Protein AF-A0A523MW03-F1 (afdb_monomer_lite)

Radius of gyration: 57.19 Å; chains: 1; bounding box: 131×69×152 Å

pLDDT: mean 86.49, std 13.71, range [26.73, 98.0]

Structure (mmCIF, N/CA/C/O backbone):
data_AF-A0A523MW03-F1
#
_entry.id   AF-A0A523MW03-F1
#
loop_
_atom_site.group_PDB
_atom_site.id
_atom_site.type_symbol
_atom_site.label_atom_id
_atom_site.label_alt_id
_atom_site.label_comp_id
_atom_site.label_asym_id
_atom_site.label_entity_id
_atom_site.label_seq_id
_atom_site.pdbx_PDB_ins_code
_atom_site.Cartn_x
_atom_site.Cartn_y
_atom_site.Cartn_z
_atom_site.occupancy
_atom_site.B_iso_or_equiv
_atom_site.auth_seq_id
_atom_site.auth_comp_id
_atom_site.auth_asym_id
_atom_site.auth_atom_id
_atom_site.pdbx_PDB_model_num
ATOM 1 N N . MET A 1 1 ? 38.144 -11.966 -87.937 1.00 36.94 1 MET A N 1
ATOM 2 C CA . MET A 1 1 ? 36.689 -12.190 -88.118 1.00 36.94 1 MET A CA 1
ATOM 3 C C . MET A 1 1 ? 36.090 -13.336 -87.290 1.00 36.94 1 MET A C 1
ATOM 5 O O . MET A 1 1 ? 34.881 -13.330 -87.150 1.00 36.94 1 MET A O 1
ATOM 9 N N . LYS A 1 2 ? 36.853 -14.276 -86.696 1.00 55.09 2 LYS A N 1
ATOM 10 C CA . LYS A 1 2 ? 36.266 -15.399 -85.920 1.00 55.09 2 LYS A CA 1
ATOM 11 C C . LYS A 1 2 ? 36.033 -15.138 -84.417 1.00 55.09 2 LYS A C 1
ATOM 13 O O . LYS A 1 2 ? 35.176 -15.779 -83.831 1.00 55.09 2 LYS A O 1
ATOM 18 N N . PHE A 1 3 ? 36.752 -14.197 -83.797 1.00 60.47 3 PHE A N 1
ATOM 19 C CA . PHE A 1 3 ? 36.693 -13.974 -82.341 1.00 60.47 3 PHE A CA 1
ATOM 20 C C . PHE A 1 3 ? 35.370 -13.339 -81.871 1.00 60.47 3 PHE A C 1
ATOM 22 O O . PHE A 1 3 ? 34.724 -13.839 -80.959 1.00 60.47 3 PHE A O 1
ATOM 29 N N . SER A 1 4 ? 34.914 -12.280 -82.546 1.00 68.69 4 SER A N 1
ATOM 30 C CA . SER A 1 4 ? 33.697 -11.548 -82.166 1.00 68.69 4 SER A CA 1
ATOM 31 C C . SER A 1 4 ? 32.406 -12.343 -82.405 1.00 68.69 4 SER A C 1
ATOM 33 O O . SER A 1 4 ? 31.446 -12.165 -81.665 1.00 68.69 4 SER A O 1
ATOM 35 N N . SER A 1 5 ? 32.362 -13.229 -83.413 1.00 78.75 5 SER A N 1
ATOM 36 C CA . SER A 1 5 ? 31.148 -14.006 -83.717 1.00 78.75 5 SER A CA 1
ATOM 37 C C . SER A 1 5 ? 30.895 -15.126 -82.706 1.00 78.75 5 SER A C 1
ATOM 39 O O . SER A 1 5 ? 29.748 -15.358 -82.350 1.00 78.75 5 SER A O 1
ATOM 41 N N . VAL A 1 6 ? 31.958 -15.783 -82.226 1.00 84.62 6 VAL A N 1
ATOM 42 C CA . VAL A 1 6 ? 31.899 -16.837 -81.195 1.00 84.62 6 VAL A CA 1
ATOM 43 C C . VAL A 1 6 ? 31.373 -16.274 -79.873 1.00 84.62 6 VAL A C 1
ATOM 45 O O . VAL A 1 6 ? 30.462 -16.836 -79.273 1.00 84.62 6 VAL A O 1
ATOM 48 N N . ILE A 1 7 ? 31.887 -15.114 -79.453 1.00 87.69 7 ILE A N 1
ATOM 49 C CA . ILE A 1 7 ? 31.453 -14.459 -78.211 1.00 87.69 7 ILE A CA 1
ATOM 50 C C . ILE A 1 7 ? 30.000 -13.978 -78.322 1.00 87.69 7 ILE A C 1
ATOM 52 O O . ILE A 1 7 ? 29.228 -14.199 -77.396 1.00 87.69 7 ILE A O 1
ATOM 56 N N . ASN A 1 8 ? 29.602 -13.374 -79.450 1.00 89.25 8 ASN A N 1
ATOM 57 C CA . ASN A 1 8 ? 28.211 -12.947 -79.661 1.00 89.25 8 ASN A CA 1
ATOM 58 C C . ASN A 1 8 ? 27.233 -14.126 -79.593 1.00 89.25 8 ASN A C 1
ATOM 60 O O . ASN A 1 8 ? 26.236 -14.043 -78.887 1.00 89.25 8 ASN A O 1
ATOM 64 N N . GLN A 1 9 ? 27.556 -15.245 -80.250 1.00 89.50 9 GLN A N 1
ATOM 65 C CA . GLN A 1 9 ? 26.730 -16.452 -80.190 1.00 89.50 9 GLN A CA 1
ATOM 66 C C . GLN A 1 9 ? 26.583 -16.972 -78.749 1.00 89.50 9 GLN A C 1
ATOM 68 O O . GLN A 1 9 ? 25.493 -17.359 -78.327 1.00 89.50 9 GLN A O 1
ATOM 73 N N . PHE A 1 10 ? 27.671 -16.965 -77.974 1.00 92.62 10 PHE A N 1
ATOM 74 C CA . PHE A 1 10 ? 27.630 -17.363 -76.569 1.00 92.62 10 PHE A CA 1
ATOM 75 C C . PHE A 1 10 ? 26.791 -16.402 -75.708 1.00 92.62 10 PHE A C 1
ATOM 77 O O . PHE A 1 10 ? 26.014 -16.851 -74.863 1.00 92.62 10 PHE A O 1
ATOM 84 N N . ILE A 1 11 ? 26.898 -15.089 -75.947 1.00 93.00 11 ILE A N 1
ATOM 85 C CA . ILE A 1 11 ? 26.061 -14.072 -75.293 1.00 93.00 11 ILE A CA 1
ATOM 86 C C . ILE A 1 11 ? 24.578 -14.319 -75.595 1.00 93.00 11 ILE A C 1
ATOM 88 O O . ILE A 1 11 ? 23.774 -14.305 -74.665 1.00 93.00 11 ILE A O 1
ATOM 92 N N . ASP A 1 12 ? 24.209 -14.611 -76.844 1.00 92.19 12 ASP A N 1
ATOM 93 C CA . ASP A 1 12 ? 22.821 -14.916 -77.217 1.00 92.19 12 ASP A CA 1
ATOM 94 C C . ASP A 1 12 ? 22.296 -16.139 -76.444 1.00 92.19 12 ASP A C 1
ATOM 96 O O . ASP A 1 12 ? 21.216 -16.099 -75.849 1.00 92.19 12 ASP A O 1
ATOM 100 N N . HIS A 1 13 ? 23.102 -17.203 -76.336 1.00 92.81 13 HIS A N 1
ATOM 101 C CA . HIS A 1 13 ? 22.750 -18.374 -75.528 1.00 92.81 13 HIS A CA 1
ATOM 102 C C . HIS A 1 13 ? 22.568 -18.033 -74.037 1.00 92.81 13 HIS A C 1
ATOM 104 O O . HIS A 1 13 ? 21.654 -18.572 -73.398 1.00 92.81 13 HIS A O 1
ATOM 110 N N . LEU A 1 14 ? 23.408 -17.154 -73.474 1.00 92.31 14 LEU A N 1
ATOM 111 C CA . LEU A 1 14 ? 23.283 -16.677 -72.090 1.00 92.31 14 LEU A CA 1
ATOM 112 C C . LEU A 1 14 ? 22.005 -15.857 -71.886 1.00 92.31 14 LEU A C 1
ATOM 114 O O . LEU A 1 14 ? 21.297 -16.075 -70.901 1.00 92.31 14 LEU A O 1
ATOM 118 N N . VAL A 1 15 ? 21.681 -14.953 -72.815 1.00 92.38 15 VAL A N 1
ATOM 119 C CA . VAL A 1 15 ? 20.452 -14.143 -72.790 1.00 92.38 15 VAL A CA 1
ATOM 120 C C . VAL A 1 15 ? 19.223 -15.049 -72.815 1.00 92.38 15 VAL A C 1
ATOM 122 O O . VAL A 1 15 ? 18.340 -14.922 -71.966 1.00 92.38 15 VAL A O 1
ATOM 125 N N . GLU A 1 16 ? 19.185 -16.027 -73.717 1.00 91.88 16 GLU A N 1
ATOM 126 C CA . GLU A 1 16 ? 18.086 -16.990 -73.783 1.00 91.88 16 GLU A CA 1
ATOM 127 C C . GLU A 1 16 ? 17.981 -17.842 -72.502 1.00 91.88 16 GLU A C 1
ATOM 129 O O . GLU A 1 16 ? 16.877 -18.145 -72.046 1.00 91.88 16 GLU A O 1
ATOM 134 N N . SER A 1 17 ? 19.111 -18.225 -71.892 1.00 90.06 17 SER A N 1
ATOM 135 C CA . SER A 1 17 ? 19.112 -18.983 -70.629 1.00 90.06 17 SER A CA 1
ATOM 136 C C . SER A 1 17 ? 18.637 -18.144 -69.435 1.00 90.06 17 SER A C 1
ATOM 138 O O . SER A 1 17 ? 17.922 -18.655 -68.563 1.00 90.06 17 SER A O 1
ATOM 140 N N . LYS A 1 18 ? 18.975 -16.846 -69.408 1.00 91.00 18 LYS A N 1
ATOM 141 C CA . LYS A 1 18 ? 18.442 -15.870 -68.442 1.00 91.00 18 LYS A CA 1
ATOM 142 C C . LYS A 1 18 ? 16.925 -15.737 -68.585 1.00 91.00 18 LYS A C 1
ATOM 144 O O . LYS A 1 18 ? 16.219 -15.849 -67.585 1.00 91.00 18 LYS A O 1
ATOM 149 N N . ILE A 1 19 ? 16.410 -15.568 -69.809 1.00 90.56 19 ILE A N 1
ATOM 150 C CA . ILE A 1 19 ? 14.960 -15.483 -70.084 1.00 90.56 19 ILE A CA 1
ATOM 151 C C . ILE A 1 19 ? 14.237 -16.750 -69.599 1.00 90.56 19 ILE A C 1
ATOM 153 O O . ILE A 1 19 ? 13.171 -16.666 -68.991 1.00 90.56 19 ILE A O 1
ATOM 157 N N . ALA A 1 20 ? 14.849 -17.922 -69.784 1.00 88.75 20 ALA A N 1
ATOM 158 C CA . ALA A 1 20 ? 14.328 -19.198 -69.294 1.00 88.75 20 ALA A CA 1
ATOM 159 C C . ALA A 1 20 ? 14.457 -19.401 -67.767 1.00 88.75 20 ALA A C 1
ATOM 161 O O . ALA A 1 20 ? 14.101 -20.472 -67.274 1.00 88.75 20 ALA A O 1
ATOM 162 N N . LYS A 1 21 ? 14.976 -18.414 -67.018 1.00 86.12 21 LYS A N 1
ATOM 163 C CA . LYS A 1 21 ? 15.257 -18.475 -65.569 1.00 86.12 21 LYS A CA 1
ATOM 164 C C . LYS A 1 21 ? 16.165 -19.641 -65.154 1.00 86.12 21 LYS A C 1
ATOM 166 O O . LYS A 1 21 ? 16.087 -20.116 -64.024 1.00 86.12 21 LYS A O 1
ATOM 171 N N . ARG A 1 22 ? 17.019 -20.111 -66.068 1.00 82.75 22 ARG A N 1
ATOM 172 C CA . ARG A 1 22 ? 18.013 -21.166 -65.806 1.00 82.75 22 ARG A CA 1
ATOM 173 C C . ARG A 1 22 ? 19.404 -20.589 -65.550 1.00 82.75 22 ARG A C 1
ATOM 175 O O . ARG A 1 22 ? 20.166 -21.187 -64.799 1.00 82.75 22 ARG A O 1
ATOM 182 N N . GLY A 1 23 ? 19.709 -19.441 -66.166 1.00 89.81 23 GLY A N 1
ATOM 183 C CA . GLY A 1 23 ? 21.045 -18.841 -66.166 1.00 89.81 23 GLY A CA 1
ATOM 184 C C . GLY A 1 23 ? 22.090 -19.745 -66.826 1.00 89.81 23 GLY A C 1
ATOM 185 O O . GLY A 1 23 ? 21.769 -20.829 -67.310 1.00 89.81 23 GLY A O 1
ATOM 186 N N . GLY A 1 24 ? 23.328 -19.279 -66.915 1.00 93.25 24 GLY A N 1
ATOM 187 C CA . GLY A 1 24 ? 24.490 -20.057 -67.341 1.00 93.25 24 GLY A CA 1
ATOM 188 C C . GLY A 1 24 ? 25.330 -20.546 -66.165 1.00 93.25 24 GLY A C 1
ATOM 189 O O . GLY A 1 24 ? 25.092 -20.181 -65.006 1.00 93.25 24 GLY A O 1
ATOM 190 N N . THR A 1 25 ? 26.333 -21.349 -66.502 1.00 94.38 25 THR A N 1
ATOM 191 C CA . THR A 1 25 ? 27.342 -21.848 -65.567 1.00 94.38 25 THR A CA 1
ATOM 192 C C . THR A 1 25 ? 28.686 -21.197 -65.871 1.00 94.38 25 THR A C 1
ATOM 194 O O . THR A 1 25 ? 29.092 -21.131 -67.027 1.00 94.38 25 THR A O 1
ATOM 197 N N . LEU A 1 26 ? 29.387 -20.725 -64.847 1.00 96.12 26 LEU A N 1
ATOM 198 C CA . LEU A 1 26 ? 30.747 -20.203 -64.951 1.00 96.12 26 LEU A CA 1
ATOM 199 C C . LEU A 1 26 ? 31.698 -21.131 -64.194 1.00 96.12 26 LEU A C 1
ATOM 201 O O . LEU A 1 26 ? 31.425 -21.471 -63.050 1.00 96.12 26 LEU A O 1
ATOM 205 N N . LEU A 1 27 ? 32.813 -21.516 -64.805 1.00 96.12 27 LEU A N 1
ATOM 206 C CA . LEU A 1 27 ? 33.943 -22.122 -64.118 1.00 96.12 27 LEU A CA 1
ATOM 207 C C . LEU A 1 27 ? 35.084 -21.111 -64.052 1.00 96.12 27 LEU A C 1
ATOM 209 O O . LEU A 1 27 ? 35.590 -20.687 -65.093 1.00 96.12 27 LEU A O 1
ATOM 213 N N . MET A 1 28 ? 35.473 -20.737 -62.836 1.00 96.31 28 MET A N 1
ATOM 214 C CA . MET A 1 28 ? 36.610 -19.859 -62.566 1.00 96.31 28 MET A CA 1
ATOM 215 C C . MET A 1 28 ? 37.796 -20.679 -62.064 1.00 96.31 28 MET A C 1
ATOM 217 O O . MET A 1 28 ? 37.668 -21.455 -61.119 1.00 96.31 28 MET A O 1
ATOM 221 N N . GLY A 1 29 ? 38.944 -20.513 -62.709 1.00 93.31 29 GLY A N 1
ATOM 222 C CA . GLY A 1 29 ? 40.214 -21.041 -62.229 1.00 93.31 29 GLY A CA 1
ATOM 223 C C . GLY A 1 29 ? 41.145 -19.957 -61.703 1.00 93.31 29 GLY A C 1
ATOM 224 O O . GLY A 1 29 ? 40.884 -18.762 -61.869 1.00 93.31 29 GLY A O 1
ATOM 225 N N . ASP A 1 30 ? 42.249 -20.400 -61.104 1.00 88.81 30 ASP A N 1
ATOM 226 C CA . ASP A 1 30 ? 43.183 -19.595 -60.310 1.00 88.81 30 ASP A CA 1
ATOM 227 C C . ASP A 1 30 ? 43.721 -18.350 -61.043 1.00 88.81 30 ASP A C 1
ATOM 229 O O . ASP A 1 30 ? 44.037 -17.343 -60.405 1.00 88.81 30 ASP A O 1
ATOM 233 N N . GLU A 1 31 ? 43.780 -18.357 -62.384 1.00 91.19 31 GLU A N 1
ATOM 234 C CA . GLU A 1 31 ? 44.214 -17.178 -63.149 1.00 91.19 31 GLU A CA 1
ATOM 235 C C . GLU A 1 31 ? 43.268 -15.976 -62.996 1.00 91.19 31 GLU A C 1
ATOM 237 O O . GLU A 1 31 ? 43.705 -14.834 -63.143 1.00 91.19 31 GLU A O 1
ATOM 242 N N . CYS A 1 32 ? 41.993 -16.207 -62.653 1.00 93.94 32 CYS A N 1
ATOM 243 C CA . CYS A 1 32 ? 41.021 -15.142 -62.381 1.00 93.94 32 CYS A CA 1
ATOM 244 C C . CYS A 1 32 ? 41.391 -14.304 -61.146 1.00 93.94 32 CYS A C 1
ATOM 246 O O . CYS A 1 32 ? 40.914 -13.175 -61.003 1.00 93.94 32 CYS A O 1
ATOM 248 N N . SER A 1 33 ? 42.247 -14.833 -60.267 1.00 94.44 33 SER A N 1
ATOM 249 C CA . SER A 1 33 ? 42.650 -14.177 -59.022 1.00 94.44 33 SER A CA 1
ATOM 250 C C . SER A 1 33 ? 44.006 -13.471 -59.096 1.00 94.44 33 SER A C 1
ATOM 252 O O . SER A 1 33 ? 44.358 -12.714 -58.190 1.00 94.44 33 SER A O 1
ATOM 254 N N . LEU A 1 34 ? 44.754 -13.614 -60.191 1.00 91.75 34 LEU A N 1
ATOM 255 C CA . LEU A 1 34 ? 46.110 -13.060 -60.289 1.00 91.75 34 LEU A CA 1
ATOM 256 C C . LEU A 1 34 ? 46.125 -11.528 -60.284 1.00 91.75 34 LEU A C 1
ATOM 258 O O . LEU A 1 34 ? 46.846 -10.909 -59.504 1.00 91.75 34 LEU A O 1
ATOM 262 N N . ARG A 1 35 ? 45.274 -10.883 -61.095 1.00 90.31 35 ARG A N 1
ATOM 263 C CA . ARG A 1 35 ? 45.153 -9.409 -61.112 1.00 90.31 35 ARG A CA 1
ATOM 264 C C . ARG A 1 35 ? 44.541 -8.841 -59.833 1.00 90.31 35 ARG A C 1
ATOM 266 O O . ARG A 1 35 ? 44.734 -7.666 -59.530 1.00 90.31 35 ARG A O 1
ATOM 273 N N . ALA A 1 36 ? 43.842 -9.677 -59.070 1.00 92.19 36 ALA A N 1
ATOM 274 C CA . ALA A 1 36 ? 43.372 -9.350 -57.733 1.00 92.19 36 ALA A CA 1
ATOM 275 C C . ALA A 1 36 ? 44.497 -9.340 -56.680 1.00 92.19 36 ALA A C 1
ATOM 277 O O . ALA A 1 36 ? 44.266 -8.900 -55.556 1.00 92.19 36 ALA A O 1
ATOM 278 N N . GLY A 1 37 ? 45.713 -9.766 -57.032 1.00 91.62 37 GLY A N 1
ATOM 279 C CA . GLY A 1 37 ? 46.857 -9.828 -56.124 1.00 91.62 37 GLY A CA 1
ATOM 280 C C . GLY A 1 37 ? 47.041 -11.189 -55.456 1.00 91.62 37 GLY A C 1
ATOM 281 O O . GLY A 1 37 ? 47.857 -11.293 -54.542 1.00 91.62 37 GLY A O 1
ATOM 282 N N . MET A 1 38 ? 46.316 -12.228 -55.891 1.00 93.44 38 MET A N 1
ATOM 283 C CA . MET A 1 38 ? 46.630 -13.591 -55.468 1.00 93.44 38 MET A CA 1
ATOM 284 C C . MET A 1 38 ? 47.904 -14.080 -56.178 1.00 93.44 38 MET A C 1
ATOM 286 O O . MET A 1 38 ? 48.042 -13.863 -57.383 1.00 93.44 38 MET A O 1
ATOM 290 N N . PRO A 1 39 ? 48.834 -14.741 -55.466 1.00 92.31 39 PRO A N 1
ATOM 291 C CA . PRO A 1 39 ? 50.092 -15.181 -56.055 1.00 92.31 39 PRO A CA 1
ATOM 292 C C . PRO A 1 39 ? 49.911 -16.220 -57.167 1.00 92.31 39 PRO A C 1
ATOM 294 O O . PRO A 1 39 ? 49.094 -17.139 -57.070 1.00 92.31 39 PRO A O 1
ATOM 297 N N . THR A 1 40 ? 50.758 -16.136 -58.189 1.00 90.62 40 THR A N 1
ATOM 298 C CA . THR A 1 40 ? 50.992 -17.225 -59.144 1.00 90.62 40 THR A CA 1
ATOM 299 C C . THR A 1 40 ? 51.611 -18.441 -58.449 1.00 90.62 40 THR A C 1
ATOM 301 O O . THR A 1 40 ? 52.159 -18.353 -57.349 1.00 90.62 40 THR A O 1
ATOM 304 N N . ALA A 1 41 ? 51.622 -19.600 -59.114 1.00 88.12 41 ALA A N 1
ATOM 305 C CA . ALA A 1 41 ? 52.246 -20.799 -58.554 1.00 88.12 41 ALA A CA 1
ATOM 306 C C . ALA A 1 41 ? 53.738 -20.612 -58.204 1.00 88.12 41 ALA A C 1
ATOM 308 O O . ALA A 1 41 ? 54.207 -21.150 -57.201 1.00 88.12 41 ALA A O 1
ATOM 309 N N . GLN A 1 42 ? 54.485 -19.836 -58.997 1.00 90.75 42 GLN A N 1
ATOM 310 C CA . GLN A 1 42 ? 55.893 -19.532 -58.715 1.00 90.75 42 GLN A CA 1
ATOM 311 C C . GLN A 1 42 ? 56.046 -18.597 -57.514 1.00 90.75 42 GLN A C 1
ATOM 313 O O . GLN A 1 42 ? 56.915 -18.818 -56.669 1.00 90.75 42 GLN A O 1
ATOM 318 N N . GLU A 1 43 ? 55.185 -17.589 -57.408 1.00 93.50 43 GLU A N 1
ATOM 319 C CA . GLU A 1 43 ? 55.182 -16.661 -56.278 1.00 93.50 43 GLU A CA 1
ATOM 320 C C . GLU A 1 43 ? 54.764 -17.359 -54.985 1.00 93.50 43 GLU A C 1
ATOM 322 O O . GLU A 1 43 ? 55.395 -17.130 -53.959 1.00 93.50 43 GLU A O 1
ATOM 327 N N . TRP A 1 44 ? 53.805 -18.290 -55.028 1.00 93.38 44 TRP A N 1
ATOM 328 C CA . TRP A 1 44 ? 53.478 -19.137 -53.881 1.00 93.38 44 TRP A CA 1
ATOM 329 C C . TRP A 1 44 ? 54.670 -19.975 -53.425 1.00 93.38 44 TRP A C 1
ATOM 331 O O . TRP A 1 44 ? 54.984 -20.006 -52.238 1.00 93.38 44 TRP A O 1
ATOM 341 N N . ILE A 1 45 ? 55.377 -20.629 -54.351 1.00 93.75 45 ILE A N 1
ATOM 342 C CA . ILE A 1 45 ? 56.588 -21.392 -54.021 1.00 93.75 45 ILE A CA 1
ATOM 343 C C . ILE A 1 45 ? 57.641 -20.475 -53.387 1.00 93.75 45 ILE A C 1
ATOM 345 O O . ILE A 1 45 ? 58.279 -20.855 -52.403 1.00 93.75 45 ILE A O 1
ATOM 349 N N . GLN A 1 46 ? 57.811 -19.263 -53.917 1.00 94.12 46 GLN A N 1
ATOM 350 C CA . GLN A 1 46 ? 58.755 -18.290 -53.382 1.00 94.12 46 GLN A CA 1
ATOM 351 C C . GLN A 1 46 ? 58.324 -17.763 -52.005 1.00 94.12 46 GLN A C 1
ATOM 353 O O . GLN A 1 46 ? 59.171 -17.630 -51.124 1.00 94.12 46 GLN A O 1
ATOM 358 N N . ALA A 1 47 ? 57.032 -17.527 -51.779 1.00 93.12 47 ALA A N 1
ATOM 359 C CA . ALA A 1 47 ? 56.484 -17.149 -50.481 1.00 93.12 47 ALA A CA 1
ATOM 360 C C . ALA A 1 47 ? 56.712 -18.261 -49.447 1.00 93.12 47 ALA A C 1
ATOM 362 O O . ALA A 1 47 ? 57.203 -17.995 -48.355 1.00 93.12 47 ALA A O 1
ATOM 363 N N . ILE A 1 48 ? 56.471 -19.524 -49.815 1.00 94.38 48 ILE A N 1
ATOM 364 C CA . ILE A 1 48 ? 56.743 -20.687 -48.956 1.00 94.38 48 ILE A CA 1
ATOM 365 C C . ILE A 1 48 ? 58.242 -20.809 -48.666 1.00 94.38 48 ILE A C 1
ATOM 367 O O . ILE A 1 48 ? 58.626 -21.033 -47.523 1.00 94.38 48 ILE A O 1
ATOM 371 N N . LYS A 1 49 ? 59.105 -20.609 -49.668 1.00 95.12 49 LYS A N 1
ATOM 372 C CA . LYS A 1 49 ? 60.564 -20.609 -49.493 1.00 95.12 49 LYS A CA 1
ATOM 373 C C . LYS A 1 49 ? 61.032 -19.537 -48.510 1.00 95.12 49 LYS A C 1
ATOM 375 O O . LYS A 1 49 ? 61.924 -19.805 -47.709 1.00 95.12 49 LYS A O 1
ATOM 380 N N . THR A 1 50 ? 60.451 -18.342 -48.582 1.00 94.56 50 THR A N 1
ATOM 381 C CA . THR A 1 50 ? 60.802 -17.212 -47.715 1.00 94.56 50 THR A CA 1
ATOM 382 C C . THR A 1 50 ? 60.258 -17.399 -46.296 1.00 94.56 50 THR A C 1
ATOM 384 O O . THR A 1 50 ? 61.005 -17.244 -45.334 1.00 94.56 50 THR A O 1
ATOM 387 N N . SER A 1 51 ? 58.978 -17.748 -46.152 1.00 94.56 51 SER A N 1
ATOM 388 C CA . SER A 1 51 ? 58.287 -17.814 -44.856 1.00 94.56 51 SER A CA 1
ATOM 389 C C . SER A 1 51 ? 58.488 -19.143 -44.119 1.00 94.56 51 SER A C 1
ATOM 391 O O . SER A 1 51 ? 58.498 -19.162 -42.890 1.00 94.56 51 SER A O 1
ATOM 393 N N . TYR A 1 52 ? 58.679 -20.250 -44.846 1.00 94.62 52 TYR A N 1
ATOM 394 C CA . TYR A 1 52 ? 58.819 -21.611 -44.305 1.00 94.62 52 TYR A CA 1
ATOM 395 C C . TYR A 1 52 ? 59.936 -22.399 -45.019 1.00 94.62 52 TYR A C 1
ATOM 397 O O . TYR A 1 52 ? 59.679 -23.413 -45.680 1.00 94.62 52 TYR A O 1
ATOM 405 N N . PRO A 1 53 ? 61.209 -21.985 -44.869 1.00 93.62 53 PRO A N 1
ATOM 406 C CA . PRO A 1 53 ? 62.330 -22.563 -45.614 1.00 93.62 53 PRO A CA 1
ATOM 407 C C . PRO A 1 53 ? 62.525 -24.068 -45.370 1.00 93.62 53 PRO A C 1
ATOM 409 O O . PRO A 1 53 ? 62.971 -24.775 -46.271 1.00 93.62 53 PRO A O 1
ATOM 412 N N . GLN A 1 54 ? 62.170 -24.584 -44.186 1.00 92.69 54 GLN A N 1
ATOM 413 C CA . GLN A 1 54 ? 62.240 -26.023 -43.892 1.00 92.69 54 GLN A CA 1
ATOM 414 C C . GLN A 1 54 ? 61.247 -26.836 -44.734 1.00 92.69 54 GLN A C 1
ATOM 416 O O . GLN A 1 54 ? 61.658 -27.789 -45.391 1.00 92.69 54 GLN A O 1
ATOM 421 N N . ALA A 1 55 ? 59.978 -26.415 -44.787 1.00 90.94 55 ALA A N 1
ATOM 422 C CA . ALA A 1 55 ? 58.954 -27.060 -45.613 1.00 90.94 55 ALA A CA 1
ATOM 423 C C . ALA A 1 55 ? 59.325 -27.001 -47.104 1.00 90.94 55 ALA A C 1
ATOM 425 O O . ALA A 1 55 ? 59.279 -28.011 -47.806 1.00 90.94 55 ALA A O 1
ATOM 426 N N . TYR A 1 56 ? 59.813 -25.844 -47.572 1.00 94.06 56 TYR A N 1
ATOM 427 C CA . TYR A 1 56 ? 60.331 -25.721 -48.935 1.00 94.06 56 TYR A CA 1
ATOM 428 C C . TYR A 1 56 ? 61.488 -26.688 -49.204 1.00 94.06 56 TYR A C 1
ATOM 430 O O . TYR A 1 56 ? 61.537 -27.286 -50.275 1.00 94.06 56 TYR A O 1
ATOM 438 N N . ASN A 1 57 ? 62.427 -26.861 -48.265 1.00 93.62 57 ASN A N 1
ATOM 439 C CA . ASN A 1 57 ? 63.587 -27.739 -48.435 1.00 93.62 57 ASN A CA 1
ATOM 440 C C . ASN A 1 57 ? 63.221 -29.230 -48.458 1.00 93.62 57 ASN A C 1
ATOM 442 O O . ASN A 1 57 ? 63.850 -29.962 -49.225 1.00 93.62 57 ASN A O 1
ATOM 446 N N . HIS A 1 58 ? 62.201 -29.662 -47.715 1.00 93.31 58 HIS A N 1
ATOM 447 C CA . HIS A 1 58 ? 61.728 -31.053 -47.718 1.00 93.31 58 HIS A CA 1
ATOM 448 C C . HIS A 1 58 ? 60.989 -31.441 -49.005 1.00 93.31 58 HIS A C 1
ATOM 450 O O . HIS A 1 58 ? 61.161 -32.555 -49.496 1.00 93.31 58 HIS A O 1
ATOM 456 N N . ALA A 1 59 ? 60.245 -30.513 -49.612 1.00 91.44 59 ALA A N 1
ATOM 457 C CA . ALA A 1 59 ? 59.466 -30.794 -50.816 1.00 91.44 59 ALA A CA 1
ATOM 458 C C . ALA A 1 59 ? 60.344 -31.286 -51.987 1.00 91.44 59 ALA A C 1
ATOM 460 O O . ALA A 1 59 ? 61.313 -30.624 -52.363 1.00 91.44 59 ALA A O 1
ATOM 461 N N . SER A 1 60 ? 60.012 -32.415 -52.620 1.00 88.88 60 SER A N 1
ATOM 462 C CA . SER A 1 60 ? 60.714 -32.905 -53.816 1.00 88.88 60 SER A CA 1
ATOM 463 C C . SER A 1 60 ? 59.754 -33.611 -54.781 1.00 88.88 60 SER A C 1
ATOM 465 O O . SER A 1 60 ? 59.093 -34.561 -54.364 1.00 88.88 60 SER A O 1
ATOM 467 N N . PRO A 1 61 ? 59.670 -33.200 -56.065 1.00 90.25 61 PRO A N 1
ATOM 468 C CA . PRO A 1 61 ? 60.287 -32.013 -56.686 1.00 90.25 61 PRO A CA 1
ATOM 469 C C . PRO A 1 61 ? 59.723 -30.671 -56.166 1.00 90.25 61 PRO A C 1
ATOM 471 O O . PRO A 1 61 ? 58.633 -30.641 -55.598 1.00 90.25 61 PRO A O 1
ATOM 474 N N . LYS A 1 62 ? 60.446 -29.556 -56.390 1.00 90.19 62 LYS A N 1
ATOM 475 C CA . LYS A 1 62 ? 60.104 -28.175 -55.958 1.00 90.19 62 LYS A CA 1
ATOM 476 C C . LYS A 1 62 ? 58.954 -27.547 -56.770 1.00 90.19 62 LYS A C 1
ATOM 478 O O . LYS A 1 62 ? 59.127 -26.512 -57.407 1.00 90.19 62 LYS A O 1
ATOM 483 N N . ASN A 1 63 ? 57.794 -28.193 -56.784 1.00 90.12 63 ASN A N 1
ATOM 484 C CA . ASN A 1 63 ? 56.563 -27.660 -57.370 1.00 90.12 63 ASN A CA 1
ATOM 485 C C . ASN A 1 63 ? 55.577 -27.231 -56.271 1.00 90.12 63 ASN A C 1
ATOM 487 O O . ASN A 1 63 ? 55.745 -27.588 -55.104 1.00 90.12 63 ASN A O 1
ATOM 491 N N . LEU A 1 64 ? 54.547 -26.464 -56.641 1.00 88.50 64 LEU A N 1
ATOM 492 C CA . LEU A 1 64 ? 53.603 -25.893 -55.679 1.00 88.50 64 LEU A CA 1
ATOM 493 C C . LEU A 1 64 ? 52.911 -26.974 -54.840 1.00 88.50 64 LEU A C 1
ATOM 495 O O . LEU A 1 64 ? 52.863 -26.855 -53.620 1.00 88.50 64 LEU A O 1
ATOM 499 N N . LYS A 1 65 ? 52.439 -28.049 -55.484 1.00 88.06 65 LYS A N 1
ATOM 500 C CA . LYS A 1 65 ? 51.741 -29.165 -54.831 1.00 88.06 65 LYS A CA 1
ATOM 501 C C . LYS A 1 65 ? 52.568 -29.769 -53.692 1.00 88.06 65 LYS A C 1
ATOM 503 O O . LYS A 1 65 ? 52.062 -29.913 -52.583 1.00 88.06 65 LYS A O 1
ATOM 508 N N . ASN A 1 66 ? 53.844 -30.063 -53.939 1.00 89.75 66 ASN A N 1
ATOM 509 C CA . ASN A 1 66 ? 54.732 -30.646 -52.933 1.00 89.75 66 ASN A CA 1
ATOM 510 C C . ASN A 1 66 ? 55.148 -29.625 -51.868 1.00 89.75 66 ASN A C 1
ATOM 512 O O . ASN A 1 66 ? 55.181 -29.958 -50.690 1.00 89.75 66 ASN A O 1
ATOM 516 N N . CYS A 1 67 ? 55.418 -28.374 -52.254 1.00 92.12 67 CYS A N 1
ATOM 517 C CA . CYS A 1 67 ? 55.744 -27.312 -51.299 1.00 92.12 67 CYS A CA 1
ATOM 518 C C . CYS A 1 67 ? 54.593 -27.045 -50.319 1.00 92.12 67 CYS A C 1
ATOM 520 O O . CYS A 1 67 ? 54.840 -26.825 -49.137 1.00 92.12 67 CYS A O 1
ATOM 522 N N . VAL A 1 68 ? 53.343 -27.082 -50.790 1.00 92.06 68 VAL A N 1
ATOM 523 C CA . VAL A 1 68 ? 52.163 -26.923 -49.931 1.00 92.06 68 VAL A CA 1
ATOM 524 C C . VAL A 1 68 ? 51.907 -28.181 -49.097 1.00 92.06 68 VAL A C 1
ATOM 526 O O . VAL A 1 68 ? 51.491 -28.058 -47.948 1.00 92.06 68 VAL A O 1
ATOM 529 N N . ALA A 1 69 ? 52.172 -29.385 -49.614 1.00 91.31 69 ALA A N 1
ATOM 530 C CA . ALA A 1 69 ? 51.996 -30.635 -48.865 1.00 91.31 69 ALA A CA 1
ATOM 531 C C . ALA A 1 69 ? 52.848 -30.701 -47.582 1.00 91.31 69 ALA A C 1
ATOM 533 O O . ALA A 1 69 ? 52.378 -31.234 -46.580 1.00 91.31 69 ALA A O 1
ATOM 534 N N . GLU A 1 70 ? 54.041 -30.100 -47.593 1.00 94.19 70 GLU A N 1
ATOM 535 C CA . GLU A 1 70 ? 54.951 -30.026 -46.436 1.00 94.19 70 GLU A CA 1
ATOM 536 C C . GLU A 1 70 ? 54.524 -29.006 -45.362 1.00 94.19 70 GLU A C 1
ATOM 538 O O . GLU A 1 70 ? 55.105 -28.961 -44.276 1.00 94.19 70 GLU A O 1
ATOM 543 N N . LEU A 1 71 ? 53.522 -28.164 -45.636 1.00 93.31 71 LEU A N 1
ATOM 544 C CA . LEU A 1 71 ? 53.005 -27.207 -44.659 1.00 93.31 71 LEU A CA 1
ATOM 545 C C . LEU A 1 71 ? 51.964 -27.852 -43.738 1.00 93.31 71 LEU A C 1
ATOM 547 O O . LEU A 1 71 ? 51.062 -28.571 -44.172 1.00 93.31 71 LEU A O 1
ATOM 551 N N . THR A 1 72 ? 52.013 -27.492 -42.457 1.00 92.56 72 THR A N 1
ATOM 552 C CA . THR A 1 72 ? 50.920 -27.770 -41.513 1.00 92.56 72 THR A CA 1
ATOM 553 C C . THR A 1 72 ? 49.664 -26.963 -41.863 1.00 92.56 72 THR A C 1
ATOM 555 O O . THR A 1 72 ? 49.743 -25.917 -42.508 1.00 92.56 72 THR A O 1
ATOM 558 N N . ALA A 1 73 ? 48.492 -27.394 -41.384 1.00 88.06 73 ALA A N 1
ATOM 559 C CA . ALA A 1 73 ? 47.230 -26.684 -41.626 1.00 88.06 73 ALA A CA 1
ATOM 560 C C . ALA A 1 73 ? 47.259 -25.212 -41.158 1.00 88.06 73 ALA A C 1
ATOM 562 O O . ALA A 1 73 ? 46.808 -24.329 -41.882 1.00 88.06 73 ALA A O 1
ATOM 563 N N . SER A 1 74 ? 47.861 -24.929 -39.994 1.00 91.56 74 SER A N 1
ATOM 564 C CA . SER A 1 74 ? 48.011 -23.556 -39.478 1.00 91.56 74 SER A CA 1
ATOM 565 C C . SER A 1 74 ? 48.921 -22.695 -40.366 1.00 91.56 74 SER A C 1
ATOM 567 O O . SER A 1 74 ? 48.601 -21.545 -40.656 1.00 91.56 74 SER A O 1
ATOM 569 N N . GLN A 1 75 ? 50.018 -23.263 -40.881 1.00 93.50 75 GLN A N 1
ATOM 570 C CA . GLN A 1 75 ? 50.914 -22.557 -41.807 1.00 93.50 75 GLN A CA 1
ATOM 571 C C . GLN A 1 75 ? 50.242 -22.280 -43.158 1.00 93.50 75 GLN A C 1
ATOM 573 O O . GLN A 1 75 ? 50.409 -21.188 -43.698 1.00 93.50 75 GLN A O 1
ATOM 578 N N . LYS A 1 76 ? 49.450 -23.231 -43.681 1.00 91.88 76 LYS A N 1
ATOM 579 C CA . LYS A 1 76 ? 48.633 -23.032 -44.891 1.00 91.88 76 LYS A CA 1
ATOM 580 C C . LYS A 1 76 ? 47.639 -21.889 -44.705 1.00 91.88 76 LYS A C 1
ATOM 582 O O . LYS A 1 76 ? 47.585 -21.004 -45.550 1.00 91.88 76 LYS A O 1
ATOM 587 N N . ALA A 1 77 ? 46.902 -21.879 -43.594 1.00 89.00 77 ALA A N 1
ATOM 588 C CA . ALA A 1 77 ? 45.945 -20.818 -43.292 1.00 89.00 77 ALA A CA 1
ATOM 589 C C . ALA A 1 77 ? 46.636 -19.452 -43.137 1.00 89.00 77 ALA A C 1
ATOM 591 O O . ALA A 1 77 ? 46.217 -18.481 -43.756 1.00 89.00 77 ALA A O 1
ATOM 592 N N . GLY A 1 78 ? 47.736 -19.375 -42.378 1.00 92.19 78 GLY A N 1
ATOM 593 C CA . GLY A 1 78 ? 48.439 -18.114 -42.122 1.00 92.19 78 GLY A CA 1
ATOM 594 C C . GLY A 1 78 ? 49.067 -17.481 -43.368 1.00 92.19 78 GLY A C 1
ATOM 595 O O . GLY A 1 78 ? 48.933 -16.273 -43.579 1.00 92.19 78 GLY A O 1
ATOM 596 N N . ILE A 1 79 ? 49.724 -18.277 -44.224 1.00 91.94 79 ILE A N 1
ATOM 597 C CA . ILE A 1 79 ? 50.324 -17.750 -45.463 1.00 91.94 79 ILE A CA 1
ATOM 598 C C . ILE A 1 79 ? 49.261 -17.337 -46.476 1.00 91.94 79 ILE A C 1
ATOM 600 O O . ILE A 1 79 ? 49.443 -16.347 -47.186 1.00 91.94 79 ILE A O 1
ATOM 604 N N . PHE A 1 80 ? 48.151 -18.075 -46.519 1.00 92.38 80 PHE A N 1
ATOM 605 C CA . PHE A 1 80 ? 47.024 -17.777 -47.383 1.00 92.38 80 PHE A CA 1
ATOM 606 C C . PHE A 1 80 ? 46.331 -16.477 -46.965 1.00 92.38 80 PHE A C 1
ATOM 608 O O . PHE A 1 80 ? 46.207 -15.567 -47.781 1.00 92.38 80 PHE A O 1
ATOM 615 N N . GLU A 1 81 ? 45.995 -16.342 -45.679 1.00 92.12 81 GLU A N 1
ATOM 616 C CA . GLU A 1 81 ? 45.350 -15.154 -45.106 1.00 92.12 81 GLU A CA 1
ATOM 617 C C . GLU A 1 81 ? 46.190 -13.884 -45.312 1.00 92.12 81 GLU A C 1
ATOM 619 O O . GLU A 1 81 ? 45.661 -12.841 -45.690 1.00 92.12 81 GLU A O 1
ATOM 624 N N . THR A 1 82 ? 47.515 -13.975 -45.148 1.00 92.00 82 THR A N 1
ATOM 625 C CA . THR A 1 82 ? 48.430 -12.837 -45.361 1.00 92.00 82 THR A CA 1
ATOM 626 C C . THR A 1 82 ? 48.308 -12.255 -46.774 1.00 92.00 82 THR A C 1
ATOM 628 O O . THR A 1 82 ? 48.258 -11.035 -46.939 1.00 92.00 82 THR A O 1
ATOM 631 N N . HIS A 1 83 ? 48.236 -13.108 -47.801 1.00 91.12 83 HIS A N 1
ATOM 632 C CA . HIS A 1 83 ? 48.079 -12.651 -49.185 1.00 91.12 83 HIS A CA 1
ATOM 633 C C . HIS A 1 83 ? 46.630 -12.243 -49.478 1.00 91.12 83 HIS A C 1
ATOM 635 O O . HIS A 1 83 ? 46.400 -11.234 -50.144 1.00 91.12 83 HIS A O 1
ATOM 641 N N . LEU A 1 84 ? 45.646 -12.951 -48.914 1.00 92.50 84 LEU A N 1
ATOM 642 C CA . LEU A 1 84 ? 44.230 -12.615 -49.057 1.00 92.50 84 LEU A CA 1
ATOM 643 C C . LEU A 1 84 ? 43.892 -11.221 -48.490 1.00 92.50 84 LEU A C 1
ATOM 645 O O . LEU A 1 84 ? 43.054 -10.518 -49.059 1.00 92.50 84 LEU A O 1
ATOM 649 N N . GLN A 1 85 ? 44.540 -10.785 -47.406 1.00 90.81 85 GLN A N 1
ATOM 650 C CA . GLN A 1 85 ? 44.359 -9.438 -46.840 1.00 90.81 85 GLN A CA 1
ATOM 651 C C . GLN A 1 85 ? 44.913 -8.323 -47.734 1.00 90.81 85 GLN A C 1
ATOM 653 O O . GLN A 1 85 ? 44.397 -7.207 -47.719 1.00 90.81 85 GLN A O 1
ATOM 658 N N . GLN A 1 86 ? 45.956 -8.612 -48.513 1.00 90.44 86 GLN A N 1
ATOM 659 C CA . GLN A 1 86 ? 46.555 -7.660 -49.453 1.00 90.44 86 GLN A CA 1
ATOM 660 C C . GLN A 1 86 ? 45.838 -7.658 -50.809 1.00 90.44 86 GLN A C 1
ATOM 662 O O . GLN A 1 86 ? 45.894 -6.667 -51.542 1.00 90.44 86 GLN A O 1
ATOM 667 N N . SER A 1 87 ? 45.160 -8.762 -51.133 1.00 93.69 87 SER A N 1
ATOM 668 C CA . SER A 1 87 ? 44.376 -8.904 -52.354 1.00 93.69 87 SER A CA 1
ATOM 669 C C . SER A 1 87 ? 43.144 -7.988 -52.368 1.00 93.69 87 SER A C 1
ATOM 671 O O . SER A 1 87 ? 42.566 -7.637 -51.336 1.00 93.69 87 SER A O 1
ATOM 673 N N . LYS A 1 88 ? 42.727 -7.598 -53.571 1.00 93.81 88 LYS A N 1
ATOM 674 C CA . LYS A 1 88 ? 41.534 -6.785 -53.839 1.00 93.81 88 LYS A CA 1
ATOM 675 C C . LYS A 1 88 ? 40.536 -7.590 -54.660 1.00 93.81 88 LYS A C 1
ATOM 677 O O . LYS A 1 88 ? 40.884 -8.581 -55.285 1.00 93.81 88 LYS A O 1
ATOM 682 N N . VAL A 1 89 ? 39.292 -7.131 -54.739 1.00 93.06 89 VAL A N 1
ATOM 683 C CA . VAL A 1 89 ? 38.331 -7.717 -55.680 1.00 93.06 89 VAL A CA 1
ATOM 684 C C . VAL A 1 89 ? 38.712 -7.320 -57.113 1.00 93.06 89 VAL A C 1
ATOM 686 O O . VAL A 1 89 ? 38.589 -6.154 -57.491 1.00 93.06 89 VAL A O 1
ATOM 689 N N . GLY A 1 90 ? 39.209 -8.289 -57.888 1.00 92.25 90 GLY A N 1
ATOM 690 C CA . GLY A 1 90 ? 39.588 -8.121 -59.300 1.00 92.25 90 GLY A CA 1
ATOM 691 C C . GLY A 1 90 ? 38.389 -7.943 -60.240 1.00 92.25 90 GLY A C 1
ATOM 692 O O . GLY A 1 90 ? 37.247 -8.227 -59.872 1.00 92.25 90 GLY A O 1
ATOM 693 N N . TRP A 1 91 ? 38.633 -7.496 -61.475 1.00 92.12 91 TRP A N 1
ATOM 694 C CA . TRP A 1 91 ? 37.566 -7.236 -62.448 1.00 92.12 91 TRP A CA 1
ATOM 695 C C . TRP A 1 91 ? 36.897 -8.518 -62.938 1.00 92.12 91 TRP A C 1
ATOM 697 O O . TRP A 1 91 ? 35.695 -8.492 -63.194 1.00 92.12 91 TRP A O 1
ATOM 707 N N . ALA A 1 92 ? 37.616 -9.642 -62.993 1.00 94.19 92 ALA A N 1
ATOM 708 C CA . ALA A 1 92 ? 37.010 -10.946 -63.256 1.00 94.19 92 ALA A CA 1
ATOM 709 C C . ALA A 1 92 ? 35.913 -11.281 -62.223 1.00 94.19 92 ALA A C 1
ATOM 711 O O . ALA A 1 92 ? 34.795 -11.638 -62.598 1.00 94.19 92 ALA A O 1
ATOM 712 N N . HIS A 1 93 ? 36.190 -11.063 -60.933 1.00 96.06 93 HIS A N 1
ATOM 713 C CA . HIS A 1 93 ? 35.231 -11.271 -59.843 1.00 96.06 93 HIS A CA 1
ATOM 714 C C . HIS A 1 93 ? 34.054 -10.296 -59.905 1.00 96.06 93 HIS A C 1
ATOM 716 O O . HIS A 1 93 ? 32.907 -10.723 -59.797 1.00 96.06 93 HIS A O 1
ATOM 722 N N . TRP A 1 94 ? 34.312 -9.002 -60.129 1.00 94.00 94 TRP A N 1
ATOM 723 C CA . TRP A 1 94 ? 33.253 -8.000 -60.310 1.00 94.00 94 TRP A CA 1
ATOM 724 C C . TRP A 1 94 ? 32.318 -8.359 -61.459 1.00 94.00 94 TRP A C 1
ATOM 726 O O . TRP A 1 94 ? 31.099 -8.305 -61.315 1.00 94.00 94 TRP A O 1
ATOM 736 N N . CYS A 1 95 ? 32.884 -8.752 -62.598 1.00 94.88 95 CYS A N 1
ATOM 737 C CA . CYS A 1 95 ? 32.108 -9.128 -63.767 1.00 94.88 95 CYS A CA 1
ATOM 738 C C . CYS A 1 95 ? 31.284 -10.395 -63.509 1.00 94.88 95 CYS A C 1
ATOM 740 O O . CYS A 1 95 ? 30.092 -10.422 -63.811 1.00 94.88 95 CYS A O 1
ATOM 742 N N . ALA A 1 96 ? 31.886 -11.423 -62.908 1.00 95.75 96 ALA A N 1
ATOM 743 C CA . ALA A 1 96 ? 31.178 -12.638 -62.515 1.00 95.75 96 ALA A CA 1
ATOM 744 C C . ALA A 1 96 ? 30.020 -12.330 -61.550 1.00 95.75 96 ALA A C 1
ATOM 746 O O . ALA A 1 96 ? 28.892 -12.769 -61.777 1.00 95.75 96 ALA A O 1
ATOM 747 N N . ALA A 1 97 ? 30.259 -11.492 -60.540 1.00 96.12 97 ALA A N 1
ATOM 748 C CA . ALA A 1 97 ? 29.244 -11.056 -59.591 1.00 96.12 97 ALA A CA 1
ATOM 749 C C . ALA A 1 97 ? 28.108 -10.259 -60.260 1.00 96.12 97 ALA A C 1
ATOM 751 O O . ALA A 1 97 ? 26.939 -10.503 -59.966 1.00 96.12 97 ALA A O 1
ATOM 752 N N . LEU A 1 98 ? 28.408 -9.362 -61.208 1.00 94.38 98 LEU A N 1
ATOM 753 C CA . LEU A 1 98 ? 27.393 -8.644 -61.994 1.00 94.38 98 LEU A CA 1
ATOM 754 C C . LEU A 1 98 ? 26.560 -9.590 -62.864 1.00 94.38 98 LEU A C 1
ATOM 756 O O . LEU A 1 98 ? 25.338 -9.466 -62.924 1.00 94.38 98 LEU A O 1
ATOM 760 N N . LEU A 1 99 ? 27.197 -10.568 -63.511 1.00 94.94 99 LEU A N 1
ATOM 761 C CA . LEU A 1 99 ? 26.493 -11.594 -64.282 1.00 94.94 99 LEU A CA 1
ATOM 762 C C . LEU A 1 99 ? 25.574 -12.432 -63.383 1.00 94.94 99 LEU A C 1
ATOM 764 O O . LEU A 1 99 ? 24.474 -12.792 -63.811 1.00 94.94 99 LEU A O 1
ATOM 768 N N . MET A 1 100 ? 25.983 -12.698 -62.138 1.00 95.25 100 MET A N 1
ATOM 769 C CA . MET A 1 100 ? 25.138 -13.336 -61.125 1.00 95.25 100 MET A CA 1
ATOM 770 C C . MET A 1 100 ? 24.012 -12.428 -60.619 1.00 95.25 100 MET A C 1
ATOM 772 O O . MET A 1 100 ? 22.886 -12.902 -60.433 1.00 95.25 100 MET A O 1
ATOM 776 N N . LYS A 1 101 ? 24.264 -11.126 -60.416 1.00 92.81 101 LYS A N 1
ATOM 777 C CA . LYS A 1 101 ? 23.246 -10.125 -60.040 1.00 92.81 101 LYS A CA 1
ATOM 778 C C . LYS A 1 101 ? 22.122 -10.119 -61.061 1.00 92.81 101 LYS A C 1
ATOM 780 O O . LYS A 1 101 ? 20.976 -10.399 -60.711 1.00 92.81 101 LYS A O 1
ATOM 785 N N . GLU A 1 102 ? 22.504 -9.956 -62.321 1.00 92.19 102 GLU A N 1
ATOM 786 C CA . GLU A 1 102 ? 21.617 -9.874 -63.475 1.00 92.19 102 GLU A CA 1
ATOM 787 C C . GLU A 1 102 ? 21.017 -11.223 -63.902 1.00 92.19 102 GLU A C 1
ATOM 789 O O . GLU A 1 102 ? 20.199 -11.260 -64.820 1.00 92.19 102 GLU A O 1
ATOM 794 N N . GLY A 1 103 ? 21.405 -12.339 -63.278 1.00 92.12 103 GLY A N 1
ATOM 795 C CA . GLY A 1 103 ? 20.864 -13.672 -63.566 1.00 92.12 103 GLY A CA 1
ATOM 796 C C . GLY A 1 103 ? 21.342 -14.299 -64.882 1.00 92.12 103 GLY A C 1
ATOM 797 O O . GLY A 1 103 ? 20.786 -15.312 -65.307 1.00 92.12 103 GLY A O 1
ATOM 798 N N . TYR A 1 104 ? 22.366 -13.730 -65.526 1.00 93.94 104 TYR A N 1
ATOM 799 C CA . TYR A 1 104 ? 23.030 -14.352 -66.678 1.00 93.94 104 TYR A CA 1
ATOM 800 C C . TYR A 1 104 ? 23.816 -15.590 -66.268 1.00 93.94 104 TYR A C 1
ATOM 802 O O . TYR A 1 104 ? 23.802 -16.578 -66.991 1.00 93.94 104 TYR A O 1
ATOM 810 N N . ILE A 1 105 ? 24.448 -15.560 -65.095 1.00 94.62 105 ILE A N 1
ATOM 811 C CA . ILE A 1 105 ? 25.089 -16.716 -64.471 1.00 94.62 105 ILE A CA 1
ATOM 812 C C . ILE A 1 105 ? 24.312 -17.057 -63.207 1.00 94.62 105 ILE A C 1
ATOM 814 O O . ILE A 1 105 ? 23.965 -16.188 -62.415 1.00 94.62 105 ILE A O 1
ATOM 818 N N . SER A 1 106 ? 23.980 -18.328 -63.038 1.00 92.44 106 SER A N 1
ATOM 819 C CA . SER A 1 106 ? 23.307 -18.826 -61.834 1.00 92.44 106 SER A CA 1
ATOM 820 C C . SER A 1 106 ? 24.262 -19.703 -61.028 1.00 92.44 106 SER A C 1
ATOM 822 O O . SER A 1 106 ? 24.347 -19.574 -59.810 1.00 92.44 106 SER A O 1
ATOM 824 N N . ARG A 1 107 ? 25.092 -20.508 -61.695 1.00 92.75 107 ARG A N 1
ATOM 825 C CA . ARG A 1 107 ? 26.045 -21.385 -61.018 1.00 92.75 107 ARG A CA 1
ATOM 826 C C . ARG A 1 107 ? 27.478 -20.967 -61.292 1.00 92.75 107 ARG A C 1
ATOM 828 O O . ARG A 1 107 ? 27.836 -20.764 -62.449 1.00 92.75 107 ARG A O 1
ATOM 835 N N . VAL A 1 108 ? 28.289 -20.895 -60.244 1.00 95.69 108 VAL A N 1
ATOM 836 C CA . VAL A 1 108 ? 29.736 -20.754 -60.372 1.00 95.69 108 VAL A CA 1
ATOM 837 C C . VAL A 1 108 ? 30.417 -21.954 -59.741 1.00 95.69 108 VAL A C 1
ATOM 839 O O . VAL A 1 108 ? 30.218 -22.245 -58.566 1.00 95.69 108 VAL A O 1
ATOM 842 N N . TYR A 1 109 ? 31.219 -22.646 -60.531 1.00 94.62 109 TYR A N 1
ATOM 843 C CA . TYR A 1 109 ? 32.207 -23.597 -60.058 1.00 94.62 109 TYR A CA 1
ATOM 844 C C . TYR A 1 109 ? 33.546 -22.877 -59.981 1.00 94.62 109 TYR A C 1
ATOM 846 O O . TYR A 1 109 ? 33.898 -22.133 -60.892 1.00 94.62 109 TYR A O 1
ATOM 854 N N . THR A 1 110 ? 34.299 -23.071 -58.908 1.00 95.06 110 THR A N 1
ATOM 855 C CA . THR A 1 110 ? 35.610 -22.438 -58.781 1.00 95.06 110 THR A CA 1
ATOM 856 C C . THR A 1 110 ? 36.646 -23.412 -58.249 1.00 95.06 110 THR A C 1
ATOM 858 O O . THR A 1 110 ? 36.376 -24.179 -57.322 1.00 95.06 110 THR A O 1
ATOM 861 N N . THR A 1 111 ? 37.830 -23.412 -58.859 1.00 92.44 111 THR A N 1
ATOM 862 C CA . THR A 1 111 ? 39.013 -24.063 -58.278 1.00 92.44 111 THR A CA 1
ATOM 863 C C . THR A 1 111 ? 39.789 -23.117 -57.374 1.00 92.44 111 THR A C 1
ATOM 865 O O . THR A 1 111 ? 40.618 -23.593 -56.598 1.00 92.44 111 THR A O 1
ATOM 868 N N . CYS A 1 112 ? 39.491 -21.814 -57.440 1.00 91.94 112 CYS A N 1
ATOM 869 C CA . CYS A 1 112 ? 40.132 -20.815 -56.606 1.00 91.94 112 CYS A CA 1
ATOM 870 C C . CYS A 1 112 ? 39.791 -21.083 -55.131 1.00 91.94 112 CYS A C 1
ATOM 872 O O . CYS A 1 112 ? 38.606 -21.180 -54.783 1.00 91.94 112 CYS A O 1
ATOM 874 N N . PRO A 1 113 ? 40.796 -21.170 -54.245 1.00 89.94 113 PRO A N 1
ATOM 875 C CA . PRO A 1 113 ? 40.561 -21.319 -52.814 1.00 89.94 113 PRO A CA 1
ATOM 876 C C . PRO A 1 113 ? 40.173 -19.998 -52.131 1.00 89.94 113 PRO A C 1
ATOM 878 O O . PRO A 1 113 ? 39.834 -20.005 -50.951 1.00 89.94 113 PRO A O 1
ATOM 881 N N . ASP A 1 114 ? 40.275 -18.860 -52.825 1.00 93.25 114 ASP A N 1
ATOM 882 C CA . ASP A 1 114 ? 40.004 -17.536 -52.264 1.00 93.25 114 ASP A CA 1
ATOM 883 C C . ASP A 1 114 ? 38.524 -17.134 -52.327 1.00 93.25 114 ASP A C 1
ATOM 885 O O . ASP A 1 114 ? 37.828 -17.499 -53.273 1.00 93.25 114 ASP A O 1
ATOM 889 N N . PRO A 1 115 ? 38.041 -16.355 -51.339 1.00 94.56 115 PRO A N 1
ATOM 890 C CA . PRO A 1 115 ? 36.659 -15.900 -51.289 1.00 94.56 115 PRO A CA 1
ATOM 891 C C . PRO A 1 115 ? 36.428 -14.576 -52.056 1.00 94.56 115 PRO A C 1
ATOM 893 O O . PRO A 1 115 ? 35.604 -13.745 -51.652 1.00 94.56 115 PRO A O 1
ATOM 896 N N . LEU A 1 116 ? 37.223 -14.257 -53.091 1.00 96.00 116 LEU A N 1
ATOM 897 C CA . LEU A 1 116 ? 37.132 -12.946 -53.753 1.00 96.00 116 LEU A CA 1
ATOM 898 C C . LEU A 1 116 ? 35.849 -12.780 -54.569 1.00 96.00 116 LEU A C 1
ATOM 900 O O . LEU A 1 116 ? 35.345 -11.657 -54.686 1.00 96.00 116 LEU A O 1
ATOM 904 N N . LEU A 1 117 ? 35.291 -13.871 -55.097 1.00 96.50 117 LEU A N 1
ATOM 905 C CA . LEU A 1 117 ? 34.004 -13.839 -55.788 1.00 96.50 117 LEU A CA 1
ATOM 906 C C . LEU A 1 117 ? 32.853 -13.554 -54.817 1.00 96.50 117 LEU A C 1
ATOM 908 O O . LEU A 1 117 ? 31.966 -12.764 -55.132 1.00 96.50 117 LEU A O 1
ATOM 912 N N . GLU A 1 118 ? 32.878 -14.144 -53.626 1.00 96.81 118 GLU A N 1
ATOM 913 C CA . GLU A 1 118 ? 31.924 -13.923 -52.539 1.00 96.81 118 GLU A CA 1
ATOM 914 C C . GLU A 1 118 ? 31.955 -12.457 -52.100 1.00 96.81 118 GLU A C 1
ATOM 916 O O . GLU A 1 118 ? 30.908 -11.811 -51.963 1.00 96.81 118 GLU A O 1
ATOM 921 N N . ARG A 1 119 ? 33.166 -11.902 -51.941 1.00 95.12 119 ARG A N 1
ATOM 922 C CA . ARG A 1 119 ? 33.366 -10.472 -51.661 1.00 95.12 119 ARG A CA 1
ATOM 923 C C . ARG A 1 119 ? 32.771 -9.613 -52.778 1.00 95.12 119 ARG A C 1
ATOM 925 O O . ARG A 1 119 ? 32.040 -8.672 -52.483 1.00 95.12 119 ARG A O 1
ATOM 932 N N . ALA A 1 120 ? 33.015 -9.953 -54.045 1.00 95.25 120 ALA A N 1
ATOM 933 C CA . ALA A 1 120 ? 32.437 -9.241 -55.186 1.00 95.25 120 ALA A CA 1
ATOM 934 C C . ALA A 1 120 ? 30.904 -9.300 -55.200 1.00 95.25 120 ALA A C 1
ATOM 936 O O . ALA A 1 120 ? 30.258 -8.273 -55.395 1.00 95.25 120 ALA A O 1
ATOM 937 N N . CYS A 1 121 ? 30.325 -10.479 -54.950 1.00 95.44 121 CYS A N 1
ATOM 938 C CA . CYS A 1 121 ? 28.880 -10.686 -54.865 1.00 95.44 121 CYS A CA 1
ATOM 939 C C . CYS A 1 121 ? 28.259 -9.790 -53.790 1.00 95.44 121 CYS A C 1
ATOM 941 O O . CYS A 1 121 ? 27.275 -9.104 -54.061 1.00 95.44 121 CYS A O 1
ATOM 943 N N . THR A 1 122 ? 28.894 -9.699 -52.620 1.00 91.62 122 THR A N 1
ATOM 944 C CA . THR A 1 122 ? 28.450 -8.809 -51.539 1.00 91.62 122 THR A CA 1
ATOM 945 C C . THR A 1 122 ? 28.434 -7.345 -51.990 1.00 91.62 122 THR A C 1
ATOM 947 O O . THR A 1 122 ? 27.454 -6.640 -51.772 1.00 91.62 122 THR A O 1
ATOM 950 N N . LEU A 1 123 ? 29.479 -6.887 -52.685 1.00 91.50 123 LEU A N 1
ATOM 951 C CA . LEU A 1 123 ? 29.596 -5.497 -53.142 1.00 91.50 123 LEU A CA 1
ATOM 952 C C . LEU A 1 123 ? 28.625 -5.114 -54.272 1.00 91.50 123 LEU A C 1
ATOM 954 O O . LEU A 1 123 ? 28.429 -3.927 -54.531 1.00 91.50 123 LEU A O 1
ATOM 958 N N . VAL A 1 124 ? 28.009 -6.090 -54.944 1.00 91.06 124 VAL A N 1
ATOM 959 C CA . VAL A 1 124 ? 26.941 -5.860 -55.932 1.00 91.06 124 VAL A CA 1
ATOM 960 C C . VAL A 1 124 ? 25.551 -6.216 -55.400 1.00 91.06 124 VAL A C 1
ATOM 962 O O . VAL A 1 124 ? 24.600 -6.221 -56.183 1.00 91.06 124 VAL A O 1
ATOM 965 N N . ASP A 1 125 ? 25.426 -6.472 -54.094 1.00 88.19 125 ASP A N 1
ATOM 966 C CA . ASP A 1 125 ? 24.177 -6.840 -53.421 1.00 88.19 125 ASP A CA 1
ATOM 967 C C . ASP A 1 125 ? 23.594 -8.198 -53.874 1.00 88.19 125 ASP A C 1
ATOM 969 O O . ASP A 1 125 ? 22.417 -8.346 -54.209 1.00 88.19 125 ASP A O 1
ATOM 973 N N . VAL A 1 126 ? 24.449 -9.224 -53.915 1.00 91.31 126 VAL A N 1
ATOM 974 C CA . VAL A 1 126 ? 24.089 -10.610 -54.240 1.00 91.31 126 VAL A CA 1
ATOM 975 C C . VAL A 1 126 ? 24.648 -11.551 -53.181 1.00 91.31 126 VAL A C 1
ATOM 977 O O . VAL A 1 126 ? 25.837 -11.534 -52.884 1.00 91.31 126 VAL A O 1
ATOM 980 N N . PHE A 1 127 ? 23.797 -12.433 -52.659 1.00 92.62 127 PHE A N 1
ATOM 981 C CA . PHE A 1 127 ? 24.155 -13.387 -51.605 1.00 92.62 127 PHE A CA 1
ATOM 982 C C . PHE A 1 127 ? 23.940 -14.827 -52.104 1.00 92.62 127 PHE A C 1
ATOM 984 O O . PHE A 1 127 ? 22.880 -15.408 -51.858 1.00 92.62 127 PHE A O 1
ATOM 991 N N . PRO A 1 128 ? 24.878 -15.391 -52.891 1.00 95.25 128 PRO A N 1
ATOM 992 C CA . PRO A 1 128 ? 24.769 -16.764 -53.373 1.00 95.25 128 PRO A CA 1
ATOM 993 C C . PRO A 1 128 ? 25.045 -17.769 -52.248 1.00 95.25 128 PRO A C 1
ATOM 995 O O . PRO A 1 128 ? 25.739 -17.467 -51.279 1.00 95.25 128 PRO A O 1
ATOM 998 N N . THR A 1 129 ? 24.534 -18.993 -52.383 1.00 94.81 129 THR A N 1
ATOM 999 C CA . THR A 1 129 ? 24.899 -20.086 -51.468 1.00 94.81 129 THR A CA 1
ATOM 1000 C C . THR A 1 129 ? 26.300 -20.601 -51.796 1.00 94.81 129 THR A C 1
ATOM 1002 O O . THR A 1 129 ? 26.570 -20.911 -52.955 1.00 94.81 129 THR A O 1
ATOM 1005 N N . VAL A 1 130 ? 27.175 -20.712 -50.795 1.00 93.88 130 VAL A N 1
ATOM 1006 C CA . VAL A 1 130 ? 28.570 -21.156 -50.965 1.00 93.88 130 VAL A CA 1
ATOM 1007 C C . VAL A 1 130 ? 28.723 -22.606 -50.505 1.00 93.88 130 VAL A C 1
ATOM 1009 O O . VAL A 1 130 ? 28.288 -22.959 -49.408 1.00 93.88 130 VAL A O 1
ATOM 1012 N N . TYR A 1 131 ? 29.341 -23.444 -51.337 1.00 91.50 131 TYR A N 1
ATOM 1013 C CA . TYR A 1 131 ? 29.613 -24.855 -51.059 1.00 91.50 131 TYR A CA 1
ATOM 1014 C C . TYR A 1 131 ? 31.114 -25.140 -51.115 1.00 91.50 131 TYR A C 1
ATOM 1016 O O . TYR A 1 131 ? 31.786 -24.714 -52.050 1.00 91.50 131 TYR A O 1
ATOM 1024 N N . ASP A 1 132 ? 31.618 -25.919 -50.157 1.00 91.38 132 ASP A N 1
ATOM 1025 C CA . ASP A 1 132 ? 33.002 -26.397 -50.119 1.00 91.38 132 ASP A CA 1
ATOM 1026 C C . ASP A 1 132 ? 33.033 -27.923 -50.282 1.00 91.38 132 ASP A C 1
ATOM 1028 O O . ASP A 1 132 ? 32.567 -28.665 -49.411 1.00 91.38 132 ASP A O 1
ATOM 1032 N N . CYS A 1 133 ? 33.578 -28.399 -51.404 1.00 88.94 133 CYS A N 1
ATOM 1033 C CA . CYS A 1 133 ? 33.569 -29.823 -51.752 1.00 88.94 133 CYS A CA 1
ATOM 1034 C C . CYS A 1 133 ? 34.625 -30.653 -51.002 1.00 88.94 133 CYS A C 1
ATOM 1036 O O . CYS A 1 133 ? 34.727 -31.859 -51.231 1.00 88.94 133 CYS A O 1
ATOM 1038 N N . THR A 1 134 ? 35.409 -30.045 -50.107 1.00 84.44 134 THR A N 1
ATOM 1039 C CA . THR A 1 134 ? 36.372 -30.766 -49.253 1.00 84.44 134 THR A CA 1
ATOM 1040 C C . THR A 1 134 ? 35.779 -31.176 -47.909 1.00 84.44 134 THR A C 1
ATOM 1042 O O . THR A 1 134 ? 36.261 -32.121 -47.289 1.00 84.44 134 THR A O 1
ATOM 1045 N N . VAL A 1 135 ? 34.706 -30.506 -47.473 1.00 80.00 135 VAL A N 1
ATOM 1046 C CA . VAL A 1 135 ? 34.065 -30.738 -46.168 1.00 80.00 135 VAL A CA 1
ATOM 1047 C C . VAL A 1 135 ? 32.935 -31.774 -46.254 1.00 80.00 135 VAL A C 1
ATOM 1049 O O . VAL A 1 135 ? 32.654 -32.463 -45.274 1.00 80.00 135 VAL A O 1
ATOM 1052 N N . GLY A 1 136 ? 32.300 -31.943 -47.419 1.00 71.31 136 GLY A N 1
ATOM 1053 C CA . GLY A 1 136 ? 31.260 -32.955 -47.620 1.00 71.31 136 GLY A CA 1
ATOM 1054 C C . GLY A 1 136 ? 30.819 -33.112 -49.076 1.00 71.31 136 GLY A C 1
ATOM 1055 O O . GLY A 1 136 ? 30.996 -32.216 -49.897 1.00 71.31 136 GLY A O 1
ATOM 1056 N N . THR A 1 137 ? 30.226 -34.264 -49.400 1.00 72.88 137 THR A N 1
ATOM 1057 C CA . THR A 1 137 ? 29.748 -34.582 -50.756 1.00 72.88 137 THR A CA 1
ATOM 1058 C C . THR A 1 137 ? 28.338 -34.045 -50.988 1.00 72.88 137 THR A C 1
ATOM 1060 O O . THR A 1 137 ? 27.419 -34.313 -50.208 1.00 72.88 137 THR A O 1
ATOM 1063 N N . ILE A 1 138 ? 28.127 -33.342 -52.103 1.00 80.50 138 ILE A N 1
ATOM 1064 C CA . ILE A 1 138 ? 26.783 -32.949 -52.538 1.00 80.50 138 ILE A CA 1
ATOM 1065 C C . ILE A 1 138 ? 26.074 -34.180 -53.114 1.00 80.50 138 ILE A C 1
ATOM 1067 O O . ILE A 1 138 ? 26.363 -34.607 -54.222 1.00 80.50 138 ILE A O 1
ATOM 1071 N N . THR A 1 139 ? 25.129 -34.754 -52.368 1.00 78.31 139 THR A N 1
ATOM 1072 C CA . THR A 1 139 ? 24.393 -35.971 -52.777 1.00 78.31 139 THR A CA 1
ATOM 1073 C C . THR A 1 139 ? 23.063 -35.686 -53.481 1.00 78.31 139 THR A C 1
ATOM 1075 O O . THR A 1 139 ? 22.453 -36.593 -54.045 1.00 78.31 139 THR A O 1
ATOM 1078 N N . LYS A 1 140 ? 22.589 -34.433 -53.445 1.00 83.19 140 LYS A N 1
ATOM 1079 C CA . LYS A 1 140 ? 21.319 -33.987 -54.044 1.00 83.19 140 LYS A CA 1
ATOM 1080 C C . LYS A 1 140 ? 21.521 -32.689 -54.844 1.00 83.19 140 LYS A C 1
ATOM 1082 O O . LYS A 1 140 ? 21.155 -31.620 -54.352 1.00 83.19 140 LYS A O 1
ATOM 1087 N N . PRO A 1 141 ? 22.099 -32.753 -56.056 1.00 79.50 141 PRO A N 1
ATOM 1088 C CA . PRO A 1 141 ? 22.421 -31.568 -56.864 1.00 79.50 141 PRO A CA 1
ATOM 1089 C C . PRO A 1 141 ? 21.193 -30.732 -57.261 1.00 79.50 141 PRO A C 1
ATOM 1091 O O . PRO A 1 141 ? 21.302 -29.517 -57.423 1.00 79.50 141 PRO A O 1
ATOM 1094 N N . ASP A 1 142 ? 20.010 -31.350 -57.346 1.00 81.00 142 ASP A N 1
ATOM 1095 C CA . ASP A 1 142 ? 18.747 -30.659 -57.649 1.00 81.00 142 ASP A CA 1
ATOM 1096 C C . ASP A 1 142 ? 18.287 -29.699 -56.532 1.00 81.00 142 ASP A C 1
ATOM 1098 O O . ASP A 1 142 ? 17.426 -28.854 -56.766 1.00 81.00 142 ASP A O 1
ATOM 1102 N N . LEU A 1 143 ? 18.851 -29.806 -55.319 1.00 84.38 143 LEU A N 1
ATOM 1103 C CA . LEU A 1 143 ? 18.551 -28.909 -54.195 1.00 84.38 143 LEU A CA 1
ATOM 1104 C C . LEU A 1 143 ? 19.494 -27.703 -54.106 1.00 84.38 143 LEU A C 1
ATOM 1106 O O . LEU A 1 143 ? 19.282 -26.844 -53.251 1.00 84.38 143 LEU A O 1
ATOM 1110 N N . ILE A 1 144 ? 20.530 -27.623 -54.948 1.00 85.88 144 ILE A N 1
ATOM 1111 C CA . ILE A 1 144 ? 21.432 -26.467 -54.958 1.00 85.88 144 ILE A CA 1
ATOM 1112 C C . ILE A 1 144 ? 20.634 -25.243 -55.447 1.00 85.88 144 ILE A C 1
ATOM 1114 O O . ILE A 1 144 ? 20.145 -25.269 -56.586 1.00 85.88 144 ILE A O 1
ATOM 1118 N N . PRO A 1 145 ? 20.527 -24.159 -54.651 1.00 87.56 145 PRO A N 1
ATOM 1119 C CA . PRO A 1 145 ? 19.824 -22.940 -55.039 1.00 87.56 145 PRO A CA 1
ATOM 1120 C C . PRO A 1 145 ? 20.329 -22.372 -56.363 1.00 87.56 145 PRO A C 1
ATOM 1122 O O . PRO A 1 145 ? 21.490 -22.559 -56.729 1.00 87.56 145 PRO A O 1
ATOM 1125 N N . SER A 1 146 ? 19.461 -21.663 -57.091 1.00 84.75 146 SER A N 1
ATOM 1126 C CA . SER A 1 146 ? 19.786 -21.157 -58.430 1.00 84.75 146 SER A CA 1
ATOM 1127 C C . SER A 1 146 ? 21.097 -20.373 -58.441 1.00 84.75 146 SER A C 1
ATOM 1129 O O . SER A 1 146 ? 21.954 -20.716 -59.242 1.00 84.75 146 SER A O 1
ATOM 1131 N N . LYS A 1 147 ? 21.284 -19.423 -57.512 1.00 92.31 147 LYS A N 1
ATOM 1132 C CA . LYS A 1 147 ? 22.538 -18.684 -57.292 1.00 92.31 147 LYS A CA 1
ATOM 1133 C C . LYS A 1 147 ? 23.443 -19.412 -56.295 1.00 92.31 147 LYS A C 1
ATOM 1135 O O . LYS A 1 147 ? 23.195 -19.353 -55.091 1.00 92.31 147 LYS A O 1
ATOM 1140 N N . ALA A 1 148 ? 24.496 -20.058 -56.787 1.00 93.56 148 ALA A N 1
ATOM 1141 C CA . ALA A 1 148 ? 25.447 -20.779 -55.941 1.00 93.56 148 ALA A CA 1
ATOM 1142 C C . ALA A 1 148 ? 26.893 -20.651 -56.434 1.00 93.56 148 ALA A C 1
ATOM 1144 O O . ALA A 1 148 ? 27.130 -20.648 -57.644 1.00 93.56 148 ALA A O 1
ATOM 1145 N N . ILE A 1 149 ? 27.832 -20.596 -55.487 1.00 96.00 149 ILE A N 1
ATOM 1146 C CA . ILE A 1 149 ? 29.277 -20.708 -55.708 1.00 96.00 149 ILE A CA 1
ATOM 1147 C C . ILE A 1 149 ? 29.743 -22.027 -55.089 1.00 96.00 149 ILE A C 1
ATOM 1149 O O . ILE A 1 149 ? 29.396 -22.350 -53.955 1.00 96.00 149 ILE A O 1
ATOM 1153 N N . ILE A 1 150 ? 30.486 -22.822 -55.848 1.00 93.69 150 ILE A N 1
ATOM 1154 C CA . ILE A 1 150 ? 30.917 -24.161 -55.456 1.00 93.69 150 ILE A CA 1
ATOM 1155 C C . ILE A 1 150 ? 32.439 -24.218 -55.578 1.00 93.69 150 ILE A C 1
ATOM 1157 O O . ILE A 1 150 ? 32.970 -24.319 -56.686 1.00 93.69 150 ILE A O 1
ATOM 1161 N N . HIS A 1 151 ? 33.134 -24.172 -54.441 1.00 94.12 151 HIS A N 1
ATOM 1162 C CA . HIS A 1 151 ? 34.576 -24.391 -54.362 1.00 94.12 151 HIS A CA 1
ATOM 1163 C C . HIS A 1 151 ? 34.864 -25.879 -54.517 1.00 94.12 151 HIS A C 1
ATOM 1165 O O . HIS A 1 151 ? 34.664 -26.678 -53.598 1.00 94.12 151 HIS A O 1
ATOM 1171 N N . LEU A 1 152 ? 35.335 -26.249 -55.703 1.00 92.62 152 LEU A N 1
ATOM 1172 C CA . LEU A 1 152 ? 35.639 -27.626 -56.068 1.00 92.62 152 LEU A CA 1
ATOM 1173 C C . LEU A 1 152 ? 36.851 -28.140 -55.290 1.00 92.62 152 LEU A C 1
ATOM 1175 O O . LEU A 1 152 ? 36.778 -29.196 -54.672 1.00 92.62 152 LEU A O 1
ATOM 1179 N N . ASN A 1 153 ? 37.928 -27.355 -55.240 1.00 89.31 153 ASN A N 1
ATOM 1180 C CA . ASN A 1 153 ? 39.147 -27.708 -54.506 1.00 89.31 153 ASN A CA 1
ATOM 1181 C C . ASN A 1 153 ? 39.083 -27.338 -53.015 1.00 89.31 153 ASN A C 1
ATOM 1183 O O . ASN A 1 153 ? 40.024 -27.625 -52.284 1.00 89.31 153 ASN A O 1
ATOM 1187 N N . GLY A 1 154 ? 37.980 -26.728 -52.569 1.00 88.38 154 GLY A N 1
ATOM 1188 C CA . GLY A 1 154 ? 37.809 -26.166 -51.228 1.00 88.38 154 GLY A CA 1
ATOM 1189 C C . GLY A 1 154 ? 38.507 -24.825 -51.016 1.00 88.38 154 GLY A C 1
ATOM 1190 O O . GLY A 1 154 ? 39.268 -24.356 -51.858 1.00 88.38 154 GLY A O 1
ATOM 1191 N N . GLN A 1 155 ? 38.241 -24.202 -49.870 1.00 89.12 155 GLN A N 1
ATOM 1192 C CA . GLN A 1 155 ? 38.694 -22.844 -49.529 1.00 89.12 155 GLN A CA 1
ATOM 1193 C C . GLN A 1 155 ? 40.036 -22.813 -48.775 1.00 89.12 155 GLN A C 1
ATOM 1195 O O . GLN A 1 155 ? 40.263 -21.989 -47.889 1.00 89.12 155 GLN A O 1
ATOM 1200 N N . MET A 1 156 ? 40.942 -23.746 -49.081 1.00 85.00 156 MET A N 1
ATOM 1201 C CA . MET A 1 156 ? 42.264 -23.810 -48.455 1.00 85.00 156 MET A CA 1
ATOM 1202 C C . MET A 1 156 ? 43.355 -24.018 -49.502 1.00 85.00 156 MET A C 1
ATOM 1204 O O . MET A 1 156 ? 43.217 -24.816 -50.428 1.00 85.00 156 MET A O 1
ATOM 1208 N N . LEU A 1 157 ? 44.487 -23.333 -49.319 1.00 86.62 157 LEU A N 1
ATOM 1209 C CA . LEU A 1 157 ? 45.642 -23.460 -50.201 1.00 86.62 157 LEU A CA 1
ATOM 1210 C C . LEU A 1 157 ? 46.109 -24.923 -50.314 1.00 86.62 157 LEU A C 1
ATOM 1212 O O . LEU A 1 157 ? 46.483 -25.556 -49.322 1.00 86.62 157 LEU A O 1
ATOM 1216 N N . GLY A 1 158 ? 46.117 -25.432 -51.549 1.00 82.06 158 GLY A N 1
ATOM 1217 C CA . GLY A 1 158 ? 46.526 -26.796 -51.895 1.00 82.06 158 GLY A CA 1
ATOM 1218 C C . GLY A 1 158 ? 45.603 -27.892 -51.369 1.00 82.06 158 GLY A C 1
ATOM 1219 O O . GLY A 1 158 ? 46.045 -29.035 -51.233 1.00 82.06 158 GLY A O 1
ATOM 1220 N N . ALA A 1 159 ? 44.355 -27.559 -51.043 1.00 84.31 159 ALA A N 1
ATOM 1221 C CA . ALA A 1 159 ? 43.328 -28.558 -50.827 1.00 84.31 159 ALA A CA 1
ATOM 1222 C C . ALA A 1 159 ? 42.980 -29.277 -52.142 1.00 84.31 159 ALA A C 1
ATOM 1224 O O . ALA A 1 159 ? 43.154 -28.754 -53.244 1.00 84.31 159 ALA A O 1
ATOM 1225 N N . THR A 1 160 ? 42.564 -30.530 -52.007 1.00 80.88 160 THR A N 1
ATOM 1226 C CA . THR A 1 160 ? 42.179 -31.395 -53.121 1.00 80.88 160 THR A CA 1
ATOM 1227 C C . THR A 1 160 ? 40.691 -31.685 -53.025 1.00 80.88 160 THR A C 1
ATOM 1229 O O . THR A 1 160 ? 40.212 -31.901 -51.909 1.00 80.88 160 THR A O 1
ATOM 1232 N N . PRO A 1 161 ? 39.972 -31.752 -54.154 1.00 83.00 161 PRO A N 1
ATOM 1233 C CA . PRO A 1 161 ? 38.538 -32.002 -54.146 1.00 83.00 161 PRO A CA 1
ATOM 1234 C C . PRO A 1 161 ? 38.203 -33.348 -53.487 1.00 83.00 161 PRO A C 1
ATOM 1236 O O . PRO A 1 161 ? 38.941 -34.325 -53.638 1.00 83.00 161 PRO A O 1
ATOM 1239 N N . GLY A 1 162 ? 37.075 -33.401 -52.771 1.00 81.38 162 GLY A N 1
ATOM 1240 C CA . GLY A 1 162 ? 36.429 -34.656 -52.377 1.00 81.38 162 GLY A CA 1
ATOM 1241 C C . GLY A 1 162 ? 35.723 -35.337 -53.565 1.00 81.38 162 GLY A C 1
ATOM 1242 O O . GLY A 1 162 ? 35.987 -34.997 -54.718 1.00 81.38 162 GLY A O 1
ATOM 1243 N N . PRO A 1 163 ? 34.804 -36.292 -53.329 1.00 84.06 163 PRO A N 1
ATOM 1244 C CA . PRO A 1 163 ? 34.001 -36.892 -54.399 1.00 84.06 163 PRO A CA 1
ATOM 1245 C C . PRO A 1 163 ? 33.167 -35.834 -55.147 1.00 84.06 163 PRO A C 1
ATOM 1247 O O . PRO A 1 163 ? 32.315 -35.174 -54.548 1.00 84.06 163 PRO A O 1
ATOM 1250 N N . LEU A 1 164 ? 33.437 -35.656 -56.446 1.00 87.31 164 LEU A N 1
ATOM 1251 C CA . LEU A 1 164 ? 32.824 -34.621 -57.295 1.00 87.31 164 LEU A CA 1
ATOM 1252 C C . LEU A 1 164 ? 31.638 -35.123 -58.138 1.00 87.31 164 LEU A C 1
ATOM 1254 O O . LEU A 1 164 ? 30.902 -34.316 -58.704 1.00 87.31 164 LEU A O 1
ATOM 1258 N N . ASP A 1 165 ? 31.416 -36.433 -58.205 1.00 83.31 165 ASP A N 1
ATOM 1259 C CA . ASP A 1 165 ? 30.376 -37.081 -59.013 1.00 83.31 165 ASP A CA 1
ATOM 1260 C C . ASP A 1 165 ? 28.973 -36.525 -58.719 1.00 83.31 165 ASP A C 1
ATOM 1262 O O . ASP A 1 165 ? 28.224 -36.161 -59.629 1.00 83.31 165 ASP A O 1
ATOM 1266 N N . GLY A 1 166 ? 28.636 -36.359 -57.439 1.00 81.88 166 GLY A N 1
ATOM 1267 C CA . GLY A 1 166 ? 27.351 -35.798 -57.027 1.00 81.88 166 GLY A CA 1
ATOM 1268 C C . GLY A 1 166 ? 27.179 -34.307 -57.354 1.00 81.88 166 GLY A C 1
ATOM 1269 O O . GLY A 1 166 ? 26.059 -33.858 -57.590 1.00 81.88 166 GLY A O 1
ATOM 1270 N N . VAL A 1 167 ? 28.280 -33.550 -57.435 1.00 86.31 167 VAL A N 1
ATOM 1271 C CA . VAL A 1 167 ? 28.305 -32.105 -57.739 1.00 86.31 167 VAL A CA 1
ATOM 1272 C C . VAL A 1 167 ? 28.098 -31.839 -59.236 1.00 86.31 167 VAL A C 1
ATOM 1274 O O . VAL A 1 167 ? 27.437 -30.866 -59.612 1.00 86.31 167 VAL A O 1
ATOM 1277 N N . PHE A 1 168 ? 28.661 -32.702 -60.087 1.00 87.25 168 PHE A N 1
ATOM 1278 C CA . PHE A 1 168 ? 28.566 -32.605 -61.547 1.00 87.25 168 PHE A CA 1
ATOM 1279 C C . PHE A 1 168 ? 27.370 -33.368 -62.133 1.00 87.25 168 PHE A C 1
ATOM 1281 O O . PHE A 1 168 ? 26.987 -33.130 -63.283 1.00 87.25 168 PHE A O 1
ATOM 1288 N N . SER A 1 169 ? 26.723 -34.234 -61.349 1.00 84.62 169 SER A N 1
ATOM 1289 C CA . SER A 1 169 ? 25.506 -34.935 -61.759 1.00 84.62 169 SER A CA 1
ATOM 1290 C C . SER A 1 169 ? 24.401 -33.945 -62.151 1.00 84.62 169 SER A C 1
ATOM 1292 O O . SER A 1 169 ? 23.927 -33.134 -61.356 1.00 84.62 169 SER A O 1
ATOM 1294 N N . GLY A 1 170 ? 24.016 -33.971 -63.431 1.00 76.19 170 GLY A N 1
ATOM 1295 C CA . GLY A 1 170 ? 23.030 -33.049 -64.002 1.00 76.19 170 GLY A CA 1
ATOM 1296 C C . GLY A 1 170 ? 23.540 -31.626 -64.276 1.00 76.19 170 GLY A C 1
ATOM 1297 O O . GLY A 1 170 ? 22.767 -30.816 -64.789 1.00 76.19 170 GLY A O 1
ATOM 1298 N N . ALA A 1 171 ? 24.816 -31.314 -64.019 1.00 83.38 171 ALA A N 1
ATOM 1299 C CA . ALA A 1 171 ? 25.378 -29.968 -64.172 1.00 83.38 171 ALA A CA 1
ATOM 1300 C C . ALA A 1 171 ? 25.326 -29.451 -65.628 1.00 83.38 171 ALA A C 1
ATOM 1302 O O . ALA A 1 171 ? 25.090 -28.267 -65.869 1.00 83.38 171 ALA A O 1
ATOM 1303 N N . GLY A 1 172 ? 25.412 -30.350 -66.617 1.00 79.06 172 GLY A N 1
ATOM 1304 C CA . GLY A 1 172 ? 25.252 -30.021 -68.042 1.00 79.06 172 GLY A CA 1
ATOM 1305 C C . GLY A 1 172 ? 23.852 -29.525 -68.446 1.00 79.06 172 GLY A C 1
ATOM 1306 O O . GLY A 1 172 ? 23.687 -28.978 -69.533 1.00 79.06 172 GLY A O 1
ATOM 1307 N N . ARG A 1 173 ? 22.831 -29.661 -67.582 1.00 76.12 173 ARG A N 1
ATOM 1308 C CA . ARG A 1 173 ? 21.462 -29.168 -67.841 1.00 76.12 173 ARG A CA 1
ATOM 1309 C C . ARG A 1 173 ? 21.308 -27.656 -67.602 1.00 76.12 173 ARG A C 1
ATOM 1311 O O . ARG A 1 173 ? 20.317 -27.072 -68.048 1.00 76.12 173 ARG A O 1
ATOM 1318 N N . TYR A 1 174 ? 22.261 -27.024 -66.912 1.00 75.12 174 TYR A N 1
ATOM 1319 C CA . TYR A 1 174 ? 22.211 -25.617 -66.503 1.00 75.12 174 TYR A CA 1
ATOM 1320 C C . TYR A 1 174 ? 22.919 -24.702 -67.508 1.00 75.12 174 TYR A C 1
ATOM 1322 O O . TYR A 1 174 ? 24.102 -24.409 -67.349 1.00 75.12 174 TYR A O 1
ATOM 1330 N N . GLY A 1 175 ? 22.164 -24.238 -68.512 1.00 81.75 175 GLY A N 1
ATOM 1331 C CA . GLY A 1 175 ? 22.577 -23.192 -69.458 1.00 81.75 175 GLY A CA 1
ATOM 1332 C C . GLY A 1 175 ? 23.915 -23.423 -70.175 1.00 81.75 175 GLY A C 1
ATOM 1333 O O . GLY A 1 175 ? 24.528 -24.479 -70.035 1.00 81.75 175 GLY A O 1
ATOM 1334 N N . PRO A 1 176 ? 24.378 -22.439 -70.962 1.00 92.44 176 PRO A N 1
ATOM 1335 C CA . PRO A 1 176 ? 25.702 -22.510 -71.565 1.00 92.44 176 PRO A CA 1
ATOM 1336 C C . PRO A 1 176 ? 26.796 -22.355 -70.491 1.00 92.44 176 PRO A C 1
ATOM 1338 O O . PRO A 1 176 ? 26.597 -21.662 -69.485 1.00 92.44 176 PRO A O 1
ATOM 1341 N N . TRP A 1 177 ? 27.947 -22.999 -70.704 1.00 94.50 177 TRP A N 1
ATOM 1342 C CA . TRP A 1 177 ? 29.085 -22.978 -69.774 1.00 94.50 177 TRP A CA 1
ATOM 1343 C C . TRP A 1 177 ? 30.182 -22.021 -70.239 1.00 94.50 177 TRP A C 1
ATOM 1345 O O . TRP A 1 177 ? 30.626 -22.108 -71.377 1.00 94.50 177 TRP A O 1
ATOM 1355 N N . LEU A 1 178 ? 30.665 -21.147 -69.359 1.00 95.56 178 LEU A N 1
ATOM 1356 C CA . LEU A 1 178 ? 31.847 -20.314 -69.580 1.00 95.56 178 LEU A CA 1
ATOM 1357 C C . LEU A 1 178 ? 32.986 -20.837 -68.708 1.00 95.56 178 LEU A C 1
ATOM 1359 O O . LEU A 1 178 ? 32.812 -20.928 -67.501 1.00 95.56 178 LEU A O 1
ATOM 1363 N N . ILE A 1 179 ? 34.139 -21.160 -69.287 1.00 95.38 179 ILE A N 1
ATOM 1364 C CA . ILE A 1 179 ? 35.326 -21.595 -68.536 1.00 95.38 179 ILE A CA 1
ATOM 1365 C C . ILE A 1 179 ? 36.428 -20.550 -68.707 1.00 95.38 179 ILE A C 1
ATOM 1367 O O . ILE A 1 179 ? 36.807 -20.230 -69.836 1.00 95.38 179 ILE A O 1
ATOM 1371 N N . LEU A 1 180 ? 36.925 -20.014 -67.590 1.00 94.19 180 LEU A N 1
ATOM 1372 C CA . LEU A 1 180 ? 37.892 -18.918 -67.537 1.00 94.19 180 LEU A CA 1
ATOM 1373 C C . LEU A 1 180 ? 38.989 -19.194 -66.514 1.00 94.19 180 LEU A C 1
ATOM 1375 O O . LEU A 1 180 ? 38.713 -19.604 -65.390 1.00 94.19 180 LEU A O 1
ATOM 1379 N N . GLY A 1 181 ? 40.239 -18.932 -66.897 1.00 89.94 181 GLY A N 1
ATOM 1380 C CA . GLY A 1 181 ? 41.391 -19.001 -65.995 1.00 89.94 181 GLY A CA 1
ATOM 1381 C C . GLY A 1 181 ? 41.695 -20.387 -65.417 1.00 89.94 181 GLY A C 1
ATOM 1382 O O . GLY A 1 181 ? 42.449 -20.495 -64.454 1.00 89.94 181 GLY A O 1
ATOM 1383 N N . TYR A 1 182 ? 41.099 -21.436 -65.990 1.00 92.44 182 TYR A N 1
ATOM 1384 C CA . TYR A 1 182 ? 41.278 -22.828 -65.598 1.00 92.44 182 TYR A CA 1
ATOM 1385 C C . TYR A 1 182 ? 42.107 -23.569 -66.648 1.00 92.44 182 TYR A C 1
ATOM 1387 O O . TYR A 1 182 ? 41.680 -23.711 -67.797 1.00 92.44 182 TYR A O 1
ATOM 1395 N N . ASN A 1 183 ? 43.286 -24.033 -66.234 1.00 88.19 183 ASN A N 1
ATOM 1396 C CA . ASN A 1 183 ? 44.263 -24.729 -67.067 1.00 88.19 183 ASN A CA 1
ATOM 1397 C C . ASN A 1 183 ? 44.648 -26.061 -66.397 1.00 88.19 183 ASN A C 1
ATOM 1399 O O . ASN A 1 183 ? 45.588 -26.084 -65.601 1.00 88.19 183 ASN A O 1
ATOM 1403 N N . PRO A 1 184 ? 43.908 -27.152 -66.668 1.00 88.56 184 PRO A N 1
ATOM 1404 C CA . PRO A 1 184 ? 44.129 -28.431 -66.007 1.00 88.56 184 PRO A CA 1
ATOM 1405 C C . PRO A 1 184 ? 45.318 -29.201 -66.573 1.00 88.56 184 PRO A C 1
ATOM 1407 O O . PRO A 1 184 ? 45.653 -29.094 -67.754 1.00 88.56 184 PRO A O 1
ATOM 1410 N N . ASP A 1 185 ? 45.868 -30.080 -65.739 1.00 85.00 185 ASP A N 1
ATOM 1411 C CA . ASP A 1 185 ? 46.701 -31.196 -66.181 1.00 85.00 185 ASP A CA 1
ATOM 1412 C C . ASP A 1 185 ? 45.819 -32.417 -66.535 1.00 85.00 185 ASP A C 1
ATOM 1414 O O . ASP A 1 185 ? 44.699 -32.529 -66.032 1.00 85.00 185 ASP A O 1
ATOM 1418 N N . PRO A 1 186 ? 46.300 -33.400 -67.327 1.00 82.12 186 PRO A N 1
ATOM 1419 C CA . PRO A 1 186 ? 45.503 -34.573 -67.727 1.00 82.12 186 PRO A CA 1
ATOM 1420 C C . PRO A 1 186 ? 44.963 -35.445 -66.578 1.00 82.12 186 PRO A C 1
ATOM 1422 O O . PRO A 1 186 ? 44.114 -36.297 -66.814 1.00 82.12 186 PRO A O 1
ATOM 1425 N N . GLN A 1 187 ? 45.493 -35.282 -65.362 1.00 84.19 187 GLN A N 1
ATOM 1426 C CA . GLN A 1 187 ? 45.095 -36.018 -64.154 1.00 84.19 187 GLN A CA 1
ATOM 1427 C C . GLN A 1 187 ? 44.254 -35.165 -63.190 1.00 84.19 187 GLN A C 1
ATOM 1429 O O . GLN A 1 187 ? 44.053 -35.565 -62.044 1.00 84.19 187 GLN A O 1
ATOM 1434 N N . ASP A 1 188 ? 43.823 -33.970 -63.602 1.00 87.81 188 ASP A N 1
ATOM 1435 C CA . ASP A 1 188 ? 42.998 -33.107 -62.764 1.00 87.81 188 ASP A CA 1
ATOM 1436 C C . ASP A 1 188 ? 41.587 -33.721 -62.592 1.00 87.81 188 ASP A C 1
ATOM 1438 O O . ASP A 1 188 ? 40.868 -33.892 -63.584 1.00 87.81 188 ASP A O 1
ATOM 1442 N N . PRO A 1 189 ? 41.164 -34.046 -61.354 1.00 88.44 189 PRO A N 1
ATOM 1443 C CA . PRO A 1 189 ? 39.856 -34.648 -61.091 1.00 88.44 189 PRO A CA 1
ATOM 1444 C C . PRO A 1 189 ? 38.680 -33.738 -61.472 1.00 88.44 189 PRO A C 1
ATOM 1446 O O . PRO A 1 189 ? 37.602 -34.241 -61.781 1.00 88.44 189 PRO A O 1
ATOM 1449 N N . VAL A 1 190 ? 38.856 -32.412 -61.480 1.00 90.94 190 VAL A N 1
ATOM 1450 C CA . VAL A 1 190 ? 37.827 -31.473 -61.951 1.00 90.94 190 VAL A CA 1
ATOM 1451 C C . VAL A 1 190 ? 37.677 -31.575 -63.469 1.00 90.94 190 VAL A C 1
ATOM 1453 O O . VAL A 1 190 ? 36.554 -31.645 -63.972 1.00 90.94 190 VAL A O 1
ATOM 1456 N N . TYR A 1 191 ? 38.792 -31.649 -64.203 1.00 91.69 191 TYR A N 1
ATOM 1457 C CA . TYR A 1 191 ? 38.778 -31.812 -65.657 1.00 91.69 191 TYR A CA 1
ATOM 1458 C C . TYR A 1 191 ? 38.139 -33.134 -66.067 1.00 91.69 191 TYR A C 1
ATOM 1460 O O . TYR A 1 191 ? 37.340 -33.149 -67.003 1.00 91.69 191 TYR A O 1
ATOM 1468 N N . GLU A 1 192 ? 38.444 -34.218 -65.344 1.00 89.88 192 GLU A N 1
ATOM 1469 C CA . GLU A 1 192 ? 37.816 -35.517 -65.565 1.00 89.88 192 GLU A CA 1
ATOM 1470 C C . GLU A 1 192 ? 36.288 -35.366 -65.563 1.00 89.88 192 GLU A C 1
ATOM 1472 O O . GLU A 1 192 ? 35.649 -35.651 -66.575 1.00 89.88 192 GLU A O 1
ATOM 1477 N N . GLN A 1 193 ? 35.696 -34.803 -64.503 1.00 89.94 193 GLN A N 1
ATOM 1478 C CA . GLN A 1 193 ? 34.239 -34.621 -64.425 1.00 89.94 193 GLN A CA 1
ATOM 1479 C C . GLN A 1 193 ? 33.667 -33.802 -65.589 1.00 89.94 193 GLN A C 1
ATOM 1481 O O . GLN A 1 193 ? 32.630 -34.164 -66.144 1.00 89.94 193 GLN A O 1
ATOM 1486 N N . ILE A 1 194 ? 34.345 -32.724 -65.993 1.00 88.50 194 ILE A N 1
ATOM 1487 C CA . ILE A 1 194 ? 33.910 -31.881 -67.115 1.00 88.50 194 ILE A CA 1
ATOM 1488 C C . ILE A 1 194 ? 33.960 -32.664 -68.438 1.00 88.50 194 ILE A C 1
ATOM 1490 O O . ILE A 1 194 ? 33.039 -32.562 -69.252 1.00 88.50 194 ILE A O 1
ATOM 1494 N N . ALA A 1 195 ? 35.004 -33.469 -68.655 1.00 87.06 195 ALA A N 1
ATOM 1495 C CA . ALA A 1 195 ? 35.164 -34.282 -69.858 1.00 87.06 195 ALA A CA 1
ATOM 1496 C C . ALA A 1 195 ? 34.068 -35.358 -69.986 1.00 87.06 195 ALA A C 1
ATOM 1498 O O . ALA A 1 195 ? 33.598 -35.618 -71.102 1.00 87.06 195 ALA A O 1
ATOM 1499 N N . TRP A 1 196 ? 33.600 -35.906 -68.858 1.00 84.69 196 TRP A N 1
ATOM 1500 C CA . TRP A 1 196 ? 32.501 -36.880 -68.774 1.00 84.69 196 TRP A CA 1
ATOM 1501 C C . TRP A 1 196 ? 31.093 -36.277 -68.943 1.00 84.69 196 TRP A C 1
ATOM 1503 O O . TRP A 1 196 ? 30.114 -37.019 -69.012 1.00 84.69 196 TRP A O 1
ATOM 1513 N N . LEU A 1 197 ? 30.942 -34.950 -69.061 1.00 84.25 197 LEU A N 1
ATOM 1514 C CA . LEU A 1 197 ? 29.642 -34.346 -69.377 1.00 84.25 197 LEU A CA 1
ATOM 1515 C C . LEU A 1 197 ? 29.268 -34.623 -70.847 1.00 84.25 197 LEU A C 1
ATOM 1517 O O . LEU A 1 197 ? 29.815 -34.014 -71.774 1.00 84.25 197 LEU A O 1
ATOM 1521 N N . ASP A 1 198 ? 28.324 -35.542 -71.067 1.00 68.69 198 ASP A N 1
ATOM 1522 C CA . ASP A 1 198 ? 27.896 -35.979 -72.408 1.00 68.69 198 ASP A CA 1
ATOM 1523 C C . ASP A 1 198 ? 27.165 -34.884 -73.207 1.00 68.69 198 ASP A C 1
ATOM 1525 O O . ASP A 1 198 ? 27.331 -34.789 -74.424 1.00 68.69 198 ASP A O 1
ATOM 1529 N N . GLN A 1 199 ? 26.373 -34.030 -72.541 1.00 78.00 199 GLN A N 1
ATOM 1530 C CA . GLN A 1 199 ? 25.670 -32.899 -73.163 1.00 78.00 199 GLN A CA 1
ATOM 1531 C C . GLN A 1 199 ? 25.657 -31.668 -72.251 1.00 78.00 199 GLN A C 1
ATOM 1533 O O . GLN A 1 199 ? 25.093 -31.699 -71.156 1.00 78.00 199 GLN A O 1
ATOM 1538 N N . ILE A 1 200 ? 26.231 -30.566 -72.740 1.00 84.81 200 ILE A N 1
ATOM 1539 C CA . ILE A 1 200 ? 26.113 -29.238 -72.129 1.00 84.81 200 ILE A CA 1
ATOM 1540 C C . ILE A 1 200 ? 25.051 -28.459 -72.902 1.00 84.81 200 ILE A C 1
ATOM 1542 O O . ILE A 1 200 ? 25.162 -28.245 -74.111 1.00 84.81 200 ILE A O 1
ATOM 1546 N N . HIS A 1 201 ? 23.990 -28.055 -72.214 1.00 82.25 201 HIS A N 1
ATOM 1547 C CA . HIS A 1 201 ? 22.862 -27.353 -72.808 1.00 82.25 201 HIS A CA 1
ATOM 1548 C C . HIS A 1 201 ? 23.308 -26.010 -73.410 1.00 82.25 201 HIS A C 1
ATOM 1550 O O . HIS A 1 201 ? 23.632 -25.078 -72.686 1.00 82.25 201 HIS A O 1
ATOM 1556 N N . LYS A 1 202 ? 23.260 -25.890 -74.745 1.00 84.69 202 LYS A N 1
ATOM 1557 C CA . LYS A 1 202 ? 23.767 -24.738 -75.526 1.00 84.69 202 LYS A CA 1
ATOM 1558 C C . LYS A 1 202 ? 25.297 -24.575 -75.539 1.00 84.69 202 LYS A C 1
ATOM 1560 O O . LYS A 1 202 ? 25.788 -23.503 -75.898 1.00 84.69 202 LYS A O 1
ATOM 1565 N N . GLY A 1 203 ? 26.019 -25.655 -75.241 1.00 89.56 203 GLY A N 1
ATOM 1566 C CA . GLY A 1 203 ? 27.468 -25.760 -75.401 1.00 89.56 203 GLY A CA 1
ATOM 1567 C C . GLY A 1 203 ? 28.283 -25.017 -74.345 1.00 89.56 203 GLY A C 1
ATOM 1568 O O . GLY A 1 203 ? 27.748 -24.373 -73.438 1.00 89.56 203 GLY A O 1
ATOM 1569 N N . LEU A 1 204 ? 29.605 -25.122 -74.472 1.00 91.75 204 LEU A N 1
ATOM 1570 C CA . LEU A 1 204 ? 30.572 -24.409 -73.638 1.00 91.75 204 LEU A CA 1
ATOM 1571 C C . LEU A 1 204 ? 31.441 -23.455 -74.463 1.00 91.75 204 LEU A C 1
ATOM 1573 O O . LEU A 1 204 ? 31.773 -23.748 -75.614 1.00 91.75 204 LEU A O 1
ATOM 1577 N N . LEU A 1 205 ? 31.873 -22.365 -73.837 1.00 93.75 205 LEU A N 1
ATOM 1578 C CA . LEU A 1 205 ? 32.945 -21.495 -74.297 1.00 93.75 205 LEU A CA 1
ATOM 1579 C C . LEU A 1 205 ? 34.109 -21.563 -73.303 1.00 93.75 205 LEU A C 1
ATOM 1581 O O . LEU A 1 205 ? 33.980 -21.116 -72.165 1.00 93.75 205 LEU A O 1
ATOM 1585 N N . TRP A 1 206 ? 35.251 -22.097 -73.734 1.00 93.56 206 TRP A N 1
ATOM 1586 C CA . TRP A 1 206 ? 36.479 -22.104 -72.932 1.00 93.56 206 TRP A CA 1
ATOM 1587 C C . TRP A 1 206 ? 37.428 -21.017 -73.421 1.00 93.56 206 TRP A C 1
ATOM 1589 O O . TRP A 1 206 ? 37.826 -20.998 -74.587 1.00 93.56 206 TRP A O 1
ATOM 1599 N N . VAL A 1 207 ? 37.798 -20.100 -72.537 1.00 92.88 207 VAL A N 1
ATOM 1600 C CA . VAL A 1 207 ? 38.695 -18.994 -72.860 1.00 92.88 207 VAL A CA 1
ATOM 1601 C C . VAL A 1 207 ? 40.081 -19.280 -72.296 1.00 92.88 207 VAL A C 1
ATOM 1603 O O . VAL A 1 207 ? 40.248 -19.419 -71.086 1.00 92.88 207 VAL A O 1
ATOM 1606 N N . PHE A 1 208 ? 41.071 -19.354 -73.182 1.00 90.12 208 PHE A N 1
ATOM 1607 C CA . PHE A 1 208 ? 42.471 -19.569 -72.825 1.00 90.12 208 PHE A CA 1
ATOM 1608 C C . PHE A 1 208 ? 43.233 -18.244 -72.808 1.00 90.12 208 PHE A C 1
ATOM 1610 O O . PHE A 1 208 ? 43.098 -17.431 -73.729 1.00 90.12 208 PHE A O 1
ATOM 1617 N N . SER A 1 209 ? 44.060 -18.052 -71.782 1.00 85.56 209 SER A N 1
ATOM 1618 C CA . SER A 1 209 ? 44.948 -16.896 -71.656 1.00 85.56 209 SER A CA 1
ATOM 1619 C C . SER A 1 209 ? 46.100 -16.976 -72.669 1.00 85.56 209 SER A C 1
ATOM 1621 O O . SER A 1 209 ? 46.726 -18.021 -72.866 1.00 85.56 209 SER A O 1
ATOM 1623 N N . GLY A 1 210 ? 46.395 -15.861 -73.333 1.00 83.38 210 GLY A N 1
ATOM 1624 C CA . GLY A 1 210 ? 47.368 -15.778 -74.418 1.00 83.38 210 GLY A CA 1
ATOM 1625 C C . GLY A 1 210 ? 46.891 -16.408 -75.735 1.00 83.38 210 GLY A C 1
ATOM 1626 O O . GLY A 1 210 ? 45.710 -16.652 -75.956 1.00 83.38 210 GLY A O 1
ATOM 1627 N N . SER A 1 211 ? 47.830 -16.650 -76.654 1.00 79.00 211 SER A N 1
ATOM 1628 C CA . SER A 1 211 ? 47.556 -17.080 -78.039 1.00 79.00 211 SER A CA 1
ATOM 1629 C C . SER A 1 211 ? 47.858 -18.556 -78.329 1.00 79.00 211 SER A C 1
ATOM 1631 O O . SER A 1 211 ? 47.808 -18.978 -79.487 1.00 79.00 211 SER A O 1
ATOM 1633 N N . ARG A 1 212 ? 48.218 -19.346 -77.308 1.00 79.44 212 ARG A N 1
ATOM 1634 C CA . ARG A 1 212 ? 48.556 -20.768 -77.477 1.00 79.44 212 ARG A CA 1
ATOM 1635 C C . ARG A 1 212 ? 47.285 -21.604 -77.630 1.00 79.44 212 ARG A C 1
ATOM 1637 O O . ARG A 1 212 ? 46.369 -21.395 -76.842 1.00 79.44 212 ARG A O 1
ATOM 1644 N N . PRO A 1 213 ? 47.230 -22.562 -78.574 1.00 78.44 213 PRO A N 1
ATOM 1645 C CA . PRO A 1 213 ? 46.071 -23.439 -78.716 1.00 78.44 213 PRO A CA 1
ATOM 1646 C C . PRO A 1 213 ? 45.863 -24.307 -77.459 1.00 78.44 213 PRO A C 1
ATOM 1648 O O . PRO A 1 213 ? 46.825 -24.528 -76.714 1.00 78.44 213 PRO A O 1
ATOM 1651 N N . PRO A 1 214 ? 44.638 -24.826 -77.239 1.00 84.62 214 PRO A N 1
ATOM 1652 C CA . PRO A 1 214 ? 44.362 -25.770 -76.158 1.00 84.62 214 PRO A CA 1
ATOM 1653 C C . PRO A 1 214 ? 45.304 -26.979 -76.213 1.00 84.62 214 PRO A C 1
ATOM 1655 O O . PRO A 1 214 ? 45.720 -27.404 -77.293 1.00 84.62 214 PRO A O 1
ATOM 1658 N N . ALA A 1 215 ? 45.627 -27.562 -75.057 1.00 87.56 215 ALA A N 1
ATOM 1659 C CA . ALA A 1 215 ? 46.416 -28.791 -75.011 1.00 87.56 215 ALA A CA 1
ATOM 1660 C C . ALA A 1 215 ? 45.709 -29.923 -75.780 1.00 87.56 215 ALA A C 1
ATOM 1662 O O . ALA A 1 215 ? 44.481 -30.011 -75.759 1.00 87.56 215 ALA A O 1
ATOM 1663 N N . GLY A 1 216 ? 46.478 -30.812 -76.424 1.00 85.94 216 GLY A N 1
ATOM 1664 C CA . GLY A 1 216 ? 45.931 -31.844 -77.319 1.00 85.94 216 GLY A CA 1
ATOM 1665 C C . GLY A 1 216 ? 44.831 -32.700 -76.682 1.00 85.94 216 GLY A C 1
ATOM 1666 O O . GLY A 1 216 ? 43.788 -32.899 -77.289 1.00 85.94 216 GLY A O 1
ATOM 1667 N N . PHE A 1 217 ? 44.994 -33.094 -75.413 1.00 87.94 217 PHE A N 1
ATOM 1668 C CA . PHE A 1 217 ? 43.982 -33.878 -74.693 1.00 87.94 217 PHE A CA 1
ATOM 1669 C C . PHE A 1 217 ? 42.654 -33.123 -74.490 1.00 87.94 217 PHE A C 1
ATOM 1671 O O . PHE A 1 217 ? 41.590 -33.734 -74.570 1.00 87.94 217 PHE A O 1
ATOM 1678 N N . ILE A 1 218 ? 42.703 -31.799 -74.290 1.00 89.25 218 ILE A N 1
ATOM 1679 C CA . ILE A 1 218 ? 41.511 -30.941 -74.211 1.00 89.25 218 ILE A CA 1
ATOM 1680 C C . ILE A 1 218 ? 40.894 -30.811 -75.600 1.00 89.25 218 ILE A C 1
ATOM 1682 O O . ILE A 1 218 ? 39.679 -30.925 -75.757 1.00 89.25 218 ILE A O 1
ATOM 1686 N N . GLN A 1 219 ? 41.724 -30.604 -76.624 1.00 86.19 219 GLN A N 1
ATOM 1687 C CA . GLN A 1 219 ? 41.255 -30.463 -77.997 1.00 86.19 219 GLN A CA 1
ATOM 1688 C C . GLN A 1 219 ? 40.499 -31.707 -78.476 1.00 86.19 219 GLN A C 1
ATOM 1690 O O . GLN A 1 219 ? 39.380 -31.582 -78.980 1.00 86.19 219 GLN A O 1
ATOM 1695 N N . ASP A 1 220 ? 41.063 -32.888 -78.230 1.00 83.69 220 ASP A N 1
ATOM 1696 C CA . ASP A 1 220 ? 40.518 -34.166 -78.678 1.00 83.69 220 ASP A CA 1
ATOM 1697 C C . ASP A 1 220 ? 39.231 -34.567 -77.936 1.00 83.69 220 ASP A C 1
ATOM 1699 O O . ASP A 1 220 ? 38.324 -35.142 -78.542 1.00 83.69 220 ASP A O 1
ATOM 1703 N N . GLN A 1 221 ? 39.113 -34.259 -76.640 1.00 84.38 221 GLN A N 1
ATOM 1704 C CA . GLN A 1 221 ? 37.963 -34.677 -75.824 1.00 84.38 221 GLN A CA 1
ATOM 1705 C C . GLN A 1 221 ? 36.836 -33.635 -75.754 1.00 84.38 221 GLN A C 1
ATOM 1707 O O . GLN A 1 221 ? 35.661 -34.006 -75.696 1.00 84.38 221 GLN A O 1
ATOM 1712 N N . MET A 1 222 ? 37.160 -32.337 -75.769 1.00 86.62 222 MET A N 1
ATOM 1713 C CA . MET A 1 222 ? 36.183 -31.273 -75.502 1.00 86.62 222 MET A CA 1
ATOM 1714 C C . MET A 1 222 ? 35.630 -30.620 -76.765 1.00 86.62 222 MET A C 1
ATOM 1716 O O . MET A 1 222 ? 34.425 -30.366 -76.832 1.00 86.62 222 MET A O 1
ATOM 1720 N N . PHE A 1 223 ? 36.473 -30.358 -77.768 1.00 85.06 223 PHE A N 1
ATOM 1721 C CA . PHE A 1 223 ? 36.081 -29.582 -78.957 1.00 85.06 223 PHE A CA 1
ATOM 1722 C C . PHE A 1 223 ? 35.703 -30.439 -80.170 1.00 85.06 223 PHE A C 1
ATOM 1724 O O . PHE A 1 223 ? 35.237 -29.905 -81.173 1.00 85.06 223 PHE A O 1
ATOM 1731 N N . ASN A 1 224 ? 35.798 -31.766 -80.051 1.00 74.88 224 ASN A N 1
ATOM 1732 C CA . ASN A 1 224 ? 35.182 -32.705 -80.993 1.00 74.88 224 ASN A CA 1
ATOM 1733 C C . ASN A 1 224 ? 33.666 -32.892 -80.746 1.00 74.88 224 ASN A C 1
ATOM 1735 O O . ASN A 1 224 ? 32.970 -33.460 -81.589 1.00 74.88 224 ASN A O 1
ATOM 1739 N N . LYS A 1 225 ? 33.131 -32.397 -79.617 1.00 73.69 225 LYS A N 1
ATOM 1740 C CA . LYS A 1 225 ? 31.692 -32.399 -79.298 1.00 73.69 225 LYS A CA 1
ATOM 1741 C C . LYS A 1 225 ? 30.987 -31.226 -79.998 1.00 73.69 225 LYS A C 1
ATOM 1743 O O . LYS A 1 225 ? 31.422 -30.078 -79.896 1.00 73.69 225 LYS A O 1
ATOM 1748 N N . ALA A 1 226 ? 29.873 -31.493 -80.686 1.00 64.38 226 ALA A N 1
ATOM 1749 C CA . ALA A 1 226 ? 29.082 -30.452 -81.347 1.00 64.38 226 ALA A CA 1
ATOM 1750 C C . ALA A 1 226 ? 28.601 -29.406 -80.321 1.00 64.38 226 ALA A C 1
ATOM 1752 O O . ALA A 1 226 ? 28.103 -29.790 -79.268 1.00 64.38 226 ALA A O 1
ATOM 1753 N N . SER A 1 227 ? 28.716 -28.110 -80.649 1.00 77.19 227 SER A N 1
ATOM 1754 C CA . SER A 1 227 ? 28.384 -26.911 -79.836 1.00 77.19 227 SER A CA 1
ATOM 1755 C C . SER A 1 227 ? 29.445 -26.359 -78.869 1.00 77.19 227 SER A C 1
ATOM 1757 O O . SER A 1 227 ? 29.275 -25.232 -78.406 1.00 77.19 227 SER A O 1
ATOM 1759 N N . ASN A 1 228 ? 30.563 -27.052 -78.630 1.00 88.81 228 ASN A N 1
ATOM 1760 C CA . ASN A 1 228 ? 31.654 -26.526 -77.798 1.00 88.81 228 ASN A CA 1
ATOM 1761 C C . ASN A 1 228 ? 32.623 -25.659 -78.614 1.00 88.81 228 ASN A C 1
ATOM 1763 O O . ASN A 1 228 ? 33.011 -26.023 -79.724 1.00 88.81 228 ASN A O 1
ATOM 1767 N N . GLN A 1 229 ? 33.034 -24.519 -78.063 1.00 90.25 229 GLN A N 1
ATOM 1768 C CA . GLN A 1 229 ? 33.924 -23.557 -78.717 1.00 90.25 229 GLN A CA 1
ATOM 1769 C C . GLN A 1 229 ? 35.007 -23.066 -77.747 1.00 90.25 229 GLN A C 1
ATOM 1771 O O . GLN A 1 229 ? 34.838 -23.109 -76.528 1.00 90.25 229 GLN A O 1
ATOM 1776 N N . TYR A 1 230 ? 36.124 -22.577 -78.286 1.00 90.75 230 TYR A N 1
ATOM 1777 C CA . TYR A 1 230 ? 37.157 -21.910 -77.497 1.00 90.75 230 TYR A CA 1
ATOM 1778 C C . TYR A 1 230 ? 37.537 -20.554 -78.083 1.00 90.75 230 TYR A C 1
ATOM 1780 O O . TYR A 1 230 ? 37.358 -20.292 -79.276 1.00 90.75 230 TYR A O 1
ATOM 1788 N N . ALA A 1 231 ? 38.072 -19.694 -77.225 1.00 90.56 231 ALA A N 1
ATOM 1789 C CA . ALA A 1 231 ? 38.540 -18.363 -77.574 1.00 90.56 231 ALA A CA 1
ATOM 1790 C C . ALA A 1 231 ? 39.847 -18.031 -76.834 1.00 90.56 231 ALA A C 1
ATOM 1792 O O . ALA A 1 231 ? 40.221 -18.707 -75.879 1.00 90.56 231 ALA A O 1
ATOM 1793 N N . HIS A 1 232 ? 40.538 -16.985 -77.288 1.00 89.06 232 HIS A N 1
ATOM 1794 C CA . HIS A 1 232 ? 41.797 -16.512 -76.707 1.00 89.06 232 HIS A CA 1
ATOM 1795 C C . HIS A 1 232 ? 41.663 -15.083 -76.194 1.00 89.06 232 HIS A C 1
ATOM 1797 O O . HIS A 1 232 ? 41.211 -14.212 -76.933 1.00 89.06 232 HIS A O 1
ATOM 1803 N N . ALA A 1 233 ? 42.093 -14.824 -74.967 1.00 89.44 233 ALA A N 1
ATOM 1804 C CA . ALA A 1 233 ? 42.129 -13.481 -74.393 1.00 89.44 233 ALA A CA 1
ATOM 1805 C C . ALA A 1 233 ? 43.495 -13.204 -73.761 1.00 89.44 233 ALA A C 1
ATOM 1807 O O . ALA A 1 233 ? 44.258 -14.130 -73.516 1.00 89.44 233 ALA A O 1
ATOM 1808 N N . GLU A 1 234 ? 43.821 -11.935 -73.509 1.00 88.88 234 GLU A N 1
ATOM 1809 C CA . GLU A 1 234 ? 45.049 -11.584 -72.779 1.00 88.88 234 GLU A CA 1
ATOM 1810 C C . GLU A 1 234 ? 45.047 -12.210 -71.376 1.00 88.88 234 GLU A C 1
ATOM 1812 O O . GLU A 1 234 ? 46.016 -12.854 -70.982 1.00 88.88 234 GLU A O 1
ATOM 1817 N N . ASP A 1 235 ? 43.918 -12.082 -70.680 1.00 89.81 235 ASP A N 1
ATOM 1818 C CA . ASP A 1 235 ? 43.665 -12.584 -69.334 1.00 89.81 235 ASP A CA 1
ATOM 1819 C C . ASP A 1 235 ? 42.140 -12.639 -69.066 1.00 89.81 235 ASP A C 1
ATOM 1821 O O . ASP A 1 235 ? 41.360 -12.029 -69.820 1.00 89.81 235 ASP A O 1
ATOM 1825 N N . PRO A 1 236 ? 41.692 -13.345 -68.008 1.00 92.19 236 PRO A N 1
ATOM 1826 C CA . PRO A 1 236 ? 40.272 -13.466 -67.671 1.00 92.19 236 PRO A CA 1
ATOM 1827 C C . PRO A 1 236 ? 39.551 -12.131 -67.420 1.00 92.19 236 PRO A C 1
ATOM 1829 O O . PRO A 1 236 ? 38.404 -11.978 -67.854 1.00 92.19 236 PRO A O 1
ATOM 1832 N N . ASP A 1 237 ? 40.194 -11.150 -66.771 1.00 92.62 237 ASP A N 1
ATOM 1833 C CA . ASP A 1 237 ? 39.593 -9.839 -66.494 1.00 92.62 237 ASP A CA 1
ATOM 1834 C C . ASP A 1 237 ? 39.276 -9.099 -67.798 1.00 92.62 237 ASP A C 1
ATOM 1836 O O . ASP A 1 237 ? 38.149 -8.640 -68.004 1.00 92.62 237 ASP A O 1
ATOM 1840 N N . THR A 1 238 ? 40.249 -9.021 -68.712 1.00 91.69 238 THR A N 1
ATOM 1841 C CA . THR A 1 238 ? 40.094 -8.329 -70.001 1.00 91.69 238 THR A CA 1
ATOM 1842 C C . THR A 1 238 ? 38.971 -8.947 -70.843 1.00 91.69 238 THR A C 1
ATOM 1844 O O . THR A 1 238 ? 38.196 -8.221 -71.482 1.00 91.69 238 THR A O 1
ATOM 1847 N N . PHE A 1 239 ? 38.836 -10.280 -70.822 1.00 93.44 239 PHE A N 1
ATOM 1848 C CA . PHE A 1 239 ? 37.743 -10.977 -71.503 1.00 93.44 239 PHE A CA 1
ATOM 1849 C C . PHE A 1 239 ? 36.379 -10.613 -70.911 1.00 93.44 239 PHE A C 1
ATOM 1851 O O . PHE A 1 239 ? 35.487 -10.177 -71.643 1.00 93.44 239 PHE A O 1
ATOM 1858 N N . LEU A 1 240 ? 36.216 -10.766 -69.595 1.00 93.50 240 LEU A N 1
ATOM 1859 C CA . LEU A 1 240 ? 34.933 -10.549 -68.930 1.00 93.50 240 LEU A CA 1
ATOM 1860 C C . LEU A 1 240 ? 34.469 -9.091 -69.025 1.00 93.50 240 LEU A C 1
ATOM 1862 O O . LEU A 1 240 ? 33.296 -8.848 -69.313 1.00 93.50 240 LEU A O 1
ATOM 1866 N N . VAL A 1 241 ? 35.383 -8.125 -68.889 1.00 91.75 241 VAL A N 1
ATOM 1867 C CA . VAL A 1 241 ? 35.075 -6.700 -69.094 1.00 91.75 241 VAL A CA 1
ATOM 1868 C C . VAL A 1 241 ? 34.596 -6.449 -70.526 1.00 91.75 241 VAL A C 1
ATOM 1870 O O . VAL A 1 241 ? 33.607 -5.745 -70.741 1.00 91.75 241 VAL A O 1
ATOM 1873 N N . SER A 1 242 ? 35.262 -7.041 -71.521 1.00 91.06 242 SER A N 1
ATOM 1874 C CA . SER A 1 242 ? 34.854 -6.915 -72.925 1.00 91.06 242 SER A CA 1
ATOM 1875 C C . SER A 1 242 ? 33.470 -7.525 -73.168 1.00 91.06 242 SER A C 1
ATOM 1877 O O . SER A 1 242 ? 32.637 -6.905 -73.829 1.00 91.06 242 SER A O 1
ATOM 1879 N N . MET A 1 243 ? 33.194 -8.693 -72.581 1.00 92.12 243 MET A N 1
ATOM 1880 C CA . MET A 1 243 ? 31.906 -9.381 -72.687 1.00 92.12 243 MET A CA 1
ATOM 1881 C C . MET A 1 243 ? 30.765 -8.558 -72.072 1.00 92.12 243 MET A C 1
ATOM 1883 O O . MET A 1 243 ? 29.761 -8.316 -72.737 1.00 92.12 243 MET A O 1
ATOM 1887 N N . ILE A 1 244 ? 30.933 -8.044 -70.850 1.00 91.44 244 ILE A N 1
ATOM 1888 C CA . ILE A 1 244 ? 29.931 -7.197 -70.175 1.00 91.44 244 ILE A CA 1
ATOM 1889 C C . ILE A 1 244 ? 29.645 -5.916 -70.971 1.00 91.44 244 ILE A C 1
ATOM 1891 O O . ILE A 1 244 ? 28.485 -5.519 -71.110 1.00 91.44 244 ILE A O 1
ATOM 1895 N N . ARG A 1 245 ? 30.673 -5.303 -71.578 1.00 89.19 245 ARG A N 1
ATOM 1896 C CA . ARG A 1 245 ? 30.501 -4.148 -72.479 1.00 89.19 245 ARG A CA 1
ATOM 1897 C C . ARG A 1 245 ? 29.694 -4.500 -73.727 1.00 89.19 245 ARG A C 1
ATOM 1899 O O . ARG A 1 245 ? 28.832 -3.719 -74.125 1.00 89.19 245 ARG A O 1
ATOM 1906 N N . MET A 1 246 ? 29.942 -5.661 -74.335 1.00 90.69 246 MET A N 1
ATOM 1907 C CA . MET A 1 246 ? 29.159 -6.151 -75.480 1.00 90.69 246 MET A CA 1
ATOM 1908 C C . MET A 1 246 ? 27.694 -6.400 -75.096 1.00 90.69 246 MET A C 1
ATOM 1910 O O . MET A 1 246 ? 26.796 -6.086 -75.873 1.00 90.69 246 MET A O 1
ATOM 1914 N N . MET A 1 247 ? 27.454 -6.870 -73.869 1.00 91.88 247 MET A N 1
ATOM 1915 C CA . MET A 1 247 ? 26.119 -7.054 -73.286 1.00 91.88 247 MET A CA 1
ATOM 1916 C C . MET A 1 247 ? 25.445 -5.740 -72.854 1.00 91.88 247 MET A C 1
ATOM 1918 O O . MET A 1 247 ? 24.300 -5.771 -72.408 1.00 91.88 247 MET A O 1
ATOM 1922 N N . LYS A 1 248 ? 26.128 -4.589 -72.983 1.00 90.44 248 LYS A N 1
ATOM 1923 C CA . LYS A 1 248 ? 25.658 -3.258 -72.552 1.00 90.44 248 LYS A CA 1
ATOM 1924 C C . LYS A 1 248 ? 25.227 -3.210 -71.081 1.00 90.44 248 LYS A C 1
ATOM 1926 O O . LYS A 1 248 ? 24.319 -2.468 -70.716 1.00 90.44 248 LYS A O 1
ATOM 1931 N N . MET A 1 249 ? 25.869 -4.013 -70.241 1.00 89.06 249 MET A N 1
ATOM 1932 C CA . MET A 1 249 ? 25.642 -4.000 -68.800 1.00 89.06 249 MET A CA 1
ATOM 1933 C C . MET A 1 249 ? 26.314 -2.768 -68.174 1.00 89.06 249 MET A C 1
ATOM 1935 O O . MET A 1 249 ? 27.403 -2.369 -68.592 1.00 89.06 249 MET A O 1
ATOM 1939 N N . GLY A 1 250 ? 25.651 -2.162 -67.186 1.00 80.38 250 GLY A N 1
ATOM 1940 C CA . GLY A 1 250 ? 26.186 -1.026 -66.434 1.00 80.38 250 GLY A CA 1
ATOM 1941 C C . GLY A 1 250 ? 27.305 -1.425 -65.466 1.00 80.38 250 GLY A C 1
ATOM 1942 O O . GLY A 1 250 ? 27.484 -2.601 -65.143 1.00 80.38 250 GLY A O 1
ATOM 1943 N N . SER A 1 251 ? 28.060 -0.435 -64.994 1.00 82.06 251 SER A N 1
ATOM 1944 C CA . SER A 1 251 ? 28.982 -0.594 -63.867 1.00 82.06 251 SER A CA 1
ATOM 1945 C C . SER A 1 251 ? 28.223 -0.793 -62.545 1.00 82.06 251 SER A C 1
ATOM 1947 O O . SER A 1 251 ? 27.062 -0.398 -62.446 1.00 82.06 251 SER A O 1
ATOM 1949 N N . PRO A 1 252 ? 28.861 -1.391 -61.519 1.00 85.06 252 PRO A N 1
ATOM 1950 C CA . PRO A 1 252 ? 28.253 -1.542 -60.199 1.00 85.06 252 PRO A CA 1
ATOM 1951 C C . PRO A 1 252 ? 27.787 -0.209 -59.601 1.00 85.06 252 PRO A C 1
ATOM 1953 O O . PRO A 1 252 ? 28.541 0.768 -59.624 1.00 85.06 252 PRO A O 1
ATOM 1956 N N . ASP A 1 253 ? 26.599 -0.198 -58.985 1.00 85.50 253 ASP A N 1
ATOM 1957 C CA . ASP A 1 253 ? 26.039 1.004 -58.345 1.00 85.50 253 ASP A CA 1
ATOM 1958 C C . ASP A 1 253 ? 26.964 1.574 -57.268 1.00 85.50 253 ASP A C 1
ATOM 1960 O O . ASP A 1 253 ? 27.113 2.782 -57.195 1.00 85.50 253 ASP A O 1
ATOM 1964 N N . LEU A 1 254 ? 27.680 0.737 -56.510 1.00 89.00 254 LEU A N 1
ATOM 1965 C CA . LEU A 1 254 ? 28.667 1.202 -55.527 1.00 89.00 254 LEU A CA 1
ATOM 1966 C C . LEU A 1 254 ? 29.716 2.163 -56.124 1.00 89.00 254 LEU A C 1
ATOM 1968 O O . LEU A 1 254 ? 30.214 3.038 -55.424 1.00 89.00 254 LEU A O 1
ATOM 1972 N N . ILE A 1 255 ? 30.078 1.990 -57.399 1.00 86.56 255 ILE A N 1
ATOM 1973 C CA . ILE A 1 255 ? 31.093 2.812 -58.071 1.00 86.56 255 ILE A CA 1
ATOM 1974 C C . ILE A 1 255 ? 30.450 4.030 -58.732 1.00 86.56 255 ILE A C 1
ATOM 1976 O O . ILE A 1 255 ? 30.991 5.129 -58.660 1.00 86.56 255 ILE A O 1
ATOM 1980 N N . SER A 1 256 ? 29.327 3.830 -59.419 1.00 86.88 256 SER A N 1
ATOM 1981 C CA . SER A 1 256 ? 28.705 4.889 -60.218 1.00 86.88 256 SER A CA 1
ATOM 1982 C C . SER A 1 256 ? 27.769 5.792 -59.419 1.00 86.88 256 SER A C 1
ATOM 1984 O O . SER A 1 256 ? 27.617 6.954 -59.781 1.00 86.88 256 SER A O 1
ATOM 1986 N N . TYR A 1 257 ? 27.158 5.257 -58.362 1.00 89.25 257 TYR A N 1
ATOM 1987 C CA . TYR A 1 257 ? 26.100 5.870 -57.554 1.00 89.25 257 TYR A CA 1
ATOM 1988 C C . TYR A 1 257 ? 26.204 5.410 -56.079 1.00 89.25 257 TYR A C 1
ATOM 1990 O O . TYR A 1 257 ? 25.317 4.710 -55.567 1.00 89.25 257 TYR A O 1
ATOM 1998 N N . PRO A 1 258 ? 27.328 5.724 -55.403 1.00 91.12 258 PRO A N 1
ATOM 1999 C CA . PRO A 1 258 ? 27.644 5.227 -54.063 1.00 91.12 258 PRO A CA 1
ATOM 2000 C C . PRO A 1 258 ? 26.598 5.559 -52.984 1.00 91.12 258 PRO A C 1
ATOM 2002 O O . PRO A 1 258 ? 26.358 4.732 -52.104 1.00 91.12 258 PRO A O 1
ATOM 2005 N N . PHE A 1 259 ? 25.965 6.732 -53.024 1.00 91.00 259 PHE A N 1
ATOM 2006 C CA . PHE A 1 259 ? 24.944 7.149 -52.060 1.00 91.00 259 PHE A CA 1
ATOM 2007 C C . PHE A 1 259 ? 23.605 6.460 -52.320 1.00 91.00 259 PHE A C 1
ATOM 2009 O O . PHE A 1 259 ? 22.958 6.029 -51.364 1.00 91.00 259 PHE A O 1
ATOM 2016 N N . THR A 1 260 ? 23.228 6.261 -53.591 1.00 88.00 260 THR A N 1
ATOM 2017 C CA . THR A 1 260 ? 22.076 5.416 -53.947 1.00 88.00 260 THR A CA 1
ATOM 2018 C C . THR A 1 260 ? 22.267 3.994 -53.418 1.00 88.00 260 THR A C 1
ATOM 2020 O O . THR A 1 260 ? 21.381 3.458 -52.747 1.00 88.00 260 THR A O 1
ATOM 2023 N N . PHE A 1 261 ? 23.443 3.401 -53.654 1.00 89.00 261 PHE A N 1
ATOM 2024 C CA . PHE A 1 261 ? 23.785 2.073 -53.139 1.00 89.00 261 PHE A CA 1
ATOM 2025 C C . PHE A 1 261 ? 23.708 2.023 -51.605 1.00 89.00 261 PHE A C 1
ATOM 2027 O O . PHE A 1 261 ? 23.081 1.121 -51.044 1.00 89.00 261 PHE A O 1
ATOM 2034 N N . LEU A 1 262 ? 24.296 3.011 -50.921 1.00 89.06 262 LEU A N 1
ATOM 2035 C CA . LEU A 1 262 ? 24.285 3.089 -49.461 1.00 89.06 262 LEU A CA 1
ATOM 2036 C C . LEU A 1 262 ? 22.860 3.196 -48.903 1.00 89.06 262 LEU A C 1
ATOM 2038 O O . LEU A 1 262 ? 22.517 2.469 -47.974 1.00 89.06 262 LEU A O 1
ATOM 2042 N N . GLY A 1 263 ? 22.013 4.061 -49.466 1.00 87.31 263 GLY A N 1
ATOM 2043 C CA . GLY A 1 263 ? 20.636 4.224 -48.998 1.00 87.31 263 GLY A CA 1
ATOM 2044 C C . GLY A 1 263 ? 19.779 2.968 -49.210 1.00 87.31 263 GLY A C 1
ATOM 2045 O O . GLY A 1 263 ? 19.018 2.590 -48.318 1.00 87.31 263 GLY A O 1
ATOM 2046 N N . GLN A 1 264 ? 19.955 2.253 -50.329 1.00 86.00 264 GLN A N 1
ATOM 2047 C CA . GLN A 1 264 ? 19.310 0.949 -50.551 1.00 86.00 264 GLN A CA 1
ATOM 2048 C C . GLN A 1 264 ? 19.757 -0.102 -49.525 1.00 86.00 264 GLN A C 1
ATOM 2050 O O . GLN A 1 264 ? 18.942 -0.903 -49.069 1.00 86.00 264 GLN A O 1
ATOM 2055 N N . TRP A 1 265 ? 21.033 -0.096 -49.136 1.00 87.25 265 TRP A N 1
ATOM 2056 C CA . TRP A 1 265 ? 21.547 -0.973 -48.083 1.00 87.25 265 TRP A CA 1
ATOM 2057 C C . TRP A 1 265 ? 20.989 -0.619 -46.706 1.00 87.25 265 TRP A C 1
ATOM 2059 O O . TRP A 1 265 ? 20.547 -1.508 -45.980 1.00 87.25 265 TRP A O 1
ATOM 2069 N N . LEU A 1 266 ? 20.948 0.669 -46.362 1.00 86.12 266 LEU A N 1
ATOM 2070 C CA . LEU A 1 266 ? 20.392 1.141 -45.093 1.00 86.12 266 LEU A CA 1
ATOM 2071 C C . LEU A 1 266 ? 18.909 0.776 -44.942 1.00 86.12 266 LEU A C 1
ATOM 2073 O O . LEU A 1 266 ? 18.494 0.400 -43.852 1.00 86.12 266 LEU A O 1
ATOM 2077 N N . LYS A 1 267 ? 18.131 0.768 -46.032 1.00 83.94 267 LYS A N 1
ATOM 2078 C CA . LYS A 1 267 ? 16.737 0.288 -46.033 1.00 83.94 267 LYS A CA 1
ATOM 2079 C C . LYS A 1 267 ? 16.556 -1.179 -45.649 1.00 83.94 267 LYS A C 1
ATOM 2081 O O . LYS A 1 267 ? 15.468 -1.573 -45.241 1.00 83.94 267 LYS A O 1
ATOM 2086 N N . LYS A 1 268 ? 17.587 -2.008 -45.822 1.00 85.38 268 LYS A N 1
ATOM 2087 C CA . LYS A 1 268 ? 17.539 -3.428 -45.442 1.00 85.38 268 LYS A CA 1
ATOM 2088 C C . LYS A 1 268 ? 17.790 -3.636 -43.951 1.00 85.38 268 LYS A C 1
ATOM 2090 O O . LYS A 1 268 ? 17.617 -4.752 -43.463 1.00 85.38 268 LYS A O 1
ATOM 2095 N N . VAL A 1 269 ? 18.210 -2.593 -43.232 1.00 83.75 269 VAL A N 1
ATOM 2096 C CA . VAL A 1 269 ? 18.378 -2.629 -41.780 1.00 83.75 269 VAL A CA 1
ATOM 2097 C C . VAL A 1 269 ? 16.996 -2.591 -41.137 1.00 83.75 269 VAL A C 1
ATOM 2099 O O . VAL A 1 269 ? 16.210 -1.680 -41.382 1.00 83.75 269 VAL A O 1
ATOM 2102 N N . ALA A 1 270 ? 16.690 -3.601 -40.321 1.00 80.44 270 ALA A N 1
ATOM 2103 C CA . ALA A 1 270 ? 15.435 -3.647 -39.584 1.00 80.44 270 ALA A CA 1
ATOM 2104 C C . ALA A 1 270 ? 15.327 -2.457 -38.622 1.00 80.44 270 ALA A C 1
ATOM 2106 O O . ALA A 1 270 ? 16.308 -2.075 -37.979 1.00 80.44 270 ALA A O 1
ATOM 2107 N N . SER A 1 271 ? 14.121 -1.906 -38.495 1.00 72.19 271 SER A N 1
ATOM 2108 C CA . SER A 1 271 ? 13.868 -0.794 -37.589 1.00 72.19 271 SER A CA 1
ATOM 2109 C C . SER A 1 271 ? 14.147 -1.185 -36.139 1.00 72.19 271 SER A C 1
ATOM 2111 O O . SER A 1 271 ? 13.672 -2.215 -35.658 1.00 72.19 271 SER A O 1
ATOM 2113 N N . TYR A 1 272 ? 14.881 -0.329 -35.430 1.00 71.88 272 TYR A N 1
ATOM 2114 C CA . TYR A 1 272 ? 15.048 -0.416 -33.982 1.00 71.88 272 TYR A CA 1
ATOM 2115 C C . TYR A 1 272 ? 14.589 0.905 -33.358 1.00 71.88 272 TYR A C 1
ATOM 2117 O O . TYR A 1 272 ? 15.198 1.943 -33.646 1.00 71.88 272 TYR A O 1
ATOM 2125 N N . PRO A 1 273 ? 13.514 0.901 -32.548 1.00 66.31 273 PRO A N 1
ATOM 2126 C CA . PRO A 1 273 ? 13.022 2.117 -31.929 1.00 66.31 273 PRO A CA 1
ATOM 2127 C C . PRO A 1 273 ? 13.990 2.573 -30.835 1.00 66.31 273 PRO A C 1
ATOM 2129 O O . PRO A 1 273 ? 14.425 1.783 -29.994 1.00 66.31 273 PRO A O 1
ATOM 2132 N N . ALA A 1 274 ? 14.329 3.861 -30.837 1.00 61.22 274 ALA A N 1
ATOM 2133 C CA . ALA A 1 274 ? 15.124 4.454 -29.769 1.00 61.22 274 ALA A CA 1
ATOM 2134 C C . ALA A 1 274 ? 14.458 4.227 -28.387 1.00 61.22 274 ALA A C 1
ATOM 2136 O O . ALA A 1 274 ? 13.229 4.323 -28.284 1.00 61.22 274 ALA A O 1
ATOM 2137 N N . PRO A 1 275 ? 15.234 3.960 -27.313 1.00 53.44 275 PRO A N 1
ATOM 2138 C CA . PRO A 1 275 ? 14.703 3.845 -25.955 1.00 53.44 275 PRO A CA 1
ATOM 2139 C C . PRO A 1 275 ? 13.778 5.018 -25.599 1.00 53.44 275 PRO A C 1
ATOM 2141 O O . PRO A 1 275 ? 14.139 6.174 -25.792 1.00 53.44 275 PRO A O 1
ATOM 2144 N N . GLY A 1 276 ? 12.576 4.721 -25.097 1.00 53.88 276 GLY A N 1
ATOM 2145 C CA . GLY A 1 276 ? 11.567 5.736 -24.760 1.00 53.88 276 GLY A CA 1
ATOM 2146 C C . GLY A 1 276 ? 10.594 6.099 -25.889 1.00 53.88 276 GLY A C 1
ATOM 2147 O O . GLY A 1 276 ? 9.621 6.806 -25.638 1.00 53.88 276 GLY A O 1
ATOM 2148 N N . HIS A 1 277 ? 10.776 5.567 -27.102 1.00 53.66 277 HIS A N 1
ATOM 2149 C CA . HIS A 1 277 ? 9.857 5.766 -28.223 1.00 53.66 277 HIS A CA 1
ATOM 2150 C C . HIS A 1 277 ? 9.210 4.440 -28.627 1.00 53.66 277 HIS A C 1
ATOM 2152 O O . HIS A 1 277 ? 9.904 3.470 -28.906 1.00 53.66 277 HIS A O 1
ATOM 2158 N N . LYS A 1 278 ? 7.871 4.380 -28.657 1.00 50.88 278 LYS A N 1
ATOM 2159 C CA . LYS A 1 278 ? 7.164 3.150 -29.053 1.00 50.88 278 LYS A CA 1
ATOM 2160 C C . LYS A 1 278 ? 7.213 2.901 -30.564 1.00 50.88 278 LYS A C 1
ATOM 2162 O O . LYS A 1 278 ? 7.374 1.753 -30.948 1.00 50.88 278 LYS A O 1
ATOM 2167 N N . GLU A 1 279 ? 7.113 3.939 -31.403 1.00 53.72 279 GLU A N 1
ATOM 2168 C CA . GLU A 1 279 ? 6.991 3.746 -32.866 1.00 53.72 279 GLU A CA 1
ATOM 2169 C C . GLU A 1 279 ? 7.661 4.836 -33.741 1.00 53.72 279 GLU A C 1
ATOM 2171 O O . GLU A 1 279 ? 7.814 4.628 -34.936 1.00 53.72 279 GLU A O 1
ATOM 2176 N N . GLY A 1 280 ? 8.103 5.980 -33.192 1.00 55.53 280 GLY A N 1
ATOM 2177 C CA . GLY A 1 280 ? 8.385 7.182 -34.008 1.00 55.53 280 GLY A CA 1
ATOM 2178 C C . GLY A 1 280 ? 9.847 7.546 -34.313 1.00 55.53 280 GLY A C 1
ATOM 2179 O O . GLY A 1 280 ? 10.076 8.571 -34.945 1.00 55.53 280 GLY A O 1
ATOM 2180 N N . LEU A 1 281 ? 10.845 6.796 -33.831 1.00 61.84 281 LEU A N 1
ATOM 2181 C CA . LEU A 1 281 ? 12.266 7.163 -33.980 1.00 61.84 281 LEU A CA 1
ATOM 2182 C C . LEU A 1 281 ? 13.113 5.923 -34.285 1.00 61.84 281 LEU A C 1
ATOM 2184 O O . LEU A 1 281 ? 13.551 5.232 -33.363 1.00 61.84 281 LEU A O 1
ATOM 2188 N N . ASN A 1 282 ? 13.343 5.641 -35.571 1.00 72.00 282 ASN A N 1
ATOM 2189 C CA . ASN A 1 282 ? 14.192 4.537 -36.003 1.00 72.00 282 ASN A CA 1
ATOM 2190 C C . ASN A 1 282 ? 15.631 5.027 -36.252 1.00 72.00 282 ASN A C 1
ATOM 2192 O O . ASN A 1 282 ? 15.891 6.091 -36.826 1.00 72.00 282 ASN A O 1
ATOM 2196 N N . ILE A 1 283 ? 16.599 4.254 -35.754 1.00 71.75 283 ILE A N 1
ATOM 2197 C CA . ILE A 1 283 ? 18.026 4.596 -35.755 1.00 71.75 283 ILE A CA 1
ATOM 2198 C C . ILE A 1 283 ? 18.595 4.858 -37.158 1.00 71.75 283 ILE A C 1
ATOM 2200 O O . ILE A 1 283 ? 19.488 5.698 -37.281 1.00 71.75 283 ILE A O 1
ATOM 2204 N N . SER A 1 284 ? 18.061 4.216 -38.203 1.00 76.94 284 SER A N 1
ATOM 2205 C CA . SER A 1 284 ? 18.550 4.335 -39.584 1.00 76.94 284 SER A CA 1
ATOM 2206 C C . SER A 1 284 ? 18.008 5.545 -40.347 1.00 76.94 284 SER A C 1
ATOM 2208 O O . SER A 1 284 ? 18.632 5.958 -41.320 1.00 76.94 284 SER A O 1
ATOM 2210 N N . ASP A 1 285 ? 16.886 6.132 -39.921 1.00 78.88 285 ASP A N 1
ATOM 2211 C CA . ASP A 1 285 ? 16.138 7.113 -40.728 1.00 78.88 285 ASP A CA 1
ATOM 2212 C C . ASP A 1 285 ? 16.973 8.348 -41.084 1.00 78.88 285 ASP A C 1
ATOM 2214 O O . ASP A 1 285 ? 16.946 8.821 -42.215 1.00 78.88 285 ASP A O 1
ATOM 2218 N N . ILE A 1 286 ? 17.788 8.837 -40.145 1.00 80.12 286 ILE A N 1
ATOM 2219 C CA . ILE A 1 286 ? 18.657 10.000 -40.378 1.00 80.12 286 ILE A CA 1
ATOM 2220 C C . ILE A 1 286 ? 19.798 9.657 -41.329 1.00 80.12 286 ILE A C 1
ATOM 2222 O O . ILE A 1 286 ? 20.139 10.470 -42.180 1.00 80.12 286 ILE A O 1
ATOM 2226 N N . SER A 1 287 ? 20.359 8.449 -41.248 1.00 83.44 287 SER A N 1
ATOM 2227 C CA . SER A 1 287 ? 21.369 7.998 -42.211 1.00 83.44 287 SER A CA 1
ATOM 2228 C C . SER A 1 287 ? 20.772 7.816 -43.612 1.00 83.44 287 SER A C 1
ATOM 2230 O O . SER A 1 287 ? 21.427 8.138 -44.601 1.00 83.44 287 SER A O 1
ATOM 2232 N N . ILE A 1 288 ? 19.516 7.364 -43.707 1.00 83.50 288 ILE A N 1
ATOM 2233 C CA . ILE A 1 288 ? 18.769 7.303 -44.971 1.00 83.50 288 ILE A CA 1
ATOM 2234 C C . ILE A 1 288 ? 18.527 8.719 -45.511 1.00 83.50 288 ILE A C 1
ATOM 2236 O O . ILE A 1 288 ? 18.807 8.964 -46.683 1.00 83.50 288 ILE A O 1
ATOM 2240 N N . ARG A 1 289 ? 18.102 9.675 -44.672 1.00 81.12 289 ARG A N 1
ATOM 2241 C CA . ARG A 1 289 ? 17.904 11.071 -45.094 1.00 81.12 289 ARG A CA 1
ATOM 2242 C C . ARG A 1 289 ? 19.207 11.733 -45.538 1.00 81.12 289 ARG A C 1
ATOM 2244 O O . ARG A 1 289 ? 19.234 12.391 -46.570 1.00 81.12 289 ARG A O 1
ATOM 2251 N N . GLN A 1 290 ? 20.311 11.500 -44.829 1.00 84.81 290 GLN A N 1
ATOM 2252 C CA . GLN A 1 290 ? 21.641 11.955 -45.249 1.00 84.81 290 GLN A CA 1
ATOM 2253 C C . GLN A 1 290 ? 22.023 11.399 -46.627 1.00 84.81 290 GLN A C 1
ATOM 2255 O O . GLN A 1 290 ? 22.545 12.140 -47.459 1.00 84.81 290 GLN A O 1
ATOM 2260 N N . ALA A 1 291 ? 21.732 10.119 -46.895 1.00 87.00 291 ALA A N 1
ATOM 2261 C CA . ALA A 1 291 ? 21.939 9.538 -48.217 1.00 87.00 291 ALA A CA 1
ATOM 2262 C C . ALA A 1 291 ? 21.044 10.205 -49.276 1.00 87.00 291 ALA A C 1
ATOM 2264 O O . ALA A 1 291 ? 21.538 10.521 -50.352 1.00 87.00 291 ALA A O 1
ATOM 2265 N N . GLN A 1 292 ? 19.773 10.494 -48.972 1.00 84.12 292 GLN A N 1
ATOM 2266 C CA . GLN A 1 292 ? 18.862 11.213 -49.877 1.00 84.12 292 GLN A CA 1
ATOM 2267 C C . GLN A 1 292 ? 19.381 12.614 -50.237 1.00 84.12 292 GLN A C 1
ATOM 2269 O O . GLN A 1 292 ? 19.449 12.950 -51.420 1.00 84.12 292 GLN A O 1
ATOM 2274 N N . VAL A 1 293 ? 19.814 13.401 -49.245 1.00 83.44 293 VAL A N 1
ATOM 2275 C CA . VAL A 1 293 ? 20.407 14.732 -49.469 1.00 83.44 293 VAL A CA 1
ATOM 2276 C C . VAL A 1 293 ? 21.673 14.622 -50.330 1.00 83.44 293 VAL A C 1
ATOM 2278 O O . VAL A 1 293 ? 21.844 15.375 -51.290 1.00 83.44 293 VAL A O 1
ATOM 2281 N N . ALA A 1 294 ? 22.537 13.637 -50.058 1.00 87.06 294 ALA A N 1
ATOM 2282 C CA . ALA A 1 294 ? 23.745 13.406 -50.850 1.00 87.06 294 ALA A CA 1
ATOM 2283 C C . ALA A 1 294 ? 23.445 12.960 -52.295 1.00 87.06 294 ALA A C 1
ATOM 2285 O O . ALA A 1 294 ? 24.141 13.385 -53.215 1.00 87.06 294 ALA A O 1
ATOM 2286 N N . ILE A 1 295 ? 22.402 12.154 -52.522 1.00 87.94 295 ILE A N 1
ATOM 2287 C CA . ILE A 1 295 ? 21.955 11.750 -53.867 1.00 87.94 295 ILE A CA 1
ATOM 2288 C C . ILE A 1 295 ? 21.524 12.975 -54.668 1.00 87.94 295 ILE A C 1
ATOM 2290 O O . ILE A 1 295 ? 22.007 13.180 -55.782 1.00 87.94 295 ILE A O 1
ATOM 2294 N N . GLN A 1 296 ? 20.676 13.827 -54.085 1.00 83.81 296 GLN A N 1
ATOM 2295 C CA . GLN A 1 296 ? 20.236 15.062 -54.736 1.00 83.81 296 GLN A CA 1
ATOM 2296 C C . GLN A 1 296 ? 21.422 15.973 -55.075 1.00 83.81 296 GLN A C 1
ATOM 2298 O O . GLN A 1 296 ? 21.457 16.565 -56.153 1.00 83.81 296 GLN A O 1
ATOM 2303 N N . GLN A 1 297 ? 22.411 16.050 -54.181 1.00 86.88 297 GLN A N 1
ATOM 2304 C CA . GLN A 1 297 ? 23.580 16.907 -54.350 1.00 86.88 297 GLN A CA 1
ATOM 2305 C C . GLN A 1 297 ? 24.604 16.374 -55.369 1.00 86.88 297 GLN A C 1
ATOM 2307 O O . GLN A 1 297 ? 25.178 17.169 -56.113 1.00 86.88 297 GLN A O 1
ATOM 2312 N N . TYR A 1 298 ? 24.867 15.062 -55.397 1.00 88.88 298 TYR A N 1
ATOM 2313 C CA . TYR A 1 298 ? 26.012 14.482 -56.120 1.00 88.88 298 TYR A CA 1
ATOM 2314 C C . TYR A 1 298 ? 25.649 13.481 -57.227 1.00 88.88 298 TYR A C 1
ATOM 2316 O O . TYR A 1 298 ? 26.467 13.263 -58.119 1.00 88.88 298 TYR A O 1
ATOM 2324 N N . GLU A 1 299 ? 24.460 12.873 -57.202 1.00 89.69 299 GLU A N 1
ATOM 2325 C CA . GLU A 1 299 ? 24.059 11.799 -58.135 1.00 89.69 299 GLU A CA 1
ATOM 2326 C C . GLU A 1 299 ? 22.914 12.190 -59.081 1.00 89.69 299 GLU A C 1
ATOM 2328 O O . GLU A 1 299 ? 22.668 11.492 -60.068 1.00 89.69 299 GLU A O 1
ATOM 2333 N N . GLY A 1 300 ? 22.270 13.333 -58.826 1.00 80.19 300 GLY A N 1
ATOM 2334 C CA . GLY A 1 300 ? 21.228 13.922 -59.665 1.00 80.19 300 GLY A CA 1
ATOM 2335 C C . GLY A 1 300 ? 19.810 13.622 -59.176 1.00 80.19 300 GLY A C 1
ATOM 2336 O O . GLY A 1 300 ? 19.520 12.549 -58.655 1.00 80.19 300 GLY A O 1
ATOM 2337 N N . SER A 1 301 ? 18.903 14.578 -59.389 1.00 66.06 301 SER A N 1
ATOM 2338 C CA . SER A 1 301 ? 17.533 14.570 -58.851 1.00 66.06 301 SER A CA 1
ATOM 2339 C C . SER A 1 301 ? 16.606 13.503 -59.440 1.00 66.06 301 SER A C 1
ATOM 2341 O O . SER A 1 301 ? 15.554 13.235 -58.873 1.00 66.06 301 SER A O 1
ATOM 2343 N N . GLU A 1 302 ? 16.968 12.898 -60.575 1.00 67.06 302 GLU A N 1
ATOM 2344 C CA . GLU A 1 302 ? 16.216 11.783 -61.170 1.00 67.06 302 GLU A CA 1
ATOM 2345 C C . GLU A 1 302 ? 16.485 10.441 -60.459 1.00 67.06 302 GLU A C 1
ATOM 2347 O O . GLU A 1 302 ? 15.739 9.481 -60.653 1.00 67.06 302 GLU A O 1
ATOM 2352 N N . ARG A 1 303 ? 17.529 10.359 -59.617 1.00 66.69 303 ARG A N 1
ATOM 2353 C CA . ARG A 1 303 ? 17.804 9.210 -58.740 1.00 66.69 303 ARG A CA 1
ATOM 2354 C C . ARG A 1 303 ? 17.343 9.498 -57.310 1.00 66.69 303 ARG A C 1
ATOM 2356 O O . ARG A 1 303 ? 17.370 10.633 -56.856 1.00 66.69 303 ARG A O 1
ATOM 2363 N N . GLY A 1 304 ? 16.923 8.451 -56.593 1.00 59.41 304 GLY A N 1
ATOM 2364 C CA . GLY A 1 304 ? 16.533 8.533 -55.176 1.00 59.41 304 GLY A CA 1
ATOM 2365 C C . GLY A 1 304 ? 15.099 8.096 -54.857 1.00 59.41 304 GLY A C 1
ATOM 2366 O O . GLY A 1 304 ? 14.853 7.675 -53.730 1.00 59.41 304 GLY A O 1
ATOM 2367 N N . GLY A 1 305 ? 14.183 8.071 -55.837 1.00 62.97 305 GLY A N 1
ATOM 2368 C CA . GLY A 1 305 ? 12.787 7.640 -55.624 1.00 62.97 305 GLY A CA 1
ATOM 2369 C C . GLY A 1 305 ? 12.640 6.192 -55.124 1.00 62.97 305 GLY A C 1
ATOM 2370 O O . GLY A 1 305 ? 11.727 5.861 -54.374 1.00 62.97 305 GLY A O 1
ATOM 2371 N N . GLU A 1 306 ? 13.602 5.322 -55.443 1.00 62.84 306 GLU A N 1
ATOM 2372 C CA . GLU A 1 306 ? 13.658 3.930 -54.961 1.00 62.84 306 GLU A CA 1
ATOM 2373 C C . GLU A 1 306 ? 13.944 3.828 -53.446 1.00 62.84 306 GLU A C 1
ATOM 2375 O O . GLU A 1 306 ? 13.600 2.846 -52.777 1.00 62.84 306 GLU A O 1
ATOM 2380 N N . ILE A 1 307 ? 14.527 4.879 -52.862 1.00 68.25 307 ILE A N 1
ATOM 2381 C CA . ILE A 1 307 ? 14.814 4.995 -51.427 1.00 68.25 307 ILE A CA 1
ATOM 2382 C C . ILE A 1 307 ? 13.611 5.616 -50.684 1.00 68.25 307 ILE A C 1
ATOM 2384 O O . ILE A 1 307 ? 13.662 5.805 -49.477 1.00 68.25 307 ILE A O 1
ATOM 2388 N N . GLY A 1 308 ? 12.448 5.694 -51.347 1.00 58.78 308 GLY A N 1
ATOM 2389 C CA . GLY A 1 308 ? 11.164 6.074 -50.755 1.00 58.78 308 GLY A CA 1
ATOM 2390 C C . GLY A 1 308 ? 11.041 7.584 -50.602 1.00 58.78 308 GLY A C 1
ATOM 2391 O O . GLY A 1 308 ? 11.983 8.244 -50.167 1.00 58.78 308 GLY A O 1
ATOM 2392 N N . GLU A 1 309 ? 9.884 8.114 -50.983 1.00 52.22 309 GLU A N 1
ATOM 2393 C CA . GLU A 1 309 ? 9.508 9.498 -50.715 1.00 52.22 309 GLU A CA 1
ATOM 2394 C C . GLU A 1 309 ? 8.999 9.589 -49.273 1.00 52.22 309 GLU A C 1
ATOM 2396 O O . GLU A 1 309 ? 8.108 8.838 -48.884 1.00 52.22 309 GLU A O 1
ATOM 2401 N N . ASP A 1 310 ? 9.624 10.475 -48.499 1.00 52.59 310 ASP A N 1
ATOM 2402 C CA . ASP A 1 310 ? 9.111 11.062 -47.262 1.00 52.59 310 ASP A CA 1
ATOM 2403 C C . ASP A 1 310 ? 8.533 10.095 -46.216 1.00 52.59 310 ASP A C 1
ATOM 2405 O O . ASP A 1 310 ? 7.323 10.003 -46.012 1.00 52.59 310 ASP A O 1
ATOM 2409 N N . ASP A 1 311 ? 9.414 9.475 -45.423 1.00 50.12 311 ASP A N 1
ATOM 2410 C CA . ASP A 1 311 ? 9.016 9.158 -44.053 1.00 50.12 311 ASP A CA 1
ATOM 2411 C C . ASP A 1 311 ? 8.823 10.493 -43.317 1.00 50.12 311 ASP A C 1
ATOM 2413 O O . ASP A 1 311 ? 9.792 11.166 -42.951 1.00 50.12 311 ASP A O 1
ATOM 2417 N N . GLU A 1 312 ? 7.565 10.871 -43.071 1.00 47.62 312 GLU A N 1
ATOM 2418 C CA . GLU A 1 312 ? 7.172 11.988 -42.193 1.00 47.62 312 GLU A CA 1
ATOM 2419 C C . GLU A 1 312 ? 7.930 11.956 -40.843 1.00 47.62 312 GLU A C 1
ATOM 2421 O O . GLU A 1 312 ? 8.162 12.994 -40.222 1.00 47.62 312 GLU A O 1
ATOM 2426 N N . ALA A 1 313 ? 8.406 10.775 -40.422 1.00 46.56 313 ALA A N 1
ATOM 2427 C CA . ALA A 1 313 ? 9.235 10.556 -39.238 1.00 46.56 313 ALA A CA 1
ATOM 2428 C C . ALA A 1 313 ? 10.608 11.263 -39.275 1.00 46.56 313 ALA A C 1
ATOM 2430 O O . ALA A 1 313 ? 11.133 11.613 -38.214 1.00 46.56 313 ALA A O 1
ATOM 2431 N N . ALA A 1 314 ? 11.183 11.521 -40.459 1.00 51.22 314 ALA A N 1
ATOM 2432 C CA . ALA A 1 314 ? 12.436 12.266 -40.626 1.00 51.22 314 ALA A CA 1
ATOM 2433 C C . ALA A 1 314 ? 12.248 13.800 -40.556 1.00 51.22 314 ALA A C 1
ATOM 2435 O O . ALA A 1 314 ? 13.238 14.528 -40.487 1.00 51.22 314 ALA A O 1
ATOM 2436 N N . GLY A 1 315 ? 11.004 14.293 -40.498 1.00 53.62 315 GLY A N 1
ATOM 2437 C CA . GLY A 1 315 ? 10.684 15.694 -40.204 1.00 53.62 315 GLY A CA 1
ATOM 2438 C C . GLY A 1 315 ? 11.002 16.699 -41.316 1.00 53.62 315 GLY A C 1
ATOM 2439 O O . GLY A 1 315 ? 11.055 17.893 -41.034 1.00 53.62 315 GLY A O 1
ATOM 2440 N N . GLY A 1 316 ? 11.242 16.249 -42.553 1.00 58.25 316 GLY A N 1
ATOM 2441 C CA . GLY A 1 316 ? 11.547 17.141 -43.682 1.00 58.25 316 GLY A CA 1
ATOM 2442 C C . GLY A 1 316 ? 12.830 17.966 -43.502 1.00 58.25 316 GLY A C 1
ATOM 2443 O O . GLY A 1 316 ? 12.955 19.042 -44.082 1.00 58.25 316 GLY A O 1
ATOM 2444 N N . VAL A 1 317 ? 13.762 17.502 -42.663 1.00 64.75 317 VAL A N 1
ATOM 2445 C CA . VAL A 1 317 ? 14.992 18.232 -42.339 1.00 64.75 317 VAL A CA 1
ATOM 2446 C C . VAL A 1 317 ? 16.074 17.937 -43.378 1.00 64.75 317 VAL A C 1
ATOM 2448 O O . VAL A 1 317 ? 16.622 16.835 -43.407 1.00 64.75 317 VAL A O 1
ATOM 2451 N N . ASP A 1 318 ? 16.414 18.947 -44.180 1.00 73.12 318 ASP A N 1
ATOM 2452 C CA . ASP A 1 318 ? 17.510 18.896 -45.165 1.00 73.12 318 ASP A CA 1
ATOM 2453 C C . ASP A 1 318 ? 18.745 19.702 -44.756 1.00 73.12 318 ASP A C 1
ATOM 2455 O O . ASP A 1 318 ? 19.753 19.676 -45.460 1.00 73.12 318 ASP A O 1
ATOM 2459 N N . ASP A 1 319 ? 18.689 20.396 -43.615 1.00 82.50 319 ASP A N 1
ATOM 2460 C CA . ASP A 1 319 ? 19.831 21.130 -43.072 1.00 82.50 319 ASP A CA 1
ATOM 2461 C C . ASP A 1 319 ? 20.962 20.154 -42.678 1.00 82.50 319 ASP A C 1
ATOM 2463 O O . ASP A 1 319 ? 20.793 19.361 -41.739 1.00 82.50 319 ASP A O 1
ATOM 2467 N N . PRO A 1 320 ? 22.126 20.196 -43.361 1.00 82.75 320 PRO A N 1
ATOM 2468 C CA . PRO A 1 320 ? 23.237 19.296 -43.082 1.00 82.75 320 PRO A CA 1
ATOM 2469 C C . PRO A 1 320 ? 23.779 19.410 -41.652 1.00 82.75 320 PRO A C 1
ATOM 2471 O O . PRO A 1 320 ? 24.198 18.395 -41.085 1.00 82.75 320 PRO A O 1
ATOM 2474 N N . ASP A 1 321 ? 23.766 20.607 -41.057 1.00 86.31 321 ASP A N 1
ATOM 2475 C CA . ASP A 1 321 ? 24.303 20.828 -39.711 1.00 86.31 321 ASP A CA 1
ATOM 2476 C C . ASP A 1 321 ? 23.367 20.244 -38.644 1.00 86.31 321 ASP A C 1
ATOM 2478 O O . ASP A 1 321 ? 23.817 19.524 -37.743 1.00 86.31 321 ASP A O 1
ATOM 2482 N N . LEU A 1 322 ? 22.051 20.418 -38.805 1.00 86.50 322 LEU A N 1
ATOM 2483 C CA . LEU A 1 322 ? 21.058 19.768 -37.951 1.00 86.50 322 LEU A CA 1
ATOM 2484 C C . LEU A 1 322 ? 21.071 18.236 -38.104 1.00 86.50 322 LEU A C 1
ATOM 2486 O O . LEU A 1 322 ? 21.059 17.522 -37.097 1.00 86.50 322 LEU A O 1
ATOM 2490 N N . LEU A 1 323 ? 21.174 17.703 -39.329 1.00 86.06 323 LEU A N 1
ATOM 2491 C CA . LEU A 1 323 ? 21.307 16.255 -39.559 1.00 86.06 323 LEU A CA 1
ATOM 2492 C C . LEU A 1 323 ? 22.558 15.685 -38.878 1.00 86.06 323 LEU A C 1
ATOM 2494 O O . LEU A 1 323 ? 22.522 14.588 -38.310 1.00 86.06 323 LEU A O 1
ATOM 2498 N N . LYS A 1 324 ? 23.671 16.424 -38.905 1.00 87.69 324 LYS A N 1
ATOM 2499 C CA . LYS A 1 324 ? 24.912 16.042 -38.225 1.00 87.69 324 LYS A CA 1
ATOM 2500 C C . LYS A 1 324 ? 24.748 16.042 -36.706 1.00 87.69 324 LYS A C 1
ATOM 2502 O O . LYS A 1 324 ? 25.207 15.099 -36.060 1.00 87.69 324 LYS A O 1
ATOM 2507 N N . ALA A 1 325 ? 24.074 17.041 -36.142 1.00 90.38 325 ALA A N 1
ATOM 2508 C CA . ALA A 1 325 ? 23.800 17.109 -34.709 1.00 90.38 325 ALA A CA 1
ATOM 2509 C C . ALA A 1 325 ? 22.867 15.985 -34.240 1.00 90.38 325 ALA A C 1
ATOM 2511 O O . ALA A 1 325 ? 23.162 15.312 -33.253 1.00 90.38 325 ALA A O 1
ATOM 2512 N N . ILE A 1 326 ? 21.791 15.696 -34.981 1.00 87.44 326 ILE A N 1
ATOM 2513 C CA . ILE A 1 326 ? 20.895 14.570 -34.675 1.00 87.44 326 ILE A CA 1
ATOM 2514 C C . ILE A 1 326 ? 21.661 13.245 -34.747 1.00 87.44 326 ILE A C 1
ATOM 2516 O O . ILE A 1 326 ? 21.515 12.396 -33.865 1.00 87.44 326 ILE A O 1
ATOM 2520 N N . GLN A 1 327 ? 22.523 13.063 -35.751 1.00 86.50 327 GLN A N 1
ATOM 2521 C CA . GLN A 1 327 ? 23.365 11.872 -35.843 1.00 86.50 327 GLN A CA 1
ATOM 2522 C C . GLN A 1 327 ? 24.337 11.775 -34.656 1.00 86.50 327 GLN A C 1
ATOM 2524 O O . GLN A 1 327 ? 24.473 10.707 -34.056 1.00 86.50 327 GLN A O 1
ATOM 2529 N N . ALA A 1 328 ? 24.984 12.877 -34.267 1.00 89.75 328 ALA A N 1
ATOM 2530 C CA . ALA A 1 328 ? 25.858 12.918 -33.098 1.00 89.75 328 ALA A CA 1
ATOM 2531 C C . ALA A 1 328 ? 25.097 12.533 -31.818 1.00 89.75 328 ALA A C 1
ATOM 2533 O O . ALA A 1 328 ? 25.552 11.646 -31.090 1.00 89.75 328 ALA A O 1
ATOM 2534 N N . ALA A 1 329 ? 23.903 13.092 -31.612 1.00 89.38 329 ALA A N 1
ATOM 2535 C CA . ALA A 1 329 ? 23.013 12.754 -30.508 1.00 89.38 329 ALA A CA 1
ATOM 2536 C C . ALA A 1 329 ? 22.608 11.266 -30.514 1.00 89.38 329 ALA A C 1
ATOM 2538 O O . ALA A 1 329 ? 22.733 10.584 -29.500 1.00 89.38 329 ALA A O 1
ATOM 2539 N N . ARG A 1 330 ? 22.221 10.701 -31.665 1.00 85.12 330 ARG A N 1
ATOM 2540 C CA . ARG A 1 330 ? 21.896 9.265 -31.788 1.00 85.12 330 ARG A CA 1
ATOM 2541 C C . ARG A 1 330 ? 23.083 8.365 -31.459 1.00 85.12 330 ARG A C 1
ATOM 2543 O O . ARG A 1 330 ? 22.922 7.358 -30.775 1.00 85.12 330 ARG A O 1
ATOM 2550 N N . THR A 1 331 ? 24.289 8.725 -31.901 1.00 85.81 331 THR A N 1
ATOM 2551 C CA . THR A 1 331 ? 25.488 7.963 -31.517 1.00 85.81 331 THR A CA 1
ATOM 2552 C C . THR A 1 331 ? 25.784 8.073 -30.022 1.00 85.81 331 THR A C 1
ATOM 2554 O O . THR A 1 331 ? 26.259 7.105 -29.438 1.00 85.81 331 THR A O 1
ATOM 2557 N N . GLY A 1 332 ? 25.488 9.220 -29.397 1.00 88.44 332 GLY A N 1
ATOM 2558 C CA . GLY A 1 332 ? 25.545 9.393 -27.944 1.00 88.44 332 GLY A CA 1
ATOM 2559 C C . GLY A 1 332 ? 24.577 8.458 -27.229 1.00 88.44 332 GLY A C 1
ATOM 2560 O O . GLY A 1 332 ? 24.997 7.711 -26.351 1.00 88.44 332 GLY A O 1
ATOM 2561 N N . LEU A 1 333 ? 23.325 8.407 -27.686 1.00 85.56 333 LEU A N 1
ATOM 2562 C CA . LEU A 1 333 ? 22.301 7.505 -27.158 1.00 85.56 333 LEU A CA 1
ATOM 2563 C C . LEU A 1 333 ? 22.737 6.034 -27.237 1.00 85.56 333 LEU A C 1
ATOM 2565 O O . LEU A 1 333 ? 22.699 5.329 -26.234 1.00 85.56 333 LEU A O 1
ATOM 2569 N N . MET A 1 334 ? 23.215 5.583 -28.402 1.00 83.25 334 MET A N 1
ATOM 2570 C CA . MET A 1 334 ? 23.689 4.203 -28.598 1.00 83.25 334 MET A CA 1
ATOM 2571 C C . MET A 1 334 ? 24.914 3.859 -27.742 1.00 83.25 334 MET A C 1
ATOM 2573 O O . MET A 1 334 ? 25.088 2.708 -27.352 1.00 83.25 334 MET A O 1
ATOM 2577 N N . ALA A 1 335 ? 25.761 4.847 -27.453 1.00 86.44 335 ALA A N 1
ATOM 2578 C CA . ALA A 1 335 ? 26.917 4.685 -26.579 1.00 86.44 335 ALA A CA 1
ATOM 2579 C C . ALA A 1 335 ? 26.570 4.799 -25.082 1.00 86.44 335 ALA A C 1
ATOM 2581 O O . ALA A 1 335 ? 27.464 4.630 -24.256 1.00 86.44 335 ALA A O 1
ATOM 2582 N N . GLY A 1 336 ? 25.319 5.121 -24.725 1.00 85.62 336 GLY A N 1
ATOM 2583 C CA . GLY A 1 336 ? 24.931 5.424 -23.345 1.00 85.62 336 GLY A CA 1
ATOM 2584 C C . GLY A 1 336 ? 25.604 6.687 -22.796 1.00 85.62 336 GLY A C 1
ATOM 2585 O O . GLY A 1 336 ? 25.876 6.766 -21.605 1.00 85.62 336 GLY A O 1
ATOM 2586 N N . ASN A 1 337 ? 25.919 7.654 -23.664 1.00 92.12 337 ASN A N 1
ATOM 2587 C CA . ASN A 1 337 ? 26.603 8.898 -23.319 1.00 92.12 337 ASN A CA 1
ATOM 2588 C C . ASN A 1 337 ? 25.652 10.103 -23.495 1.00 92.12 337 ASN A C 1
ATOM 2590 O O . ASN A 1 337 ? 25.615 10.693 -24.582 1.00 92.12 337 ASN A O 1
ATOM 2594 N N . PRO A 1 338 ? 24.876 10.467 -22.456 1.00 92.50 338 PRO A N 1
ATOM 2595 C CA . PRO A 1 338 ? 23.978 11.627 -22.477 1.00 92.50 338 PRO A CA 1
ATOM 2596 C C . PRO A 1 338 ? 24.711 12.961 -22.688 1.00 92.50 338 PRO A C 1
ATOM 2598 O O . PRO A 1 338 ? 24.196 13.826 -23.397 1.00 92.50 338 PRO A O 1
ATOM 2601 N N . GLN A 1 339 ? 25.942 13.117 -22.192 1.00 94.00 339 GLN A N 1
ATOM 2602 C CA . GLN A 1 339 ? 26.715 14.350 -22.375 1.00 94.00 339 GLN A CA 1
ATOM 2603 C C . GLN A 1 339 ? 26.967 14.667 -23.857 1.00 94.00 339 GLN A C 1
ATOM 2605 O O . GLN A 1 339 ? 26.811 15.809 -24.287 1.00 94.00 339 GLN A O 1
ATOM 2610 N N . LYS A 1 340 ? 27.260 13.644 -24.671 1.00 93.56 340 LYS A N 1
ATOM 2611 C CA . LYS A 1 340 ? 27.429 13.794 -26.127 1.00 93.56 340 LYS A CA 1
ATOM 2612 C C . LYS A 1 340 ? 26.161 14.309 -26.825 1.00 93.56 340 LYS A C 1
ATOM 2614 O O . LYS A 1 340 ? 26.240 14.944 -27.876 1.00 93.56 340 LYS A O 1
ATOM 2619 N N . ILE A 1 341 ? 24.991 14.024 -26.254 1.00 94.38 341 ILE A N 1
ATOM 2620 C CA . ILE A 1 341 ? 23.700 14.529 -26.731 1.00 94.38 341 ILE A CA 1
ATOM 2621 C C . ILE A 1 341 ? 23.531 15.990 -26.316 1.00 94.38 341 ILE A C 1
ATOM 2623 O O . ILE A 1 341 ? 23.195 16.821 -27.154 1.00 94.38 341 ILE A O 1
ATOM 2627 N N . ILE A 1 342 ? 23.819 16.311 -25.053 1.00 95.62 342 ILE A N 1
ATOM 2628 C CA . ILE A 1 342 ? 23.723 17.668 -24.494 1.00 95.62 342 ILE A CA 1
ATOM 2629 C C . ILE A 1 342 ? 24.647 18.655 -25.220 1.00 95.62 342 ILE A C 1
ATOM 2631 O O . ILE A 1 342 ? 24.269 19.805 -25.423 1.00 95.62 342 ILE A O 1
ATOM 2635 N N . GLU A 1 343 ? 25.811 18.216 -25.703 1.00 95.94 343 GLU A N 1
ATOM 2636 C CA . GLU A 1 343 ? 26.691 19.029 -26.562 1.00 95.94 343 GLU A CA 1
ATOM 2637 C C . GLU A 1 343 ? 25.985 19.568 -27.821 1.00 95.94 343 GLU A C 1
ATOM 2639 O O . GLU A 1 343 ? 26.388 20.597 -28.363 1.00 95.94 343 GLU A O 1
ATOM 2644 N N . GLN A 1 344 ? 24.909 18.913 -28.268 1.00 95.19 344 GLN A N 1
ATOM 2645 C CA . GLN A 1 344 ? 24.111 19.327 -29.423 1.00 95.19 344 GLN A CA 1
ATOM 2646 C C . GLN A 1 344 ? 23.005 20.335 -29.067 1.00 95.19 344 GLN A C 1
ATOM 2648 O O . GLN A 1 344 ? 22.285 20.779 -29.959 1.00 95.19 344 GLN A O 1
ATOM 2653 N N . HIS A 1 345 ? 22.863 20.732 -27.795 1.00 94.81 345 HIS A N 1
ATOM 2654 C CA . HIS A 1 345 ? 21.840 21.689 -27.357 1.00 94.81 345 HIS A CA 1
ATOM 2655 C C . HIS A 1 345 ? 21.933 23.008 -28.123 1.00 94.81 345 HIS A C 1
ATOM 2657 O O . HIS A 1 345 ? 20.922 23.544 -28.561 1.00 94.81 345 HIS A O 1
ATOM 2663 N N . LYS A 1 346 ? 23.152 23.502 -28.358 1.00 94.06 346 LYS A N 1
ATOM 2664 C CA . LYS A 1 346 ? 23.354 24.739 -29.115 1.00 94.06 346 LYS A CA 1
ATOM 2665 C C . LYS A 1 346 ? 22.748 24.653 -30.522 1.00 94.06 346 LYS A C 1
ATOM 2667 O O . LYS A 1 346 ? 22.105 25.595 -30.969 1.00 94.06 346 LYS A O 1
ATOM 2672 N N . GLN A 1 347 ? 22.890 23.506 -31.194 1.00 93.44 347 GLN A N 1
ATOM 2673 C CA . GLN A 1 347 ? 22.255 23.303 -32.497 1.00 93.44 347 GLN A CA 1
ATOM 2674 C C . GLN A 1 347 ? 20.726 23.318 -32.383 1.00 93.44 347 GLN A C 1
ATOM 2676 O O . GLN A 1 347 ? 20.053 23.831 -33.270 1.00 93.44 347 GLN A O 1
ATOM 2681 N N . TYR A 1 348 ? 20.170 22.770 -31.300 1.00 91.44 348 TYR A N 1
ATOM 2682 C CA . TYR A 1 348 ? 18.730 22.812 -31.051 1.00 91.44 348 TYR A CA 1
ATOM 2683 C C . TYR A 1 348 ? 18.211 24.240 -30.829 1.00 91.44 348 TYR A C 1
ATOM 2685 O O . TYR A 1 348 ? 17.126 24.557 -31.303 1.00 91.44 348 TYR A O 1
ATOM 2693 N N . GLU A 1 349 ? 18.972 25.111 -30.163 1.00 92.00 349 GLU A N 1
ATOM 2694 C CA . GLU A 1 349 ? 18.616 26.533 -30.026 1.00 92.00 349 GLU A CA 1
ATOM 2695 C C . GLU A 1 349 ? 18.640 27.268 -31.372 1.00 92.00 349 GLU A C 1
ATOM 2697 O O . GLU A 1 349 ? 17.785 28.115 -31.626 1.00 92.00 349 GLU A O 1
ATOM 2702 N N . GLU A 1 350 ? 19.604 26.940 -32.237 1.00 91.62 350 GLU A N 1
ATOM 2703 C CA . GLU A 1 350 ? 19.722 27.528 -33.573 1.00 91.62 350 GLU A CA 1
ATOM 2704 C C . GLU A 1 350 ? 18.604 27.040 -34.509 1.00 91.62 350 GLU A C 1
ATOM 2706 O O . GLU A 1 350 ? 17.978 27.847 -35.197 1.00 91.62 350 GLU A O 1
ATOM 2711 N N . THR A 1 351 ? 18.332 25.730 -34.525 1.00 88.94 351 THR A N 1
ATOM 2712 C CA . THR A 1 351 ? 17.282 25.107 -35.348 1.00 88.94 351 THR A CA 1
ATOM 2713 C C . THR A 1 351 ? 16.524 24.037 -34.546 1.00 88.94 351 THR A C 1
ATOM 2715 O O . THR A 1 351 ? 16.903 22.858 -34.554 1.00 88.94 351 THR A O 1
ATOM 2718 N N . PRO A 1 352 ? 15.431 24.416 -33.854 1.00 86.75 352 PRO A N 1
ATOM 2719 C CA . PRO A 1 352 ? 14.637 23.480 -33.066 1.00 86.75 352 PRO A CA 1
ATOM 2720 C C . PRO A 1 352 ? 14.035 22.367 -33.925 1.00 86.75 352 PRO A C 1
ATOM 2722 O O . PRO A 1 352 ? 13.435 22.616 -34.970 1.00 86.75 352 PRO A O 1
ATOM 2725 N N . SER A 1 353 ? 14.141 21.123 -33.458 1.00 85.06 353 SER A N 1
ATOM 2726 C CA . SER A 1 353 ? 13.500 19.970 -34.098 1.00 85.06 353 SER A CA 1
ATOM 2727 C C . SER A 1 353 ? 12.965 18.992 -33.061 1.00 85.06 353 SER A C 1
ATOM 2729 O O . SER A 1 353 ? 13.585 18.765 -32.023 1.00 85.06 353 SER A O 1
ATOM 2731 N N . ILE A 1 354 ? 11.824 18.366 -33.358 1.00 80.88 354 ILE A N 1
ATOM 2732 C CA . ILE A 1 354 ? 11.176 17.394 -32.461 1.00 80.88 354 ILE A CA 1
ATOM 2733 C C . ILE A 1 354 ? 12.137 16.245 -32.121 1.00 80.88 354 ILE A C 1
ATOM 2735 O O . ILE A 1 354 ? 12.239 15.826 -30.971 1.00 80.88 354 ILE A O 1
ATOM 2739 N N . GLN A 1 355 ? 12.887 15.763 -33.114 1.00 79.31 355 GLN A N 1
ATOM 2740 C CA . GLN A 1 355 ? 13.819 14.645 -32.959 1.00 79.31 355 GLN A CA 1
ATOM 2741 C C . GLN A 1 355 ? 14.968 14.977 -32.004 1.00 79.31 355 GLN A C 1
ATOM 2743 O O . GLN A 1 355 ? 15.233 14.207 -31.080 1.00 79.31 355 GLN A O 1
ATOM 2748 N N . LEU A 1 356 ? 15.647 16.113 -32.208 1.00 86.50 356 LEU A N 1
ATOM 2749 C CA . LEU A 1 356 ? 16.749 16.518 -31.337 1.00 86.50 356 LEU A CA 1
ATOM 2750 C C . LEU A 1 356 ? 16.232 16.907 -29.947 1.00 86.50 356 LEU A C 1
ATOM 2752 O O . LEU A 1 356 ? 16.848 16.540 -28.950 1.00 86.50 356 LEU A O 1
ATOM 2756 N N . GLY A 1 357 ? 15.067 17.557 -29.872 1.00 88.25 357 GLY A N 1
ATOM 2757 C CA . GLY A 1 357 ? 14.403 17.898 -28.615 1.00 88.25 357 GLY A CA 1
ATOM 2758 C C . GLY A 1 357 ? 14.061 16.667 -27.771 1.00 88.25 357 GLY A C 1
ATOM 2759 O O . GLY A 1 357 ? 14.323 16.659 -26.572 1.00 88.25 357 GLY A O 1
ATOM 2760 N N . HIS A 1 358 ? 13.560 15.586 -28.379 1.00 84.69 358 HIS A N 1
ATOM 2761 C CA . HIS A 1 358 ? 13.328 14.319 -27.675 1.00 84.69 358 HIS A CA 1
ATOM 2762 C C . HIS A 1 358 ? 14.621 13.721 -27.103 1.00 84.69 358 HIS A C 1
ATOM 2764 O O . HIS A 1 358 ? 14.650 13.328 -25.937 1.00 84.69 358 HIS A O 1
ATOM 2770 N N . LEU A 1 359 ? 15.696 13.688 -27.898 1.00 87.50 359 LEU A N 1
ATOM 2771 C CA . LEU A 1 359 ? 16.994 13.164 -27.461 1.00 87.50 359 LEU A CA 1
ATOM 2772 C C . LEU A 1 359 ? 17.589 14.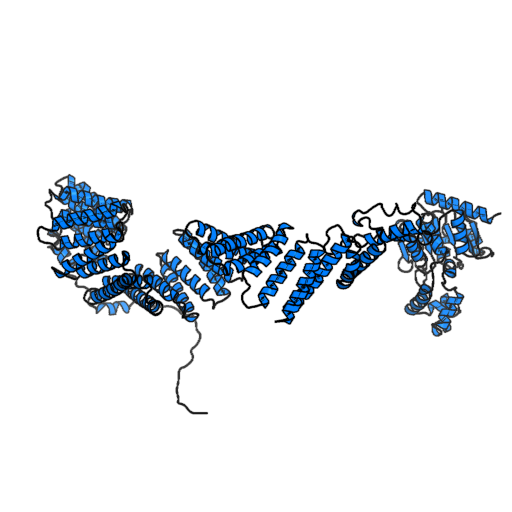004 -26.325 1.00 87.50 359 LEU A C 1
ATOM 2774 O O . LEU A 1 359 ? 18.078 13.447 -25.344 1.00 87.50 359 LEU A O 1
ATOM 2778 N N . LEU A 1 360 ? 17.517 15.332 -26.431 1.00 92.19 360 LEU A N 1
ATOM 2779 C CA . LEU A 1 360 ? 17.989 16.242 -25.391 1.00 92.19 360 LEU A CA 1
ATOM 2780 C C . LEU A 1 360 ? 17.155 16.124 -24.114 1.00 92.19 360 LEU A C 1
ATOM 2782 O O . LEU A 1 360 ? 17.728 16.028 -23.034 1.00 92.19 360 LEU A O 1
ATOM 2786 N N . ASN A 1 361 ? 15.823 16.085 -24.216 1.00 91.00 361 ASN A N 1
ATOM 2787 C CA . ASN A 1 361 ? 14.947 15.898 -23.060 1.00 91.00 361 ASN A CA 1
ATOM 2788 C C . ASN A 1 361 ? 15.270 14.589 -22.321 1.00 91.00 361 ASN A C 1
ATOM 2790 O O . ASN A 1 361 ? 15.382 14.604 -21.096 1.00 91.00 361 ASN A O 1
ATOM 2794 N N . TRP A 1 362 ? 15.488 13.487 -23.048 1.00 89.88 362 TRP A N 1
ATOM 2795 C CA . TRP A 1 362 ? 15.959 12.232 -22.459 1.00 89.88 362 TRP A CA 1
ATOM 2796 C C . TRP A 1 362 ? 17.325 12.395 -21.778 1.00 89.88 362 TRP A C 1
ATOM 2798 O O . TRP A 1 362 ? 17.479 12.007 -20.623 1.00 89.88 362 TRP A O 1
ATOM 2808 N N . ALA A 1 363 ? 18.302 13.008 -22.453 1.00 93.19 363 ALA A N 1
ATOM 2809 C CA . ALA A 1 363 ? 19.657 13.164 -21.924 1.00 93.19 363 ALA A CA 1
ATOM 2810 C C . ALA A 1 363 ? 19.686 13.988 -20.629 1.00 93.19 363 ALA A C 1
ATOM 2812 O O . ALA A 1 363 ? 20.325 13.588 -19.659 1.00 93.19 363 ALA A O 1
ATOM 2813 N N . TYR A 1 364 ? 18.943 15.096 -20.583 1.00 95.50 364 TYR A N 1
ATOM 2814 C CA . TYR A 1 364 ? 18.804 15.901 -19.373 1.00 95.50 364 TYR A CA 1
ATOM 2815 C C . TYR A 1 364 ? 18.081 15.157 -18.248 1.00 95.50 364 TYR A C 1
ATOM 2817 O O . TYR A 1 364 ? 18.469 15.300 -17.095 1.00 95.50 364 TYR A O 1
ATOM 2825 N N . GLN A 1 365 ? 17.070 14.335 -18.546 1.00 93.50 365 GLN A N 1
ATOM 2826 C CA . GLN A 1 365 ? 16.456 13.491 -17.515 1.00 93.50 365 GLN A CA 1
ATOM 2827 C C . GLN A 1 365 ? 17.452 12.482 -16.935 1.00 93.50 365 GLN A C 1
ATOM 2829 O O . GLN A 1 365 ? 17.486 12.316 -15.723 1.00 93.50 365 GLN A O 1
ATOM 2834 N N . VAL A 1 366 ? 18.286 11.856 -17.771 1.00 93.12 366 VAL A N 1
ATOM 2835 C CA . VAL A 1 366 ? 19.303 10.889 -17.322 1.00 93.12 366 VAL A CA 1
ATOM 2836 C C . VAL A 1 366 ? 20.382 11.550 -16.463 1.00 93.12 366 VAL A C 1
ATOM 2838 O O . VAL A 1 366 ? 20.749 11.007 -15.424 1.00 93.12 366 VAL A O 1
ATOM 2841 N N . GLU A 1 367 ? 20.877 12.726 -16.853 1.00 95.44 367 GLU A N 1
ATOM 2842 C CA . GLU A 1 367 ? 21.819 13.493 -16.023 1.00 95.44 367 GLU A CA 1
ATOM 2843 C C . GLU A 1 367 ? 21.167 13.954 -14.711 1.00 95.44 367 GLU A C 1
ATOM 2845 O O . GLU A 1 367 ? 21.781 13.888 -13.646 1.00 95.44 367 GLU A O 1
ATOM 2850 N N . GLY A 1 368 ? 19.890 14.349 -14.761 1.00 95.25 368 GLY A N 1
ATOM 2851 C CA . GLY A 1 368 ? 19.100 14.671 -13.574 1.00 95.25 368 GLY A CA 1
ATOM 2852 C C . GLY A 1 368 ? 18.956 13.485 -12.617 1.00 95.25 368 GLY A C 1
ATOM 2853 O O . GLY A 1 368 ? 19.197 13.638 -11.420 1.00 95.25 368 GLY A O 1
ATOM 2854 N N . ASP A 1 369 ? 18.633 12.302 -13.144 1.00 93.81 369 ASP A N 1
ATOM 2855 C CA . ASP A 1 369 ? 18.537 11.046 -12.391 1.00 93.81 369 ASP A CA 1
ATOM 2856 C C . ASP A 1 369 ? 19.895 10.661 -11.787 1.00 93.81 369 ASP A C 1
ATOM 2858 O O . ASP A 1 369 ? 19.978 10.318 -10.610 1.00 93.81 369 ASP A O 1
ATOM 2862 N N . THR A 1 370 ? 20.977 10.795 -12.557 1.00 94.75 370 THR A N 1
ATOM 2863 C CA . THR A 1 370 ? 22.344 10.510 -12.094 1.00 94.75 370 THR A CA 1
ATOM 2864 C C . THR A 1 370 ? 22.729 11.432 -10.936 1.00 94.75 370 THR A C 1
ATOM 2866 O O . THR A 1 370 ? 23.206 10.971 -9.898 1.00 94.75 370 THR A O 1
ATOM 2869 N N . ALA A 1 371 ? 22.466 12.736 -11.066 1.00 94.69 371 ALA A N 1
ATOM 2870 C CA . ALA A 1 371 ? 22.701 13.700 -9.997 1.00 94.69 371 ALA A CA 1
ATOM 2871 C C . ALA A 1 371 ? 21.831 13.415 -8.759 1.00 94.69 371 ALA A C 1
ATOM 2873 O O . ALA A 1 371 ? 22.292 13.606 -7.631 1.00 94.69 371 ALA A O 1
ATOM 2874 N N . LEU A 1 372 ? 20.599 12.934 -8.951 1.00 92.81 372 LEU A N 1
ATOM 2875 C CA . LEU A 1 372 ? 19.702 12.545 -7.866 1.00 92.81 372 LEU A CA 1
ATOM 2876 C C . LEU A 1 372 ? 20.233 11.321 -7.100 1.00 92.81 372 LEU A C 1
ATOM 2878 O O . LEU A 1 372 ? 20.356 11.372 -5.878 1.00 92.81 372 LEU A O 1
ATOM 2882 N N . GLU A 1 373 ? 20.635 10.263 -7.806 1.00 93.19 373 GLU A N 1
ATOM 2883 C CA . GLU A 1 373 ? 21.245 9.065 -7.210 1.00 93.19 373 GLU A CA 1
ATOM 2884 C C . GLU A 1 373 ? 22.561 9.371 -6.478 1.00 93.19 373 GLU A C 1
ATOM 2886 O O . GLU A 1 373 ? 22.905 8.732 -5.479 1.00 93.19 373 GLU A O 1
ATOM 2891 N N . GLU A 1 374 ? 23.341 10.334 -6.970 1.00 93.00 374 GLU A N 1
ATOM 2892 C CA . GLU A 1 374 ? 24.520 10.830 -6.261 1.00 93.00 374 GLU A CA 1
ATOM 2893 C C . GLU A 1 374 ? 24.140 11.590 -4.987 1.00 93.00 374 GLU A C 1
ATOM 2895 O O . GLU A 1 374 ? 24.800 11.414 -3.960 1.00 93.00 374 GLU A O 1
ATOM 2900 N N . ALA A 1 375 ? 23.077 12.401 -5.023 1.00 90.50 375 ALA A N 1
ATOM 2901 C CA . ALA A 1 375 ? 22.592 13.135 -3.856 1.00 90.50 375 ALA A CA 1
ATOM 2902 C C . ALA A 1 375 ? 22.185 12.190 -2.715 1.00 90.50 375 ALA A C 1
ATOM 2904 O O . ALA A 1 375 ? 22.524 12.458 -1.563 1.00 90.50 375 ALA A O 1
ATOM 2905 N N . GLU A 1 376 ? 21.539 11.061 -3.030 1.00 87.25 376 GLU A N 1
ATOM 2906 C CA . GLU A 1 376 ? 21.135 10.033 -2.056 1.00 87.25 376 GLU A CA 1
ATOM 2907 C C . GLU A 1 376 ? 22.318 9.407 -1.297 1.00 87.25 376 GLU A C 1
ATOM 2909 O O . GLU A 1 376 ? 22.168 8.948 -0.163 1.00 87.25 376 GLU A O 1
ATOM 2914 N N . LYS A 1 377 ? 23.510 9.390 -1.905 1.00 90.25 377 LYS A N 1
ATOM 2915 C CA . LYS A 1 377 ? 24.737 8.834 -1.307 1.00 90.25 377 LYS A CA 1
ATOM 2916 C C . LYS A 1 377 ? 25.490 9.854 -0.448 1.00 90.25 377 LYS A C 1
ATOM 2918 O O . LYS A 1 377 ? 26.453 9.492 0.230 1.00 90.25 377 LYS A O 1
ATOM 2923 N N . LEU A 1 378 ? 25.093 11.123 -0.498 1.00 89.81 378 LEU A N 1
ATOM 2924 C CA . LEU A 1 378 ? 25.750 12.243 0.171 1.00 89.81 378 LEU A CA 1
ATOM 2925 C C . LEU A 1 378 ? 24.903 12.752 1.346 1.00 89.81 378 LEU A C 1
ATOM 2927 O O . LEU A 1 378 ? 23.771 12.334 1.565 1.00 89.81 378 LEU A O 1
ATOM 2931 N N . SER A 1 379 ? 25.455 13.673 2.139 1.00 84.62 379 SER A N 1
ATOM 2932 C CA . SER A 1 379 ? 24.725 14.303 3.247 1.00 84.62 379 SER A CA 1
ATOM 2933 C C . SER A 1 379 ? 25.023 15.799 3.354 1.00 84.62 379 SER A C 1
ATOM 2935 O O . SER A 1 379 ? 26.042 16.294 2.862 1.00 84.62 379 SER A O 1
ATOM 2937 N N . GLY A 1 380 ? 24.108 16.541 3.982 1.00 84.12 380 GLY A N 1
ATOM 2938 C CA . GLY A 1 380 ? 24.263 17.973 4.235 1.00 84.12 380 GLY A CA 1
ATOM 2939 C C . GLY A 1 380 ? 24.391 18.809 2.956 1.00 84.12 380 GLY A C 1
ATOM 2940 O O . GLY A 1 380 ? 23.615 18.658 2.014 1.00 84.12 380 GLY A O 1
ATOM 2941 N N . GLN A 1 381 ? 25.372 19.716 2.920 1.00 85.25 381 GLN A N 1
ATOM 2942 C CA . GLN A 1 381 ? 25.551 20.657 1.805 1.00 85.25 381 GLN A CA 1
ATOM 2943 C C . GLN A 1 381 ? 25.880 19.979 0.469 1.00 85.25 381 GLN A C 1
ATOM 2945 O O . GLN A 1 381 ? 25.427 20.453 -0.567 1.00 85.25 381 GLN A O 1
ATOM 2950 N N . GLN A 1 382 ? 26.617 18.866 0.487 1.00 88.06 382 GLN A N 1
ATOM 2951 C CA . GLN A 1 382 ? 26.997 18.151 -0.735 1.00 88.06 382 GLN A CA 1
ATOM 2952 C C . GLN A 1 382 ? 25.777 17.519 -1.422 1.00 88.06 382 GLN A C 1
ATOM 2954 O O . GLN A 1 382 ? 25.645 17.597 -2.640 1.00 88.06 382 GLN A O 1
ATOM 2959 N N . ALA A 1 383 ? 24.842 16.966 -0.640 1.00 88.25 383 ALA A N 1
ATOM 2960 C CA . ALA A 1 383 ? 23.568 16.476 -1.166 1.00 88.25 383 ALA A CA 1
ATOM 2961 C C . ALA A 1 383 ? 22.719 17.624 -1.741 1.00 88.25 383 ALA A C 1
ATOM 2963 O O . ALA A 1 383 ? 22.163 17.501 -2.828 1.00 88.25 383 ALA A O 1
ATOM 2964 N N . LEU A 1 384 ? 22.674 18.780 -1.063 1.00 87.50 384 LEU A N 1
ATOM 2965 C CA . LEU A 1 384 ? 21.942 19.961 -1.544 1.00 87.50 384 LEU A CA 1
ATOM 2966 C C . LEU A 1 384 ? 22.482 20.514 -2.867 1.00 87.50 384 LEU A C 1
ATOM 2968 O O . LEU A 1 384 ? 21.702 20.975 -3.698 1.00 87.50 384 LEU A O 1
ATOM 2972 N N . GLU A 1 385 ? 23.795 20.467 -3.082 1.00 91.81 385 GLU A N 1
ATOM 2973 C CA . GLU A 1 385 ? 24.408 20.849 -4.356 1.00 91.81 385 GLU A CA 1
ATOM 2974 C C . GLU A 1 385 ? 24.004 19.894 -5.489 1.00 91.81 385 GLU A C 1
ATOM 2976 O O . GLU A 1 385 ? 23.637 20.338 -6.582 1.00 91.81 385 GLU A O 1
ATOM 2981 N N . LYS A 1 386 ? 23.981 18.585 -5.215 1.00 94.12 386 LYS A N 1
ATOM 2982 C CA . LYS A 1 386 ? 23.522 17.586 -6.185 1.00 94.12 386 LYS A CA 1
ATOM 2983 C C . LYS A 1 386 ? 22.029 17.692 -6.485 1.00 94.12 386 LYS A C 1
ATOM 2985 O O . LYS A 1 386 ? 21.664 17.651 -7.655 1.00 94.12 386 LYS A O 1
ATOM 2990 N N . PHE A 1 387 ? 21.182 17.981 -5.494 1.00 90.75 387 PHE A N 1
ATOM 2991 C CA . PHE A 1 387 ? 19.767 18.282 -5.741 1.00 90.75 387 PHE A CA 1
ATOM 2992 C C . PHE A 1 387 ? 19.571 19.510 -6.637 1.00 90.75 387 PHE A C 1
ATOM 2994 O O . PHE A 1 387 ? 18.735 19.469 -7.534 1.00 90.75 387 PHE A O 1
ATOM 3001 N N . ARG A 1 388 ? 20.361 20.580 -6.461 1.00 92.25 388 ARG A N 1
ATOM 3002 C CA . ARG A 1 388 ? 20.321 21.745 -7.371 1.00 92.25 388 ARG A CA 1
ATOM 3003 C C . ARG A 1 388 ? 20.754 21.386 -8.789 1.00 92.25 388 ARG A C 1
ATOM 3005 O O . ARG A 1 388 ? 20.183 21.898 -9.744 1.00 92.25 388 ARG A O 1
ATOM 3012 N N . THR A 1 389 ? 21.747 20.511 -8.918 1.00 94.88 389 THR A N 1
ATOM 3013 C CA . THR A 1 389 ? 22.212 20.015 -10.221 1.00 94.88 389 THR A CA 1
ATOM 3014 C C . THR A 1 389 ? 21.107 19.216 -10.915 1.00 94.88 389 THR A C 1
ATOM 3016 O O . THR A 1 389 ? 20.765 19.506 -12.059 1.00 94.88 389 THR A O 1
ATOM 3019 N N . ALA A 1 390 ? 20.475 18.282 -10.196 1.00 95.81 390 ALA A N 1
ATOM 3020 C CA . ALA A 1 390 ? 19.333 17.520 -10.694 1.00 95.81 390 ALA A CA 1
ATOM 3021 C C . ALA A 1 390 ? 18.161 18.435 -11.087 1.00 95.81 390 ALA A C 1
ATOM 3023 O O . ALA A 1 390 ? 17.592 18.284 -12.166 1.00 95.81 390 ALA A O 1
ATOM 3024 N N . GLN A 1 391 ? 17.849 19.431 -10.250 1.00 93.88 391 GLN A N 1
ATOM 3025 C CA . GLN A 1 391 ? 16.816 20.426 -10.530 1.00 93.88 391 GLN A CA 1
ATOM 3026 C C . GLN A 1 391 ? 17.089 21.171 -11.840 1.00 93.88 391 GLN A C 1
ATOM 3028 O O . GLN A 1 391 ? 16.209 21.228 -12.693 1.00 93.88 391 GLN A O 1
ATOM 3033 N N . ALA A 1 392 ? 18.309 21.686 -12.028 1.00 95.44 392 ALA A N 1
ATOM 3034 C CA . ALA A 1 392 ? 18.685 22.403 -13.243 1.00 95.44 392 ALA A CA 1
ATOM 3035 C C . ALA A 1 392 ? 18.536 21.521 -14.493 1.00 95.44 392 ALA A C 1
ATOM 3037 O O . ALA A 1 392 ? 18.024 21.973 -15.514 1.00 95.44 392 ALA A O 1
ATOM 3038 N N . HIS A 1 393 ? 18.924 20.245 -14.416 1.00 96.88 393 HIS A N 1
ATOM 3039 C CA . HIS A 1 393 ? 18.742 19.315 -15.528 1.00 96.88 393 HIS A CA 1
ATOM 3040 C C . HIS A 1 393 ? 17.262 19.046 -15.836 1.00 96.88 393 HIS A C 1
ATOM 3042 O O . HIS A 1 393 ? 16.873 19.092 -17.002 1.00 96.88 393 HIS A O 1
ATOM 3048 N N . TYR A 1 394 ? 16.406 18.842 -14.831 1.00 95.62 394 TYR A N 1
ATOM 3049 C CA . TYR A 1 394 ? 14.969 18.675 -15.079 1.00 95.62 394 TYR A CA 1
ATOM 3050 C C . TYR A 1 394 ? 14.292 19.950 -15.595 1.00 95.62 394 TYR A C 1
ATOM 3052 O O . TYR A 1 394 ? 13.408 19.862 -16.445 1.00 95.62 394 TYR A O 1
ATOM 3060 N N . GLU A 1 395 ? 14.721 21.131 -15.149 1.00 94.81 395 GLU A N 1
ATOM 3061 C CA . GLU A 1 395 ? 14.254 22.415 -15.687 1.00 94.81 395 GLU A CA 1
ATOM 3062 C C . GLU A 1 395 ? 14.630 22.570 -17.167 1.00 94.81 395 GLU A C 1
ATOM 3064 O O . GLU A 1 395 ? 13.787 22.971 -17.970 1.00 94.81 395 GLU A O 1
ATOM 3069 N N . MET A 1 396 ? 15.845 22.168 -17.557 1.00 95.31 396 MET A N 1
ATOM 3070 C CA . MET A 1 396 ? 16.250 22.114 -18.968 1.00 95.31 396 MET A CA 1
ATOM 3071 C C . MET A 1 396 ? 15.444 21.080 -19.761 1.00 95.31 396 MET A C 1
ATOM 3073 O O . MET A 1 396 ? 15.050 21.328 -20.897 1.00 95.31 396 MET A O 1
ATOM 3077 N N . ALA A 1 397 ? 15.142 19.924 -19.170 1.00 94.06 397 ALA A N 1
ATOM 3078 C CA . ALA A 1 397 ? 14.280 18.938 -19.811 1.00 94.06 397 ALA A CA 1
ATOM 3079 C C . ALA A 1 397 ? 12.864 19.502 -20.058 1.00 94.06 397 ALA A C 1
ATOM 3081 O O . ALA A 1 397 ? 12.321 19.304 -21.148 1.00 94.06 397 ALA A O 1
ATOM 3082 N N . LEU A 1 398 ? 12.290 20.236 -19.095 1.00 93.19 398 LEU A N 1
ATOM 3083 C CA . LEU A 1 398 ? 10.979 20.888 -19.218 1.00 93.19 398 LEU A CA 1
ATOM 3084 C C . LEU A 1 398 ? 10.983 22.090 -20.170 1.00 93.19 398 LEU A C 1
ATOM 3086 O O . LEU A 1 398 ? 9.977 22.322 -20.835 1.00 93.19 398 LEU A O 1
ATOM 3090 N N . SER A 1 399 ? 12.082 22.846 -20.265 1.00 93.62 399 SER A N 1
ATOM 3091 C CA . SER A 1 399 ? 12.180 23.971 -21.208 1.00 93.62 399 SER A CA 1
ATOM 3092 C C . SER A 1 399 ? 12.170 23.496 -22.661 1.00 93.62 399 SER A C 1
ATOM 3094 O O . SER A 1 399 ? 11.577 24.143 -23.523 1.00 93.62 399 SER A O 1
ATOM 3096 N N . ILE A 1 400 ? 12.766 22.329 -22.919 1.00 91.00 400 ILE A N 1
ATOM 3097 C CA . ILE A 1 400 ? 12.737 21.662 -24.222 1.00 91.00 400 ILE A CA 1
ATOM 3098 C C . ILE A 1 400 ? 11.370 21.025 -24.466 1.00 91.00 400 ILE A C 1
ATOM 3100 O O . ILE A 1 400 ? 10.823 21.137 -25.563 1.00 91.00 400 ILE A O 1
ATOM 3104 N N . ARG A 1 401 ? 10.829 20.339 -23.453 1.00 88.94 401 ARG A N 1
ATOM 3105 C CA . ARG A 1 401 ? 9.579 19.590 -23.559 1.00 88.94 401 ARG A CA 1
ATOM 3106 C C . ARG A 1 401 ? 8.645 19.866 -22.367 1.00 88.94 401 ARG A C 1
ATOM 3108 O O . ARG A 1 401 ? 8.654 19.106 -21.393 1.00 88.94 401 ARG A O 1
ATOM 3115 N N . PRO A 1 402 ? 7.797 20.909 -22.452 1.00 89.94 402 PRO A N 1
ATOM 3116 C CA . PRO A 1 402 ? 6.888 21.284 -21.368 1.00 89.94 402 PRO A CA 1
ATOM 3117 C C . PRO A 1 402 ? 5.675 20.350 -21.230 1.00 89.94 402 PRO A C 1
ATOM 3119 O O . PRO A 1 402 ? 4.959 20.429 -20.239 1.00 89.94 402 PRO A O 1
ATOM 3122 N N . ASP A 1 403 ? 5.435 19.462 -22.196 1.00 88.12 403 ASP A N 1
ATOM 3123 C CA . ASP A 1 403 ? 4.352 18.469 -22.213 1.00 88.12 403 ASP A CA 1
ATOM 3124 C C . ASP A 1 403 ? 4.824 17.065 -21.776 1.00 88.12 403 ASP A C 1
ATOM 3126 O O . ASP A 1 403 ? 4.191 16.067 -22.113 1.00 88.12 403 ASP A O 1
ATOM 3130 N N . SER A 1 404 ? 5.950 16.956 -21.059 1.00 87.75 404 SER A N 1
ATOM 3131 C CA . SER A 1 404 ? 6.517 15.676 -20.609 1.00 87.75 404 SER A CA 1
ATOM 3132 C C . SER A 1 404 ? 5.992 15.262 -19.220 1.00 87.75 404 SER A C 1
ATOM 3134 O O . SER A 1 404 ? 6.504 15.755 -18.206 1.00 87.75 404 SER A O 1
ATOM 3136 N N . PRO A 1 405 ? 5.021 14.325 -19.113 1.00 91.12 405 PRO A N 1
ATOM 3137 C CA . PRO A 1 405 ? 4.505 13.886 -17.815 1.00 91.12 405 PRO A CA 1
ATOM 3138 C C . PRO A 1 405 ? 5.587 13.213 -16.962 1.00 91.12 405 PRO A C 1
ATOM 3140 O O . PRO A 1 405 ? 5.619 13.400 -15.746 1.00 91.12 405 PRO A O 1
ATOM 3143 N N . GLN A 1 406 ? 6.509 12.471 -17.588 1.00 89.94 406 GLN A N 1
ATOM 3144 C CA . GLN A 1 406 ? 7.619 11.828 -16.885 1.00 89.94 406 GLN A CA 1
ATOM 3145 C C . GLN A 1 406 ? 8.530 12.856 -16.213 1.00 89.94 406 GLN A C 1
ATOM 3147 O O . GLN A 1 406 ? 8.928 12.649 -15.071 1.00 89.94 406 GLN A O 1
ATOM 3152 N N . THR A 1 407 ? 8.823 13.983 -16.868 1.00 91.94 407 THR A N 1
ATOM 3153 C CA . THR A 1 407 ? 9.703 15.001 -16.279 1.00 91.94 407 THR A CA 1
ATOM 3154 C C . THR A 1 407 ? 9.056 15.659 -15.058 1.00 91.94 407 THR A C 1
ATOM 3156 O O . THR A 1 407 ? 9.720 15.804 -14.037 1.00 91.94 407 THR A O 1
ATOM 3159 N N . PHE A 1 408 ? 7.753 15.969 -15.094 1.00 94.56 408 PHE A N 1
ATOM 3160 C CA . PHE A 1 408 ? 7.038 16.472 -13.910 1.00 94.56 408 PHE A CA 1
ATOM 3161 C C . PHE A 1 408 ? 7.040 15.473 -12.746 1.00 94.56 408 PHE A C 1
ATOM 3163 O O . PHE A 1 408 ? 7.268 15.860 -11.600 1.00 94.56 408 PHE A O 1
ATOM 3170 N N . PHE A 1 409 ? 6.854 14.180 -13.033 1.00 94.06 409 PHE A N 1
ATOM 3171 C CA . PHE A 1 409 ? 6.988 13.126 -12.027 1.00 94.06 409 PHE A CA 1
ATOM 3172 C C . PHE A 1 409 ? 8.396 13.103 -11.402 1.00 94.06 409 PHE A C 1
ATOM 3174 O O . PHE A 1 409 ? 8.516 13.060 -10.177 1.00 94.06 409 PHE A O 1
ATOM 3181 N N . LYS A 1 410 ? 9.454 13.198 -12.220 1.00 93.75 410 LYS A N 1
ATOM 3182 C CA . LYS A 1 410 ? 10.852 13.237 -11.758 1.00 93.75 410 LYS A CA 1
ATOM 3183 C C . LYS A 1 410 ? 11.157 14.458 -10.889 1.00 93.75 410 LYS A C 1
ATOM 3185 O O . LYS A 1 410 ? 11.813 14.320 -9.859 1.00 93.75 410 LYS A O 1
ATOM 3190 N N . VAL A 1 411 ? 10.620 15.630 -11.239 1.00 93.69 411 VAL A N 1
ATOM 3191 C CA . VAL A 1 411 ? 10.713 16.834 -10.393 1.00 93.69 411 VAL A CA 1
ATOM 3192 C C . VAL A 1 411 ? 10.016 16.603 -9.049 1.00 93.69 411 VAL A C 1
ATOM 3194 O O . VAL A 1 411 ? 10.601 16.887 -8.006 1.00 93.69 411 VAL A O 1
ATOM 3197 N N . GLY A 1 412 ? 8.807 16.031 -9.044 1.00 92.06 412 GLY A N 1
ATOM 3198 C CA . GLY A 1 412 ? 8.107 15.678 -7.806 1.00 92.06 412 GLY A CA 1
ATOM 3199 C C . GLY A 1 412 ? 8.913 14.713 -6.926 1.00 92.06 412 GLY A C 1
ATOM 3200 O O . GLY A 1 412 ? 9.045 14.935 -5.722 1.00 92.06 412 GLY A O 1
ATOM 3201 N N . GLN A 1 413 ? 9.523 13.683 -7.521 1.00 91.06 413 GLN A N 1
ATOM 3202 C CA . GLN A 1 413 ? 10.400 12.739 -6.820 1.00 91.06 413 GLN A CA 1
ATOM 3203 C C . GLN A 1 413 ? 11.619 13.436 -6.195 1.00 91.06 413 GLN A C 1
ATOM 3205 O O . GLN A 1 413 ? 11.894 13.237 -5.010 1.00 91.06 413 GLN A O 1
ATOM 3210 N N . LEU A 1 414 ? 12.308 14.286 -6.964 1.00 91.81 414 LEU A N 1
ATOM 3211 C CA . LEU A 1 414 ? 13.419 15.109 -6.482 1.00 91.81 414 LEU A CA 1
ATOM 3212 C C . LEU A 1 414 ? 13.004 15.943 -5.262 1.00 91.81 414 LEU A C 1
ATOM 3214 O O . LEU A 1 414 ? 13.709 15.951 -4.253 1.00 91.81 414 LEU A O 1
ATOM 3218 N N . MET A 1 415 ? 11.851 16.614 -5.332 1.00 89.88 415 MET A N 1
ATOM 3219 C CA . MET A 1 415 ? 11.368 17.470 -4.247 1.00 89.88 415 MET A CA 1
ATOM 3220 C C . MET A 1 415 ? 11.091 16.682 -2.962 1.00 89.88 415 MET A C 1
ATOM 3222 O O . MET A 1 415 ? 11.450 17.155 -1.885 1.00 89.88 415 MET A O 1
ATOM 3226 N N . VAL A 1 416 ? 10.510 15.476 -3.051 1.00 86.44 416 VAL A N 1
ATOM 3227 C CA . VAL A 1 416 ? 10.302 14.585 -1.887 1.00 86.44 416 VAL A CA 1
ATOM 3228 C C . VAL A 1 416 ? 11.632 14.196 -1.237 1.00 86.44 416 VAL A C 1
ATOM 3230 O O . VAL A 1 416 ? 11.760 14.217 -0.012 1.00 86.44 416 VAL A O 1
ATOM 3233 N N . GLN A 1 417 ? 12.644 13.861 -2.035 1.00 84.44 417 GLN A N 1
ATOM 3234 C CA . GLN A 1 417 ? 13.947 13.450 -1.509 1.00 84.44 417 GLN A CA 1
ATOM 3235 C C . GLN A 1 417 ? 14.714 14.616 -0.881 1.00 84.44 417 GLN A C 1
ATOM 3237 O O . GLN A 1 417 ? 15.251 14.488 0.222 1.00 84.44 417 GLN A O 1
ATOM 3242 N N . GLN A 1 418 ? 14.703 15.780 -1.534 1.00 84.38 418 GLN A N 1
ATOM 3243 C CA . GLN A 1 418 ? 15.293 17.003 -0.997 1.00 84.38 418 GLN A CA 1
ATOM 3244 C C . GLN A 1 418 ? 14.654 17.389 0.346 1.00 84.38 418 GLN A C 1
ATOM 3246 O O . GLN A 1 418 ? 15.354 17.748 1.296 1.00 84.38 418 GLN A O 1
ATOM 3251 N N . ALA A 1 419 ? 13.330 17.265 0.436 1.00 78.31 419 ALA A N 1
ATOM 3252 C CA . ALA A 1 419 ? 12.556 17.444 1.657 1.00 78.31 419 ALA A CA 1
ATOM 3253 C C . ALA A 1 419 ? 13.021 16.530 2.805 1.00 78.31 419 ALA A C 1
ATOM 3255 O O . ALA A 1 419 ? 13.170 16.997 3.935 1.00 78.31 419 ALA A O 1
ATOM 3256 N N . GLY A 1 420 ? 13.280 15.251 2.517 1.00 75.12 420 GLY A N 1
ATOM 3257 C CA . GLY A 1 420 ? 13.755 14.283 3.507 1.00 75.12 420 GLY A CA 1
ATOM 3258 C C . GLY A 1 420 ? 15.125 14.633 4.099 1.00 75.12 420 GLY A C 1
ATOM 3259 O O . GLY A 1 420 ? 15.337 14.459 5.297 1.00 75.12 420 GLY A O 1
ATOM 3260 N N . VAL A 1 421 ? 16.043 15.180 3.292 1.00 74.88 421 VAL A N 1
ATOM 3261 C CA . VAL A 1 421 ? 17.395 15.562 3.748 1.00 74.88 421 VAL A CA 1
ATOM 3262 C C . VAL A 1 421 ? 17.376 16.809 4.633 1.00 74.88 421 VAL A C 1
ATOM 3264 O O . VAL A 1 421 ? 18.153 16.911 5.584 1.00 74.88 421 VAL A O 1
ATOM 3267 N N . LEU A 1 422 ? 16.477 17.757 4.364 1.00 67.88 422 LEU A N 1
ATOM 3268 C CA . LEU A 1 422 ? 16.460 19.045 5.057 1.00 67.88 422 LEU A CA 1
ATOM 3269 C C . LEU A 1 422 ? 16.022 18.976 6.529 1.00 67.88 422 LEU A C 1
ATOM 3271 O O . LEU A 1 422 ? 16.263 19.956 7.222 1.00 67.88 422 LEU A O 1
ATOM 3275 N N . SER A 1 423 ? 15.497 17.834 7.006 1.00 55.81 423 SER A N 1
ATOM 3276 C CA . SER A 1 423 ? 15.267 17.400 8.410 1.00 55.81 423 SER A CA 1
ATOM 3277 C C . SER A 1 423 ? 14.498 18.326 9.377 1.00 55.81 423 SER A C 1
ATOM 3279 O O . SER A 1 423 ? 13.881 17.829 10.315 1.00 55.81 423 SER A O 1
ATOM 3281 N N . ASP A 1 424 ? 14.452 19.634 9.155 1.00 48.91 424 ASP A N 1
ATOM 3282 C CA . ASP A 1 424 ? 13.703 20.612 9.930 1.00 48.91 424 ASP A CA 1
ATOM 3283 C C . ASP A 1 424 ? 12.433 20.958 9.160 1.00 48.91 424 ASP A C 1
ATOM 3285 O O . ASP A 1 424 ? 12.421 21.816 8.286 1.00 48.91 424 ASP A O 1
ATOM 3289 N N . HIS A 1 425 ? 11.359 20.236 9.481 1.00 47.66 425 HIS A N 1
ATOM 3290 C CA . HIS A 1 425 ? 9.988 20.513 9.055 1.00 47.66 425 HIS A CA 1
ATOM 3291 C C . HIS A 1 425 ? 9.840 20.818 7.556 1.00 47.66 425 HIS A C 1
ATOM 3293 O O . HIS A 1 425 ? 9.843 21.979 7.155 1.00 47.66 425 HIS A O 1
ATOM 3299 N N . THR A 1 426 ? 9.564 19.803 6.727 1.00 57.34 426 THR A N 1
ATOM 3300 C CA . THR A 1 426 ? 8.975 20.046 5.400 1.00 57.34 426 THR A CA 1
ATOM 3301 C C . THR A 1 426 ? 7.804 21.011 5.555 1.00 57.34 426 THR A C 1
ATOM 3303 O O . THR A 1 426 ? 6.771 20.642 6.129 1.00 57.34 426 THR A O 1
ATOM 3306 N N . SER A 1 427 ? 7.991 22.265 5.133 1.00 69.69 427 SER A N 1
ATOM 3307 C CA . SER A 1 427 ? 6.937 23.267 5.201 1.00 69.69 427 SER A CA 1
ATOM 3308 C C . SER A 1 427 ? 5.749 22.717 4.414 1.00 69.69 427 SER A C 1
ATOM 3310 O O . SER A 1 427 ? 5.966 22.160 3.332 1.00 69.69 427 SER A O 1
ATOM 3312 N N . PRO A 1 428 ? 4.507 22.867 4.904 1.00 79.81 428 PRO A N 1
ATOM 3313 C CA . PRO A 1 428 ? 3.319 22.558 4.117 1.00 79.81 428 PRO A CA 1
ATOM 3314 C C . PRO A 1 428 ? 3.386 23.118 2.688 1.00 79.81 428 PRO A C 1
ATOM 3316 O O . PRO A 1 428 ? 2.930 22.460 1.766 1.00 79.81 428 PRO A O 1
ATOM 3319 N N . GLN A 1 429 ? 4.060 24.256 2.494 1.00 82.75 429 GLN A N 1
ATO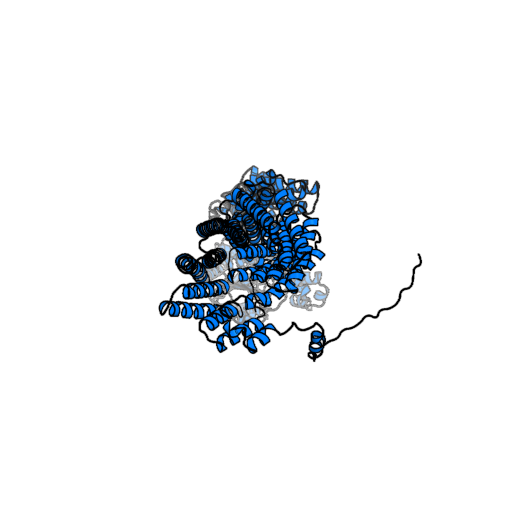M 3320 C CA . GLN A 1 429 ? 4.286 24.880 1.186 1.00 82.75 429 GLN A CA 1
ATOM 3321 C C . GLN A 1 429 ? 5.098 24.003 0.220 1.00 82.75 429 GLN A C 1
ATOM 3323 O O . GLN A 1 429 ? 4.769 23.940 -0.957 1.00 82.75 429 GLN A O 1
ATOM 3328 N N . ILE A 1 430 ? 6.148 23.318 0.691 1.00 83.75 430 ILE A N 1
ATOM 3329 C CA . ILE A 1 430 ? 6.960 22.438 -0.168 1.00 83.75 430 ILE A CA 1
ATOM 3330 C C . ILE A 1 430 ? 6.130 21.220 -0.572 1.00 83.75 430 ILE A C 1
ATOM 3332 O O . ILE A 1 430 ? 6.129 20.843 -1.734 1.00 83.75 430 ILE A O 1
ATOM 3336 N N . LEU A 1 431 ? 5.382 20.635 0.369 1.00 86.56 431 LEU A N 1
ATOM 3337 C CA . LEU A 1 431 ? 4.495 19.503 0.085 1.00 86.56 431 LEU A CA 1
ATOM 3338 C C . LEU A 1 431 ? 3.371 19.890 -0.890 1.00 86.56 431 LEU A C 1
ATOM 3340 O O . LEU A 1 431 ? 3.057 19.113 -1.786 1.00 86.56 431 LEU A O 1
ATOM 3344 N N . GLU A 1 432 ? 2.804 21.091 -0.754 1.00 89.50 432 GLU A N 1
ATOM 3345 C CA . GLU A 1 432 ? 1.828 21.651 -1.698 1.00 89.50 432 GLU A CA 1
ATOM 3346 C C . GLU A 1 432 ? 2.445 21.799 -3.102 1.00 89.50 432 GLU A C 1
ATOM 3348 O O . GLU A 1 432 ? 1.879 21.295 -4.070 1.00 89.50 432 GLU A O 1
ATOM 3353 N N . GLN A 1 433 ? 3.649 22.370 -3.218 1.00 90.50 433 GLN A N 1
ATOM 3354 C CA . GLN A 1 433 ? 4.349 22.484 -4.506 1.00 90.50 433 GLN A CA 1
ATOM 3355 C C . GLN A 1 433 ? 4.708 21.119 -5.114 1.00 90.50 433 GLN A C 1
ATOM 3357 O O . GLN A 1 433 ? 4.601 20.942 -6.325 1.00 90.50 433 GLN A O 1
ATOM 3362 N N . THR A 1 434 ? 5.110 20.140 -4.300 1.00 92.50 434 THR A N 1
ATOM 3363 C CA . THR A 1 434 ? 5.371 18.768 -4.761 1.00 92.50 434 THR A CA 1
ATOM 3364 C C . THR A 1 434 ? 4.093 18.112 -5.284 1.00 92.50 434 THR A C 1
ATOM 3366 O O . THR A 1 434 ? 4.111 17.477 -6.341 1.00 92.50 434 THR A O 1
ATOM 3369 N N . ALA A 1 435 ? 2.972 18.283 -4.576 1.00 93.50 435 ALA A N 1
ATOM 3370 C CA . ALA A 1 435 ? 1.673 17.786 -5.015 1.00 93.50 435 ALA A CA 1
ATOM 3371 C C . ALA A 1 435 ? 1.262 18.407 -6.361 1.00 93.50 435 ALA A C 1
ATOM 3373 O O . ALA A 1 435 ? 0.782 17.684 -7.232 1.00 93.50 435 ALA A O 1
ATOM 3374 N N . GLU A 1 436 ? 1.526 19.701 -6.581 1.00 94.62 436 GLU A N 1
ATOM 3375 C CA . GLU A 1 436 ? 1.299 20.357 -7.877 1.00 94.62 436 GLU A CA 1
ATOM 3376 C C . GLU A 1 436 ? 2.109 19.721 -9.018 1.00 94.62 436 GLU A C 1
ATOM 3378 O O . GLU A 1 436 ? 1.587 19.587 -10.124 1.00 94.62 436 GLU A O 1
ATOM 3383 N N . GLN A 1 437 ? 3.360 19.298 -8.786 1.00 95.38 437 GLN A N 1
ATOM 3384 C CA . GLN A 1 437 ? 4.152 18.636 -9.835 1.00 95.38 437 GLN A CA 1
ATOM 3385 C C . GLN A 1 437 ? 3.560 17.277 -10.218 1.00 95.38 437 GLN A C 1
ATOM 3387 O O . GLN A 1 437 ? 3.411 16.983 -11.405 1.00 95.38 437 GLN A O 1
ATOM 3392 N N . PHE A 1 438 ? 3.160 16.463 -9.235 1.00 96.12 438 PHE A N 1
ATOM 3393 C CA . PHE A 1 438 ? 2.477 15.202 -9.529 1.00 96.12 438 PHE A CA 1
ATOM 3394 C C . PHE A 1 438 ? 1.116 15.431 -10.194 1.00 96.12 438 PHE A C 1
ATOM 3396 O O . PHE A 1 438 ? 0.770 14.706 -11.123 1.00 96.12 438 PHE A O 1
ATOM 3403 N N . GLN A 1 439 ? 0.377 16.468 -9.794 1.00 96.25 439 GLN A N 1
ATOM 3404 C CA . GLN A 1 439 ? -0.885 16.835 -10.430 1.00 96.25 439 GLN A CA 1
ATOM 3405 C C . GLN A 1 439 ? -0.686 17.209 -11.906 1.00 96.25 439 GLN A C 1
ATOM 3407 O O . GLN A 1 439 ? -1.399 16.683 -12.755 1.00 96.25 439 GLN A O 1
ATOM 3412 N N . LYS A 1 440 ? 0.325 18.025 -12.238 1.00 95.75 440 LYS A N 1
ATOM 3413 C CA . LYS A 1 440 ? 0.679 18.356 -13.633 1.00 95.75 440 LYS A CA 1
ATOM 3414 C C . LYS A 1 440 ? 1.058 17.120 -14.447 1.00 95.75 440 LYS A C 1
ATOM 3416 O O . LYS A 1 440 ? 0.640 16.984 -15.595 1.00 95.75 440 LYS A O 1
ATOM 3421 N N . ALA A 1 441 ? 1.805 16.186 -13.853 1.00 95.56 441 ALA A N 1
ATOM 3422 C CA . ALA A 1 441 ? 2.110 14.911 -14.501 1.00 95.56 441 ALA A CA 1
ATOM 3423 C C . ALA A 1 441 ? 0.828 14.123 -14.837 1.00 95.56 441 ALA A C 1
ATOM 3425 O O . ALA A 1 441 ? 0.725 13.549 -15.920 1.00 95.56 441 ALA A O 1
ATOM 3426 N N . LEU A 1 442 ? -0.162 14.136 -13.937 1.00 95.69 442 LEU A N 1
ATOM 3427 C CA . LEU A 1 442 ? -1.450 13.454 -14.107 1.00 95.69 442 LEU A CA 1
ATOM 3428 C C . LEU A 1 442 ? -2.428 14.184 -15.035 1.00 95.69 442 LEU A C 1
ATOM 3430 O O . LEU A 1 442 ? -3.257 13.531 -15.662 1.00 95.69 442 LEU A O 1
ATOM 3434 N N . GLU A 1 443 ? -2.336 15.508 -15.156 1.00 95.88 443 GLU A N 1
ATOM 3435 C CA . GLU A 1 443 ? -3.080 16.286 -16.157 1.00 95.88 443 GLU A CA 1
ATOM 3436 C C . GLU A 1 443 ? -2.646 15.918 -17.581 1.00 95.88 443 GLU A C 1
ATOM 3438 O O . GLU A 1 443 ? -3.484 15.802 -18.474 1.00 95.88 443 GLU A O 1
ATOM 3443 N N . LEU A 1 444 ? -1.344 15.684 -17.778 1.00 93.44 444 LEU A N 1
ATOM 3444 C CA . LEU A 1 444 ? -0.771 15.249 -19.052 1.00 93.44 444 LEU A CA 1
ATOM 3445 C C . LEU A 1 444 ? -0.968 13.746 -19.304 1.00 93.44 444 LEU A C 1
ATOM 3447 O O . LEU A 1 444 ? -1.202 13.335 -20.440 1.00 93.44 444 LEU A O 1
ATOM 3451 N N . ASN A 1 445 ? -0.874 12.915 -18.261 1.00 93.38 445 ASN A N 1
ATOM 3452 C CA . ASN A 1 445 ? -1.122 11.478 -18.339 1.00 93.38 445 ASN A CA 1
ATOM 3453 C C . ASN A 1 445 ? -1.867 10.954 -17.092 1.00 93.38 445 ASN A C 1
ATOM 3455 O O . ASN A 1 445 ? -1.227 10.574 -16.105 1.00 93.38 445 ASN A O 1
ATOM 3459 N N . PRO A 1 446 ? -3.207 10.836 -17.151 1.00 93.75 446 PRO A N 1
ATOM 3460 C CA . PRO A 1 446 ? -4.016 10.362 -16.027 1.00 93.75 446 PRO A CA 1
ATOM 3461 C C . PRO A 1 446 ? -3.748 8.913 -15.600 1.00 93.75 446 PRO A C 1
ATOM 3463 O O . PRO A 1 446 ? -4.121 8.536 -14.487 1.00 93.75 446 PRO A O 1
ATOM 3466 N N . ASP A 1 447 ? -3.130 8.094 -16.452 1.00 93.50 447 ASP A N 1
ATOM 3467 C CA . ASP A 1 447 ? -2.832 6.685 -16.172 1.00 93.50 447 ASP A CA 1
ATOM 3468 C C . ASP A 1 447 ? -1.382 6.472 -15.680 1.00 93.50 447 ASP A C 1
ATOM 3470 O O . ASP A 1 447 ? -0.919 5.335 -15.578 1.00 93.50 447 ASP A O 1
ATOM 3474 N N . LEU A 1 448 ? -0.652 7.546 -15.339 1.00 94.12 448 LEU A N 1
ATOM 3475 C CA . LEU A 1 448 ? 0.693 7.457 -14.761 1.00 94.12 448 LEU A CA 1
ATOM 3476 C C . LEU A 1 448 ? 0.632 7.031 -13.283 1.00 94.12 448 LEU A C 1
ATOM 3478 O O . LEU A 1 448 ? 0.474 7.854 -12.377 1.00 94.12 448 LEU A O 1
ATOM 3482 N N . PHE A 1 449 ? 0.757 5.727 -13.039 1.00 95.38 449 PHE A N 1
ATOM 3483 C CA . PHE A 1 449 ? 0.637 5.127 -11.709 1.00 95.38 449 PHE A CA 1
ATOM 3484 C C . PHE A 1 449 ? 1.604 5.724 -10.681 1.00 95.38 449 PHE A C 1
ATOM 3486 O O . PHE A 1 449 ? 1.195 6.035 -9.561 1.00 95.38 449 PHE A O 1
ATOM 3493 N N . GLU A 1 450 ? 2.869 5.912 -11.053 1.00 93.94 450 GLU A N 1
ATOM 3494 C CA . GLU A 1 450 ? 3.920 6.395 -10.160 1.00 93.94 450 GLU A CA 1
ATOM 3495 C C . GLU A 1 450 ? 3.610 7.804 -9.642 1.00 93.94 450 GLU A C 1
ATOM 3497 O O . GLU A 1 450 ? 3.810 8.088 -8.460 1.00 93.94 450 GLU A O 1
ATOM 3502 N N . ALA A 1 451 ? 3.036 8.663 -10.492 1.00 95.44 451 ALA A N 1
ATOM 3503 C CA . ALA A 1 451 ? 2.594 9.997 -10.099 1.00 95.44 451 ALA A CA 1
ATOM 3504 C C . ALA A 1 451 ? 1.361 9.956 -9.184 1.00 95.44 451 ALA A C 1
ATOM 3506 O O . ALA A 1 451 ? 1.322 10.705 -8.211 1.00 95.44 451 ALA A O 1
ATOM 3507 N N . ARG A 1 452 ? 0.391 9.053 -9.416 1.00 95.88 452 ARG A N 1
ATOM 3508 C CA . ARG A 1 452 ? -0.760 8.872 -8.501 1.00 95.88 452 ARG A CA 1
ATOM 3509 C C . ARG A 1 452 ? -0.326 8.397 -7.125 1.00 95.88 452 ARG A C 1
ATOM 3511 O O . ARG A 1 452 ? -0.760 8.936 -6.109 1.00 95.88 452 ARG A O 1
ATOM 3518 N N . TYR A 1 453 ? 0.545 7.394 -7.093 1.00 95.94 453 TYR A N 1
ATOM 3519 C CA . TYR A 1 453 ? 1.092 6.871 -5.850 1.00 95.94 453 TYR A CA 1
ATOM 3520 C C . TYR A 1 453 ? 1.902 7.944 -5.105 1.00 95.94 453 TYR A C 1
ATOM 3522 O O . TYR A 1 453 ? 1.689 8.149 -3.909 1.00 95.94 453 TYR A O 1
ATOM 3530 N N . GLY A 1 454 ? 2.766 8.679 -5.818 1.00 94.25 454 GLY A N 1
ATOM 3531 C CA . GLY A 1 454 ? 3.526 9.806 -5.273 1.00 94.25 454 GLY A CA 1
ATOM 3532 C C . GLY A 1 454 ? 2.629 10.913 -4.711 1.00 94.25 454 GLY A C 1
ATOM 3533 O O . GLY A 1 454 ? 2.845 11.365 -3.586 1.00 94.25 454 GLY A O 1
ATOM 3534 N N . LEU A 1 455 ? 1.571 11.290 -5.434 1.00 96.50 455 LEU A N 1
ATOM 3535 C CA . LEU A 1 455 ? 0.592 12.275 -4.973 1.00 96.50 455 LEU A CA 1
ATOM 3536 C C . LEU A 1 455 ? -0.133 11.805 -3.703 1.00 96.50 455 LEU A C 1
ATOM 3538 O O . LEU A 1 455 ? -0.213 12.558 -2.734 1.00 96.50 455 LEU A O 1
ATOM 3542 N N . GLY A 1 456 ? -0.597 10.552 -3.658 1.00 95.75 456 GLY A N 1
ATOM 3543 C CA . GLY A 1 456 ? -1.233 9.974 -2.468 1.00 95.75 456 GLY A CA 1
ATOM 3544 C C . GLY A 1 456 ? -0.323 9.989 -1.232 1.00 95.75 456 GLY A C 1
ATOM 3545 O O . GLY A 1 456 ? -0.769 10.320 -0.128 1.00 95.75 456 GLY A O 1
ATOM 3546 N N . MET A 1 457 ? 0.969 9.700 -1.416 1.00 93.38 457 MET A N 1
ATOM 3547 C CA . MET A 1 457 ? 1.983 9.775 -0.358 1.00 93.38 457 MET A CA 1
ATOM 3548 C C . MET A 1 457 ? 2.163 11.205 0.171 1.00 93.38 457 MET A C 1
ATOM 3550 O O . MET A 1 457 ? 2.104 11.426 1.381 1.00 93.38 457 MET A O 1
ATOM 3554 N N . VAL A 1 458 ? 2.329 12.184 -0.721 1.00 92.75 458 VAL A N 1
ATOM 3555 C CA . VAL A 1 458 ? 2.529 13.593 -0.339 1.00 92.75 458 VAL A CA 1
ATOM 3556 C C . VAL A 1 458 ? 1.290 14.173 0.343 1.00 92.75 458 VAL A C 1
ATOM 3558 O O . VAL A 1 458 ? 1.409 14.853 1.363 1.00 92.75 458 VAL A O 1
ATOM 3561 N N . LEU A 1 459 ? 0.090 13.863 -0.159 1.00 93.69 459 LEU A N 1
ATOM 3562 C CA . LEU A 1 459 ? -1.169 14.286 0.461 1.00 93.69 459 LEU A CA 1
ATOM 3563 C C . LEU A 1 459 ? -1.345 13.694 1.865 1.00 93.69 459 LEU A C 1
ATOM 3565 O O . LEU A 1 459 ? -1.839 14.382 2.757 1.00 93.69 459 LEU A O 1
ATOM 3569 N N . THR A 1 460 ? -0.902 12.452 2.081 1.00 92.19 460 THR A N 1
ATOM 3570 C CA . THR A 1 460 ? -0.901 11.812 3.405 1.00 92.19 460 THR A CA 1
ATOM 3571 C C . THR A 1 460 ? -0.017 12.576 4.391 1.00 92.19 460 THR A C 1
ATOM 3573 O O . THR A 1 460 ? -0.446 12.876 5.508 1.00 92.19 460 THR A O 1
ATOM 3576 N N . GLU A 1 461 ? 1.205 12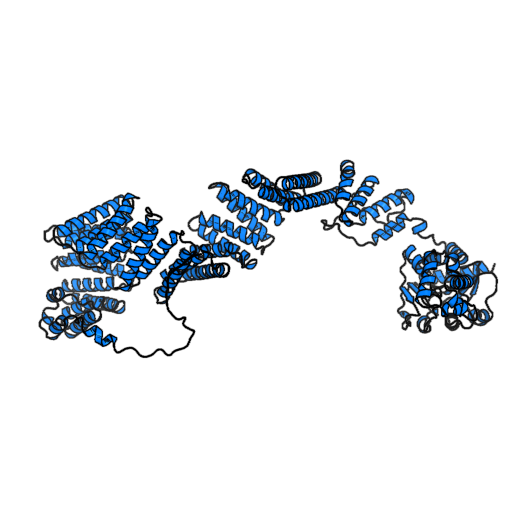.933 3.983 1.00 88.88 461 GLU A N 1
ATOM 3577 C CA . GLU A 1 461 ? 2.117 13.710 4.828 1.00 88.88 461 GLU A CA 1
ATOM 3578 C C . GLU A 1 461 ? 1.559 15.112 5.111 1.00 88.88 461 GLU A C 1
ATOM 3580 O O . GLU A 1 461 ? 1.564 15.566 6.258 1.00 88.88 461 GLU A O 1
ATOM 3585 N N . LEU A 1 462 ? 1.008 15.779 4.091 1.00 88.50 462 LEU A N 1
ATOM 3586 C CA . LEU A 1 462 ? 0.394 17.099 4.225 1.00 88.50 462 LEU A CA 1
ATOM 3587 C C . LEU A 1 462 ? -0.805 17.072 5.188 1.00 88.50 462 LEU A C 1
ATOM 3589 O O . LEU A 1 462 ? -0.915 17.939 6.060 1.00 88.50 462 LEU A O 1
ATOM 3593 N N . ALA A 1 463 ? -1.659 16.048 5.100 1.00 89.62 463 ALA A N 1
ATOM 3594 C CA . ALA A 1 463 ? -2.804 15.855 5.991 1.00 89.62 463 ALA A CA 1
ATOM 3595 C C . ALA A 1 463 ? -2.395 15.698 7.463 1.00 89.62 463 ALA A C 1
ATOM 3597 O O . ALA A 1 463 ? -3.123 16.140 8.357 1.00 89.62 463 ALA A O 1
ATOM 3598 N N . GLY A 1 464 ? -1.225 15.102 7.722 1.00 85.38 464 GLY A N 1
ATOM 3599 C CA . GLY A 1 464 ? -0.645 14.968 9.060 1.00 85.38 464 GLY A CA 1
ATOM 3600 C C . GLY A 1 464 ? -0.164 16.290 9.671 1.00 85.38 464 GLY A C 1
ATOM 3601 O O . GLY A 1 464 ? -0.053 16.384 10.893 1.00 85.38 464 GLY A O 1
ATOM 3602 N N . LYS A 1 465 ? 0.097 17.314 8.845 1.00 83.19 465 LYS A N 1
ATOM 3603 C CA . LYS A 1 465 ? 0.603 18.633 9.275 1.00 83.19 465 LYS A CA 1
ATOM 3604 C C . LYS A 1 465 ? -0.465 19.722 9.370 1.00 83.19 465 LYS A C 1
ATOM 3606 O O . LYS A 1 465 ? -0.204 20.772 9.956 1.00 83.19 465 LYS A O 1
ATOM 3611 N N . LYS A 1 466 ? -1.647 19.501 8.793 1.00 80.69 466 LYS A N 1
ATOM 3612 C CA . LYS A 1 466 ? -2.791 20.426 8.844 1.00 80.69 466 LYS A CA 1
ATOM 3613 C C . LYS A 1 466 ? -3.745 20.054 9.989 1.00 80.69 466 LYS A C 1
ATOM 3615 O O . LYS A 1 466 ? -3.746 18.921 10.467 1.00 80.69 466 LYS A O 1
ATOM 3620 N N . LEU A 1 467 ? -4.561 21.011 10.436 1.00 74.88 467 LEU A N 1
ATOM 3621 C CA . LEU A 1 467 ? -5.533 20.821 11.522 1.00 74.88 467 LEU A CA 1
ATOM 3622 C C . LEU A 1 467 ? -6.959 20.604 10.987 1.00 74.88 467 LEU A C 1
ATOM 3624 O O . LEU A 1 467 ? -7.350 21.148 9.957 1.00 74.88 467 LEU A O 1
ATOM 3628 N N . ASP A 1 468 ? -7.727 19.812 11.737 1.00 71.31 468 ASP A N 1
ATOM 3629 C CA . ASP A 1 468 ? -9.177 19.616 11.640 1.00 71.31 468 ASP A CA 1
ATOM 3630 C C . ASP A 1 468 ? -9.728 19.365 10.222 1.00 71.31 468 ASP A C 1
ATOM 3632 O O . ASP A 1 468 ? -9.536 18.282 9.670 1.00 71.31 468 ASP A O 1
ATOM 3636 N N . GLN A 1 469 ? -10.453 20.323 9.638 1.00 72.12 469 GLN A N 1
ATOM 3637 C CA . GLN A 1 469 ? -11.231 20.098 8.412 1.00 72.12 469 GLN A CA 1
ATOM 3638 C C . GLN A 1 469 ? -10.367 19.960 7.155 1.00 72.12 469 GLN A C 1
ATOM 3640 O O . GLN A 1 469 ? -10.686 19.142 6.296 1.00 72.12 469 GLN A O 1
ATOM 3645 N N . GLU A 1 470 ? -9.265 20.707 7.059 1.00 77.38 470 GLU A N 1
ATOM 3646 C CA . GLU A 1 470 ? -8.318 20.573 5.942 1.00 77.38 470 GLU A CA 1
ATOM 3647 C C . GLU A 1 470 ? -7.593 19.221 5.984 1.00 77.38 470 GLU A C 1
ATOM 3649 O O . GLU A 1 470 ? -7.292 18.633 4.953 1.00 77.38 470 GLU A O 1
ATOM 3654 N N . SER A 1 471 ? -7.350 18.689 7.185 1.00 85.00 471 SER A N 1
ATOM 3655 C CA . SER A 1 471 ? -6.749 17.364 7.368 1.00 85.00 471 SER A CA 1
ATOM 3656 C C . SER A 1 471 ? -7.662 16.260 6.817 1.00 85.00 471 SER A C 1
ATOM 3658 O O . SER A 1 471 ? -7.199 15.371 6.105 1.00 85.00 471 SER A O 1
ATOM 3660 N N . ASP A 1 472 ? -8.968 16.336 7.085 1.00 85.75 472 ASP A N 1
ATOM 3661 C CA . ASP A 1 472 ? -9.932 15.328 6.632 1.00 85.75 472 ASP A CA 1
ATOM 3662 C C . ASP A 1 472 ? -10.087 15.312 5.099 1.00 85.75 472 ASP A C 1
ATOM 3664 O O . ASP A 1 472 ? -10.073 14.236 4.498 1.00 85.75 472 ASP A O 1
ATOM 3668 N N . THR A 1 473 ? -10.161 16.479 4.449 1.00 90.38 473 THR A N 1
ATOM 3669 C CA . THR A 1 473 ? -10.262 16.565 2.979 1.00 90.38 473 THR A CA 1
ATOM 3670 C C . THR A 1 473 ? -8.997 16.074 2.276 1.00 90.38 473 THR A C 1
ATOM 3672 O O . THR A 1 473 ? -9.075 15.448 1.213 1.00 90.38 473 THR A O 1
ATOM 3675 N N . LEU A 1 474 ? -7.825 16.302 2.875 1.00 92.12 474 LEU A N 1
ATOM 3676 C CA . LEU A 1 474 ? -6.557 15.781 2.372 1.00 92.12 474 LEU A CA 1
ATOM 3677 C C . LEU A 1 474 ? -6.468 14.258 2.520 1.00 92.12 474 LEU A C 1
ATOM 3679 O O . LEU A 1 474 ? -6.067 13.594 1.567 1.00 92.12 474 LEU A O 1
ATOM 3683 N N . TYR A 1 475 ? -6.908 13.682 3.646 1.00 92.50 475 TYR A N 1
ATOM 3684 C CA . TYR A 1 475 ? -6.989 12.222 3.789 1.00 92.50 475 TYR A CA 1
ATOM 3685 C C . TYR A 1 475 ? -7.963 11.593 2.786 1.00 92.50 475 TYR A C 1
ATOM 3687 O O . TYR A 1 475 ? -7.678 10.522 2.247 1.00 92.50 475 TYR A O 1
ATOM 3695 N N . GLU A 1 476 ? -9.104 12.237 2.521 1.00 92.38 476 GLU A N 1
ATOM 3696 C CA . GLU A 1 476 ? -10.061 11.799 1.496 1.00 92.38 476 GLU A CA 1
ATOM 3697 C C . GLU A 1 476 ? -9.443 11.834 0.093 1.00 92.38 476 GLU A C 1
ATOM 3699 O O . GLU A 1 476 ? -9.612 10.892 -0.685 1.00 92.38 476 GLU A O 1
ATOM 3704 N N . SER A 1 477 ? -8.686 12.888 -0.216 1.00 95.00 477 SER A N 1
ATOM 3705 C CA . SER A 1 477 ? -7.993 13.032 -1.499 1.00 95.00 477 SER A CA 1
ATOM 3706 C C . SER A 1 477 ? -6.870 12.000 -1.649 1.00 95.00 477 SER A C 1
ATOM 3708 O O . SER A 1 477 ? -6.806 11.324 -2.670 1.00 95.00 477 SER A O 1
ATOM 3710 N N . ALA A 1 478 ? -6.060 11.783 -0.608 1.00 96.56 478 ALA A N 1
ATOM 3711 C CA . ALA A 1 478 ? -5.020 10.754 -0.594 1.00 96.56 478 ALA A CA 1
ATOM 3712 C C . ALA A 1 478 ? -5.600 9.346 -0.812 1.00 96.56 478 ALA A C 1
ATOM 3714 O O . ALA A 1 478 ? -5.100 8.587 -1.642 1.00 96.56 478 ALA A O 1
ATOM 3715 N N . ALA A 1 479 ? -6.691 9.004 -0.113 1.00 95.69 479 ALA A N 1
ATOM 3716 C CA . ALA A 1 479 ? -7.377 7.725 -0.296 1.00 95.69 479 ALA A CA 1
ATOM 3717 C C . ALA A 1 479 ? -7.852 7.533 -1.745 1.00 95.69 479 ALA A C 1
ATOM 3719 O O . ALA A 1 479 ? -7.696 6.441 -2.295 1.00 95.69 479 ALA A O 1
ATOM 3720 N N . ARG A 1 480 ? -8.395 8.590 -2.367 1.00 96.00 480 ARG A N 1
ATOM 3721 C CA . ARG A 1 480 ? -8.849 8.567 -3.763 1.00 96.00 480 ARG A CA 1
ATOM 3722 C C . ARG A 1 480 ? -7.697 8.318 -4.732 1.00 96.00 480 ARG A C 1
ATOM 3724 O O . ARG A 1 480 ? -7.831 7.458 -5.594 1.00 96.00 480 ARG A O 1
ATOM 3731 N N . GLU A 1 481 ? -6.568 9.005 -4.573 1.00 97.25 481 GLU A N 1
ATOM 3732 C CA . GLU A 1 481 ? -5.420 8.818 -5.470 1.00 97.25 481 GLU A CA 1
ATOM 3733 C C . GLU A 1 481 ? -4.842 7.403 -5.388 1.00 97.25 481 GLU A C 1
ATOM 3735 O O . GLU A 1 481 ? -4.549 6.792 -6.417 1.00 97.25 481 GLU A O 1
ATOM 3740 N N . PHE A 1 482 ? -4.767 6.820 -4.187 1.00 97.62 482 PHE A N 1
ATOM 3741 C CA . PHE A 1 482 ? -4.382 5.416 -4.046 1.00 97.62 482 PHE A CA 1
ATOM 3742 C C . PHE A 1 482 ? -5.395 4.462 -4.694 1.00 97.62 482 PHE A C 1
ATOM 3744 O O . PHE A 1 482 ? -4.992 3.493 -5.336 1.00 97.62 482 PHE A O 1
ATOM 3751 N N . GLN A 1 483 ? -6.699 4.725 -4.563 1.00 95.94 483 GLN A N 1
ATOM 3752 C CA . GLN A 1 483 ? -7.750 3.917 -5.196 1.00 95.94 483 GLN A CA 1
ATOM 3753 C C . GLN A 1 483 ? -7.713 3.999 -6.728 1.00 95.94 483 GLN A C 1
ATOM 3755 O O . GLN A 1 483 ? -7.817 2.967 -7.391 1.00 95.94 483 GLN A O 1
ATOM 3760 N N . GLU A 1 484 ? -7.497 5.185 -7.300 1.00 96.06 484 GLU A N 1
ATOM 3761 C CA . GLU A 1 484 ? -7.294 5.348 -8.744 1.00 96.06 484 GLU A CA 1
ATOM 3762 C C . GLU A 1 484 ? -5.993 4.685 -9.212 1.00 96.06 484 GLU A C 1
ATOM 3764 O O . GLU A 1 484 ? -5.971 4.027 -10.251 1.00 96.06 484 GLU A O 1
ATOM 3769 N N . GLY A 1 485 ? -4.921 4.753 -8.416 1.00 95.56 485 GLY A N 1
ATOM 3770 C CA . GLY A 1 485 ? -3.703 3.980 -8.663 1.00 95.56 485 GLY A CA 1
ATOM 3771 C C . GLY A 1 485 ? -3.973 2.470 -8.721 1.00 95.56 485 GLY A C 1
ATOM 3772 O O . GLY A 1 485 ? -3.484 1.781 -9.616 1.00 95.56 485 GLY A O 1
ATOM 3773 N N . LEU A 1 486 ? -4.818 1.950 -7.825 1.00 95.50 486 LEU A N 1
ATOM 3774 C CA . LEU A 1 486 ? -5.248 0.547 -7.836 1.00 95.50 486 LEU A CA 1
ATOM 3775 C C . LEU A 1 486 ? -6.167 0.208 -9.017 1.00 95.50 486 LEU A C 1
ATOM 3777 O O . LEU A 1 486 ? -6.203 -0.946 -9.430 1.00 95.50 486 LEU A O 1
ATOM 3781 N N . ARG A 1 487 ? -6.874 1.168 -9.622 1.00 95.44 487 ARG A N 1
ATOM 3782 C CA . ARG A 1 487 ? -7.595 0.917 -10.883 1.00 95.44 487 ARG A CA 1
ATOM 3783 C C . ARG A 1 487 ? -6.624 0.539 -12.009 1.00 95.44 487 ARG A C 1
ATOM 3785 O O . ARG A 1 487 ? -6.955 -0.314 -12.830 1.00 95.44 487 ARG A O 1
ATOM 3792 N N . ILE A 1 488 ? -5.439 1.154 -12.025 1.00 94.06 488 ILE A N 1
ATOM 3793 C CA . ILE A 1 488 ? -4.380 0.914 -13.018 1.00 94.06 488 ILE A CA 1
ATOM 3794 C C . ILE A 1 488 ? -3.585 -0.352 -12.654 1.00 94.06 488 ILE A C 1
ATOM 3796 O O . ILE A 1 488 ? -3.400 -1.229 -13.496 1.00 94.06 488 ILE A O 1
ATOM 3800 N N . HIS A 1 489 ? -3.182 -0.497 -11.383 1.00 93.50 489 HIS A N 1
ATOM 3801 C CA . HIS A 1 489 ? -2.463 -1.666 -10.854 1.00 93.50 489 HIS A CA 1
ATOM 3802 C C . HIS A 1 489 ? -3.202 -2.317 -9.659 1.00 93.50 489 HIS A C 1
ATOM 3804 O O . HIS A 1 489 ? -2.835 -2.086 -8.503 1.00 93.50 489 HIS A O 1
ATOM 3810 N N . PRO A 1 490 ? -4.187 -3.212 -9.901 1.00 93.44 490 PRO A N 1
ATOM 3811 C CA . PRO A 1 490 ? -5.111 -3.725 -8.870 1.00 93.44 490 PRO A CA 1
ATOM 3812 C C . PRO A 1 490 ? -4.504 -4.469 -7.682 1.00 93.44 490 PRO A C 1
ATOM 3814 O O . PRO A 1 490 ? -5.142 -4.585 -6.640 1.00 93.44 490 PRO A O 1
ATOM 3817 N N . ASN A 1 491 ? -3.289 -4.996 -7.825 1.00 91.62 491 ASN A N 1
ATOM 3818 C CA . ASN A 1 491 ? -2.629 -5.792 -6.789 1.00 91.62 491 ASN A CA 1
ATOM 3819 C C . ASN A 1 491 ? -1.385 -5.098 -6.208 1.00 91.62 491 ASN A C 1
ATOM 3821 O O . ASN A 1 491 ? -0.540 -5.782 -5.633 1.00 91.62 491 ASN A O 1
ATOM 3825 N N . HIS A 1 492 ? -1.238 -3.775 -6.364 1.00 95.31 492 HIS A N 1
ATOM 3826 C CA . HIS A 1 492 ? -0.080 -3.054 -5.830 1.00 95.31 492 HIS A CA 1
ATOM 3827 C C . HIS A 1 492 ? -0.152 -2.942 -4.290 1.00 95.31 492 HIS A C 1
ATOM 3829 O O . HIS A 1 492 ? -1.022 -2.234 -3.770 1.00 95.31 492 HIS A O 1
ATOM 3835 N N . PRO A 1 493 ? 0.742 -3.606 -3.528 1.00 94.56 493 PRO A N 1
ATOM 3836 C CA . PRO A 1 493 ? 0.593 -3.749 -2.077 1.00 94.56 493 PRO A CA 1
ATOM 3837 C C . PRO A 1 493 ? 0.696 -2.422 -1.318 1.00 94.56 493 PRO A C 1
ATOM 3839 O O . PRO A 1 493 ? -0.030 -2.214 -0.345 1.00 94.56 493 PRO A O 1
ATOM 3842 N N . ASP A 1 494 ? 1.557 -1.506 -1.763 1.00 94.88 494 ASP A N 1
ATOM 3843 C CA . ASP A 1 494 ? 1.776 -0.232 -1.067 1.00 94.88 494 ASP A CA 1
ATOM 3844 C C . ASP A 1 494 ? 0.661 0.775 -1.312 1.00 94.88 494 ASP A C 1
ATOM 3846 O O . ASP A 1 494 ? 0.272 1.492 -0.396 1.00 94.88 494 ASP A O 1
ATOM 3850 N N . ALA A 1 495 ? 0.068 0.755 -2.507 1.00 96.25 495 ALA A N 1
ATOM 3851 C CA . ALA A 1 495 ? -1.076 1.606 -2.821 1.00 96.25 495 ALA A CA 1
ATOM 3852 C C . ALA A 1 495 ? -2.322 1.105 -2.075 1.00 96.25 495 ALA A C 1
ATOM 3854 O O . ALA A 1 495 ? -3.056 1.894 -1.488 1.00 96.25 495 ALA A O 1
ATOM 3855 N N . ALA A 1 496 ? -2.514 -0.218 -2.010 1.00 97.19 496 ALA A N 1
ATOM 3856 C CA . ALA A 1 496 ? -3.570 -0.837 -1.212 1.00 97.19 496 ALA A CA 1
ATOM 3857 C C . ALA A 1 496 ? -3.430 -0.522 0.282 1.00 97.19 496 ALA A C 1
ATOM 3859 O O . ALA A 1 496 ? -4.422 -0.220 0.946 1.00 97.19 496 ALA A O 1
ATOM 3860 N N . TYR A 1 497 ? -2.204 -0.540 0.813 1.00 97.56 497 TYR A N 1
ATOM 3861 C CA . TYR A 1 497 ? -1.960 -0.117 2.187 1.00 97.56 497 TYR A CA 1
ATOM 3862 C C . TYR A 1 497 ? -2.245 1.372 2.380 1.00 97.56 497 TYR A C 1
ATOM 3864 O O . TYR A 1 497 ? -2.978 1.704 3.303 1.00 97.56 497 TYR A O 1
ATOM 3872 N N . GLY A 1 498 ? -1.745 2.243 1.497 1.00 96.19 498 GLY A N 1
ATOM 3873 C CA . GLY A 1 498 ? -2.018 3.680 1.538 1.00 96.19 498 GLY A CA 1
ATOM 3874 C C . GLY A 1 498 ? -3.518 3.978 1.570 1.00 96.19 498 GLY A C 1
ATOM 3875 O O . GLY A 1 498 ? -3.996 4.648 2.483 1.00 96.19 498 GLY A O 1
ATOM 3876 N N . ALA A 1 499 ? -4.295 3.386 0.655 1.00 97.31 499 ALA A N 1
ATOM 3877 C CA . ALA A 1 499 ? -5.753 3.512 0.644 1.00 97.31 499 ALA A CA 1
ATOM 3878 C C . ALA A 1 499 ? -6.390 3.012 1.953 1.00 97.31 499 ALA A C 1
ATOM 3880 O O . ALA A 1 499 ? -7.208 3.709 2.555 1.00 97.31 499 ALA A O 1
ATOM 3881 N N . GLY A 1 500 ? -6.011 1.814 2.412 1.00 97.25 500 GLY A N 1
ATOM 3882 C CA . GLY A 1 500 ? -6.536 1.215 3.641 1.00 97.25 500 GLY A CA 1
ATOM 3883 C C . GLY A 1 500 ? -6.240 2.043 4.892 1.00 97.25 500 GLY A C 1
ATOM 3884 O O . GLY A 1 500 ? -7.142 2.277 5.697 1.00 97.25 500 GLY A O 1
ATOM 3885 N N . HIS A 1 501 ? -5.012 2.543 5.008 1.00 96.81 501 HIS A N 1
ATOM 3886 C CA . HIS A 1 501 ? -4.547 3.384 6.104 1.00 96.81 501 HIS A CA 1
ATOM 3887 C C . HIS A 1 501 ? -5.321 4.709 6.160 1.00 96.81 501 HIS A C 1
ATOM 3889 O O . HIS A 1 501 ? -5.836 5.094 7.214 1.00 96.81 501 HIS A O 1
ATOM 3895 N N . MET A 1 502 ? -5.499 5.377 5.012 1.00 96.50 502 MET A N 1
ATOM 3896 C CA . MET A 1 502 ? -6.256 6.634 4.936 1.00 96.50 502 MET A CA 1
ATOM 3897 C C . MET A 1 502 ? -7.725 6.439 5.315 1.00 96.50 502 MET A C 1
ATOM 3899 O O . MET A 1 502 ? -8.270 7.206 6.113 1.00 96.50 502 MET A O 1
ATOM 3903 N N . LEU A 1 503 ? -8.359 5.378 4.810 1.00 96.81 503 LEU A N 1
ATOM 3904 C CA . LEU A 1 503 ? -9.738 5.031 5.160 1.00 96.81 503 LEU A CA 1
ATOM 3905 C C . LEU A 1 503 ? -9.885 4.708 6.652 1.00 96.81 503 LEU A C 1
ATOM 3907 O O . LEU A 1 503 ? -10.860 5.126 7.276 1.00 96.81 503 LEU A O 1
ATOM 3911 N N . TYR A 1 504 ? -8.914 4.008 7.245 1.00 96.62 504 TYR A N 1
ATOM 3912 C CA . TYR A 1 504 ? -8.886 3.714 8.677 1.00 96.62 504 TYR A CA 1
ATOM 3913 C C . TYR A 1 504 ? -8.768 4.993 9.527 1.00 96.62 504 TYR A C 1
ATOM 3915 O O . TYR A 1 504 ? -9.530 5.164 10.485 1.00 96.62 504 TYR A O 1
ATOM 3923 N N . ILE A 1 505 ? -7.882 5.931 9.166 1.00 93.12 505 ILE A N 1
ATOM 3924 C CA . ILE A 1 505 ? -7.755 7.223 9.862 1.00 93.12 505 ILE A CA 1
ATOM 3925 C C . ILE A 1 505 ? -9.065 8.013 9.784 1.00 93.12 505 ILE A C 1
ATOM 3927 O O . ILE A 1 505 ? -9.550 8.493 10.814 1.00 93.12 505 ILE A O 1
ATOM 3931 N N . GLN A 1 506 ? -9.673 8.105 8.598 1.00 92.44 506 GLN A N 1
ATOM 3932 C CA . GLN A 1 506 ? -10.967 8.768 8.422 1.00 92.44 506 GLN A CA 1
ATOM 3933 C C . GLN A 1 506 ? -12.054 8.094 9.273 1.00 92.44 506 GLN A C 1
ATOM 3935 O O . GLN A 1 506 ? -12.788 8.767 10.000 1.00 92.44 506 GLN A O 1
ATOM 3940 N N . ALA A 1 507 ? -12.120 6.759 9.272 1.00 94.62 507 ALA A N 1
ATOM 3941 C CA . ALA A 1 507 ? -13.106 5.997 10.037 1.00 94.62 507 ALA A CA 1
ATOM 3942 C C . ALA A 1 507 ? -13.040 6.281 11.548 1.00 94.62 507 ALA A C 1
ATOM 3944 O O . ALA A 1 507 ? -14.075 6.315 12.217 1.00 94.62 507 ALA A O 1
ATOM 3945 N N . ARG A 1 508 ? -11.842 6.533 12.094 1.00 92.25 508 ARG A N 1
ATOM 3946 C CA . ARG A 1 508 ? -11.646 6.898 13.510 1.00 92.25 508 ARG A CA 1
ATOM 3947 C C . ARG A 1 508 ? -12.181 8.276 13.878 1.00 92.25 508 ARG A C 1
ATOM 3949 O O . ARG A 1 508 ? -12.464 8.509 15.054 1.00 92.25 508 ARG A O 1
ATOM 3956 N N . ARG A 1 509 ? -12.293 9.180 12.905 1.00 89.38 509 ARG A N 1
ATOM 3957 C CA . ARG A 1 509 ? -12.771 10.558 13.096 1.00 89.38 509 ARG A CA 1
ATOM 3958 C C . ARG A 1 509 ? -14.280 10.693 12.878 1.00 89.38 509 ARG A C 1
ATOM 3960 O O . ARG A 1 509 ? -14.894 11.614 13.413 1.00 89.38 509 ARG A O 1
ATOM 3967 N N . LYS A 1 510 ? -14.899 9.758 12.151 1.00 90.25 510 LYS A N 1
ATOM 3968 C CA . LYS A 1 510 ? -16.351 9.719 11.906 1.00 90.25 510 LYS A CA 1
ATOM 3969 C C . LYS A 1 510 ? -17.098 8.889 12.964 1.00 90.25 510 LYS A C 1
ATOM 3971 O O . LYS A 1 510 ? -16.508 8.189 13.786 1.00 90.25 510 LYS A O 1
ATOM 3976 N N . LYS A 1 511 ? -18.435 8.960 12.958 1.00 89.69 511 LYS A N 1
ATOM 3977 C CA . LYS A 1 511 ? -19.327 8.186 13.848 1.00 89.69 511 LYS A CA 1
ATOM 3978 C C . LYS A 1 511 ? -20.492 7.578 13.062 1.00 89.69 511 LYS A C 1
ATOM 3980 O O . LYS A 1 511 ? -20.795 8.003 11.953 1.00 89.69 511 LYS A O 1
ATOM 3985 N N . GLY A 1 512 ? -21.177 6.601 13.656 1.00 91.62 512 GLY A N 1
ATOM 3986 C CA . GLY A 1 512 ? -22.386 6.009 13.073 1.00 91.62 512 GLY A CA 1
ATOM 3987 C C . GLY A 1 512 ? -22.120 5.236 11.777 1.00 91.62 512 GLY A C 1
ATOM 3988 O O . GLY A 1 512 ? -21.076 4.604 11.632 1.00 91.62 512 GLY A O 1
ATOM 3989 N N . ALA A 1 513 ? -23.075 5.271 10.844 1.00 92.25 513 ALA A N 1
ATOM 3990 C CA . ALA A 1 513 ? -23.040 4.477 9.611 1.00 92.25 513 ALA A CA 1
ATOM 3991 C C . ALA A 1 513 ? -21.848 4.811 8.694 1.00 92.25 513 ALA A C 1
ATOM 3993 O O . ALA A 1 513 ? -21.311 3.923 8.035 1.00 92.25 513 ALA A O 1
ATOM 3994 N N . GLU A 1 514 ? -21.401 6.068 8.685 1.00 92.88 514 GLU A N 1
ATOM 3995 C CA . GLU A 1 514 ? -20.259 6.506 7.879 1.00 92.88 514 GLU A CA 1
ATOM 3996 C C . GLU A 1 514 ? -18.955 5.839 8.337 1.00 92.88 514 GLU A C 1
ATOM 3998 O O . GLU A 1 514 ? -18.228 5.283 7.515 1.00 92.88 514 GLU A O 1
ATOM 4003 N N . ALA A 1 515 ? -18.704 5.796 9.651 1.00 94.62 515 ALA A N 1
ATOM 4004 C CA . ALA A 1 515 ? -17.540 5.109 10.211 1.00 94.62 515 ALA A CA 1
ATOM 4005 C C . ALA A 1 515 ? -17.543 3.614 9.860 1.00 94.62 515 ALA A C 1
ATOM 4007 O O . ALA A 1 515 ? -16.513 3.060 9.488 1.00 94.62 515 ALA A O 1
ATOM 4008 N N . VAL A 1 516 ? -18.710 2.962 9.921 1.00 95.50 516 VAL A N 1
ATOM 4009 C CA . VAL A 1 516 ? -18.861 1.542 9.558 1.00 95.50 516 VAL A CA 1
ATOM 4010 C C . VAL A 1 516 ? -18.506 1.300 8.094 1.00 95.50 516 VAL A C 1
ATOM 4012 O O . VAL A 1 516 ? -17.778 0.353 7.790 1.00 95.50 516 VAL A O 1
ATOM 4015 N N . ARG A 1 517 ? -18.977 2.164 7.187 1.00 96.38 517 ARG A N 1
ATOM 4016 C CA . ARG A 1 517 ? -18.642 2.083 5.761 1.00 96.38 517 ARG A CA 1
ATOM 4017 C C . ARG A 1 517 ? -17.133 2.204 5.543 1.00 96.38 517 ARG A C 1
ATOM 4019 O O . ARG A 1 517 ? -16.561 1.370 4.850 1.00 96.38 517 ARG A O 1
ATOM 4026 N N . LEU A 1 518 ? -16.498 3.195 6.169 1.00 96.69 518 LEU A N 1
ATOM 4027 C CA . LEU A 1 518 ? -15.061 3.442 6.025 1.00 96.69 518 LEU A CA 1
ATOM 4028 C C . LEU A 1 518 ? -14.211 2.299 6.599 1.00 96.69 518 LEU A C 1
ATOM 4030 O O . LEU A 1 518 ? -13.307 1.834 5.915 1.00 96.69 518 LEU A O 1
ATOM 4034 N N . TYR A 1 519 ? -14.537 1.764 7.784 1.00 97.69 519 TYR A N 1
ATOM 4035 C CA . TYR A 1 519 ? -13.845 0.579 8.319 1.00 97.69 519 TYR A CA 1
ATOM 4036 C C . TYR A 1 519 ? -14.005 -0.648 7.416 1.00 97.69 519 TYR A C 1
ATOM 4038 O O . TYR A 1 519 ? -13.078 -1.444 7.297 1.00 97.69 519 TYR A O 1
ATOM 4046 N N . THR A 1 520 ? -15.163 -0.808 6.769 1.00 97.38 520 THR A N 1
ATOM 4047 C CA . THR A 1 520 ? -15.392 -1.920 5.834 1.00 97.38 520 THR A CA 1
ATOM 4048 C C . THR A 1 520 ? -14.494 -1.787 4.602 1.00 97.38 520 THR A C 1
ATOM 4050 O O . THR A 1 520 ? -13.792 -2.735 4.261 1.00 97.38 520 THR A O 1
ATOM 4053 N N . GLN A 1 521 ? -14.436 -0.598 3.996 1.00 97.19 521 GLN A N 1
ATOM 4054 C CA . GLN A 1 521 ? -13.549 -0.328 2.857 1.00 97.19 521 GLN A CA 1
ATOM 4055 C C . GLN A 1 521 ? -12.066 -0.437 3.243 1.00 97.19 521 GLN A C 1
ATOM 4057 O O . GLN A 1 521 ? -11.272 -0.995 2.488 1.00 97.19 521 GLN A O 1
ATOM 4062 N N . ALA A 1 522 ? -11.687 0.029 4.439 1.00 97.94 522 ALA A N 1
ATOM 4063 C CA . ALA A 1 522 ? -10.328 -0.119 4.954 1.00 97.94 522 ALA A CA 1
ATOM 4064 C C . ALA A 1 522 ? -9.925 -1.600 5.027 1.00 97.94 522 ALA A C 1
ATOM 4066 O O . ALA A 1 522 ? -8.863 -1.973 4.542 1.00 97.94 522 ALA A O 1
ATOM 4067 N N . VAL A 1 523 ? -10.797 -2.468 5.553 1.00 97.88 523 VAL A N 1
ATOM 4068 C CA . VAL A 1 523 ? -10.557 -3.921 5.617 1.00 97.88 523 VAL A CA 1
ATOM 4069 C C . VAL A 1 523 ? -10.364 -4.537 4.226 1.00 97.88 523 VAL A C 1
ATOM 4071 O O . VAL A 1 523 ? -9.499 -5.398 4.064 1.00 97.88 523 VAL A O 1
ATOM 4074 N N . GLU A 1 524 ? -11.127 -4.107 3.218 1.00 96.75 524 GLU A N 1
ATOM 4075 C CA . GLU A 1 524 ? -10.978 -4.586 1.836 1.00 96.75 524 GLU A CA 1
ATOM 4076 C C . GLU A 1 524 ? -9.615 -4.209 1.245 1.00 96.75 524 GLU A C 1
ATOM 4078 O O . GLU A 1 524 ? -8.917 -5.073 0.710 1.00 96.75 524 GLU A O 1
ATOM 4083 N N . MET A 1 525 ? -9.201 -2.949 1.399 1.00 97.19 525 MET A N 1
ATOM 4084 C CA . MET A 1 525 ? -7.911 -2.468 0.895 1.00 97.19 525 MET A CA 1
ATOM 4085 C C . MET A 1 525 ? -6.733 -3.112 1.640 1.00 97.19 525 MET A C 1
ATOM 4087 O O . MET A 1 525 ? -5.800 -3.620 1.017 1.00 97.19 525 MET A O 1
ATOM 4091 N N . LEU A 1 526 ? -6.806 -3.204 2.972 1.00 97.62 526 LEU A N 1
ATOM 4092 C CA . LEU A 1 526 ? -5.782 -3.859 3.793 1.00 97.62 526 LEU A CA 1
ATOM 4093 C C . LEU A 1 526 ? -5.655 -5.354 3.466 1.00 97.62 526 LEU A C 1
ATOM 4095 O O . LEU A 1 526 ? -4.553 -5.899 3.488 1.00 97.62 526 LEU A O 1
ATOM 4099 N N . LYS A 1 527 ? -6.748 -6.025 3.085 1.00 96.12 527 LYS A N 1
ATOM 4100 C CA . LYS A 1 527 ? -6.698 -7.415 2.611 1.00 96.12 527 LYS A CA 1
ATOM 4101 C C . LYS A 1 527 ? -5.895 -7.553 1.313 1.00 96.12 527 LYS A C 1
ATOM 4103 O O . LYS A 1 527 ? -5.146 -8.520 1.179 1.00 96.12 527 LYS A O 1
ATOM 4108 N N . ILE A 1 528 ? -6.035 -6.614 0.374 1.00 95.44 528 ILE A N 1
ATOM 4109 C CA . ILE A 1 528 ? -5.230 -6.587 -0.860 1.00 95.44 528 ILE A CA 1
ATOM 4110 C C . ILE A 1 528 ? -3.758 -6.339 -0.508 1.00 95.44 528 ILE A C 1
ATOM 4112 O O . ILE A 1 528 ? -2.891 -7.087 -0.961 1.00 95.44 528 ILE A O 1
ATOM 4116 N N . ALA A 1 529 ? -3.482 -5.371 0.372 1.00 96.12 529 ALA A N 1
ATOM 4117 C CA . ALA A 1 529 ? -2.127 -5.060 0.828 1.00 96.12 529 ALA A CA 1
ATOM 4118 C C . ALA A 1 529 ? -1.420 -6.284 1.438 1.00 96.12 529 ALA A C 1
ATOM 4120 O O . ALA A 1 529 ? -0.298 -6.617 1.057 1.00 96.12 529 ALA A O 1
ATOM 4121 N N . LEU A 1 530 ? -2.107 -7.008 2.327 1.00 95.31 530 LEU A N 1
ATOM 4122 C CA . LEU A 1 530 ? -1.571 -8.191 3.007 1.00 95.31 530 LEU A CA 1
ATOM 4123 C C . LEU A 1 530 ? -1.416 -9.415 2.099 1.00 95.31 530 LEU A C 1
ATOM 4125 O O . LEU A 1 530 ? -0.670 -10.331 2.440 1.00 95.31 530 LEU A O 1
ATOM 4129 N N . LYS A 1 531 ? -2.090 -9.450 0.944 1.00 94.19 531 LYS A N 1
ATOM 4130 C CA . LYS A 1 531 ? -1.865 -10.495 -0.062 1.00 94.19 531 LYS A CA 1
ATOM 4131 C C . LYS A 1 531 ? -0.503 -10.331 -0.743 1.00 94.19 531 LYS A C 1
ATOM 4133 O O . LYS A 1 531 ? 0.124 -11.336 -1.060 1.00 94.19 531 LYS A O 1
ATOM 4138 N N . GLY A 1 532 ? -0.064 -9.090 -0.972 1.00 87.94 532 GLY A N 1
ATOM 4139 C CA . GLY A 1 532 ? 1.245 -8.795 -1.564 1.00 87.94 532 GLY A CA 1
ATOM 4140 C C . GLY A 1 532 ? 2.380 -8.720 -0.539 1.00 87.94 532 GLY A C 1
ATOM 4141 O O . GLY A 1 532 ? 3.492 -9.144 -0.833 1.00 87.94 532 GLY A O 1
ATOM 4142 N N . ASN A 1 533 ? 2.102 -8.238 0.676 1.00 90.56 533 ASN A N 1
ATOM 4143 C CA . ASN A 1 533 ? 3.057 -8.205 1.783 1.00 90.56 533 ASN A CA 1
ATOM 4144 C C . ASN A 1 533 ? 2.394 -8.674 3.087 1.00 90.56 533 ASN A C 1
ATOM 4146 O O . ASN A 1 533 ? 1.885 -7.877 3.877 1.00 90.56 533 ASN A O 1
ATOM 4150 N N . SER A 1 534 ? 2.422 -9.985 3.329 1.00 90.19 534 SER A N 1
ATOM 4151 C CA . SER A 1 534 ? 1.790 -10.607 4.500 1.00 90.19 534 SER A CA 1
ATOM 4152 C C . SER A 1 534 ? 2.464 -10.277 5.835 1.00 90.19 534 SER A C 1
ATOM 4154 O O . SER A 1 534 ? 1.912 -10.620 6.880 1.00 90.19 534 SER A O 1
ATOM 4156 N N . GLY A 1 535 ? 3.651 -9.660 5.811 1.00 90.19 535 GLY A N 1
ATOM 4157 C CA . GLY A 1 535 ? 4.447 -9.313 6.990 1.00 90.19 535 GLY A CA 1
ATOM 4158 C C . GLY A 1 535 ? 4.276 -7.871 7.480 1.00 90.19 535 GLY A C 1
ATOM 4159 O O . GLY A 1 535 ? 4.894 -7.508 8.476 1.00 90.19 535 GLY A O 1
ATOM 4160 N N . ARG A 1 536 ? 3.466 -7.037 6.809 1.00 94.19 536 ARG A N 1
ATOM 4161 C CA . ARG A 1 536 ? 3.257 -5.630 7.198 1.00 94.19 536 ARG A CA 1
ATOM 4162 C C . ARG A 1 536 ? 2.427 -5.527 8.483 1.00 94.19 536 ARG A C 1
ATOM 4164 O O . ARG A 1 536 ? 1.199 -5.609 8.440 1.00 94.19 536 ARG A O 1
ATOM 4171 N N . VAL A 1 537 ? 3.097 -5.337 9.620 1.00 93.88 537 VAL A N 1
ATOM 4172 C CA . VAL A 1 537 ? 2.486 -5.343 10.961 1.00 93.88 537 VAL A CA 1
ATOM 4173 C C . VAL A 1 537 ? 1.430 -4.246 11.114 1.00 93.88 537 VAL A C 1
ATOM 4175 O O . VAL A 1 537 ? 0.348 -4.517 11.631 1.00 93.88 537 VAL A O 1
ATOM 4178 N N . GLU A 1 538 ? 1.684 -3.042 10.606 1.00 94.12 538 GLU A N 1
ATOM 4179 C CA . GLU A 1 538 ? 0.766 -1.900 10.678 1.00 94.12 538 GLU A CA 1
ATOM 4180 C C . GLU A 1 538 ? -0.574 -2.223 10.006 1.00 94.12 538 GLU A C 1
ATOM 4182 O O . GLU A 1 538 ? -1.635 -2.058 10.605 1.00 94.12 538 GLU A O 1
ATOM 4187 N N . ALA A 1 539 ? -0.527 -2.799 8.801 1.00 96.06 539 ALA A N 1
ATOM 4188 C CA . ALA A 1 539 ? -1.716 -3.203 8.055 1.00 96.06 539 ALA A CA 1
ATOM 4189 C C . ALA A 1 539 ? -2.513 -4.302 8.778 1.00 96.06 539 ALA A C 1
ATOM 4191 O O . ALA A 1 539 ? -3.746 -4.272 8.799 1.00 96.06 539 ALA A O 1
ATOM 4192 N N . ILE A 1 540 ? -1.822 -5.266 9.400 1.00 97.00 540 ILE A N 1
ATOM 4193 C CA . ILE A 1 540 ? -2.456 -6.325 10.197 1.00 97.00 540 ILE A CA 1
ATOM 4194 C C . ILE A 1 540 ? -3.170 -5.724 11.413 1.00 97.00 540 ILE A C 1
ATOM 4196 O O . ILE A 1 540 ? -4.317 -6.081 11.693 1.00 97.00 540 ILE A O 1
ATOM 4200 N N . LEU A 1 541 ? -2.513 -4.805 12.126 1.00 96.75 541 LEU A N 1
ATOM 4201 C CA . LEU A 1 541 ? -3.068 -4.146 13.306 1.00 96.75 541 LEU A CA 1
ATOM 4202 C C . LEU A 1 541 ? -4.290 -3.299 12.963 1.00 96.75 541 LEU A C 1
ATOM 4204 O O . LEU A 1 541 ? -5.315 -3.411 13.636 1.00 96.75 541 LEU A O 1
ATOM 4208 N N . GLU A 1 542 ? -4.213 -2.488 11.911 1.00 97.81 542 GLU A N 1
ATOM 4209 C CA . GLU A 1 542 ? -5.325 -1.647 11.462 1.00 97.81 542 GLU A CA 1
ATOM 4210 C C . GLU A 1 542 ? -6.513 -2.484 10.987 1.00 97.81 542 GLU A C 1
ATOM 4212 O O . GLU A 1 542 ? -7.662 -2.171 11.314 1.00 97.81 542 GLU A O 1
ATOM 4217 N N . MET A 1 543 ? -6.257 -3.604 10.304 1.00 98.00 543 MET A N 1
ATOM 4218 C CA . MET A 1 543 ? -7.301 -4.548 9.909 1.00 98.00 543 MET A CA 1
ATOM 4219 C C . MET A 1 543 ? -7.938 -5.207 11.140 1.00 98.00 543 MET A C 1
ATOM 4221 O O . MET A 1 543 ? -9.165 -5.254 11.241 1.00 98.00 543 MET A O 1
ATOM 4225 N N . GLY A 1 544 ? -7.131 -5.663 12.105 1.00 97.44 544 GLY A N 1
ATOM 4226 C CA . GLY A 1 544 ? -7.611 -6.245 13.361 1.00 97.44 544 GLY A CA 1
ATOM 4227 C C . GLY A 1 544 ? -8.465 -5.268 14.173 1.00 97.44 544 GLY A C 1
ATOM 4228 O O . GLY A 1 544 ? -9.549 -5.620 14.640 1.00 97.44 544 GLY A O 1
ATOM 4229 N N . GLN A 1 545 ? -8.036 -4.010 14.278 1.00 97.50 545 GLN A N 1
ATOM 4230 C CA . GLN A 1 545 ? -8.791 -2.959 14.963 1.00 97.50 545 GLN A CA 1
ATOM 4231 C C . GLN A 1 545 ? -10.084 -2.592 14.226 1.00 97.50 545 GLN A C 1
ATOM 4233 O O . GLN A 1 545 ? -11.122 -2.428 14.868 1.00 97.50 545 GLN A O 1
ATOM 4238 N N . SER A 1 546 ? -10.055 -2.517 12.894 1.00 97.62 546 SER A N 1
ATOM 4239 C CA . SER A 1 546 ? -11.250 -2.264 12.080 1.00 97.62 546 SER A CA 1
ATOM 4240 C C . SER A 1 546 ? -12.293 -3.368 12.274 1.00 97.62 546 SER A C 1
ATOM 4242 O O . SER A 1 546 ? -13.456 -3.080 12.553 1.00 97.62 546 SER A O 1
ATOM 4244 N N . LEU A 1 547 ? -11.873 -4.638 12.228 1.00 97.94 547 LEU A N 1
ATOM 4245 C CA . LEU A 1 547 ? -12.738 -5.796 12.483 1.00 97.94 547 LEU A CA 1
ATOM 4246 C C . LEU A 1 547 ? -13.299 -5.795 13.912 1.00 97.94 547 LEU A C 1
ATOM 4248 O O . LEU A 1 547 ? -14.491 -6.041 14.109 1.00 97.94 547 LEU A O 1
ATOM 4252 N N . PHE A 1 548 ? -12.471 -5.454 14.905 1.00 96.81 548 PHE A N 1
ATOM 4253 C CA . PHE A 1 548 ? -12.908 -5.312 16.292 1.00 96.81 548 PHE A CA 1
ATOM 4254 C C . PHE A 1 548 ? -13.990 -4.238 16.445 1.00 96.81 548 PHE A C 1
ATOM 4256 O O . PHE A 1 548 ? -14.997 -4.467 17.113 1.00 96.81 548 PHE A O 1
ATOM 4263 N N . ILE A 1 549 ? -13.834 -3.080 15.803 1.00 95.06 549 ILE A N 1
ATOM 4264 C CA . ILE A 1 549 ? -14.835 -2.007 15.857 1.00 95.06 549 ILE A CA 1
ATOM 4265 C C . ILE A 1 549 ? -16.117 -2.418 15.126 1.00 95.06 549 ILE A C 1
ATOM 4267 O O . ILE A 1 549 ? -17.210 -2.220 15.661 1.00 95.06 549 ILE A O 1
ATOM 4271 N N . LEU A 1 550 ? -16.003 -3.049 13.954 1.00 95.69 550 LEU A N 1
ATOM 4272 C CA . LEU A 1 550 ? -17.149 -3.566 13.203 1.00 95.69 550 LEU A CA 1
ATOM 4273 C C . LEU A 1 550 ? -17.946 -4.602 14.008 1.00 95.69 550 LEU A C 1
ATOM 4275 O O . LEU A 1 550 ? -19.177 -4.582 13.950 1.00 95.69 550 LEU A O 1
ATOM 4279 N N . SER A 1 551 ? -17.287 -5.435 14.824 1.00 95.75 551 SER A N 1
ATOM 4280 C CA . SER A 1 551 ? -17.971 -6.416 15.684 1.00 95.75 551 SER A CA 1
ATOM 4281 C C . SER A 1 551 ? -18.991 -5.777 16.635 1.00 95.75 551 SER A C 1
ATOM 4283 O O . SER A 1 551 ? -20.073 -6.325 16.838 1.00 95.75 551 SER A O 1
ATOM 4285 N N . LYS A 1 552 ? -18.712 -4.562 17.133 1.00 92.25 552 LYS A N 1
ATOM 4286 C CA . LYS A 1 552 ? -19.586 -3.822 18.062 1.00 92.25 552 LYS A CA 1
ATOM 4287 C C . LYS A 1 552 ? -20.883 -3.337 17.415 1.00 92.25 552 LYS A C 1
ATOM 4289 O O . LYS A 1 552 ? -21.801 -2.918 18.113 1.00 92.25 552 LYS A O 1
ATOM 4294 N N . THR A 1 553 ? -20.963 -3.380 16.086 1.00 92.19 553 THR A N 1
ATOM 4295 C CA . THR A 1 553 ? -22.166 -3.026 15.314 1.00 92.19 553 THR A CA 1
ATOM 4296 C C . THR A 1 553 ? -23.060 -4.231 15.022 1.00 92.19 553 THR A C 1
ATOM 4298 O O . THR A 1 553 ? -24.155 -4.074 14.481 1.00 92.19 553 THR A O 1
ATOM 4301 N N . LYS A 1 554 ? -22.600 -5.438 15.367 1.00 91.44 554 LYS A N 1
ATOM 4302 C CA . LYS A 1 554 ? -23.295 -6.711 15.161 1.00 91.44 554 LYS A CA 1
ATOM 4303 C C . LYS A 1 554 ? -23.833 -7.246 16.493 1.00 91.44 554 LYS A C 1
ATOM 4305 O O . LYS A 1 554 ? -23.550 -6.700 17.557 1.00 91.44 554 LYS A O 1
ATOM 4310 N N . LYS A 1 555 ? -24.646 -8.305 16.442 1.00 86.94 555 LYS A N 1
ATOM 4311 C CA . LYS A 1 555 ? -25.206 -8.983 17.623 1.00 86.94 555 LYS A CA 1
ATOM 4312 C C . LYS A 1 555 ? -24.999 -10.493 17.513 1.00 86.94 555 LYS A C 1
ATOM 4314 O O . LYS A 1 555 ? -24.961 -11.016 16.403 1.00 86.94 555 LYS A O 1
ATOM 4319 N N . GLY A 1 556 ? -24.907 -11.170 18.658 1.00 86.88 556 GLY A N 1
ATOM 4320 C CA . GLY A 1 556 ? -24.811 -12.631 18.729 1.00 86.88 556 GLY A CA 1
ATOM 4321 C C . GLY A 1 556 ? -23.627 -13.190 17.936 1.00 86.88 556 GLY A C 1
ATOM 4322 O O . GLY A 1 556 ? -22.525 -12.642 17.991 1.00 86.88 556 GLY A O 1
ATOM 4323 N N . ASP A 1 557 ? -23.877 -14.254 17.175 1.00 87.56 557 ASP A N 1
ATOM 4324 C CA . ASP A 1 557 ? -22.851 -15.009 16.444 1.00 87.56 557 ASP A CA 1
ATOM 4325 C C . ASP A 1 557 ? -22.112 -14.183 15.388 1.00 87.56 557 ASP A C 1
ATOM 4327 O O . ASP A 1 557 ? -20.923 -14.397 15.151 1.00 87.56 557 ASP A O 1
ATOM 4331 N N . ASP A 1 558 ? -22.775 -13.199 14.775 1.00 89.62 558 ASP A N 1
ATOM 4332 C CA . ASP A 1 558 ? -22.118 -12.311 13.816 1.00 89.62 558 ASP A CA 1
ATOM 4333 C C . ASP A 1 558 ? -21.051 -11.453 14.498 1.00 89.62 558 ASP A C 1
ATOM 4335 O O . ASP A 1 558 ? -19.970 -11.268 13.944 1.00 89.62 558 ASP A O 1
ATOM 4339 N N . ALA A 1 559 ? -21.309 -10.972 15.718 1.00 93.25 559 ALA A N 1
ATOM 4340 C CA . ALA A 1 559 ? -20.303 -10.239 16.481 1.00 93.25 559 ALA A CA 1
ATOM 4341 C C . ALA A 1 559 ? -19.101 -11.135 16.825 1.00 93.25 559 ALA A C 1
ATOM 4343 O O . ALA A 1 559 ? -17.961 -10.717 16.617 1.00 93.25 559 ALA A O 1
ATOM 4344 N N . ASP A 1 560 ? -19.335 -12.380 17.263 1.00 92.88 560 ASP A N 1
ATOM 4345 C CA . ASP A 1 560 ? -18.252 -13.337 17.558 1.00 92.88 560 ASP A CA 1
ATOM 4346 C C . ASP A 1 560 ? -17.429 -13.671 16.304 1.00 92.88 560 ASP A C 1
ATOM 4348 O O . ASP A 1 560 ? -16.207 -13.776 16.383 1.00 92.88 560 ASP A O 1
ATOM 4352 N N . ARG A 1 561 ? -18.053 -13.739 15.121 1.00 95.19 561 ARG A N 1
ATOM 4353 C CA . ARG A 1 561 ? -17.349 -13.992 13.852 1.00 95.19 561 ARG A CA 1
ATOM 4354 C C . ARG A 1 561 ? -16.353 -12.881 13.504 1.00 95.19 561 ARG A C 1
ATOM 4356 O O . ARG A 1 561 ? -15.202 -13.169 13.179 1.00 95.19 561 ARG A O 1
ATOM 4363 N N . PHE A 1 562 ? -16.766 -11.616 13.615 1.00 96.50 562 PHE A N 1
ATOM 4364 C CA . PHE A 1 562 ? -15.862 -10.474 13.413 1.00 96.50 562 PHE A CA 1
ATOM 4365 C C . PHE A 1 562 ? -14.747 -10.442 14.464 1.00 96.50 562 PHE A C 1
ATOM 4367 O O . PHE A 1 562 ? -13.597 -10.156 14.129 1.00 96.50 562 PHE A O 1
ATOM 4374 N N . LEU A 1 563 ? -15.061 -10.778 15.719 1.00 97.38 563 LEU A N 1
ATOM 4375 C CA . LEU A 1 563 ? -14.061 -10.883 16.779 1.00 97.38 563 LEU A CA 1
ATOM 4376 C C . LEU A 1 563 ? -13.053 -12.011 16.514 1.00 97.38 563 LEU A C 1
ATOM 4378 O O . LEU A 1 563 ? -11.868 -11.812 16.743 1.00 97.38 563 LEU A O 1
ATOM 4382 N N . MET A 1 564 ? -13.474 -13.162 15.985 1.00 96.25 564 MET A N 1
ATOM 4383 C CA . MET A 1 564 ? -12.556 -14.238 15.588 1.00 96.25 564 MET A CA 1
ATOM 4384 C C . MET A 1 564 ? -11.589 -13.791 14.489 1.00 96.25 564 MET A C 1
ATOM 4386 O O . MET A 1 564 ? -10.392 -14.048 14.586 1.00 96.25 564 MET A O 1
ATOM 4390 N N . MET A 1 565 ? -12.087 -13.078 13.476 1.00 97.25 565 MET A N 1
ATOM 4391 C CA . MET A 1 565 ? -11.235 -12.530 12.417 1.00 97.25 565 MET A CA 1
ATOM 4392 C C . MET A 1 565 ? -10.261 -11.475 12.965 1.00 97.25 565 MET A C 1
ATOM 4394 O O . MET A 1 565 ? -9.102 -11.436 12.561 1.00 97.25 565 MET A O 1
ATOM 4398 N N . ALA A 1 566 ? -10.709 -10.627 13.898 1.00 97.94 566 ALA A N 1
ATOM 4399 C CA . ALA A 1 566 ? -9.841 -9.661 14.572 1.00 97.94 566 ALA A CA 1
ATOM 4400 C C . ALA A 1 566 ? -8.761 -10.361 15.414 1.00 97.94 566 ALA A C 1
ATOM 4402 O O . ALA A 1 566 ? -7.596 -9.969 15.368 1.00 97.94 566 ALA A O 1
ATOM 4403 N N . GLU A 1 567 ? -9.132 -11.415 16.147 1.00 97.56 567 GLU A N 1
ATOM 4404 C CA . GLU A 1 567 ? -8.201 -12.232 16.926 1.00 97.56 567 GLU A CA 1
ATOM 4405 C C . GLU A 1 567 ? -7.110 -12.832 16.039 1.00 97.56 567 GLU A C 1
ATOM 4407 O O . GLU A 1 567 ? -5.936 -12.710 16.376 1.00 97.56 567 GLU A O 1
ATOM 4412 N N . GLU A 1 568 ? -7.480 -13.432 14.906 1.00 97.19 568 GLU A N 1
ATOM 4413 C CA . GLU A 1 568 ? -6.527 -14.006 13.950 1.00 97.19 568 GLU A CA 1
ATOM 4414 C C . GLU A 1 568 ? -5.494 -12.965 13.499 1.00 97.19 568 GLU A C 1
ATOM 4416 O O . GLU A 1 568 ? -4.298 -13.249 13.459 1.00 97.19 568 GLU A O 1
ATOM 4421 N N . LYS A 1 569 ? -5.928 -11.727 13.224 1.00 97.56 569 LYS A N 1
ATOM 4422 C CA . LYS A 1 569 ? -5.014 -10.646 12.834 1.00 97.56 569 LYS A CA 1
ATOM 4423 C C . LYS A 1 569 ? -4.080 -10.242 13.967 1.00 97.56 569 LYS A C 1
ATOM 4425 O O . LYS A 1 569 ? -2.875 -10.166 13.751 1.00 97.56 569 LYS A O 1
ATOM 4430 N N . PHE A 1 570 ? -4.573 -10.059 15.189 1.00 97.69 570 PHE A N 1
ATOM 4431 C CA . PHE A 1 570 ? -3.672 -9.753 16.304 1.00 97.69 570 PHE A CA 1
ATOM 4432 C C . PHE A 1 570 ? -2.707 -10.905 16.617 1.00 97.69 570 PHE A C 1
ATOM 4434 O O . PHE A 1 570 ? -1.544 -10.649 16.919 1.00 97.69 570 PHE A O 1
ATOM 4441 N N . GLN A 1 571 ? -3.141 -12.161 16.481 1.00 96.38 571 GLN A N 1
ATOM 4442 C CA . GLN A 1 571 ? -2.257 -13.326 16.583 1.00 96.38 571 GLN A CA 1
ATOM 4443 C C . GLN A 1 571 ? -1.169 -13.302 15.508 1.00 96.38 571 GLN A C 1
ATOM 4445 O O . GLN A 1 571 ? -0.003 -13.509 15.831 1.00 96.38 571 GLN A O 1
ATOM 4450 N N . GLN A 1 572 ? -1.529 -13.003 14.259 1.00 95.81 572 GLN A N 1
ATOM 4451 C CA . GLN A 1 572 ? -0.582 -12.865 13.154 1.00 95.81 572 GLN A CA 1
ATOM 4452 C C . GLN A 1 572 ? 0.452 -11.760 13.436 1.00 95.81 572 GLN A C 1
ATOM 4454 O O . GLN A 1 572 ? 1.645 -11.980 13.253 1.00 95.81 572 GLN A O 1
ATOM 4459 N N . ALA A 1 573 ? 0.026 -10.599 13.946 1.00 95.75 573 ALA A N 1
ATOM 4460 C CA . ALA A 1 573 ? 0.940 -9.520 14.329 1.00 95.75 573 ALA A CA 1
ATOM 4461 C C . ALA A 1 573 ? 1.901 -9.941 15.458 1.00 95.75 573 ALA A C 1
ATOM 4463 O O . ALA A 1 573 ? 3.094 -9.669 15.373 1.00 95.75 573 ALA A O 1
ATOM 4464 N N . VAL A 1 574 ? 1.410 -10.660 16.477 1.00 94.88 574 VAL A N 1
ATOM 4465 C CA . VAL A 1 574 ? 2.239 -11.183 17.583 1.00 94.88 574 VAL A CA 1
ATOM 4466 C C . VAL A 1 574 ? 3.193 -12.293 17.124 1.00 94.88 574 VAL A C 1
ATOM 4468 O O . VAL A 1 574 ? 4.267 -12.446 17.695 1.00 94.88 574 VAL A O 1
ATOM 4471 N N . GLN A 1 575 ? 2.835 -13.075 16.103 1.00 94.62 575 GLN A N 1
ATOM 4472 C CA . GLN A 1 575 ? 3.746 -14.061 15.509 1.00 94.62 575 GLN A CA 1
ATOM 4473 C C . GLN A 1 575 ? 4.929 -13.396 14.795 1.00 94.62 575 GLN A C 1
ATOM 4475 O O . GLN A 1 575 ? 6.020 -13.960 14.797 1.00 94.62 575 GLN A O 1
ATOM 4480 N N . ILE A 1 576 ? 4.714 -12.221 14.195 1.00 93.75 576 ILE A N 1
ATOM 4481 C CA . ILE A 1 576 ? 5.764 -11.445 13.521 1.00 93.75 576 ILE A CA 1
ATOM 4482 C C . ILE A 1 576 ? 6.636 -10.720 14.552 1.00 93.75 576 ILE A C 1
ATOM 4484 O O . ILE A 1 576 ? 7.858 -10.833 14.509 1.00 93.75 576 ILE A O 1
ATOM 4488 N N . ASP A 1 577 ? 6.010 -10.011 15.493 1.00 91.44 577 ASP A N 1
ATOM 4489 C CA . ASP A 1 577 ? 6.691 -9.335 16.595 1.00 91.44 577 ASP A CA 1
ATOM 4490 C C . ASP A 1 577 ? 6.041 -9.703 17.935 1.00 91.44 577 ASP A C 1
ATOM 4492 O O . ASP A 1 577 ? 5.024 -9.146 18.364 1.00 91.44 577 ASP A O 1
ATOM 4496 N N . VAL A 1 578 ? 6.685 -10.644 18.630 1.00 89.88 578 VAL A N 1
ATOM 4497 C CA . VAL A 1 578 ? 6.237 -11.143 19.936 1.00 89.88 578 VAL A CA 1
ATOM 4498 C C . VAL A 1 578 ? 6.240 -10.034 20.990 1.00 89.88 578 VAL A C 1
ATOM 4500 O O . VAL A 1 578 ? 5.429 -10.083 21.914 1.00 89.88 578 VAL A O 1
ATOM 4503 N N . ALA A 1 579 ? 7.105 -9.024 20.866 1.00 90.44 579 ALA A N 1
ATOM 4504 C CA . ALA A 1 579 ? 7.217 -7.921 21.816 1.00 90.44 579 ALA A CA 1
ATOM 4505 C C . ALA A 1 579 ? 6.281 -6.738 21.488 1.00 90.44 579 ALA A C 1
ATOM 4507 O O . ALA A 1 579 ? 6.287 -5.734 22.210 1.00 90.44 579 ALA A O 1
ATOM 4508 N N . HIS A 1 580 ? 5.426 -6.848 20.462 1.00 92.56 580 HIS A N 1
ATOM 4509 C CA . HIS A 1 580 ? 4.534 -5.765 20.054 1.00 92.56 580 HIS A CA 1
ATOM 4510 C C . HIS A 1 580 ? 3.375 -5.553 21.045 1.00 92.56 580 HIS A C 1
ATOM 4512 O O . HIS A 1 580 ? 2.295 -6.147 20.939 1.00 92.56 580 HIS A O 1
ATOM 4518 N N . ALA A 1 581 ? 3.556 -4.636 21.999 1.00 92.31 581 ALA A N 1
ATOM 4519 C CA . ALA A 1 581 ? 2.601 -4.392 23.087 1.00 92.31 581 ALA A CA 1
ATOM 4520 C C . ALA A 1 581 ? 1.170 -4.052 22.611 1.00 92.31 581 ALA A C 1
ATOM 4522 O O . ALA A 1 581 ? 0.200 -4.532 23.195 1.00 92.31 581 ALA A O 1
ATOM 4523 N N . GLU A 1 582 ? 1.010 -3.262 21.541 1.00 92.69 582 GLU A N 1
ATOM 4524 C CA . GLU A 1 582 ? -0.318 -2.931 20.981 1.00 92.69 582 GLU A CA 1
ATOM 4525 C C . GLU A 1 582 ? -1.026 -4.148 20.363 1.00 92.69 582 GLU A C 1
ATOM 4527 O O . GLU A 1 582 ? -2.248 -4.258 20.465 1.00 92.69 582 GLU A O 1
ATOM 4532 N N . ALA A 1 583 ? -0.277 -5.084 19.767 1.00 94.62 583 ALA A N 1
ATOM 4533 C CA . ALA A 1 583 ? -0.830 -6.289 19.155 1.00 94.62 583 ALA A CA 1
ATOM 4534 C C . ALA A 1 583 ? -1.352 -7.233 20.240 1.00 94.62 583 ALA A C 1
ATOM 4536 O O . ALA A 1 583 ? -2.493 -7.692 20.187 1.00 94.62 583 ALA A O 1
ATOM 4537 N N . GLN A 1 584 ? -0.538 -7.449 21.278 1.00 95.00 584 GLN A N 1
ATOM 4538 C CA . GLN A 1 584 ? -0.932 -8.233 22.444 1.00 95.00 584 GLN A CA 1
ATOM 4539 C C . GLN A 1 584 ? -2.121 -7.605 23.185 1.00 95.00 584 GLN A C 1
ATOM 4541 O O . GLN A 1 584 ? -3.024 -8.323 23.616 1.00 95.00 584 GLN A O 1
ATOM 4546 N N . PHE A 1 585 ? -2.156 -6.273 23.306 1.00 95.38 585 PHE A N 1
ATOM 4547 C CA . PHE A 1 585 ? -3.288 -5.562 23.898 1.00 95.38 585 PHE A CA 1
ATOM 4548 C C . PHE A 1 585 ? -4.567 -5.754 23.077 1.00 95.38 585 PHE A C 1
ATOM 4550 O O . PHE A 1 585 ? -5.599 -6.101 23.647 1.00 95.38 585 PHE A O 1
ATOM 4557 N N . GLY A 1 586 ? -4.498 -5.581 21.752 1.00 94.81 586 GLY A N 1
ATOM 4558 C CA . GLY A 1 586 ? -5.627 -5.823 20.852 1.00 94.81 586 GLY A CA 1
ATOM 4559 C C . GLY A 1 586 ? -6.146 -7.259 20.945 1.00 94.81 586 GLY A C 1
ATOM 4560 O O . GLY A 1 586 ? -7.352 -7.470 21.060 1.00 94.81 586 GLY A O 1
ATOM 4561 N N . TRP A 1 587 ? -5.243 -8.244 21.005 1.00 97.00 587 TRP A N 1
ATOM 4562 C CA . TRP A 1 587 ? -5.614 -9.648 21.195 1.00 97.00 587 TRP A CA 1
ATOM 4563 C C . TRP A 1 587 ? -6.335 -9.882 22.530 1.00 97.00 587 TRP A C 1
ATOM 4565 O O . TRP A 1 587 ? -7.395 -10.510 22.559 1.00 97.00 587 TRP A O 1
ATOM 4575 N N . ALA A 1 588 ? -5.798 -9.347 23.630 1.00 96.19 588 ALA A N 1
ATOM 4576 C CA . ALA A 1 588 ? -6.423 -9.449 24.947 1.00 96.19 588 ALA A CA 1
ATOM 4577 C C . ALA A 1 588 ? -7.829 -8.825 24.964 1.00 96.19 588 ALA A C 1
ATOM 4579 O O . ALA A 1 588 ? -8.757 -9.395 25.542 1.00 96.19 588 ALA A O 1
ATOM 4580 N N . ASP A 1 589 ? -8.000 -7.680 24.299 1.00 95.00 589 ASP A N 1
ATOM 4581 C CA . ASP A 1 589 ? -9.270 -6.959 24.267 1.00 95.00 589 ASP A CA 1
ATOM 4582 C C . ASP A 1 589 ? -10.334 -7.697 23.443 1.00 95.00 589 ASP A C 1
ATOM 4584 O O . ASP A 1 589 ? -11.485 -7.815 23.868 1.00 95.00 589 ASP A O 1
ATOM 4588 N N . VAL A 1 590 ? -9.935 -8.286 22.312 1.00 96.88 590 VAL A N 1
ATOM 4589 C CA . VAL A 1 590 ? -10.801 -9.161 21.513 1.00 96.88 590 VAL A CA 1
ATOM 4590 C C . VAL A 1 590 ? -11.234 -10.385 22.320 1.00 96.88 590 VAL A C 1
ATOM 4592 O O . VAL A 1 590 ? -12.426 -10.680 22.371 1.00 96.88 590 VAL A O 1
ATOM 4595 N N . LEU A 1 591 ? -10.304 -11.072 22.994 1.00 96.31 591 LEU A N 1
ATOM 4596 C CA . LEU A 1 591 ? -10.623 -12.232 23.838 1.00 96.31 591 LEU A CA 1
ATOM 4597 C C . LEU A 1 591 ? -11.636 -11.878 24.934 1.00 96.31 591 LEU A C 1
ATOM 4599 O O . LEU A 1 591 ? -12.560 -12.648 25.192 1.00 96.31 591 LEU A O 1
ATOM 4603 N N . MET A 1 592 ? -11.490 -10.705 25.550 1.00 94.81 592 MET A N 1
ATOM 4604 C CA . MET A 1 592 ? -12.394 -10.229 26.595 1.00 94.81 592 MET A CA 1
ATOM 4605 C C . MET A 1 592 ? -13.810 -9.942 26.067 1.00 94.81 592 MET A C 1
ATOM 4607 O O . MET A 1 592 ? -14.793 -10.314 26.715 1.00 94.81 592 MET A O 1
ATOM 4611 N N . GLU A 1 593 ? -13.941 -9.298 24.903 1.00 94.12 593 GLU A N 1
ATOM 4612 C CA . GLU A 1 593 ? -15.257 -9.072 24.288 1.00 94.12 593 GLU A CA 1
ATOM 4613 C C . GLU A 1 593 ? -15.898 -10.404 23.860 1.00 94.12 593 GLU A C 1
ATOM 4615 O O . GLU A 1 593 ? -17.073 -10.637 24.147 1.00 94.12 593 GLU A O 1
ATOM 4620 N N . ARG A 1 594 ? -15.120 -11.340 23.293 1.00 93.81 594 ARG A N 1
ATOM 4621 C CA . ARG A 1 594 ? -15.604 -12.696 22.960 1.00 93.81 594 ARG A CA 1
ATOM 4622 C C . ARG A 1 594 ? -16.097 -13.452 24.191 1.00 93.81 594 ARG A C 1
ATOM 4624 O O . ARG A 1 594 ? -17.161 -14.064 24.148 1.00 93.81 594 ARG A O 1
ATOM 4631 N N . ALA A 1 595 ? -15.354 -13.385 25.296 1.00 92.81 595 ALA A N 1
ATOM 4632 C CA . ALA A 1 595 ? -15.751 -13.983 26.570 1.00 92.81 595 ALA A CA 1
ATOM 4633 C C . ALA A 1 595 ? -17.063 -13.382 27.097 1.00 92.81 595 ALA A C 1
ATOM 4635 O O . ALA A 1 595 ? -17.913 -14.078 27.651 1.00 92.81 595 ALA A O 1
ATOM 4636 N N . SER A 1 596 ? -17.262 -12.079 26.892 1.00 90.00 596 SER A N 1
ATOM 4637 C CA . SER A 1 596 ? -18.462 -11.377 27.350 1.00 90.00 596 SER A CA 1
ATOM 4638 C C . SER A 1 596 ? -19.726 -11.832 26.608 1.00 90.00 596 SER A C 1
ATOM 4640 O O . SER A 1 596 ? -20.783 -11.873 27.233 1.00 90.00 596 SER A O 1
ATOM 4642 N N . LEU A 1 597 ? -19.616 -12.255 25.342 1.00 88.06 597 LEU A N 1
ATOM 4643 C CA . LEU A 1 597 ? -20.736 -12.758 24.531 1.00 88.06 597 LEU A CA 1
ATOM 4644 C C . LEU A 1 597 ? -21.178 -14.196 24.863 1.00 88.06 597 LEU A C 1
ATOM 4646 O O . LEU A 1 597 ? -22.273 -14.593 24.469 1.00 88.06 597 LEU A O 1
ATOM 4650 N N . LYS A 1 598 ? -20.352 -14.987 25.559 1.00 85.75 598 LYS A N 1
ATOM 4651 C CA . LYS A 1 598 ? -20.611 -16.413 25.837 1.00 85.75 598 LYS A CA 1
ATOM 4652 C C . LYS A 1 598 ? -21.051 -16.641 27.282 1.00 85.75 598 LYS A C 1
ATOM 4654 O O . LYS A 1 598 ? -20.631 -15.906 28.165 1.00 85.75 598 LYS A O 1
ATOM 4659 N N . ASN A 1 599 ? -21.860 -17.665 27.550 1.00 78.31 599 ASN A N 1
ATOM 4660 C CA . ASN A 1 599 ? -22.334 -18.011 28.906 1.00 78.31 599 ASN A CA 1
ATOM 4661 C C . ASN A 1 599 ? -21.973 -19.450 29.325 1.00 78.31 599 ASN A C 1
ATOM 4663 O O . ASN A 1 599 ? -22.545 -19.982 30.269 1.00 78.31 599 ASN A O 1
ATOM 4667 N N . ASP A 1 600 ? -21.049 -20.082 28.608 1.00 81.94 600 ASP A N 1
ATOM 4668 C CA . ASP A 1 600 ? -20.580 -21.452 28.819 1.00 81.94 600 ASP A CA 1
ATOM 4669 C C . ASP A 1 600 ? -19.180 -21.478 29.463 1.00 81.94 600 ASP A C 1
ATOM 4671 O O . ASP A 1 600 ? -18.569 -20.439 29.716 1.00 81.94 600 ASP A O 1
ATOM 4675 N N . GLU A 1 601 ? -18.622 -22.670 29.691 1.00 82.25 601 GLU A N 1
ATOM 4676 C CA . GLU A 1 601 ? -17.252 -22.825 30.209 1.00 82.25 601 GLU A CA 1
ATOM 4677 C C . GLU A 1 601 ? -16.182 -22.163 29.320 1.00 82.25 601 GLU A C 1
ATOM 4679 O O . GLU A 1 601 ? -15.086 -21.836 29.788 1.00 82.25 601 GLU A O 1
ATOM 4684 N N . MET A 1 602 ? -16.474 -21.942 28.033 1.00 86.44 602 MET A N 1
ATOM 4685 C CA . MET A 1 602 ? -15.556 -21.250 27.130 1.00 86.44 602 MET A CA 1
ATOM 4686 C C . MET A 1 602 ? -15.413 -19.769 27.491 1.00 86.44 602 MET A C 1
ATOM 4688 O O . MET A 1 602 ? -14.324 -19.222 27.311 1.00 86.44 602 MET A O 1
ATOM 4692 N N . SER A 1 603 ? -16.451 -19.137 28.055 1.00 89.38 603 SER A N 1
ATOM 4693 C CA . SER A 1 603 ? -16.374 -17.774 28.604 1.00 89.38 603 SER A CA 1
ATOM 4694 C C . SER A 1 603 ? -15.217 -17.643 29.600 1.00 89.38 603 SER A C 1
ATOM 4696 O O . SER A 1 603 ? -14.369 -16.761 29.458 1.00 89.38 603 SER A O 1
ATOM 4698 N N . ASP A 1 604 ? -15.125 -18.552 30.570 1.00 90.12 604 ASP A N 1
ATOM 4699 C CA . ASP A 1 604 ? -14.111 -18.496 31.629 1.00 90.12 604 ASP A CA 1
ATOM 4700 C C . ASP A 1 604 ? -12.693 -18.675 31.081 1.00 90.12 604 ASP A C 1
ATOM 4702 O O . ASP A 1 604 ? -11.771 -17.943 31.453 1.00 90.12 604 ASP A O 1
ATOM 4706 N N . ARG A 1 605 ? -12.516 -19.619 30.148 1.00 92.50 605 ARG A N 1
ATOM 4707 C CA . ARG A 1 605 ? -11.224 -19.858 29.487 1.00 92.50 605 ARG A CA 1
ATOM 4708 C C . ARG A 1 605 ? -10.754 -18.623 28.722 1.00 92.50 605 ARG A C 1
ATOM 4710 O O . ARG A 1 605 ? -9.581 -18.263 28.806 1.00 92.50 605 ARG A O 1
ATOM 4717 N N . LEU A 1 606 ? -11.662 -17.962 28.001 1.00 94.81 606 LEU A N 1
ATOM 4718 C CA . LEU A 1 606 ? -11.352 -16.749 27.245 1.00 94.81 606 LEU A CA 1
ATOM 4719 C C . LEU A 1 606 ? -11.007 -15.573 28.168 1.00 94.81 606 LEU A C 1
ATOM 4721 O O . LEU A 1 606 ? -10.029 -14.875 27.898 1.00 94.81 606 LEU A O 1
ATOM 4725 N N . PHE A 1 607 ? -11.736 -15.384 29.275 1.00 94.88 607 PHE A N 1
ATOM 4726 C CA . PHE A 1 607 ? -11.397 -14.361 30.271 1.00 94.88 607 PHE A CA 1
ATOM 4727 C C . PHE A 1 607 ? -10.005 -14.581 30.866 1.00 94.88 607 PHE A C 1
ATOM 4729 O O . PHE A 1 607 ? -9.196 -13.655 30.882 1.00 94.88 607 PHE A O 1
ATOM 4736 N N . ASN A 1 608 ? -9.696 -15.804 31.302 1.00 93.19 608 ASN A N 1
ATOM 4737 C CA . ASN A 1 608 ? -8.392 -16.114 31.888 1.00 93.19 608 ASN A CA 1
ATOM 4738 C C . ASN A 1 608 ? -7.250 -15.894 30.886 1.00 93.19 608 ASN A C 1
ATOM 4740 O O . ASN A 1 608 ? -6.265 -15.236 31.221 1.00 93.19 608 ASN A O 1
ATOM 4744 N N . LYS A 1 609 ? -7.427 -16.318 29.629 1.00 95.75 609 LYS A N 1
ATOM 4745 C CA . LYS A 1 609 ? -6.453 -16.059 28.560 1.00 95.75 609 LYS A CA 1
ATOM 4746 C C . LYS A 1 609 ? -6.275 -14.559 28.288 1.00 95.75 609 LYS A C 1
ATOM 4748 O O . LYS A 1 609 ? -5.153 -14.097 28.094 1.00 95.75 609 LYS A O 1
ATOM 4753 N N . ALA A 1 610 ? -7.354 -13.772 28.311 1.00 96.62 610 ALA A N 1
ATOM 4754 C CA . ALA A 1 610 ? -7.263 -12.315 28.191 1.00 96.62 610 ALA A CA 1
ATOM 4755 C C . ALA A 1 610 ? -6.449 -11.701 29.346 1.00 96.62 610 ALA A C 1
ATOM 4757 O O . ALA A 1 610 ? -5.629 -10.811 29.126 1.00 96.62 610 ALA A O 1
ATOM 4758 N N . PHE A 1 611 ? -6.629 -12.194 30.576 1.00 95.56 611 PHE A N 1
ATOM 4759 C CA . PHE A 1 611 ? -5.889 -11.724 31.751 1.00 95.56 611 PHE A CA 1
ATOM 4760 C C . PHE A 1 611 ? -4.396 -12.059 31.689 1.00 9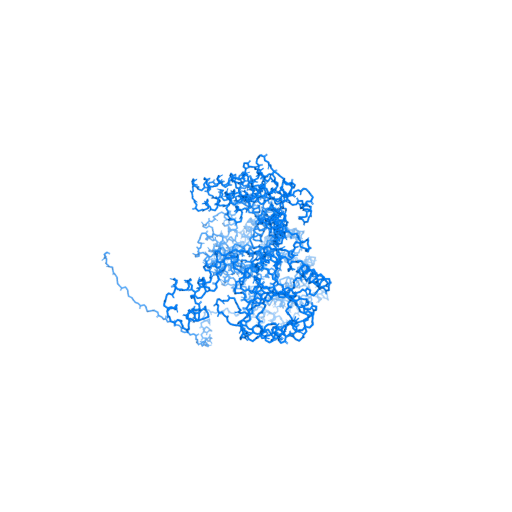5.56 611 PHE A C 1
ATOM 4762 O O . PHE A 1 611 ? -3.574 -11.200 32.016 1.00 95.56 611 PHE A O 1
ATOM 4769 N N . GLU A 1 612 ? -4.036 -13.257 31.223 1.00 95.19 612 GLU A N 1
ATOM 4770 C CA . GLU A 1 612 ? -2.644 -13.637 30.947 1.00 95.19 612 GLU A CA 1
ATOM 4771 C C . GLU A 1 612 ? -2.007 -12.677 29.936 1.00 95.19 612 GLU A C 1
ATOM 4773 O O . GLU A 1 612 ? -0.922 -12.144 30.179 1.00 95.19 612 GLU A O 1
ATOM 4778 N N . LYS A 1 613 ? -2.721 -12.359 28.849 1.00 94.50 613 LYS A N 1
ATOM 4779 C CA . LYS A 1 613 ? -2.241 -11.407 27.841 1.00 94.50 613 LYS A CA 1
ATOM 4780 C C . LYS A 1 613 ? -2.107 -9.987 28.379 1.00 94.50 613 LYS A C 1
ATOM 4782 O O . LYS A 1 613 ? -1.082 -9.355 28.152 1.00 94.50 613 LYS A O 1
ATOM 4787 N N . TYR A 1 614 ? -3.050 -9.493 29.180 1.00 95.44 614 TYR A N 1
ATOM 4788 C CA . TYR A 1 614 ? -2.871 -8.204 29.861 1.00 95.44 614 TYR A CA 1
ATOM 4789 C C . TYR A 1 614 ? -1.650 -8.185 30.788 1.00 95.44 614 TYR A C 1
ATOM 4791 O O . TYR A 1 614 ? -0.986 -7.153 30.913 1.00 95.44 614 TYR A O 1
ATOM 4799 N N . GLN A 1 615 ? -1.333 -9.309 31.433 1.00 94.19 615 GLN A N 1
ATOM 4800 C CA . GLN A 1 615 ? -0.130 -9.433 32.246 1.00 94.19 615 GLN A CA 1
ATOM 4801 C C . GLN A 1 615 ? 1.146 -9.384 31.399 1.00 94.19 615 GLN A C 1
ATOM 4803 O O . GLN A 1 615 ? 2.096 -8.715 31.803 1.00 94.19 615 GLN A O 1
ATOM 4808 N N . GLU A 1 616 ? 1.179 -10.062 30.250 1.00 92.81 616 GLU A N 1
ATOM 4809 C CA . GLU A 1 616 ? 2.289 -9.991 29.289 1.00 92.81 616 GLU A CA 1
ATOM 4810 C C . GLU A 1 616 ? 2.508 -8.554 28.797 1.00 92.81 616 GLU A C 1
ATOM 4812 O O . GLU A 1 616 ? 3.623 -8.040 28.891 1.00 92.81 616 GLU A O 1
ATOM 4817 N N . VAL A 1 617 ? 1.438 -7.854 28.403 1.00 94.19 617 VAL A N 1
ATOM 4818 C CA . VAL A 1 617 ? 1.534 -6.466 27.928 1.00 94.19 617 VAL A CA 1
ATOM 4819 C C . VAL A 1 617 ? 2.101 -5.550 29.016 1.00 94.19 617 VAL A C 1
ATOM 4821 O O . VAL A 1 617 ? 2.949 -4.715 28.724 1.00 94.19 617 VAL A O 1
ATOM 4824 N N . LEU A 1 618 ? 1.698 -5.713 30.283 1.00 91.12 618 LEU A N 1
ATOM 4825 C CA . LEU A 1 618 ? 2.245 -4.919 31.393 1.00 91.12 618 LEU A CA 1
ATOM 4826 C C . LEU A 1 618 ? 3.712 -5.239 31.717 1.00 91.12 618 LEU A C 1
ATOM 4828 O O . LEU A 1 618 ? 4.381 -4.389 32.300 1.00 91.12 618 LEU A O 1
ATOM 4832 N N . LYS A 1 619 ? 4.218 -6.430 31.361 1.00 92.00 619 LYS A N 1
ATOM 4833 C CA . LYS A 1 619 ? 5.658 -6.736 31.444 1.00 92.00 619 LYS A CA 1
ATOM 4834 C C . LYS A 1 619 ? 6.438 -6.000 30.356 1.00 92.00 619 LYS A C 1
ATOM 4836 O O . LYS A 1 619 ? 7.524 -5.509 30.636 1.00 92.00 619 LYS A O 1
ATOM 4841 N N . LEU A 1 620 ? 5.882 -5.922 29.145 1.00 90.94 620 LEU A N 1
ATOM 4842 C CA . LEU A 1 620 ? 6.500 -5.235 28.007 1.00 90.94 620 LEU A CA 1
ATOM 4843 C C . LEU A 1 620 ? 6.439 -3.712 28.151 1.00 90.94 620 LEU A C 1
ATOM 4845 O O . LEU A 1 620 ? 7.428 -3.019 27.931 1.00 90.94 620 LEU A O 1
ATOM 4849 N N . LYS A 1 621 ? 5.267 -3.191 28.524 1.00 91.56 621 LYS A N 1
ATOM 4850 C CA . LYS A 1 621 ? 4.969 -1.760 28.578 1.00 91.56 621 LYS A CA 1
ATOM 4851 C C . LYS A 1 621 ? 4.201 -1.393 29.863 1.00 91.56 621 LYS A C 1
ATOM 4853 O O . LYS A 1 621 ? 2.969 -1.283 29.845 1.00 91.56 621 LYS A O 1
ATOM 4858 N N . PRO A 1 622 ? 4.908 -1.196 30.996 1.00 86.94 622 PRO A N 1
ATOM 4859 C CA . PRO A 1 622 ? 4.287 -0.933 32.301 1.00 86.94 622 PRO A CA 1
ATOM 4860 C C . PRO A 1 622 ? 3.474 0.372 32.387 1.00 86.94 622 PRO A C 1
ATOM 4862 O O . PRO A 1 622 ? 2.625 0.519 33.267 1.00 86.94 622 PRO A O 1
ATOM 4865 N N . ASP A 1 623 ? 3.732 1.333 31.499 1.00 83.56 623 ASP A N 1
ATOM 4866 C CA . ASP A 1 623 ? 3.096 2.654 31.430 1.00 83.56 623 ASP A CA 1
ATOM 4867 C C . ASP A 1 623 ? 1.770 2.666 30.643 1.00 83.56 623 ASP A C 1
ATOM 4869 O O . ASP A 1 623 ? 1.061 3.679 30.647 1.00 83.56 623 ASP A O 1
ATOM 4873 N N . MET A 1 624 ? 1.371 1.549 30.015 1.00 86.19 624 MET A N 1
ATOM 4874 C CA . MET A 1 624 ? 0.103 1.449 29.281 1.00 86.19 624 MET A CA 1
ATOM 4875 C C . MET A 1 624 ? -1.107 1.373 30.240 1.00 86.19 624 MET A C 1
ATOM 4877 O O . MET A 1 624 ? -1.740 0.339 30.458 1.00 86.19 624 MET A O 1
ATOM 4881 N N . HIS A 1 625 ? -1.457 2.527 30.806 1.00 78.38 625 HIS A N 1
ATOM 4882 C CA . HIS A 1 625 ? -2.430 2.704 31.889 1.00 78.38 625 HIS A CA 1
ATOM 4883 C C . HIS A 1 625 ? -3.840 2.161 31.594 1.00 78.38 625 HIS A C 1
ATOM 4885 O O . HIS A 1 625 ? -4.526 1.711 32.515 1.00 78.38 625 HIS A O 1
ATOM 4891 N N . ARG A 1 626 ? -4.269 2.139 30.323 1.00 87.25 626 ARG A N 1
ATOM 4892 C CA . ARG A 1 626 ? -5.587 1.615 29.912 1.00 87.25 626 ARG A CA 1
ATOM 4893 C C . ARG A 1 626 ? -5.780 0.119 30.201 1.00 87.25 626 ARG A C 1
ATOM 4895 O O . ARG A 1 626 ? -6.919 -0.324 30.329 1.00 87.25 626 ARG A O 1
ATOM 4902 N N . ILE A 1 627 ? -4.699 -0.652 30.364 1.00 91.81 627 ILE A N 1
ATOM 4903 C CA . ILE A 1 627 ? -4.768 -2.102 30.609 1.00 91.81 627 ILE A CA 1
ATOM 4904 C C . ILE A 1 627 ? -5.430 -2.413 31.946 1.00 91.81 627 ILE A C 1
ATOM 4906 O O . ILE A 1 627 ? -6.328 -3.246 32.003 1.00 91.81 627 ILE A O 1
ATOM 4910 N N . ASN A 1 628 ? -5.022 -1.739 33.026 1.00 92.00 628 ASN A N 1
ATOM 4911 C CA . ASN A 1 628 ? -5.587 -1.995 34.355 1.00 92.00 628 ASN A CA 1
ATOM 4912 C C . ASN A 1 628 ? -7.097 -1.730 34.380 1.00 92.00 628 ASN A C 1
ATOM 4914 O O . ASN A 1 628 ? -7.840 -2.459 35.032 1.00 92.00 628 ASN A O 1
ATOM 4918 N N . PHE A 1 629 ? -7.556 -0.730 33.625 1.00 92.38 629 PHE A N 1
ATOM 4919 C CA . PHE A 1 629 ? -8.979 -0.473 33.465 1.00 92.38 629 PHE A CA 1
ATOM 4920 C C . PHE A 1 629 ? -9.693 -1.619 32.731 1.00 92.38 629 PHE A C 1
ATOM 4922 O O . PHE A 1 629 ? -10.640 -2.181 33.280 1.00 92.38 629 PHE A O 1
ATOM 4929 N N . ARG A 1 630 ? -9.227 -2.015 31.536 1.00 94.44 630 ARG A N 1
ATOM 4930 C CA . ARG A 1 630 ? -9.854 -3.105 30.759 1.00 94.44 630 ARG A CA 1
ATOM 4931 C C . ARG A 1 630 ? -9.814 -4.440 31.505 1.00 94.44 630 ARG A C 1
ATOM 4933 O O . ARG A 1 630 ? -10.828 -5.124 31.584 1.00 94.44 630 ARG A O 1
ATOM 4940 N N . TRP A 1 631 ? -8.697 -4.765 32.154 1.00 95.25 631 TRP A N 1
ATOM 4941 C CA . TRP A 1 631 ? -8.571 -5.959 32.991 1.00 95.25 631 TRP A CA 1
ATOM 4942 C C . TRP A 1 631 ? -9.571 -5.933 34.159 1.00 95.25 631 TRP A C 1
ATOM 4944 O O . TRP A 1 631 ? -10.293 -6.906 34.371 1.00 95.25 631 TRP A O 1
ATOM 4954 N N . GLY A 1 632 ? -9.686 -4.807 34.871 1.00 94.75 632 GLY A N 1
ATOM 4955 C CA . GLY A 1 632 ? -10.683 -4.650 35.933 1.00 94.75 632 GLY A CA 1
ATOM 4956 C C . GLY A 1 632 ? -12.120 -4.835 35.432 1.00 94.75 632 GLY A C 1
ATOM 4957 O O . GLY A 1 632 ? -12.915 -5.498 36.096 1.00 94.75 632 GLY A O 1
ATOM 4958 N N . VAL A 1 633 ? -12.447 -4.321 34.239 1.00 94.56 633 VAL A N 1
ATOM 4959 C CA . VAL A 1 633 ? -13.757 -4.541 33.595 1.00 94.56 633 VAL A CA 1
ATOM 4960 C C . VAL A 1 633 ? -13.981 -6.022 33.297 1.00 94.56 633 VAL A C 1
ATOM 4962 O O . VAL A 1 633 ? -15.044 -6.540 33.623 1.00 94.56 633 VAL A O 1
ATOM 4965 N N . GLY A 1 634 ? -12.988 -6.722 32.747 1.00 93.62 634 GLY A N 1
ATOM 4966 C CA . GLY A 1 634 ? -13.092 -8.157 32.484 1.00 93.62 634 GLY A CA 1
ATOM 4967 C C . GLY A 1 634 ? -13.313 -8.980 33.758 1.00 93.62 634 GLY A C 1
ATOM 4968 O O . GLY A 1 634 ? -14.186 -9.842 33.784 1.00 93.62 634 GLY A O 1
ATOM 4969 N N . GLN A 1 635 ? -12.594 -8.676 34.844 1.00 94.62 635 GLN A N 1
ATOM 4970 C CA . GLN A 1 635 ? -12.788 -9.344 36.140 1.00 94.62 635 GLN A CA 1
ATOM 4971 C C . GLN A 1 635 ? -14.158 -9.043 36.750 1.00 94.62 635 GLN A C 1
ATOM 4973 O O . GLN A 1 635 ? -14.788 -9.939 37.302 1.00 94.62 635 GLN A O 1
ATOM 4978 N N . TYR A 1 636 ? -14.639 -7.804 36.622 1.00 94.12 636 TYR A N 1
ATOM 4979 C CA . TYR A 1 636 ? -15.989 -7.437 37.040 1.00 94.12 636 TYR A CA 1
ATOM 4980 C C . TYR A 1 636 ? -17.049 -8.205 36.241 1.00 94.12 636 TYR A C 1
ATOM 4982 O O . TYR A 1 636 ? -17.941 -8.794 36.843 1.00 94.12 636 TYR A O 1
ATOM 4990 N N . ASN A 1 637 ? -16.929 -8.259 34.910 1.00 92.12 637 ASN A N 1
ATOM 4991 C CA . ASN A 1 637 ? -17.857 -8.991 34.045 1.00 92.12 637 ASN A CA 1
ATOM 4992 C C . ASN A 1 637 ? -17.864 -10.493 34.356 1.00 92.12 637 ASN A C 1
ATOM 4994 O O . ASN A 1 637 ? -18.935 -11.091 34.419 1.00 92.12 637 ASN A O 1
ATOM 4998 N N . LEU A 1 638 ? -16.693 -11.094 34.594 1.00 92.00 638 LEU A N 1
ATOM 4999 C CA . LEU A 1 638 ? -16.601 -12.484 35.033 1.00 92.00 638 LEU A CA 1
ATOM 5000 C C . LEU A 1 638 ? -17.254 -12.671 36.410 1.00 92.00 638 LEU A C 1
ATOM 5002 O O . LEU A 1 638 ? -18.008 -13.618 36.591 1.00 92.00 638 LEU A O 1
ATOM 5006 N N . ALA A 1 639 ? -17.056 -11.743 37.354 1.00 91.56 639 ALA A N 1
ATOM 5007 C CA . ALA A 1 639 ? -17.687 -11.816 38.672 1.00 91.56 639 ALA A CA 1
ATOM 5008 C C . ALA A 1 639 ? -19.221 -11.821 38.601 1.00 91.56 639 ALA A C 1
ATOM 5010 O O . ALA A 1 639 ? -19.853 -12.527 39.380 1.00 91.56 639 ALA A O 1
ATOM 5011 N N . GLN A 1 640 ? -19.818 -11.086 37.653 1.00 88.12 640 GLN A N 1
ATOM 5012 C CA . GLN A 1 640 ? -21.273 -11.088 37.435 1.00 88.12 640 GLN A CA 1
ATOM 5013 C C . GLN A 1 640 ? -21.814 -12.452 36.968 1.00 88.12 640 GLN A C 1
ATOM 5015 O O . GLN A 1 640 ? -23.005 -12.710 37.107 1.00 88.12 640 GLN A O 1
ATOM 5020 N N . LYS A 1 641 ? -20.956 -13.324 36.421 1.00 86.44 641 LYS A N 1
ATOM 5021 C CA . LYS A 1 641 ? -21.313 -14.681 35.970 1.00 86.44 641 LYS A CA 1
ATOM 5022 C C . LYS A 1 641 ? -21.061 -15.755 37.032 1.00 86.44 641 LYS A C 1
ATOM 5024 O O . LYS A 1 641 ? -21.322 -16.929 36.790 1.00 86.44 641 LYS A O 1
ATOM 5029 N N . LYS A 1 642 ? -20.522 -15.375 38.192 1.00 87.12 642 LYS A N 1
ATOM 5030 C CA . LYS A 1 642 ? -20.153 -16.284 39.282 1.00 87.12 642 LYS A CA 1
ATOM 5031 C C . LYS A 1 642 ? -21.014 -16.029 40.511 1.00 87.12 642 LYS A C 1
ATOM 5033 O O . LYS A 1 642 ? -21.663 -14.997 40.640 1.00 87.12 642 LYS A O 1
ATOM 5038 N N . SER A 1 643 ? -20.991 -16.968 41.451 1.00 81.62 643 SER A N 1
ATOM 5039 C CA . SER A 1 643 ? -21.737 -16.874 42.710 1.00 81.62 643 SER A CA 1
ATOM 5040 C C . SER A 1 643 ? -20.863 -17.204 43.917 1.00 81.62 643 SER A C 1
ATOM 5042 O O . SER A 1 643 ? -19.849 -17.894 43.807 1.00 81.62 643 SER A O 1
ATOM 5044 N N . GLY A 1 644 ? -21.271 -16.739 45.098 1.00 83.62 644 GLY A N 1
ATOM 5045 C CA . GLY A 1 644 ? -20.595 -17.057 46.355 1.00 83.62 644 GLY A CA 1
ATOM 5046 C C . GLY A 1 644 ? -19.166 -16.509 46.425 1.00 83.62 644 GLY A C 1
ATOM 5047 O O . GLY A 1 644 ? -18.903 -15.365 46.054 1.00 83.62 644 GLY A O 1
ATOM 5048 N N . LYS A 1 645 ? -18.233 -17.323 46.935 1.00 86.75 645 LYS A N 1
ATOM 5049 C CA . LYS A 1 645 ? -16.852 -16.897 47.220 1.00 86.75 645 LYS A CA 1
ATOM 5050 C C . LYS A 1 645 ? -16.084 -16.462 45.966 1.00 86.75 645 LYS A C 1
ATOM 5052 O O . LYS A 1 645 ? -15.364 -15.471 46.017 1.00 86.75 645 LYS A O 1
ATOM 5057 N N . GLU A 1 646 ? -16.269 -17.161 44.849 1.00 87.50 646 GLU A N 1
ATOM 5058 C CA . GLU A 1 646 ? -15.571 -16.868 43.590 1.00 87.50 646 GLU A CA 1
ATOM 5059 C C . GLU A 1 646 ? -15.914 -15.464 43.066 1.00 87.50 646 GLU A C 1
ATOM 5061 O O . GLU A 1 646 ? -15.019 -14.697 42.713 1.00 87.50 646 GLU A O 1
ATOM 5066 N N . ALA A 1 647 ? -17.197 -15.083 43.109 1.00 88.62 647 ALA A N 1
ATOM 5067 C CA . ALA A 1 647 ? -17.644 -13.742 42.729 1.00 88.62 647 ALA A CA 1
ATOM 5068 C C . ALA A 1 647 ? -17.013 -12.653 43.612 1.00 88.62 647 ALA A C 1
ATOM 5070 O O . ALA A 1 647 ? -16.528 -11.641 43.107 1.00 88.62 647 ALA A O 1
ATOM 5071 N N . VAL A 1 648 ? -16.960 -12.879 44.930 1.00 90.31 648 VAL A N 1
ATOM 5072 C CA . VAL A 1 648 ? -16.337 -11.948 45.886 1.00 90.31 648 VAL A CA 1
ATOM 5073 C C . VAL A 1 648 ? -14.844 -11.774 45.602 1.00 90.31 648 VAL A C 1
ATOM 5075 O O . VAL A 1 648 ? -14.343 -10.646 45.597 1.00 90.31 648 VAL A O 1
ATOM 5078 N N . ASP A 1 649 ? -14.123 -12.867 45.352 1.00 92.00 649 ASP A N 1
ATOM 5079 C CA . ASP A 1 649 ? -12.686 -12.821 45.083 1.00 92.00 649 ASP A CA 1
ATOM 5080 C C . ASP A 1 649 ? -12.387 -12.099 43.759 1.00 92.00 649 ASP A C 1
ATOM 5082 O O . ASP A 1 649 ? -11.468 -11.277 43.702 1.00 92.00 649 ASP A O 1
ATOM 5086 N N . LEU A 1 650 ? -13.197 -12.315 42.718 1.00 93.50 650 LEU A N 1
ATOM 5087 C CA . LEU A 1 650 ? -13.086 -11.593 41.446 1.00 93.50 650 LEU A CA 1
ATOM 5088 C C . LEU A 1 650 ? -13.394 -10.097 41.588 1.00 93.50 650 LEU A C 1
ATOM 5090 O O . LEU A 1 650 ? -12.657 -9.272 41.047 1.00 93.50 650 LEU A O 1
ATOM 5094 N N . LEU A 1 651 ? -14.421 -9.720 42.358 1.00 94.25 651 LEU A N 1
ATOM 5095 C CA . LEU A 1 651 ? -14.732 -8.313 42.641 1.00 94.25 651 LEU A CA 1
ATOM 5096 C C . LEU A 1 651 ? -13.579 -7.615 43.378 1.00 94.25 651 LEU A C 1
ATOM 5098 O O . LEU A 1 651 ? -13.210 -6.493 43.028 1.00 94.25 651 LEU A O 1
ATOM 5102 N N . LYS A 1 652 ? -12.950 -8.278 44.356 1.00 94.50 652 LYS A N 1
ATOM 5103 C CA . LYS A 1 652 ? -11.764 -7.738 45.047 1.00 94.50 652 LYS A CA 1
ATOM 5104 C C . LYS A 1 652 ? -10.587 -7.541 44.095 1.00 94.50 652 LYS A C 1
ATOM 5106 O O . LYS A 1 652 ? -9.902 -6.518 44.168 1.00 94.50 652 LYS A O 1
ATOM 5111 N N . GLN A 1 653 ? -10.360 -8.492 43.191 1.00 95.00 653 GLN A N 1
ATOM 5112 C CA . GLN A 1 653 ? -9.326 -8.364 42.165 1.00 95.00 653 GLN A CA 1
ATOM 5113 C C . GLN A 1 653 ? -9.626 -7.197 41.213 1.00 95.00 653 GLN A C 1
ATOM 5115 O O . GLN A 1 653 ? -8.744 -6.365 40.988 1.00 95.00 653 GLN A O 1
ATOM 5120 N N . ALA A 1 654 ? -10.874 -7.063 40.752 1.00 96.06 654 ALA A N 1
ATOM 5121 C CA . ALA A 1 654 ? -11.310 -5.951 39.909 1.00 96.06 654 ALA A CA 1
ATOM 5122 C C . ALA A 1 654 ? -11.084 -4.597 40.605 1.00 96.06 654 ALA A C 1
ATOM 5124 O O . ALA A 1 654 ? -10.509 -3.682 40.012 1.00 96.06 654 ALA A O 1
ATOM 5125 N N . ALA A 1 655 ? -11.443 -4.483 41.891 1.00 95.12 655 ALA A N 1
ATOM 5126 C CA . ALA A 1 655 ? -11.180 -3.289 42.693 1.00 95.12 655 ALA A CA 1
ATOM 5127 C C . ALA A 1 655 ? -9.681 -2.951 42.751 1.00 95.12 655 ALA A C 1
ATOM 5129 O O . ALA A 1 655 ? -9.303 -1.788 42.601 1.00 95.12 655 ALA A O 1
ATOM 5130 N N . ALA A 1 656 ? -8.812 -3.951 42.930 1.00 95.12 656 ALA A N 1
ATOM 5131 C CA . ALA A 1 656 ? -7.364 -3.749 42.941 1.00 95.12 656 ALA A CA 1
ATOM 5132 C C . ALA A 1 656 ? -6.835 -3.239 41.588 1.00 95.12 656 ALA A C 1
ATOM 5134 O O . ALA A 1 656 ? -5.980 -2.351 41.561 1.00 95.12 656 ALA A O 1
ATOM 5135 N N . LYS A 1 657 ? -7.361 -3.744 40.463 1.00 95.06 657 LYS A N 1
ATOM 5136 C CA . LYS A 1 657 ? -7.000 -3.254 39.121 1.00 95.06 657 LYS A CA 1
ATOM 5137 C C . LYS A 1 657 ? -7.468 -1.819 38.891 1.00 95.06 657 LYS A C 1
ATOM 5139 O O . LYS A 1 657 ? -6.674 -0.989 38.453 1.00 95.06 657 LYS A O 1
ATOM 5144 N N . PHE A 1 658 ? -8.704 -1.488 39.258 1.00 95.12 658 PHE A N 1
ATOM 5145 C CA . PHE A 1 658 ? -9.209 -0.118 39.151 1.00 95.12 658 PHE A CA 1
ATOM 5146 C C . PHE A 1 658 ? -8.424 0.870 40.023 1.00 95.12 658 PHE A C 1
ATOM 5148 O O . PHE A 1 658 ? -8.082 1.946 39.540 1.00 95.12 658 PHE A O 1
ATOM 5155 N N . LYS A 1 659 ? -8.040 0.495 41.251 1.00 93.62 659 LYS A N 1
ATOM 5156 C CA . LYS A 1 659 ? -7.161 1.320 42.103 1.00 93.62 659 LYS A CA 1
ATOM 5157 C C . LYS A 1 659 ? -5.826 1.640 41.430 1.00 93.62 659 LYS A C 1
ATOM 5159 O O . LYS A 1 659 ? -5.459 2.807 41.357 1.00 93.62 659 LYS A O 1
ATOM 5164 N N . ARG A 1 660 ? -5.156 0.637 40.852 1.00 91.06 660 ARG A N 1
ATOM 5165 C CA . ARG A 1 660 ? -3.926 0.853 40.062 1.00 91.06 660 ARG A CA 1
ATOM 5166 C C . ARG A 1 660 ? -4.157 1.762 38.853 1.00 91.06 660 ARG A C 1
ATOM 5168 O O . ARG A 1 660 ? -3.285 2.535 38.477 1.00 91.06 660 ARG A O 1
ATOM 5175 N N . GLY A 1 661 ? -5.336 1.684 38.236 1.00 89.69 661 GLY A N 1
ATOM 5176 C CA . GLY A 1 661 ? -5.744 2.620 37.188 1.00 89.69 661 GLY A CA 1
ATOM 5177 C C . GLY A 1 661 ? -5.855 4.067 37.691 1.00 89.69 661 GLY A C 1
ATOM 5178 O O . GLY A 1 661 ? -5.378 4.982 37.019 1.00 89.69 661 GLY A O 1
ATOM 5179 N N . LEU A 1 662 ? -6.421 4.277 38.885 1.00 90.44 662 LEU A N 1
ATOM 5180 C CA . LEU A 1 662 ? -6.542 5.602 39.513 1.00 90.44 662 LEU A CA 1
ATOM 5181 C C . LEU A 1 662 ? -5.202 6.193 39.948 1.00 90.44 662 LEU A C 1
ATOM 5183 O O . LEU A 1 662 ? -5.048 7.405 39.876 1.00 90.44 662 LEU A O 1
ATOM 5187 N N . GLU A 1 663 ? -4.219 5.377 40.337 1.00 90.00 663 GLU A N 1
ATOM 5188 C CA . GLU A 1 663 ? -2.859 5.863 40.637 1.00 90.00 663 GLU A CA 1
ATOM 5189 C C . GLU A 1 663 ? -2.247 6.628 39.449 1.00 90.00 663 GLU A C 1
ATOM 5191 O O . GLU A 1 663 ? -1.468 7.560 39.640 1.00 90.00 663 GLU A O 1
ATOM 5196 N N . ARG A 1 664 ? -2.615 6.257 38.214 1.00 86.19 664 ARG A N 1
ATOM 5197 C CA . ARG A 1 664 ? -2.144 6.905 36.980 1.00 86.19 664 ARG A CA 1
ATOM 5198 C C . ARG A 1 664 ? -3.096 7.971 36.456 1.00 86.19 664 ARG A C 1
ATOM 5200 O O . ARG A 1 664 ? -2.637 8.981 35.934 1.00 86.19 664 ARG A O 1
ATOM 5207 N N . ASN A 1 665 ? -4.403 7.758 36.590 1.00 86.25 665 ASN A N 1
ATOM 5208 C CA . ASN A 1 665 ? -5.419 8.732 36.202 1.00 86.25 665 ASN A CA 1
ATOM 5209 C C . ASN A 1 665 ? -6.416 8.977 37.351 1.00 86.25 665 ASN A C 1
ATOM 5211 O O . ASN A 1 665 ? -7.527 8.434 37.328 1.00 86.25 665 ASN A O 1
ATOM 5215 N N . PRO A 1 666 ? -6.052 9.820 38.341 1.00 88.69 666 PRO A N 1
ATOM 5216 C CA . PRO A 1 666 ? -6.852 10.020 39.553 1.00 88.69 666 PRO A CA 1
ATOM 5217 C C . PRO A 1 666 ? -8.230 10.640 39.306 1.00 88.69 666 PRO A C 1
ATOM 5219 O O . PRO A 1 666 ? -9.110 10.549 40.155 1.00 88.69 666 PRO A O 1
ATOM 5222 N N . LYS A 1 667 ? -8.422 11.290 38.152 1.00 91.62 667 LYS A N 1
ATOM 5223 C CA . LYS A 1 667 ? -9.664 11.985 37.782 1.00 91.62 667 LYS A CA 1
ATOM 5224 C C . LYS A 1 667 ? -10.491 11.216 36.745 1.00 91.62 667 LYS A C 1
ATOM 5226 O O . LYS A 1 667 ? -11.399 11.786 36.145 1.00 91.62 667 LYS A O 1
ATOM 5231 N N . SER A 1 668 ? -10.188 9.937 36.509 1.00 91.44 668 SER A N 1
ATOM 5232 C CA . SER A 1 668 ? -10.950 9.121 35.562 1.00 91.44 668 SER A CA 1
ATOM 5233 C C . SER A 1 668 ? -12.349 8.806 36.095 1.00 91.44 668 SER A C 1
ATOM 5235 O O . SER A 1 668 ? -12.524 7.942 36.959 1.00 91.44 668 SER A O 1
ATOM 5237 N N . LEU A 1 669 ? -13.358 9.480 35.536 1.00 92.88 669 LEU A N 1
ATOM 5238 C CA . LEU A 1 669 ? -14.771 9.276 35.876 1.00 92.88 669 LEU A CA 1
ATOM 5239 C C . LEU A 1 669 ? -15.210 7.822 35.658 1.00 92.88 669 LEU A C 1
ATOM 5241 O O . LEU A 1 669 ? -15.976 7.277 36.452 1.00 92.88 669 LEU A O 1
ATOM 5245 N N . GLU A 1 670 ? -14.706 7.181 34.602 1.00 91.69 670 GLU A N 1
ATOM 5246 C CA . GLU A 1 670 ? -15.058 5.805 34.254 1.00 91.69 670 GLU A CA 1
ATOM 5247 C C . GLU A 1 670 ? -14.530 4.815 35.301 1.00 91.69 670 GLU A C 1
ATOM 5249 O O . GLU A 1 670 ? -15.279 3.961 35.780 1.00 91.69 670 GLU A O 1
ATOM 5254 N N . ILE A 1 671 ? -13.271 4.975 35.727 1.00 93.69 671 ILE A N 1
ATOM 5255 C CA . ILE A 1 671 ? -12.665 4.106 36.744 1.00 93.69 671 ILE A CA 1
ATOM 5256 C C . ILE A 1 671 ? -13.346 4.310 38.101 1.00 93.69 671 ILE A C 1
ATOM 5258 O O . ILE A 1 671 ? -13.701 3.325 38.746 1.00 93.69 671 ILE A O 1
ATOM 5262 N N . LEU A 1 672 ? -13.578 5.561 38.518 1.00 94.69 672 LEU A N 1
ATOM 5263 C CA . LEU A 1 672 ? -14.271 5.870 39.775 1.00 94.69 672 LEU A CA 1
ATOM 5264 C C . LEU A 1 672 ? -15.686 5.278 39.801 1.00 94.69 672 LEU A C 1
ATOM 5266 O O . LEU A 1 672 ? -16.074 4.643 40.780 1.00 94.69 672 LEU A O 1
ATOM 5270 N N . THR A 1 673 ? -16.432 5.407 38.699 1.00 94.06 673 THR A N 1
ATOM 5271 C CA . THR A 1 673 ? -17.786 4.846 38.583 1.00 94.06 673 THR A CA 1
ATOM 5272 C C . THR A 1 673 ? -17.770 3.320 38.678 1.00 94.06 673 THR A C 1
ATOM 5274 O O . THR A 1 673 ? -18.595 2.735 39.383 1.00 94.06 673 THR A O 1
ATOM 5277 N N . ARG A 1 674 ? -16.831 2.652 37.992 1.00 94.69 674 ARG A N 1
ATOM 5278 C CA . ARG A 1 674 ? -16.696 1.187 38.052 1.00 94.69 674 ARG A CA 1
ATOM 5279 C C . ARG A 1 674 ? -16.267 0.713 39.436 1.00 94.69 674 ARG A C 1
ATOM 5281 O O . ARG A 1 674 ? -16.846 -0.243 39.940 1.00 94.69 674 ARG A O 1
ATOM 5288 N N . LEU A 1 675 ? -15.318 1.396 40.073 1.00 95.00 675 LEU A N 1
ATOM 5289 C CA . LEU A 1 675 ? -14.857 1.065 41.419 1.00 95.00 675 LEU A CA 1
ATOM 5290 C C . LEU A 1 675 ? -15.972 1.244 42.460 1.00 95.00 675 LEU A C 1
ATOM 5292 O O . LEU A 1 675 ? -16.173 0.358 43.288 1.00 95.00 675 LEU A O 1
ATOM 5296 N N . GLY A 1 676 ? -16.750 2.328 42.369 1.00 95.06 676 GLY A N 1
ATOM 5297 C CA . GLY A 1 676 ? -17.939 2.537 43.197 1.00 95.06 676 GLY A CA 1
ATOM 5298 C C . GLY A 1 676 ? -18.956 1.401 43.051 1.00 95.06 676 GLY A C 1
ATOM 5299 O O . GLY A 1 676 ? -19.428 0.868 44.053 1.00 95.06 676 GLY A O 1
ATOM 5300 N N . ARG A 1 677 ? -19.227 0.949 41.816 1.00 94.50 677 ARG A N 1
ATOM 5301 C CA . ARG A 1 677 ? -20.096 -0.217 41.569 1.00 94.50 677 ARG A CA 1
ATOM 5302 C C . ARG A 1 677 ? -19.531 -1.506 42.162 1.00 94.50 677 ARG A C 1
ATOM 5304 O O . ARG A 1 677 ? -20.276 -2.241 42.792 1.00 94.50 677 ARG A O 1
ATOM 5311 N N . VAL A 1 678 ? -18.234 -1.775 42.006 1.00 95.06 678 VAL A N 1
ATOM 5312 C CA . VAL A 1 678 ? -17.598 -2.972 42.585 1.00 95.06 678 VAL A CA 1
ATOM 5313 C C . VAL A 1 678 ? -17.773 -3.012 44.104 1.00 95.06 678 VAL A C 1
ATOM 5315 O O . VAL A 1 678 ? -18.130 -4.053 44.648 1.00 95.06 678 VAL A O 1
ATOM 5318 N N . TYR A 1 679 ? -17.558 -1.890 44.794 1.00 94.75 679 TYR A N 1
ATOM 5319 C CA . TYR A 1 679 ? -17.753 -1.829 46.242 1.00 94.75 679 TYR A CA 1
ATOM 5320 C C . TYR A 1 679 ? -19.209 -1.929 46.666 1.00 94.75 679 TYR A C 1
ATOM 5322 O O . TYR A 1 679 ? -19.490 -2.546 47.689 1.00 94.75 679 TYR A O 1
ATOM 5330 N N . PHE A 1 680 ? -20.124 -1.362 45.883 1.00 93.00 680 PHE A N 1
ATOM 5331 C CA . PHE A 1 680 ? -21.552 -1.528 46.111 1.00 93.00 680 PHE A CA 1
ATOM 5332 C C . PHE A 1 680 ? -21.958 -3.008 46.028 1.00 93.00 680 PHE A C 1
ATOM 5334 O O . PHE A 1 680 ? -22.603 -3.507 46.946 1.00 93.00 680 PHE A O 1
ATOM 5341 N N . GLU A 1 681 ? -21.500 -3.738 45.004 1.00 90.69 681 GLU A N 1
ATOM 5342 C CA . GLU A 1 681 ? -21.776 -5.177 44.882 1.00 90.69 681 GLU A CA 1
ATOM 5343 C C . GLU A 1 681 ? -21.121 -5.998 45.999 1.00 90.69 681 GLU A C 1
ATOM 5345 O O . GLU A 1 681 ? -21.748 -6.891 46.567 1.00 90.69 681 GLU A O 1
ATOM 5350 N N . LEU A 1 682 ? -19.881 -5.675 46.384 1.00 90.75 682 LEU A N 1
ATOM 5351 C CA . LEU A 1 682 ? -19.255 -6.288 47.559 1.00 90.75 682 LEU A CA 1
ATOM 5352 C C . LEU A 1 682 ? -20.074 -6.015 48.832 1.00 90.75 682 LEU A C 1
ATOM 5354 O O . LEU A 1 682 ? -20.216 -6.909 49.662 1.00 90.75 682 LEU A O 1
ATOM 5358 N N . GLY A 1 683 ? -20.629 -4.809 48.978 1.00 89.62 683 GLY A N 1
ATOM 5359 C CA . GLY A 1 683 ? -21.521 -4.440 50.076 1.00 89.62 683 GLY A CA 1
ATOM 5360 C C . GLY A 1 683 ? -22.797 -5.282 50.104 1.00 89.62 683 GLY A C 1
ATOM 5361 O O . GLY A 1 683 ? -23.162 -5.777 51.167 1.00 89.62 683 GLY A O 1
ATOM 5362 N N . ASN A 1 684 ? -23.418 -5.530 48.946 1.00 85.62 684 ASN A N 1
ATOM 5363 C CA . ASN A 1 684 ? -24.604 -6.390 48.828 1.00 85.62 684 ASN A CA 1
ATOM 5364 C C . ASN A 1 684 ? -24.328 -7.841 49.256 1.00 85.62 684 ASN A C 1
ATOM 5366 O O . ASN A 1 684 ? -25.204 -8.505 49.808 1.00 85.62 684 ASN A O 1
ATOM 5370 N N . LEU A 1 685 ? -23.113 -8.341 49.013 1.00 84.12 685 LEU A N 1
ATOM 5371 C CA . LEU A 1 685 ? -22.720 -9.718 49.326 1.00 84.12 685 LEU A CA 1
ATOM 5372 C C . LEU A 1 685 ? -22.315 -9.930 50.799 1.00 84.12 685 LEU A C 1
ATOM 5374 O O . LEU A 1 685 ? -22.193 -11.076 51.237 1.00 84.12 685 LEU A O 1
ATOM 5378 N N . HIS A 1 686 ? -22.113 -8.863 51.581 1.00 78.06 686 HIS A N 1
ATOM 5379 C CA . HIS A 1 686 ? -21.694 -8.931 52.985 1.00 78.06 686 HIS A CA 1
ATOM 5380 C C . HIS A 1 686 ? -22.781 -8.396 53.938 1.00 78.06 686 HIS A C 1
ATOM 5382 O O . HIS A 1 686 ? -23.237 -7.266 53.808 1.00 78.06 686 HIS A O 1
ATOM 5388 N N . LYS A 1 687 ? -23.161 -9.179 54.960 1.00 63.91 687 LYS A N 1
ATOM 5389 C CA . LYS A 1 687 ? -24.089 -8.740 56.025 1.00 63.91 687 LYS A CA 1
ATOM 5390 C C . LYS A 1 687 ? -23.349 -7.997 57.154 1.00 63.91 687 LYS A C 1
ATOM 5392 O O . LYS A 1 687 ? -22.178 -8.273 57.420 1.00 63.91 687 LYS A O 1
ATOM 5397 N N . GLY A 1 688 ? -24.045 -7.097 57.853 1.00 66.62 688 GLY A N 1
ATOM 5398 C CA . GLY A 1 688 ? -23.537 -6.398 59.044 1.00 66.62 688 GLY A CA 1
ATOM 5399 C C . GLY A 1 688 ? -22.522 -5.278 58.757 1.00 66.62 688 GLY A C 1
ATOM 5400 O O . GLY A 1 688 ? -22.518 -4.685 57.679 1.00 66.62 688 GLY A O 1
ATOM 5401 N N . SER A 1 689 ? -21.641 -4.989 59.723 1.00 67.62 689 SER A N 1
ATOM 5402 C CA . SER A 1 689 ? -20.707 -3.841 59.715 1.00 67.62 689 SER A CA 1
ATOM 5403 C C . SER A 1 689 ? -19.713 -3.820 58.541 1.00 67.62 689 SER A C 1
ATOM 5405 O O . SER A 1 689 ? -19.312 -2.752 58.067 1.00 67.62 689 SER A O 1
ATOM 5407 N N . ASN A 1 690 ? -19.346 -4.993 58.018 1.00 77.69 690 ASN A N 1
ATOM 5408 C CA . ASN A 1 690 ? -18.479 -5.105 56.843 1.00 77.69 690 ASN A CA 1
ATOM 5409 C C . ASN A 1 690 ? -19.163 -4.569 55.574 1.00 77.69 690 ASN A C 1
ATOM 5411 O O . ASN A 1 690 ? -18.508 -3.921 54.759 1.00 77.69 690 ASN A O 1
ATOM 5415 N N . GLY A 1 691 ? -20.475 -4.788 55.430 1.00 82.94 691 GLY A N 1
ATOM 5416 C CA . GLY A 1 691 ? -21.266 -4.252 54.320 1.00 82.94 691 GLY A CA 1
ATOM 5417 C C . GLY A 1 691 ? -21.361 -2.725 54.370 1.00 82.94 691 GLY A C 1
ATOM 5418 O O . GLY A 1 691 ? -21.126 -2.058 53.366 1.00 82.94 691 GLY A O 1
ATOM 5419 N N . GLU A 1 692 ? -21.596 -2.149 55.554 1.00 85.12 692 GLU A N 1
ATOM 5420 C CA . GLU A 1 692 ? -21.666 -0.688 55.749 1.00 85.12 692 GLU A CA 1
ATOM 5421 C C . GLU A 1 692 ? -20.357 0.024 55.375 1.00 85.12 692 GLU A C 1
ATOM 5423 O O . GLU A 1 692 ? -20.363 1.082 54.734 1.00 85.12 692 GLU A O 1
ATOM 5428 N N . THR A 1 693 ? -19.217 -0.586 55.711 1.00 89.38 693 THR A N 1
ATOM 5429 C CA . THR A 1 693 ? -17.897 -0.059 55.337 1.00 89.38 693 THR A CA 1
ATOM 5430 C C . THR A 1 693 ? -17.713 -0.037 53.818 1.00 89.38 693 THR A C 1
ATOM 5432 O O . THR A 1 693 ? -17.205 0.939 53.262 1.00 89.38 693 THR A O 1
ATOM 5435 N N . LEU A 1 694 ? -18.151 -1.091 53.126 1.00 92.56 694 LEU A N 1
ATOM 5436 C CA . LEU A 1 694 ? -18.069 -1.192 51.667 1.00 92.56 694 LEU A CA 1
ATOM 5437 C C . LEU A 1 694 ? -19.012 -0.200 50.973 1.00 92.56 694 LEU A C 1
ATOM 5439 O O . LEU A 1 694 ? -18.598 0.466 50.025 1.00 92.56 694 LEU A O 1
ATOM 5443 N N . TYR A 1 695 ? -20.229 -0.012 51.488 1.00 91.94 695 TYR A N 1
ATOM 5444 C CA . TYR A 1 695 ? -21.143 1.026 51.003 1.00 91.94 695 TYR A CA 1
ATOM 5445 C C . TYR A 1 695 ? -20.570 2.434 51.173 1.00 91.94 695 TYR A C 1
ATOM 5447 O O . TYR A 1 695 ? -20.682 3.255 50.264 1.00 91.94 695 TYR A O 1
ATOM 5455 N N . SER A 1 696 ? -19.884 2.701 52.286 1.00 91.44 696 SER A N 1
ATOM 5456 C CA . SER A 1 696 ? -19.201 3.982 52.508 1.00 91.44 696 SER A CA 1
ATOM 5457 C C . SER A 1 696 ? -18.089 4.216 51.478 1.00 91.44 696 SER A C 1
ATOM 5459 O O . SER A 1 696 ? -17.963 5.310 50.929 1.00 91.44 696 SER A O 1
ATOM 5461 N N . GLN A 1 697 ? -17.315 3.177 51.142 1.00 93.56 697 GLN A N 1
ATOM 5462 C CA . GLN A 1 697 ? -16.310 3.251 50.073 1.00 93.56 697 GLN A CA 1
ATOM 5463 C C . GLN A 1 697 ? -16.951 3.474 48.696 1.00 93.56 697 GLN A C 1
ATOM 5465 O O . GLN A 1 697 ? -16.460 4.297 47.922 1.00 93.56 697 GLN A O 1
ATOM 5470 N N . ALA A 1 698 ? -18.066 2.799 48.402 1.00 95.44 698 ALA A N 1
ATOM 5471 C CA . ALA A 1 698 ? -18.828 3.015 47.175 1.00 95.44 698 ALA A CA 1
ATOM 5472 C C . ALA A 1 698 ? -19.319 4.468 47.063 1.00 95.44 698 ALA A C 1
ATOM 5474 O O . ALA A 1 698 ? -19.113 5.114 46.035 1.00 95.44 698 ALA A O 1
ATOM 5475 N N . MET A 1 699 ? -19.903 5.004 48.142 1.00 94.44 699 MET A N 1
ATOM 5476 C CA . MET A 1 699 ? -20.360 6.393 48.222 1.00 94.44 699 MET A CA 1
ATOM 5477 C C . MET A 1 699 ? -19.230 7.387 47.985 1.00 94.44 699 MET A C 1
ATOM 5479 O O . MET A 1 699 ? -19.414 8.305 47.191 1.00 94.44 699 MET A O 1
ATOM 5483 N N . ASN A 1 700 ? -18.065 7.200 48.613 1.00 94.69 700 ASN A N 1
ATOM 5484 C CA . ASN A 1 700 ? -16.922 8.097 48.429 1.00 94.69 700 ASN A CA 1
ATOM 5485 C C . ASN A 1 700 ? -16.529 8.210 46.951 1.00 94.69 700 ASN A C 1
ATOM 5487 O O . ASN A 1 700 ? -16.408 9.316 46.432 1.00 94.69 700 ASN A O 1
ATOM 5491 N N . HIS A 1 701 ? -16.433 7.084 46.240 1.00 95.69 701 HIS A N 1
ATOM 5492 C CA . HIS A 1 701 ? -16.091 7.103 44.818 1.00 95.69 701 HIS A CA 1
ATOM 5493 C C . HIS A 1 701 ? -17.181 7.727 43.940 1.00 95.69 701 HIS A C 1
ATOM 5495 O O . HIS A 1 701 ? -16.861 8.452 42.998 1.00 95.69 701 HIS A O 1
ATOM 5501 N N . PHE A 1 702 ? -18.465 7.506 44.238 1.00 96.50 702 PHE A N 1
ATOM 5502 C CA . PHE A 1 702 ? -19.537 8.199 43.519 1.00 96.50 702 PHE A CA 1
ATOM 5503 C C . PHE A 1 702 ? -19.555 9.705 43.815 1.00 96.50 702 PHE A C 1
ATOM 5505 O O . PHE A 1 702 ? -19.793 10.498 42.904 1.00 96.50 702 PHE A O 1
ATOM 5512 N N . PHE A 1 703 ? -19.243 10.126 45.042 1.00 94.94 703 PHE A N 1
ATOM 5513 C CA . PHE A 1 703 ? -19.070 11.539 45.369 1.00 94.94 703 PHE A CA 1
ATOM 5514 C C . PHE A 1 703 ? -17.857 12.155 44.678 1.00 94.94 703 PHE A C 1
ATOM 5516 O O . PHE A 1 703 ? -17.961 13.290 44.222 1.00 94.94 703 PHE A O 1
ATOM 5523 N N . ASP A 1 704 ? -16.754 11.422 44.516 1.00 95.12 704 ASP A N 1
ATOM 5524 C CA . ASP A 1 704 ? -15.619 11.880 43.709 1.00 95.12 704 ASP A CA 1
ATOM 5525 C C . ASP A 1 704 ? -16.042 12.131 42.252 1.00 95.12 704 ASP A C 1
ATOM 5527 O O . ASP A 1 704 ? -15.682 13.158 41.671 1.00 95.12 704 ASP A O 1
ATOM 5531 N N . VAL A 1 705 ? -16.879 11.257 41.673 1.00 95.94 705 VAL A N 1
ATOM 5532 C CA . VAL A 1 705 ? -17.465 11.475 40.336 1.00 95.94 705 VAL A CA 1
ATOM 5533 C C . VAL A 1 705 ? -18.326 12.735 40.305 1.00 95.94 705 VAL A C 1
ATOM 5535 O O . VAL A 1 705 ? -18.166 13.549 39.401 1.00 95.94 705 VAL A O 1
ATOM 5538 N N . ILE A 1 706 ? -19.200 12.939 41.295 1.00 94.94 706 ILE A N 1
ATOM 5539 C CA . ILE A 1 706 ? -20.053 14.136 41.388 1.00 94.94 706 ILE A CA 1
ATOM 5540 C C . ILE A 1 706 ? -19.204 15.400 41.584 1.00 94.94 706 ILE A C 1
ATOM 5542 O O . ILE A 1 706 ? -19.497 16.440 41.005 1.00 94.94 706 ILE A O 1
ATOM 5546 N N . LYS A 1 707 ? -18.114 15.330 42.350 1.00 95.00 707 LYS A N 1
ATOM 5547 C CA . LYS A 1 707 ? -17.195 16.454 42.558 1.00 95.00 707 LYS A CA 1
ATOM 5548 C C . LYS A 1 707 ? -16.501 16.864 41.259 1.00 95.00 707 LYS A C 1
ATOM 5550 O O . LYS A 1 707 ? -16.322 18.054 41.015 1.00 95.00 707 LYS A O 1
ATOM 5555 N N . LEU A 1 708 ? -16.113 15.893 40.433 1.00 94.69 708 LEU A N 1
ATOM 5556 C CA . LEU A 1 708 ? -15.493 16.137 39.128 1.00 94.69 708 LEU A CA 1
ATOM 5557 C C . LEU A 1 708 ? -16.520 16.528 38.054 1.00 94.69 708 LEU A C 1
ATOM 5559 O O . LEU A 1 708 ? -16.212 17.323 37.169 1.00 94.69 708 LEU A O 1
ATOM 5563 N N . GLN A 1 709 ? -17.739 15.994 38.137 1.00 94.81 709 GLN A N 1
ATOM 5564 C CA . GLN A 1 709 ? -18.840 16.265 37.219 1.00 94.81 709 GLN A CA 1
ATOM 5565 C C . GLN A 1 709 ? -20.164 16.433 37.996 1.00 94.81 709 GLN A C 1
ATOM 5567 O O . GLN A 1 709 ? -20.949 15.487 38.101 1.00 94.81 709 GLN A O 1
ATOM 5572 N N . PRO A 1 710 ? -20.480 17.654 38.478 1.00 93.06 710 PRO A N 1
ATOM 5573 C CA . PRO A 1 710 ? -21.654 17.901 39.330 1.00 93.06 710 PRO A CA 1
ATOM 5574 C C . PRO A 1 710 ? -23.004 17.551 38.699 1.00 93.06 710 PRO A C 1
ATOM 5576 O O . PRO A 1 710 ? -23.965 17.263 39.404 1.00 93.06 710 PRO A O 1
ATOM 5579 N N . LYS A 1 711 ? -23.082 17.551 37.363 1.00 93.25 711 LYS A N 1
ATOM 5580 C CA . LYS A 1 711 ? -24.282 17.174 36.598 1.00 93.25 711 LYS A CA 1
ATOM 5581 C C . LYS A 1 711 ? -24.298 15.692 36.179 1.00 93.25 711 LYS A C 1
ATOM 5583 O O . LYS A 1 711 ? -24.976 15.337 35.219 1.00 93.25 711 LYS A O 1
ATOM 5588 N N . ASN A 1 712 ? -23.545 14.815 36.846 1.00 94.12 712 ASN A N 1
ATOM 5589 C CA . ASN A 1 712 ? -23.570 13.380 36.559 1.00 94.12 712 ASN A CA 1
ATOM 5590 C C . ASN A 1 712 ? -24.777 12.705 37.243 1.00 94.12 712 ASN A C 1
ATOM 5592 O O . ASN A 1 712 ? -24.719 12.294 38.404 1.00 94.12 712 ASN A O 1
ATOM 5596 N N . PHE A 1 713 ? -25.889 12.604 36.510 1.00 93.75 713 PHE A N 1
ATOM 5597 C CA . PHE A 1 713 ? -27.136 12.016 37.013 1.00 93.75 713 PHE A CA 1
ATOM 5598 C C . PHE A 1 713 ? -27.010 10.513 37.329 1.00 93.75 713 PHE A C 1
ATOM 5600 O O . PHE A 1 713 ? -27.698 10.014 38.220 1.00 93.75 713 PHE A O 1
ATOM 5607 N N . GLU A 1 714 ? -26.118 9.786 36.645 1.00 94.06 714 GLU A N 1
ATOM 5608 C CA . GLU A 1 714 ? -25.885 8.366 36.921 1.00 94.06 714 GLU A CA 1
ATOM 5609 C C . GLU A 1 714 ? -25.257 8.183 38.301 1.00 94.06 714 GLU A C 1
ATOM 5611 O O . GLU A 1 714 ? -25.791 7.424 39.107 1.00 94.06 714 GLU A O 1
ATOM 5616 N N . ALA A 1 715 ? -24.188 8.918 38.613 1.00 94.00 715 ALA A N 1
ATOM 5617 C CA . ALA A 1 715 ? -23.531 8.865 39.915 1.00 94.00 715 ALA A CA 1
ATOM 5618 C C . ALA A 1 715 ? -24.485 9.260 41.054 1.00 94.00 715 ALA A C 1
ATOM 5620 O O . ALA A 1 715 ? -24.545 8.557 42.059 1.00 94.00 715 ALA A O 1
ATOM 5621 N N . LEU A 1 716 ? -25.301 10.307 40.869 1.00 94.94 716 LEU A N 1
ATOM 5622 C CA . LEU A 1 716 ? -26.347 10.690 41.830 1.00 94.94 716 LEU A CA 1
ATOM 5623 C C . LEU A 1 716 ? -27.345 9.552 42.075 1.00 94.94 716 LEU A C 1
ATOM 5625 O O . LEU A 1 716 ? -27.647 9.232 43.225 1.00 94.94 716 LEU A O 1
ATOM 5629 N N . SER A 1 717 ? -27.805 8.886 41.011 1.00 94.69 717 SER A N 1
ATOM 5630 C CA . SER A 1 717 ? -28.697 7.730 41.149 1.00 94.69 717 SER A CA 1
ATOM 5631 C C . SER A 1 717 ? -28.029 6.547 41.857 1.00 94.69 717 SER A C 1
ATOM 5633 O O . SER A 1 717 ? -28.685 5.854 42.630 1.00 94.69 717 SER A O 1
ATOM 5635 N N . GLN A 1 718 ? -26.723 6.336 41.653 1.00 95.31 718 GLN A N 1
ATOM 5636 C CA . GLN A 1 718 ? -25.987 5.291 42.362 1.00 95.31 718 GLN A CA 1
ATOM 5637 C C . GLN A 1 718 ? -25.845 5.619 43.849 1.00 95.31 718 GLN A C 1
ATOM 5639 O O . GLN A 1 718 ? -26.077 4.736 44.663 1.00 95.31 718 GLN A O 1
ATOM 5644 N N . VAL A 1 719 ? -25.568 6.876 44.224 1.00 95.69 719 VAL A N 1
ATOM 5645 C CA . VAL A 1 719 ? -25.569 7.309 45.637 1.00 95.69 719 VAL A CA 1
ATOM 5646 C C . VAL A 1 719 ? -26.935 7.066 46.278 1.00 95.69 719 VAL A C 1
ATOM 5648 O O . VAL A 1 719 ? -27.003 6.497 47.366 1.00 95.69 719 VAL A O 1
ATOM 5651 N N . GLY A 1 720 ? -28.024 7.428 45.589 1.00 95.19 720 GLY A N 1
ATOM 5652 C CA . GLY A 1 720 ? -29.379 7.120 46.052 1.00 95.19 720 GLY A CA 1
ATOM 5653 C C . GLY A 1 720 ? -29.589 5.620 46.264 1.00 95.19 720 GLY A C 1
ATOM 5654 O O . GLY A 1 720 ? -30.131 5.207 47.286 1.00 95.19 720 GLY A O 1
ATOM 5655 N N . ASN A 1 721 ? -29.070 4.793 45.351 1.00 94.31 721 ASN A N 1
ATOM 5656 C CA . ASN A 1 721 ? -29.130 3.341 45.480 1.00 94.31 721 ASN A CA 1
ATOM 5657 C C . ASN A 1 721 ? -28.340 2.836 46.696 1.00 94.31 721 ASN A C 1
ATOM 5659 O O . ASN A 1 721 ? -28.838 1.994 47.437 1.00 94.31 721 ASN A O 1
ATOM 5663 N N . VAL A 1 722 ? -27.152 3.386 46.971 1.00 94.19 722 VAL A N 1
ATOM 5664 C CA . VAL A 1 722 ? -26.406 3.026 48.186 1.00 94.19 722 VAL A CA 1
ATOM 5665 C C . VAL A 1 722 ? -27.207 3.362 49.449 1.00 94.19 722 VAL A C 1
ATOM 5667 O O . VAL A 1 722 ? -27.297 2.521 50.341 1.00 94.19 722 VAL A O 1
ATOM 5670 N N . TYR A 1 723 ? -27.850 4.534 49.519 1.00 94.81 723 TYR A N 1
ATOM 5671 C CA . TYR A 1 723 ? -28.714 4.893 50.652 1.00 94.81 723 TYR A CA 1
ATOM 5672 C C . TYR A 1 723 ? -29.912 3.948 50.813 1.00 94.81 723 TYR A C 1
ATOM 5674 O O . TYR A 1 723 ? -30.213 3.519 51.931 1.00 94.81 723 TYR A O 1
ATOM 5682 N N . TYR A 1 724 ? -30.566 3.576 49.708 1.00 93.44 724 TYR A N 1
ATOM 5683 C CA . TYR A 1 724 ? -31.650 2.595 49.723 1.00 93.44 724 TYR A CA 1
ATOM 5684 C C . TYR A 1 724 ? -31.181 1.256 50.313 1.00 93.44 724 TYR A C 1
ATOM 5686 O O . TYR A 1 724 ? -31.810 0.743 51.238 1.00 93.44 724 TYR A O 1
ATOM 5694 N N . HIS A 1 725 ? -30.041 0.728 49.869 1.00 90.25 725 HIS A N 1
ATOM 5695 C CA . HIS A 1 725 ? -29.509 -0.534 50.388 1.00 90.25 725 HIS A CA 1
ATOM 5696 C C . HIS A 1 725 ? -29.026 -0.431 51.842 1.00 90.25 725 HIS A C 1
ATOM 5698 O O . HIS A 1 725 ? -29.316 -1.321 52.638 1.00 90.25 725 HIS A O 1
ATOM 5704 N N . LEU A 1 726 ? -28.375 0.668 52.237 1.00 89.75 726 LEU A N 1
ATOM 5705 C CA . LEU A 1 726 ? -27.995 0.915 53.634 1.00 89.75 726 LEU A CA 1
ATOM 5706 C C . LEU A 1 726 ? -29.208 0.906 54.560 1.00 89.75 726 LEU A C 1
ATOM 5708 O O . LEU A 1 726 ? -29.157 0.325 55.643 1.00 89.75 726 LEU A O 1
ATOM 5712 N N . SER A 1 727 ? -30.319 1.494 54.115 1.00 90.38 727 SER A N 1
ATOM 5713 C CA . SER A 1 727 ? -31.532 1.492 54.921 1.00 90.38 727 SER A CA 1
ATOM 5714 C C . SER A 1 727 ? -32.074 0.079 55.148 1.00 90.38 727 SER A C 1
ATOM 5716 O O . SER A 1 727 ? -32.762 -0.108 56.142 1.00 90.38 727 SER A O 1
ATOM 5718 N N . MET A 1 728 ? -31.774 -0.921 54.295 1.00 85.44 728 MET A N 1
ATOM 5719 C CA . MET A 1 728 ? -32.222 -2.328 54.461 1.00 85.44 728 MET A CA 1
ATOM 5720 C C . MET A 1 728 ? -31.675 -2.965 55.738 1.00 85.44 728 MET A C 1
ATOM 5722 O O . MET A 1 728 ? -32.283 -3.893 56.256 1.00 85.44 728 MET A O 1
ATOM 5726 N N . ASN A 1 729 ? -30.567 -2.435 56.259 1.00 83.69 729 ASN A N 1
ATOM 5727 C CA . ASN A 1 729 ? -29.904 -2.928 57.462 1.00 83.69 729 ASN A CA 1
ATOM 5728 C C . ASN A 1 729 ? -30.269 -2.128 58.724 1.00 83.69 729 ASN A C 1
ATOM 5730 O O . ASN A 1 729 ? -29.686 -2.365 59.780 1.00 83.69 729 ASN A O 1
ATOM 5734 N N . LYS A 1 730 ? -31.177 -1.152 58.613 1.00 85.69 730 LYS A N 1
ATOM 5735 C CA . LYS A 1 730 ? -31.617 -0.280 59.707 1.00 85.69 730 LYS A CA 1
ATOM 5736 C C . LYS A 1 730 ? -33.122 -0.418 59.913 1.00 85.69 730 LYS A C 1
ATOM 5738 O O . LYS A 1 730 ? -33.850 -0.799 58.997 1.00 85.69 730 LYS A O 1
ATOM 5743 N N . GLU A 1 731 ? -33.590 -0.033 61.093 1.00 82.19 731 GLU A N 1
ATOM 5744 C CA . GLU A 1 731 ? -35.010 -0.035 61.451 1.00 82.19 731 GLU A CA 1
ATOM 5745 C C . GLU A 1 731 ? -35.462 1.339 61.961 1.00 82.19 731 GLU A C 1
ATOM 5747 O O . GLU A 1 731 ? -34.654 2.214 62.293 1.00 82.19 731 GLU A O 1
ATOM 5752 N N . GLY A 1 732 ? -36.780 1.544 61.992 1.00 84.69 732 GLY A N 1
ATOM 5753 C CA . GLY A 1 732 ? -37.400 2.764 62.498 1.00 84.69 732 GLY A CA 1
ATOM 5754 C C . GLY A 1 732 ? -36.898 4.037 61.808 1.00 84.69 732 GLY A C 1
ATOM 5755 O O . GLY A 1 732 ? -36.729 4.100 60.589 1.00 84.69 732 GLY A O 1
ATOM 5756 N N . ARG A 1 733 ? -36.651 5.081 62.605 1.00 86.12 733 ARG A N 1
ATOM 5757 C CA . ARG A 1 733 ? -36.355 6.435 62.107 1.00 86.12 733 ARG A CA 1
ATOM 5758 C C . ARG A 1 733 ? -35.055 6.534 61.304 1.00 86.12 733 ARG A C 1
ATOM 5760 O O . ARG A 1 733 ? -34.951 7.373 60.414 1.00 86.12 733 ARG A O 1
ATOM 5767 N N . GLU A 1 734 ? -34.063 5.699 61.603 1.00 88.56 734 GLU A N 1
ATOM 5768 C CA . GLU A 1 734 ? -32.793 5.699 60.869 1.00 88.56 734 GLU A CA 1
ATOM 5769 C C . GLU A 1 734 ? -32.989 5.197 59.431 1.00 88.56 734 GLU A C 1
ATOM 5771 O O . GLU A 1 734 ? -32.503 5.823 58.485 1.00 88.56 734 GLU A O 1
ATOM 5776 N N . ALA A 1 735 ? -33.781 4.133 59.255 1.00 89.31 735 ALA A N 1
ATOM 5777 C CA . ALA A 1 735 ? -34.154 3.634 57.935 1.00 89.31 735 ALA A CA 1
ATOM 5778 C C . ALA A 1 735 ? -34.928 4.689 57.131 1.00 89.31 735 ALA A C 1
ATOM 5780 O O . ALA A 1 735 ? -34.621 4.913 55.961 1.00 89.31 735 ALA A O 1
ATOM 5781 N N . GLU A 1 736 ? -35.878 5.388 57.760 1.00 90.25 736 GLU A N 1
ATOM 5782 C CA . GLU A 1 736 ? -36.641 6.459 57.106 1.00 90.25 736 GLU A CA 1
ATOM 5783 C C . GLU A 1 736 ? -35.753 7.612 56.619 1.00 90.25 736 GLU A C 1
ATOM 5785 O O . GLU A 1 736 ? -35.909 8.082 55.492 1.00 90.25 736 GLU A O 1
ATOM 5790 N N . ASN A 1 737 ? -34.796 8.060 57.438 1.00 92.81 737 ASN A N 1
ATOM 5791 C CA . ASN A 1 737 ? -33.882 9.145 57.069 1.00 92.81 737 ASN A CA 1
ATOM 5792 C C . ASN A 1 737 ? -33.021 8.778 55.850 1.00 92.81 737 ASN A C 1
ATOM 5794 O O . ASN A 1 737 ? -32.830 9.596 54.946 1.00 92.81 737 ASN A O 1
ATOM 5798 N N . LEU A 1 738 ? -32.525 7.541 55.806 1.00 94.31 738 LEU A N 1
ATOM 5799 C CA . LEU A 1 738 ? -31.758 7.026 54.673 1.00 94.31 738 LEU A CA 1
ATOM 5800 C C . LEU A 1 738 ? -32.618 6.915 53.404 1.00 94.31 738 LEU A C 1
ATOM 5802 O O . LEU A 1 738 ? -32.172 7.321 52.332 1.00 94.31 738 LEU A O 1
ATOM 5806 N N . LEU A 1 739 ? -33.864 6.442 53.512 1.00 94.31 739 LEU A N 1
ATOM 5807 C CA . LEU A 1 739 ? -34.800 6.388 52.380 1.00 94.31 739 LEU A CA 1
ATOM 5808 C C . LEU A 1 739 ? -35.133 7.790 51.846 1.00 94.31 739 LEU A C 1
ATOM 5810 O O . LEU A 1 739 ? -35.134 7.997 50.635 1.00 94.31 739 LEU A O 1
ATOM 5814 N N . ASN A 1 740 ? -35.341 8.776 52.723 1.00 94.31 740 ASN A N 1
ATOM 5815 C CA . ASN A 1 740 ? -35.535 10.169 52.307 1.00 94.31 740 ASN A CA 1
ATOM 5816 C C . ASN A 1 740 ? -34.289 10.732 51.603 1.00 94.31 740 ASN A C 1
ATOM 5818 O O . ASN A 1 740 ? -34.408 11.376 50.562 1.00 94.31 740 ASN A O 1
ATOM 5822 N N . SER A 1 741 ? -33.093 10.401 52.096 1.00 96.19 741 SER A N 1
ATOM 5823 C CA . SER A 1 741 ? -31.828 10.793 51.457 1.00 96.19 741 SER A CA 1
ATOM 5824 C C . SER A 1 741 ? -31.672 10.157 50.066 1.00 96.19 741 SER A C 1
ATOM 5826 O O . SER A 1 741 ? -31.195 10.801 49.131 1.00 96.19 741 SER A O 1
ATOM 5828 N N . ALA A 1 742 ? -32.120 8.908 49.889 1.00 96.75 742 ALA A N 1
ATOM 5829 C CA . ALA A 1 742 ? -32.177 8.260 48.579 1.00 96.75 742 ALA A CA 1
ATOM 5830 C C . ALA A 1 742 ? -33.130 8.996 47.619 1.00 96.75 742 ALA A C 1
ATOM 5832 O O . ALA A 1 742 ? -32.748 9.292 46.484 1.00 96.75 742 ALA A O 1
ATOM 5833 N N . ILE A 1 743 ? -34.333 9.357 48.087 1.00 96.94 743 ILE A N 1
ATOM 5834 C CA . ILE A 1 743 ? -35.328 10.124 47.318 1.00 96.94 743 ILE A CA 1
ATOM 5835 C C . ILE A 1 743 ? -34.748 11.456 46.832 1.00 96.94 743 ILE A C 1
ATOM 5837 O O . ILE A 1 743 ? -34.865 11.768 45.646 1.00 96.94 743 ILE A O 1
ATOM 5841 N N . GLU A 1 744 ? -34.089 12.218 47.708 1.00 97.06 744 GLU A N 1
ATOM 5842 C CA . GLU A 1 744 ? -33.451 13.489 47.342 1.00 97.06 744 GLU A CA 1
ATOM 5843 C C . GLU A 1 744 ? -32.429 13.311 46.213 1.00 97.06 744 GLU A C 1
ATOM 5845 O O . GLU A 1 744 ? -32.407 14.092 45.260 1.00 97.06 744 GLU A O 1
ATOM 5850 N N . LYS A 1 745 ? -31.621 12.244 46.255 1.00 96.81 745 LYS A N 1
ATOM 5851 C CA . LYS A 1 745 ? -30.621 11.977 45.210 1.00 96.81 745 LYS A CA 1
ATOM 5852 C C . LYS A 1 745 ? -31.236 11.542 43.887 1.00 96.81 745 LYS A C 1
ATOM 5854 O O . LYS A 1 745 ? -30.748 11.952 42.832 1.00 96.81 745 LYS A O 1
ATOM 5859 N N . TYR A 1 746 ? -32.330 10.782 43.904 1.00 97.19 746 TYR A N 1
ATOM 5860 C CA . TYR A 1 746 ? -33.078 10.500 42.677 1.00 97.19 746 TYR A CA 1
ATOM 5861 C C . TYR A 1 746 ? -33.726 11.764 42.105 1.00 97.19 746 TYR A C 1
ATOM 5863 O O . TYR A 1 746 ? -33.704 11.961 40.892 1.00 97.19 746 TYR A O 1
ATOM 5871 N N . GLN A 1 747 ? -34.237 12.662 42.951 1.00 96.75 747 GLN A N 1
ATOM 5872 C CA . GLN A 1 747 ? -34.746 13.964 42.516 1.00 96.75 747 GLN A CA 1
ATOM 5873 C C . GLN A 1 747 ? -33.650 14.844 41.908 1.00 96.75 747 GLN A C 1
ATOM 5875 O O . GLN A 1 747 ? -33.886 15.462 40.871 1.00 96.75 747 GLN A O 1
ATOM 5880 N N . ASP A 1 748 ? -32.462 14.894 42.520 1.00 95.19 748 ASP A N 1
ATOM 5881 C CA . ASP A 1 748 ? -31.292 15.589 41.969 1.00 95.19 748 ASP A CA 1
ATOM 5882 C C . ASP A 1 748 ? -30.951 15.040 40.568 1.00 95.19 748 ASP A C 1
ATOM 5884 O O . ASP A 1 748 ? -30.786 15.809 39.618 1.00 95.19 748 ASP A O 1
ATOM 5888 N N . ALA A 1 749 ? -30.910 13.710 40.410 1.00 95.62 749 ALA A N 1
ATOM 5889 C CA . ALA A 1 749 ? -30.645 13.060 39.126 1.00 95.62 749 ALA A CA 1
ATOM 5890 C C . ALA A 1 749 ? -31.711 13.400 38.067 1.00 95.62 749 ALA A C 1
ATOM 5892 O O . ALA A 1 749 ? -31.370 13.730 36.930 1.00 95.62 749 ALA A O 1
ATOM 5893 N N . LEU A 1 750 ? -32.994 13.377 38.440 1.00 95.38 750 LEU A N 1
ATOM 5894 C CA . LEU A 1 750 ? -34.107 13.664 37.530 1.00 95.38 750 LEU A CA 1
ATOM 5895 C C . LEU A 1 750 ? -34.260 15.154 37.202 1.00 95.38 750 LEU A C 1
ATOM 5897 O O . LEU A 1 750 ? -34.760 15.487 36.132 1.00 95.38 750 LEU A O 1
ATOM 5901 N N . ARG A 1 751 ? -33.779 16.063 38.060 1.00 96.19 751 ARG A N 1
ATOM 5902 C CA . ARG A 1 751 ? -33.650 17.491 37.716 1.00 96.19 751 ARG A CA 1
ATOM 5903 C C . ARG A 1 751 ? -32.658 17.720 36.576 1.00 96.19 751 ARG A C 1
ATOM 5905 O O . ARG A 1 751 ? -32.828 18.661 35.809 1.00 96.19 751 ARG A O 1
ATOM 5912 N N . ILE A 1 752 ? -31.632 16.876 36.467 1.00 95.12 752 ILE A N 1
ATOM 5913 C CA . ILE A 1 752 ? -30.651 16.931 35.377 1.00 95.12 752 ILE A CA 1
ATOM 5914 C C . ILE A 1 752 ? -31.179 16.200 34.139 1.00 95.12 752 ILE A C 1
ATOM 5916 O O . ILE A 1 752 ? -31.074 16.723 33.031 1.00 95.12 752 ILE A O 1
ATOM 5920 N N . LYS A 1 753 ? -31.733 14.995 34.321 1.00 95.25 753 LYS A N 1
ATOM 5921 C CA . LYS A 1 753 ? -32.283 14.167 33.244 1.00 95.25 753 LYS A CA 1
ATOM 5922 C C . LYS A 1 753 ? -33.663 13.627 33.622 1.00 95.25 753 LYS A C 1
ATOM 5924 O O . LYS A 1 753 ? -33.776 12.583 34.261 1.00 95.25 753 LYS A O 1
ATOM 5929 N N . ALA A 1 754 ? -34.706 14.340 33.203 1.00 93.00 754 ALA A N 1
ATOM 5930 C CA . ALA A 1 754 ? -36.090 14.086 33.613 1.00 93.00 754 ALA A CA 1
ATOM 5931 C C . ALA A 1 754 ? -36.656 12.730 33.155 1.00 93.00 754 ALA A C 1
ATOM 5933 O O . ALA A 1 754 ? -37.543 12.186 33.810 1.00 93.00 754 ALA A O 1
ATOM 5934 N N . ASP A 1 755 ? -36.141 12.176 32.058 1.00 92.19 755 ASP A N 1
ATOM 5935 C CA . ASP A 1 755 ? -36.575 10.917 31.446 1.00 92.19 755 ASP A CA 1
ATOM 5936 C C . ASP A 1 755 ? -35.698 9.712 31.840 1.00 92.19 755 ASP A C 1
ATOM 5938 O O . ASP A 1 755 ? -35.773 8.646 31.226 1.00 92.19 755 ASP A O 1
ATOM 5942 N N . TYR A 1 756 ? -34.849 9.841 32.867 1.00 93.69 756 TYR A N 1
ATOM 5943 C CA . TYR A 1 756 ? -33.982 8.746 33.298 1.00 93.69 756 TYR A CA 1
ATOM 5944 C C . TYR A 1 756 ? -34.757 7.667 34.073 1.00 93.69 756 TYR A C 1
ATOM 5946 O O . TYR A 1 756 ? -34.776 7.641 35.306 1.00 93.69 756 TYR A O 1
ATOM 5954 N N . SER A 1 757 ? -35.364 6.740 33.328 1.00 92.12 757 SER A N 1
ATOM 5955 C CA . SER A 1 757 ? -36.250 5.692 33.854 1.00 92.12 757 SER A CA 1
ATOM 5956 C C . SER A 1 757 ? -35.665 4.898 35.022 1.00 92.12 757 SER A C 1
ATOM 5958 O O . SER A 1 757 ? -36.349 4.690 36.021 1.00 92.12 757 SER A O 1
ATOM 5960 N N . ARG A 1 758 ? -34.371 4.545 34.989 1.00 92.25 758 ARG A N 1
ATOM 5961 C CA . ARG A 1 758 ? -33.749 3.787 36.087 1.00 92.25 758 ARG A CA 1
ATOM 5962 C C . ARG A 1 758 ? -33.837 4.517 37.432 1.00 92.25 758 ARG A C 1
ATOM 5964 O O . ARG A 1 758 ? -34.122 3.877 38.437 1.00 92.25 758 ARG A O 1
ATOM 5971 N N . ALA A 1 759 ? -33.637 5.837 37.473 1.00 94.25 759 ALA A N 1
ATOM 5972 C CA . ALA A 1 759 ? -33.808 6.598 38.715 1.00 94.25 759 ALA A CA 1
ATOM 5973 C C . ALA A 1 759 ? -35.282 6.707 39.134 1.00 94.25 759 ALA A C 1
ATOM 5975 O O . ALA A 1 759 ? -35.567 6.709 40.327 1.00 94.25 759 ALA A O 1
ATOM 5976 N N . ILE A 1 760 ? -36.216 6.751 38.178 1.00 94.94 760 ILE A N 1
ATOM 5977 C CA . ILE A 1 760 ? -37.662 6.761 38.453 1.00 94.94 760 ILE A CA 1
ATOM 5978 C C . ILE A 1 760 ? -38.092 5.437 39.104 1.00 94.94 760 ILE A C 1
ATOM 5980 O O . ILE A 1 760 ? -38.758 5.459 40.137 1.00 94.94 760 ILE A O 1
ATOM 5984 N N . VAL A 1 761 ? -37.656 4.298 38.553 1.00 94.38 761 VAL A N 1
ATOM 5985 C CA . VAL A 1 761 ? -37.919 2.957 39.106 1.00 94.38 761 VAL A CA 1
ATOM 5986 C C . VAL A 1 761 ? -37.322 2.816 40.507 1.00 94.38 761 VAL A C 1
ATOM 5988 O O . VAL A 1 761 ? -38.007 2.393 41.435 1.00 94.38 761 VAL A O 1
ATOM 5991 N N . LEU A 1 762 ? -36.060 3.219 40.697 1.00 94.94 762 LEU A N 1
ATOM 5992 C CA . LEU A 1 762 ? -35.403 3.164 42.008 1.00 94.94 762 LEU A CA 1
ATOM 5993 C C . LEU A 1 762 ? -36.083 4.071 43.048 1.00 94.94 762 LEU A C 1
ATOM 5995 O O . LEU A 1 762 ? -36.218 3.693 44.215 1.00 94.94 762 LEU A O 1
ATOM 5999 N N . TRP A 1 763 ? -36.576 5.238 42.627 1.00 96.88 763 TRP A N 1
ATOM 6000 C CA . TRP A 1 763 ? -37.389 6.103 43.477 1.00 96.88 763 TRP A CA 1
ATOM 6001 C C . TRP A 1 763 ? -38.714 5.422 43.852 1.00 96.88 763 TRP A C 1
ATOM 6003 O O . TRP A 1 763 ? -39.066 5.392 45.030 1.00 96.88 763 TRP A O 1
ATOM 6013 N N . GLY A 1 764 ? -39.403 4.794 42.896 1.00 94.94 764 GLY A N 1
ATOM 6014 C CA . GLY A 1 764 ? -40.590 3.977 43.166 1.00 94.94 764 GLY A CA 1
ATOM 6015 C C . GLY A 1 764 ? -40.329 2.871 44.199 1.00 94.94 764 GLY A C 1
ATOM 6016 O O . GLY A 1 764 ? -41.089 2.735 45.156 1.00 94.94 764 GLY A O 1
ATOM 6017 N N . ASN A 1 765 ? -39.215 2.141 44.071 1.00 93.44 765 ASN A N 1
ATOM 6018 C CA . ASN A 1 765 ? -38.784 1.109 45.028 1.00 93.44 765 ASN A CA 1
ATOM 6019 C C . ASN A 1 765 ? -38.535 1.675 46.432 1.00 93.44 765 ASN A C 1
ATOM 6021 O O . ASN A 1 765 ? -38.884 1.061 47.442 1.00 93.44 765 ASN A O 1
ATOM 6025 N N . THR A 1 766 ? -37.947 2.866 46.501 1.00 95.25 766 THR A N 1
ATOM 6026 C CA . THR A 1 766 ? -37.641 3.538 47.767 1.00 95.25 766 THR A CA 1
ATOM 6027 C C . THR A 1 766 ? -38.916 4.030 48.454 1.00 95.25 766 THR A C 1
ATOM 6029 O O . THR A 1 766 ? -39.067 3.842 49.659 1.00 95.25 766 THR A O 1
ATOM 6032 N N . LEU A 1 767 ? -39.869 4.583 47.693 1.00 94.31 767 LEU A N 1
ATOM 6033 C CA . LEU A 1 767 ? -41.190 4.973 48.198 1.00 94.31 767 LEU A CA 1
ATOM 6034 C C . LEU A 1 767 ? -41.994 3.767 48.685 1.00 94.31 767 LEU A C 1
ATOM 6036 O O . LEU A 1 767 ? -42.583 3.830 49.759 1.00 94.31 767 LEU A O 1
ATOM 6040 N N . PHE A 1 768 ? -41.975 2.662 47.938 1.00 91.94 768 PHE A N 1
ATOM 6041 C CA . PHE A 1 768 ? -42.620 1.415 48.347 1.00 91.94 768 PHE A CA 1
ATOM 6042 C C . PHE A 1 768 ? -42.094 0.914 49.691 1.00 91.94 768 PHE A C 1
ATOM 6044 O O . PHE A 1 768 ? -42.857 0.544 50.589 1.00 91.94 768 PHE A O 1
ATOM 6051 N N . ARG A 1 769 ? -40.771 0.930 49.849 1.00 90.31 769 ARG A N 1
ATOM 6052 C CA . ARG A 1 769 ? -40.157 0.513 51.097 1.00 90.31 769 ARG A CA 1
ATOM 6053 C C . ARG A 1 769 ? -40.484 1.461 52.246 1.00 90.31 769 ARG A C 1
ATOM 6055 O O . ARG A 1 769 ? -40.784 0.990 53.338 1.00 90.31 769 ARG A O 1
ATOM 6062 N N . LEU A 1 770 ? -40.484 2.768 51.997 1.00 90.81 770 LEU A N 1
ATOM 6063 C CA . LEU A 1 770 ? -40.901 3.756 52.989 1.00 90.81 770 LEU A CA 1
ATOM 6064 C C . LEU A 1 770 ? -42.366 3.543 53.406 1.00 90.81 770 LEU A C 1
ATOM 6066 O O . LEU A 1 770 ? -42.660 3.582 54.595 1.00 90.81 770 LEU A O 1
ATOM 6070 N N . ALA A 1 771 ? -43.260 3.230 52.461 1.00 89.00 771 ALA A N 1
ATOM 6071 C CA . ALA A 1 771 ? -44.659 2.893 52.740 1.00 89.00 771 ALA A CA 1
ATOM 6072 C C . ALA A 1 771 ? -44.791 1.646 53.627 1.00 89.00 771 ALA A C 1
ATOM 6074 O O . ALA A 1 771 ? -45.633 1.612 54.520 1.00 89.00 771 ALA A O 1
ATOM 6075 N N . SER A 1 772 ? -43.934 0.645 53.406 1.00 84.44 772 SER A N 1
ATOM 6076 C CA . SER A 1 772 ? -43.926 -0.610 54.167 1.00 84.44 772 SER A CA 1
ATOM 6077 C C . SER A 1 772 ? -43.420 -0.456 55.607 1.00 84.44 772 SER A C 1
ATOM 6079 O O . SER A 1 772 ? -43.707 -1.317 56.431 1.00 84.44 772 SER A O 1
ATOM 6081 N N . LEU A 1 773 ? -42.667 0.609 55.908 1.00 83.56 773 LEU A N 1
ATOM 6082 C CA . LEU A 1 773 ? -42.191 0.931 57.260 1.00 83.56 773 LEU A CA 1
ATOM 6083 C C . LEU A 1 773 ? -43.175 1.810 58.049 1.00 83.56 773 LEU A C 1
ATOM 6085 O O . LEU A 1 773 ? -43.042 1.936 59.264 1.00 83.56 773 LEU A O 1
ATOM 6089 N N . LYS A 1 774 ? -44.142 2.442 57.372 1.00 81.31 774 LYS A N 1
ATOM 6090 C CA . LYS A 1 774 ? -45.137 3.310 58.006 1.00 81.31 774 LYS A CA 1
ATOM 6091 C C . LYS A 1 774 ? -46.318 2.491 58.513 1.00 81.31 774 LYS A C 1
ATOM 6093 O O . LYS A 1 774 ? -47.083 1.941 57.728 1.00 81.31 774 LYS A O 1
ATOM 6098 N N . GLU A 1 775 ? -46.473 2.465 59.832 1.00 67.31 775 GLU A N 1
ATOM 6099 C CA . GLU A 1 775 ? -47.635 1.884 60.521 1.00 67.31 775 GLU A CA 1
ATOM 6100 C C . GLU A 1 775 ? -48.758 2.911 60.759 1.00 67.31 775 GLU A C 1
ATOM 6102 O O . GLU A 1 775 ? -49.873 2.550 61.134 1.00 67.31 775 GLU A O 1
ATOM 6107 N N . ASP A 1 776 ? -48.486 4.199 60.527 1.00 63.56 776 ASP A N 1
ATOM 6108 C CA . ASP A 1 776 ? -49.489 5.259 60.560 1.00 63.56 776 ASP A CA 1
ATOM 6109 C C . ASP A 1 776 ? -50.224 5.371 59.208 1.00 63.56 776 ASP A C 1
ATOM 6111 O O . ASP A 1 776 ? -49.762 4.902 58.165 1.00 63.56 776 ASP A O 1
ATOM 6115 N N . GLY A 1 777 ? -51.400 6.007 59.195 1.00 65.62 777 GLY A N 1
ATOM 6116 C CA . GLY A 1 777 ? -52.252 6.145 58.001 1.00 65.62 777 GLY A CA 1
ATOM 6117 C C . GLY A 1 777 ? -51.637 6.922 56.819 1.00 65.62 777 GLY A C 1
ATOM 6118 O O . GLY A 1 777 ? -52.361 7.308 55.903 1.00 65.62 777 GLY A O 1
ATOM 6119 N N . THR A 1 778 ? -50.326 7.192 56.823 1.00 74.62 778 THR A N 1
ATOM 6120 C CA . THR A 1 778 ? -49.587 7.824 55.720 1.00 74.62 778 THR A CA 1
ATOM 6121 C C . THR A 1 778 ? -49.104 6.831 54.656 1.00 74.62 778 THR A C 1
ATOM 6123 O O . THR A 1 778 ? -48.775 7.262 53.547 1.00 74.62 778 THR A O 1
ATOM 6126 N N . SER A 1 779 ? -49.136 5.522 54.945 1.00 82.25 779 SER A N 1
ATOM 6127 C CA . SER A 1 779 ? -48.719 4.447 54.028 1.00 82.25 779 SER A CA 1
ATOM 6128 C C . SER A 1 779 ? -49.438 4.502 52.666 1.00 82.25 779 SER A C 1
ATOM 6130 O O . SER A 1 779 ? -48.791 4.435 51.621 1.00 82.25 779 SER A O 1
ATOM 6132 N N . GLU A 1 780 ? -50.751 4.769 52.646 1.00 85.19 780 GLU A N 1
ATOM 6133 C CA . GLU A 1 780 ? -51.536 4.862 51.400 1.00 85.19 780 GLU A CA 1
ATOM 6134 C C . GLU A 1 780 ? -51.053 5.965 50.451 1.00 85.19 780 GLU A C 1
ATOM 6136 O O . GLU A 1 780 ? -50.906 5.740 49.250 1.00 85.19 780 GLU A O 1
ATOM 6141 N N . LYS A 1 781 ? -50.709 7.145 50.984 1.00 88.44 781 LYS A N 1
ATOM 6142 C CA . LYS A 1 781 ? -50.187 8.246 50.158 1.00 88.44 781 LYS A CA 1
ATOM 6143 C C . LYS A 1 781 ? -48.843 7.892 49.524 1.00 88.44 781 LYS A C 1
ATOM 6145 O O . LYS A 1 781 ? -48.540 8.373 48.434 1.00 88.44 781 LYS A O 1
ATOM 6150 N N . LEU A 1 782 ? -48.021 7.102 50.212 1.00 91.19 782 LEU A N 1
ATO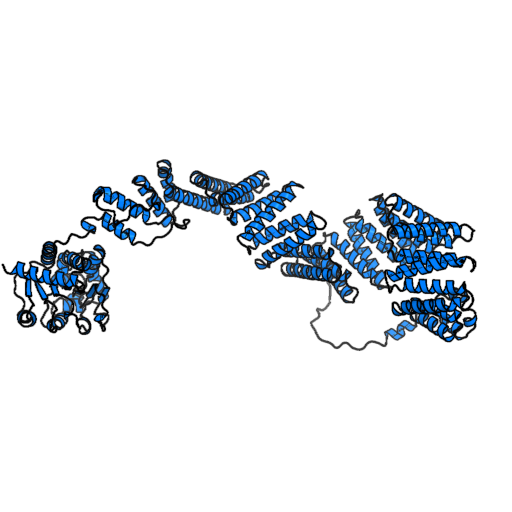M 6151 C CA . LEU A 1 782 ? -46.723 6.665 49.703 1.00 91.19 782 LEU A CA 1
ATOM 6152 C C . LEU A 1 782 ? -46.881 5.579 48.633 1.00 91.19 782 LEU A C 1
ATOM 6154 O O . LEU A 1 782 ? -46.171 5.637 47.629 1.00 91.19 782 LEU A O 1
ATOM 6158 N N . TYR A 1 783 ? -47.843 4.661 48.786 1.00 89.94 783 TYR A N 1
ATOM 6159 C CA . TYR A 1 783 ? -48.199 3.716 47.723 1.00 89.94 783 TYR A CA 1
ATOM 6160 C C . TYR A 1 783 ? -48.677 4.435 46.456 1.00 89.94 783 TYR A C 1
ATOM 6162 O O . TYR A 1 783 ? -48.172 4.133 45.375 1.00 89.94 783 TYR A O 1
ATOM 6170 N N . ASP A 1 784 ? -49.548 5.443 46.579 1.00 90.25 784 ASP A N 1
ATOM 6171 C CA . ASP A 1 784 ? -49.994 6.256 45.435 1.00 90.25 784 ASP A CA 1
ATOM 6172 C C . ASP A 1 784 ? -48.828 6.970 44.735 1.00 90.25 784 ASP A C 1
ATOM 6174 O O . ASP A 1 784 ? -48.785 7.088 43.508 1.00 90.25 784 ASP A O 1
ATOM 6178 N N . GLN A 1 785 ? -47.867 7.484 45.508 1.00 93.75 785 GLN A N 1
ATOM 6179 C CA . GLN A 1 785 ? -46.677 8.116 44.943 1.00 93.75 785 GLN A CA 1
ATOM 6180 C C . GLN A 1 785 ? -45.778 7.101 44.235 1.00 93.75 785 GLN A C 1
ATOM 6182 O O . GLN A 1 785 ? -45.250 7.419 43.169 1.00 93.75 785 GLN A O 1
ATOM 6187 N N . ALA A 1 786 ? -45.604 5.903 44.801 1.00 93.75 786 ALA A N 1
ATOM 6188 C CA . ALA A 1 786 ? -44.826 4.837 44.185 1.00 93.75 786 ALA A CA 1
ATOM 6189 C C . ALA A 1 786 ? -45.455 4.399 42.852 1.00 93.75 786 ALA A C 1
ATOM 6191 O O . ALA A 1 786 ? -44.754 4.393 41.843 1.00 93.75 786 ALA A O 1
ATOM 6192 N N . GLU A 1 787 ? -46.767 4.133 42.821 1.00 93.38 787 GLU A N 1
ATOM 6193 C CA . GLU A 1 787 ? -47.532 3.774 41.611 1.00 93.38 787 GLU A CA 1
ATOM 6194 C C . GLU A 1 787 ? -47.315 4.793 40.487 1.00 93.38 787 GLU A C 1
ATOM 6196 O O . GLU A 1 787 ? -46.850 4.424 39.408 1.00 93.38 787 GLU A O 1
ATOM 6201 N N . LYS A 1 788 ? -47.474 6.092 40.775 1.00 95.12 788 LYS A N 1
ATOM 6202 C CA . LYS A 1 788 ? -47.215 7.164 39.797 1.00 95.12 788 LYS A CA 1
ATOM 6203 C C . LYS A 1 788 ? -45.794 7.143 39.230 1.00 95.12 788 LYS A C 1
ATOM 6205 O O . LYS A 1 788 ? -45.590 7.529 38.079 1.00 95.12 788 LYS A O 1
ATOM 6210 N N . LYS A 1 789 ? -44.788 6.736 40.015 1.00 96.25 789 LYS A N 1
ATOM 6211 C CA . LYS A 1 789 ? -43.407 6.606 39.518 1.00 96.25 789 LYS A CA 1
ATOM 6212 C C . LYS A 1 789 ? -43.256 5.419 38.577 1.00 96.25 789 LYS A C 1
ATOM 6214 O O . LYS A 1 789 ? -42.624 5.580 37.537 1.00 96.25 789 LYS A O 1
ATOM 6219 N N . TYR A 1 790 ? -43.864 4.274 38.867 1.00 95.00 790 TYR A N 1
ATOM 6220 C CA . TYR A 1 790 ? -43.848 3.148 37.929 1.00 95.00 790 TYR A CA 1
ATOM 6221 C C . TYR A 1 790 ? -44.586 3.458 36.636 1.00 95.00 790 TYR A C 1
ATOM 6223 O O . TYR A 1 790 ? -44.034 3.223 35.567 1.00 95.00 790 TYR A O 1
ATOM 6231 N N . GLU A 1 791 ? -45.767 4.071 36.710 1.00 93.94 791 GLU A N 1
ATOM 6232 C CA . GLU A 1 791 ? -46.497 4.531 35.524 1.00 93.94 791 GLU A CA 1
ATOM 6233 C C . GLU A 1 791 ? -45.650 5.502 34.689 1.00 93.94 791 GLU A C 1
ATOM 6235 O O . GLU A 1 791 ? -45.580 5.386 33.465 1.00 93.94 791 GLU A O 1
ATOM 6240 N N . GLN A 1 792 ? -44.943 6.430 35.345 1.00 94.19 792 GLN A N 1
ATOM 6241 C CA . GLN A 1 792 ? -44.016 7.341 34.676 1.00 94.19 792 GLN A CA 1
ATOM 6242 C C . GLN A 1 792 ? -42.867 6.584 33.986 1.00 94.19 792 GLN A C 1
ATOM 6244 O O . GLN A 1 792 ? -42.546 6.893 32.839 1.00 94.19 792 GLN A O 1
ATOM 6249 N N . ALA A 1 793 ? -42.252 5.604 34.655 1.00 94.25 793 ALA A N 1
ATOM 6250 C CA . ALA A 1 793 ? -41.168 4.800 34.089 1.00 94.25 793 ALA A CA 1
ATOM 6251 C C . ALA A 1 793 ? -41.641 3.957 32.892 1.00 94.25 793 ALA A C 1
ATOM 6253 O O . ALA A 1 793 ? -40.994 3.962 31.845 1.00 94.25 793 ALA A O 1
ATOM 6254 N N . LEU A 1 794 ? -42.801 3.308 33.012 1.00 93.75 794 LEU A N 1
ATOM 6255 C CA . LEU A 1 794 ? -43.406 2.476 31.969 1.00 93.75 794 LEU A CA 1
ATOM 6256 C C . LEU A 1 794 ? -43.917 3.304 30.784 1.00 93.75 794 LEU A C 1
ATOM 6258 O O . LEU A 1 794 ? -43.908 2.831 29.655 1.00 93.75 794 LEU A O 1
ATOM 6262 N N . LYS A 1 795 ? -44.285 4.574 30.988 1.00 94.56 795 LYS A N 1
ATOM 6263 C CA . LYS A 1 795 ? -44.586 5.488 29.876 1.00 94.56 795 LYS A CA 1
ATOM 6264 C C . LYS A 1 795 ? -43.350 5.799 29.021 1.00 94.56 795 LYS A C 1
ATOM 6266 O O . LYS A 1 795 ? -43.489 6.039 27.826 1.00 94.56 795 LYS A O 1
ATOM 6271 N N . ILE A 1 796 ? -42.158 5.815 29.624 1.00 92.19 796 ILE A N 1
ATOM 6272 C CA . ILE A 1 796 ? -40.884 6.059 28.925 1.00 92.19 796 ILE A CA 1
ATOM 6273 C C . ILE A 1 796 ? -40.368 4.759 28.293 1.00 92.19 796 ILE A C 1
ATOM 6275 O O . ILE A 1 796 ? -39.979 4.748 27.127 1.00 92.19 796 ILE A O 1
ATOM 6279 N N . HIS A 1 797 ? -40.391 3.659 29.049 1.00 90.81 797 HIS A N 1
ATOM 6280 C CA . HIS A 1 797 ? -40.007 2.328 28.584 1.00 90.81 797 HIS A CA 1
ATOM 6281 C C . HIS A 1 797 ? -41.106 1.304 28.908 1.00 90.81 797 HIS A C 1
ATOM 6283 O O . HIS A 1 797 ? -41.042 0.657 29.954 1.00 90.81 797 HIS A O 1
ATOM 6289 N N . PRO A 1 798 ? -42.081 1.106 27.998 1.00 90.56 798 PRO A N 1
ATOM 6290 C CA . PRO A 1 798 ? -43.197 0.177 28.216 1.00 90.56 798 PRO A CA 1
ATOM 6291 C C . PRO A 1 798 ? -42.763 -1.272 28.437 1.00 90.56 798 PRO A C 1
ATOM 6293 O O . PRO A 1 798 ? -43.443 -2.023 29.129 1.00 90.56 798 PRO A O 1
ATOM 6296 N N . ASN A 1 799 ? -41.602 -1.642 27.892 1.00 90.31 799 ASN A N 1
ATOM 6297 C CA . ASN A 1 799 ? -41.082 -3.006 27.931 1.00 90.31 799 ASN A CA 1
ATOM 6298 C C . ASN A 1 799 ? -40.052 -3.236 29.058 1.00 90.31 799 ASN A C 1
ATOM 6300 O O . ASN A 1 799 ? -39.254 -4.170 28.980 1.00 90.31 799 ASN A O 1
ATOM 6304 N N . ASP A 1 800 ? -40.003 -2.374 30.082 1.00 90.69 800 ASP A N 1
ATOM 6305 C CA . ASP A 1 800 ? -39.121 -2.576 31.237 1.00 90.69 800 ASP A CA 1
ATOM 6306 C C . ASP A 1 800 ? -39.695 -3.650 32.178 1.00 90.69 800 ASP A C 1
ATOM 6308 O O . ASP A 1 800 ? -40.519 -3.382 33.054 1.00 90.69 800 ASP A O 1
ATOM 6312 N N . ILE A 1 801 ? -39.214 -4.883 32.003 1.00 91.12 801 ILE A N 1
ATOM 6313 C CA . ILE A 1 801 ? -39.598 -6.065 32.792 1.00 91.12 801 ILE A CA 1
ATOM 6314 C C . ILE A 1 801 ? -39.409 -5.831 34.299 1.00 91.12 801 ILE A C 1
ATOM 6316 O O . ILE A 1 801 ? -40.239 -6.256 35.101 1.00 91.12 801 ILE A O 1
ATOM 6320 N N . THR A 1 802 ? -38.338 -5.140 34.705 1.00 90.69 802 THR A N 1
ATOM 6321 C CA . THR A 1 802 ? -38.049 -4.917 36.132 1.00 90.69 802 THR A CA 1
ATOM 6322 C C . THR A 1 802 ? -39.050 -3.935 36.726 1.00 90.69 802 THR A C 1
ATOM 6324 O O . THR A 1 802 ? -39.545 -4.144 37.834 1.00 90.69 802 THR A O 1
ATOM 6327 N N . ALA A 1 803 ? -39.382 -2.876 35.983 1.00 92.06 803 ALA A N 1
ATOM 6328 C CA . ALA A 1 803 ? -40.411 -1.928 36.384 1.00 92.06 803 ALA A CA 1
ATOM 6329 C C . ALA A 1 803 ? -41.792 -2.596 36.475 1.00 92.06 803 ALA A C 1
ATOM 6331 O O . ALA A 1 803 ? -42.489 -2.364 37.457 1.00 92.06 803 ALA A O 1
ATOM 6332 N N . LEU A 1 804 ? -42.156 -3.462 35.520 1.00 93.62 804 LEU A N 1
ATOM 6333 C CA . LEU A 1 804 ? -43.419 -4.215 35.526 1.00 93.62 804 LEU A CA 1
ATOM 6334 C C . LEU A 1 804 ? -43.539 -5.155 36.738 1.00 93.62 804 LEU A C 1
ATOM 6336 O O . LEU A 1 804 ? -44.556 -5.136 37.433 1.00 93.62 804 LEU A O 1
ATOM 6340 N N . ILE A 1 805 ? -42.490 -5.928 37.042 1.00 93.19 805 ILE A N 1
ATOM 6341 C CA . ILE A 1 805 ? -42.464 -6.830 38.207 1.00 93.19 805 ILE A CA 1
ATOM 6342 C C . ILE A 1 805 ? -42.529 -6.041 39.520 1.00 93.19 805 ILE A C 1
ATOM 6344 O O . ILE A 1 805 ? -43.292 -6.395 40.423 1.00 93.19 805 ILE A O 1
ATOM 6348 N N . ASN A 1 806 ? -41.753 -4.963 39.647 1.00 92.94 806 ASN A N 1
ATOM 6349 C CA . ASN A 1 806 ? -41.762 -4.148 40.861 1.00 92.94 806 ASN A CA 1
ATOM 6350 C C . ASN A 1 806 ? -43.112 -3.441 41.032 1.00 92.94 806 ASN A C 1
ATOM 6352 O O . ASN A 1 806 ? -43.642 -3.400 42.140 1.00 92.94 806 ASN A O 1
ATOM 6356 N N . PHE A 1 807 ? -43.712 -2.959 39.941 1.00 94.88 807 PHE A N 1
ATOM 6357 C CA . PHE A 1 807 ? -45.030 -2.339 39.969 1.00 94.88 807 PHE A CA 1
ATOM 6358 C C . PHE A 1 807 ? -46.111 -3.325 40.428 1.00 94.88 807 PHE A C 1
ATOM 6360 O O . PHE A 1 807 ? -46.838 -3.039 41.381 1.00 94.88 807 PHE A O 1
ATOM 6367 N N . GLY A 1 808 ? -46.149 -4.525 39.837 1.00 93.50 808 GLY A N 1
ATOM 6368 C CA . GLY A 1 808 ? -47.065 -5.588 40.251 1.00 93.50 808 GLY A CA 1
ATOM 6369 C C . GLY A 1 808 ? -46.875 -5.998 41.715 1.00 93.50 808 GLY A C 1
ATOM 6370 O O . GLY A 1 808 ? -47.852 -6.147 42.447 1.00 93.50 808 GLY A O 1
ATOM 6371 N N . SER A 1 809 ? -45.625 -6.099 42.181 1.00 91.38 809 SER A N 1
ATOM 6372 C CA . SER A 1 809 ? -45.299 -6.441 43.577 1.00 91.38 809 SER A CA 1
ATOM 6373 C C . SER A 1 809 ? -45.856 -5.423 44.574 1.00 91.38 809 SER A C 1
ATOM 6375 O O . SER A 1 809 ? -46.348 -5.788 45.643 1.00 91.38 809 SER A O 1
ATOM 6377 N N . ILE A 1 810 ? -45.812 -4.139 44.219 1.00 92.50 810 ILE A N 1
ATOM 6378 C CA . ILE A 1 810 ? -46.325 -3.053 45.060 1.00 92.50 810 ILE A CA 1
ATOM 6379 C C . ILE A 1 810 ? -47.842 -3.099 45.135 1.00 92.50 810 ILE A C 1
ATOM 6381 O O . ILE A 1 810 ? -48.399 -3.011 46.229 1.00 92.50 810 ILE A O 1
ATOM 6385 N N . LEU A 1 811 ? -48.501 -3.274 43.989 1.00 91.81 811 LEU A N 1
ATOM 6386 C CA . LEU A 1 811 ? -49.954 -3.415 43.911 1.00 91.81 811 LEU A CA 1
ATOM 6387 C C . LEU A 1 811 ? -50.432 -4.621 44.726 1.00 91.81 811 LEU A C 1
ATOM 6389 O O . LEU A 1 811 ? -51.387 -4.507 45.492 1.00 91.81 811 LEU A O 1
ATOM 6393 N N . LEU A 1 812 ? -49.718 -5.747 44.636 1.00 89.94 812 LEU A N 1
ATOM 6394 C CA . LEU A 1 812 ? -50.001 -6.959 45.402 1.00 89.94 812 LEU A CA 1
ATOM 6395 C C . LEU A 1 812 ? -49.847 -6.735 46.914 1.00 89.94 812 LEU A C 1
ATOM 6397 O O . LEU A 1 812 ? -50.723 -7.117 47.693 1.00 89.94 812 LEU A O 1
ATOM 6401 N N . LYS A 1 813 ? -48.764 -6.074 47.344 1.00 87.81 813 LYS A N 1
ATOM 6402 C CA . LYS A 1 813 ? -48.538 -5.752 48.760 1.00 87.81 813 LYS A CA 1
ATOM 6403 C C . LYS A 1 813 ? -49.590 -4.780 49.299 1.00 87.81 813 LYS A C 1
ATOM 6405 O O . LYS A 1 813 ? -50.101 -5.005 50.394 1.00 87.81 813 LYS A O 1
ATOM 6410 N N . ARG A 1 814 ? -49.940 -3.745 48.528 1.00 87.94 814 ARG A N 1
ATOM 6411 C CA . ARG A 1 814 ? -50.996 -2.775 48.855 1.00 87.94 814 ARG A CA 1
ATOM 6412 C C . ARG A 1 814 ? -52.354 -3.465 48.991 1.00 87.94 814 ARG A C 1
ATOM 6414 O O . ARG A 1 814 ? -53.040 -3.263 49.986 1.00 87.94 814 ARG A O 1
ATOM 6421 N N . ALA A 1 815 ? -52.703 -4.341 48.048 1.00 87.62 815 ALA A N 1
ATOM 6422 C CA . ALA A 1 815 ? -53.939 -5.120 48.083 1.00 87.62 815 ALA A CA 1
ATOM 6423 C C . ALA A 1 815 ? -54.047 -6.008 49.334 1.00 87.62 815 ALA A C 1
ATOM 6425 O O . ALA A 1 815 ? -55.132 -6.153 49.892 1.00 87.62 815 ALA A O 1
ATOM 6426 N N . GLY A 1 816 ? -52.925 -6.557 49.813 1.00 82.75 816 GLY A N 1
ATOM 6427 C CA . GLY A 1 816 ? -52.872 -7.350 51.044 1.00 82.75 816 GLY A CA 1
ATOM 6428 C C . GLY A 1 816 ? -53.212 -6.578 52.326 1.00 82.75 816 GLY A C 1
ATOM 6429 O O . GLY A 1 816 ? -53.592 -7.205 53.314 1.00 82.75 816 GLY A O 1
ATOM 6430 N N . ASN A 1 817 ? -53.112 -5.244 52.313 1.00 79.81 817 ASN A N 1
ATOM 6431 C CA . ASN A 1 817 ? -53.468 -4.383 53.447 1.00 79.81 817 ASN A CA 1
ATOM 6432 C C . ASN A 1 817 ? -54.947 -3.951 53.432 1.00 79.81 817 ASN A C 1
ATOM 6434 O O . ASN A 1 817 ? -55.427 -3.367 54.405 1.00 79.81 817 ASN A O 1
ATOM 6438 N N . LEU A 1 818 ? -55.675 -4.230 52.346 1.00 81.88 818 LEU A N 1
ATOM 6439 C CA . LEU A 1 818 ? -57.089 -3.895 52.192 1.00 81.88 818 LEU A CA 1
ATOM 6440 C C . LEU A 1 818 ? -57.994 -5.073 52.566 1.00 81.88 818 LEU A C 1
ATOM 6442 O O . LEU A 1 818 ? -57.581 -6.233 52.629 1.00 81.88 818 LEU A O 1
ATOM 6446 N N . LYS A 1 819 ? -59.279 -4.780 52.792 1.00 78.00 819 LYS A N 1
ATOM 6447 C CA . LYS A 1 819 ? -60.297 -5.830 52.908 1.00 78.00 819 LYS A CA 1
ATOM 6448 C C . LYS A 1 819 ? -60.513 -6.507 51.550 1.00 78.00 819 LYS A C 1
ATOM 6450 O O . LYS A 1 819 ? -60.328 -5.898 50.499 1.00 78.00 819 LYS A O 1
ATOM 6455 N N . ALA A 1 820 ? -60.921 -7.776 51.574 1.00 72.12 820 ALA A N 1
ATOM 6456 C CA . ALA A 1 820 ? -61.034 -8.613 50.375 1.00 72.12 820 ALA A CA 1
ATOM 6457 C C . ALA A 1 820 ? -61.970 -8.039 49.290 1.00 72.12 820 ALA A C 1
ATOM 6459 O O . ALA A 1 820 ? -61.733 -8.255 48.107 1.00 72.12 820 ALA A O 1
ATOM 6460 N N . ASP A 1 821 ? -63.000 -7.293 49.688 1.00 72.00 821 ASP A N 1
ATOM 6461 C CA . ASP A 1 821 ? -63.954 -6.592 48.821 1.00 72.00 821 ASP A CA 1
ATOM 6462 C C . ASP A 1 821 ? -63.380 -5.325 48.161 1.00 72.00 821 ASP A C 1
ATOM 6464 O O . ASP A 1 821 ? -63.924 -4.858 47.166 1.00 72.00 821 ASP A O 1
ATOM 6468 N N . GLN A 1 822 ? -62.269 -4.793 48.676 1.00 77.75 822 GLN A N 1
ATOM 6469 C CA . GLN A 1 822 ? -61.597 -3.581 48.187 1.00 77.75 822 GLN A CA 1
ATOM 6470 C C . GLN A 1 822 ? -60.284 -3.881 47.441 1.00 77.75 822 GLN A C 1
ATOM 6472 O O . GLN A 1 822 ? -59.710 -2.996 46.814 1.00 77.75 822 GLN A O 1
ATOM 6477 N N . ALA A 1 823 ? -59.802 -5.126 47.497 1.00 83.44 823 ALA A N 1
ATOM 6478 C CA . ALA A 1 823 ? -58.528 -5.548 46.914 1.00 83.44 823 ALA A CA 1
ATOM 6479 C C . ALA A 1 823 ? -58.611 -5.953 45.425 1.00 83.44 823 ALA A C 1
ATOM 6481 O O . ALA A 1 823 ? -57.572 -6.121 44.790 1.00 83.44 823 ALA A O 1
ATOM 6482 N N . GLY A 1 824 ? -59.818 -6.134 44.871 1.00 84.25 824 GLY A N 1
ATOM 6483 C CA . GLY A 1 824 ? -60.047 -6.720 43.540 1.00 84.25 824 GLY A CA 1
ATOM 6484 C C . GLY A 1 824 ? -59.283 -6.029 42.407 1.00 84.25 824 GLY A C 1
ATOM 6485 O O . GLY A 1 824 ? -58.438 -6.659 41.773 1.00 84.25 824 GLY A O 1
ATOM 6486 N N . ASP A 1 825 ? -59.519 -4.731 42.211 1.00 86.25 825 ASP A N 1
ATOM 6487 C CA . ASP A 1 825 ? -58.931 -3.961 41.105 1.00 86.25 825 ASP A CA 1
ATOM 6488 C C . ASP A 1 825 ? -57.395 -3.922 41.165 1.00 86.25 825 ASP A C 1
ATOM 6490 O O . ASP A 1 825 ? -56.714 -4.031 40.143 1.00 86.25 825 ASP A O 1
ATOM 6494 N N . LEU A 1 826 ? -56.825 -3.800 42.371 1.00 89.38 826 LEU A N 1
ATOM 6495 C CA . LEU A 1 826 ? -55.371 -3.795 42.567 1.00 89.38 826 LEU A CA 1
ATOM 6496 C C . LEU A 1 826 ? -54.752 -5.149 42.219 1.00 89.38 826 LEU A C 1
ATOM 6498 O O . LEU A 1 826 ? -53.691 -5.198 41.597 1.00 89.38 826 LEU A O 1
ATOM 6502 N N . LEU A 1 827 ? -55.411 -6.246 42.598 1.00 90.06 827 LEU A N 1
ATOM 6503 C CA . LEU A 1 827 ? -54.941 -7.589 42.278 1.00 90.06 827 LEU A CA 1
ATOM 6504 C C . LEU A 1 827 ? -55.027 -7.880 40.775 1.00 90.06 827 LEU A C 1
ATOM 6506 O O . LEU A 1 827 ? -54.159 -8.575 40.248 1.00 90.06 827 LEU A O 1
ATOM 6510 N N . GLU A 1 828 ? -56.039 -7.367 40.071 1.00 89.94 828 GLU A N 1
ATOM 6511 C CA . GLU A 1 828 ? -56.146 -7.486 38.608 1.00 89.94 828 GLU A CA 1
ATOM 6512 C C . GLU A 1 828 ? -55.036 -6.703 37.900 1.00 89.94 828 GLU A C 1
ATOM 6514 O O . GLU A 1 828 ? -54.316 -7.278 37.080 1.00 89.94 828 GLU A O 1
ATOM 6519 N N . LYS A 1 829 ? -54.789 -5.449 38.301 1.00 92.19 829 LYS A N 1
ATOM 6520 C CA . LYS A 1 829 ? -53.654 -4.662 37.790 1.00 92.19 829 LYS A CA 1
ATOM 6521 C C . LYS A 1 829 ? -52.294 -5.313 38.077 1.00 92.19 829 LYS A C 1
ATOM 6523 O O . LYS A 1 829 ? -51.393 -5.249 37.236 1.00 92.19 829 LYS A O 1
ATOM 6528 N N . ALA A 1 830 ? -52.127 -5.935 39.248 1.00 93.75 830 ALA A N 1
ATOM 6529 C CA . ALA A 1 830 ? -50.893 -6.633 39.611 1.00 93.75 830 ALA A CA 1
ATOM 6530 C C . ALA A 1 830 ? -50.626 -7.817 38.670 1.00 93.75 830 ALA A C 1
ATOM 6532 O O . ALA A 1 830 ? -49.552 -7.895 38.073 1.00 93.75 830 ALA A O 1
ATOM 6533 N N . VAL A 1 831 ? -51.620 -8.696 38.483 1.00 94.06 831 VAL A N 1
ATOM 6534 C CA . VAL A 1 831 ? -51.527 -9.847 37.568 1.00 94.06 831 VAL A CA 1
ATOM 6535 C C . VAL A 1 831 ? -51.279 -9.390 36.132 1.00 94.06 831 VAL A C 1
ATOM 6537 O O . VAL A 1 831 ? -50.404 -9.944 35.474 1.00 94.06 831 VAL A O 1
ATOM 6540 N N . GLN A 1 832 ? -51.958 -8.335 35.670 1.00 94.00 832 GLN A N 1
ATOM 6541 C CA . GLN A 1 832 ? -51.728 -7.775 34.337 1.00 94.00 832 GLN A CA 1
ATOM 6542 C C . GLN A 1 832 ? -50.293 -7.258 34.160 1.00 94.00 832 GLN A C 1
ATOM 6544 O O . GLN A 1 832 ? -49.688 -7.472 33.114 1.00 94.00 832 GLN A O 1
ATOM 6549 N N . SER A 1 833 ? -49.716 -6.622 35.184 1.00 93.50 833 SER A N 1
ATOM 6550 C CA . SER A 1 833 ? -48.329 -6.141 35.129 1.00 93.50 833 SER A CA 1
ATOM 6551 C C . SER A 1 833 ? -47.331 -7.296 34.996 1.00 93.50 833 SER A C 1
ATOM 6553 O O . SER A 1 833 ? -46.398 -7.218 34.196 1.00 93.50 833 SER A O 1
ATOM 6555 N N . PHE A 1 834 ? -47.539 -8.394 35.732 1.00 95.12 834 PHE A N 1
ATOM 6556 C CA . PHE A 1 834 ? -46.712 -9.596 35.596 1.00 95.12 834 PHE A CA 1
ATOM 6557 C C . PHE A 1 834 ? -46.918 -10.299 34.251 1.00 95.12 834 PHE A C 1
ATOM 6559 O O . PHE A 1 834 ? -45.945 -10.747 33.650 1.00 95.12 834 PHE A O 1
ATOM 6566 N N . GLN A 1 835 ? -48.153 -10.339 33.750 1.00 93.88 835 GLN A N 1
ATOM 6567 C CA . GLN A 1 835 ? -48.475 -10.891 32.437 1.00 93.88 835 GLN A CA 1
ATOM 6568 C C . GLN A 1 835 ? -47.745 -10.133 31.320 1.00 93.88 835 GLN A C 1
ATOM 6570 O O . GLN A 1 835 ? -47.079 -10.761 30.503 1.00 93.88 835 GLN A O 1
ATOM 6575 N N . SER A 1 836 ? -47.750 -8.796 31.338 1.00 93.25 836 SER A N 1
ATOM 6576 C CA . SER A 1 836 ? -46.970 -7.987 30.390 1.00 93.25 836 SER A CA 1
ATOM 6577 C C . SER A 1 836 ? -45.468 -8.293 30.464 1.00 93.25 836 SER A C 1
ATOM 6579 O O . SER A 1 836 ? -44.790 -8.343 29.441 1.00 93.25 836 SER A O 1
ATOM 6581 N N . ALA A 1 837 ? -44.927 -8.530 31.666 1.00 92.94 837 ALA A N 1
ATOM 6582 C CA . ALA A 1 837 ? -43.525 -8.917 31.830 1.00 92.94 837 ALA A CA 1
ATOM 6583 C C . ALA A 1 837 ? -43.225 -10.292 31.200 1.00 92.94 837 ALA A C 1
ATOM 6585 O O . ALA A 1 837 ? -42.170 -10.467 30.588 1.00 92.94 837 ALA A O 1
ATOM 6586 N N . ILE A 1 838 ? -44.160 -11.240 31.311 1.00 92.81 838 ILE A N 1
ATOM 6587 C CA . ILE A 1 838 ? -44.081 -12.570 30.693 1.00 92.81 838 ILE A CA 1
ATOM 6588 C C . ILE A 1 838 ? -44.223 -12.473 29.168 1.00 92.81 838 ILE A C 1
ATOM 6590 O O . ILE A 1 838 ? -43.489 -13.136 28.453 1.00 92.81 838 ILE A O 1
ATOM 6594 N N . GLU A 1 839 ? -45.089 -11.615 28.634 1.00 92.06 839 GLU A N 1
ATOM 6595 C CA . GLU A 1 839 ? -45.222 -11.427 27.178 1.00 92.06 839 GLU A CA 1
ATOM 6596 C C . GLU A 1 839 ? -43.937 -10.898 26.526 1.00 92.06 839 GLU A C 1
ATOM 6598 O O . GLU A 1 839 ? -43.627 -11.241 25.386 1.00 92.06 839 GLU A O 1
ATOM 6603 N N . ILE A 1 840 ? -43.156 -10.097 27.257 1.00 89.69 840 ILE A N 1
ATOM 6604 C CA . ILE A 1 840 ? -41.847 -9.612 26.797 1.00 89.69 840 ILE A CA 1
ATOM 6605 C C . ILE A 1 840 ? -40.774 -10.702 26.952 1.00 89.69 840 ILE A C 1
ATOM 6607 O O . ILE A 1 840 ? -39.891 -10.830 26.101 1.00 89.69 840 ILE A O 1
ATOM 6611 N N . GLN A 1 841 ? -40.826 -11.478 28.038 1.00 87.94 841 GLN A N 1
ATOM 6612 C CA . GLN A 1 841 ? -39.900 -12.573 28.317 1.00 87.94 841 GLN A CA 1
ATOM 6613 C C . GLN A 1 841 ? -40.660 -13.795 28.852 1.00 87.94 841 GLN A C 1
ATOM 6615 O O . GLN A 1 841 ? -40.817 -13.959 30.064 1.00 87.94 841 GLN A O 1
ATOM 6620 N N . GLU A 1 842 ? -41.055 -14.684 27.932 1.00 83.94 842 GLU A N 1
ATOM 6621 C CA . GLU A 1 842 ? -41.998 -15.801 28.159 1.00 83.94 842 GLU A CA 1
ATOM 6622 C C . GLU A 1 842 ? -41.630 -16.713 29.340 1.00 83.94 842 GLU A C 1
ATOM 6624 O O . GLU A 1 842 ? -42.494 -17.270 30.013 1.00 83.94 842 GLU A O 1
ATOM 6629 N N . ASN A 1 843 ? -40.336 -16.814 29.639 1.00 82.88 843 ASN A N 1
ATOM 6630 C CA . ASN A 1 843 ? -39.778 -17.718 30.638 1.00 82.88 843 ASN A CA 1
ATOM 6631 C C . ASN A 1 843 ? -39.123 -16.994 31.823 1.00 82.88 843 ASN A C 1
ATOM 6633 O O . ASN A 1 843 ? -38.208 -17.535 32.437 1.00 82.88 843 ASN A O 1
ATOM 6637 N N . ASN A 1 844 ? -39.535 -15.762 32.146 1.00 89.31 844 ASN A N 1
ATOM 6638 C CA . ASN A 1 844 ? -39.006 -15.054 33.314 1.00 89.31 844 ASN A CA 1
ATOM 6639 C C . ASN A 1 844 ? -39.513 -15.704 34.627 1.00 89.31 844 ASN A C 1
ATOM 6641 O O . ASN A 1 844 ? -40.693 -15.547 34.960 1.00 89.31 844 ASN A O 1
ATOM 6645 N N . PRO A 1 845 ? -38.660 -16.394 35.417 1.00 88.31 845 PRO A N 1
ATOM 6646 C CA . PRO A 1 845 ? -39.125 -17.170 36.572 1.00 88.31 845 PRO A CA 1
ATOM 6647 C C . PRO A 1 845 ? -39.696 -16.290 37.687 1.00 88.31 845 PRO A C 1
ATOM 6649 O O . PRO A 1 845 ? -40.630 -16.683 38.382 1.00 88.31 845 PRO A O 1
ATOM 6652 N N . GLN A 1 846 ? -39.169 -15.072 37.838 1.00 91.38 846 GLN A N 1
ATOM 6653 C CA . GLN A 1 846 ? -39.630 -14.123 38.845 1.00 91.38 846 GLN A CA 1
ATOM 6654 C C . GLN A 1 846 ? -41.026 -13.591 38.509 1.00 91.38 846 GLN A C 1
ATOM 6656 O O . GLN A 1 846 ? -41.889 -13.583 39.384 1.00 91.38 846 GLN A O 1
ATOM 6661 N N . ALA A 1 847 ? -41.270 -13.187 37.257 1.00 92.38 847 ALA A N 1
ATOM 6662 C CA . ALA A 1 847 ? -42.587 -12.724 36.821 1.00 92.38 847 ALA A CA 1
ATOM 6663 C C . ALA A 1 847 ? -43.639 -13.836 36.942 1.00 92.38 847 ALA A C 1
ATOM 6665 O O . ALA A 1 847 ? -44.710 -13.597 37.495 1.00 92.38 847 ALA A O 1
ATOM 6666 N N . LEU A 1 848 ? -43.304 -15.063 36.523 1.00 93.75 848 LEU A N 1
ATOM 6667 C CA . LEU A 1 848 ? -44.168 -16.240 36.664 1.00 93.75 848 LEU A CA 1
ATOM 6668 C C . LEU A 1 848 ? -44.492 -16.548 38.135 1.00 93.75 848 LEU A C 1
ATOM 6670 O O . LEU A 1 848 ? -45.651 -16.785 38.480 1.00 93.75 848 LEU A O 1
ATOM 6674 N N . ASN A 1 849 ? -43.490 -16.495 39.020 1.00 93.25 849 ASN A N 1
ATOM 6675 C CA . ASN A 1 849 ? -43.689 -16.718 40.450 1.00 93.25 849 ASN A CA 1
ATOM 6676 C C . ASN A 1 849 ? -44.578 -15.643 41.098 1.00 93.25 849 ASN A C 1
ATOM 6678 O O . ASN A 1 849 ? -45.497 -15.967 41.852 1.00 93.25 849 ASN A O 1
ATOM 6682 N N . MET A 1 850 ? -44.330 -14.369 40.784 1.00 94.50 850 MET A N 1
ATOM 6683 C CA . MET A 1 850 ? -45.111 -13.247 41.311 1.00 94.50 850 MET A CA 1
ATOM 6684 C C . MET A 1 850 ? -46.541 -13.215 40.745 1.00 94.50 850 MET A C 1
ATOM 6686 O O . MET A 1 850 ? -47.483 -12.921 41.480 1.00 94.50 850 MET A O 1
ATOM 6690 N N . MET A 1 851 ? -46.736 -13.600 39.477 1.00 94.75 851 MET A N 1
ATOM 6691 C CA . MET A 1 851 ? -48.066 -13.790 38.887 1.00 94.75 851 MET A CA 1
ATOM 6692 C C . MET A 1 851 ? -48.835 -14.897 39.606 1.00 94.75 851 MET A C 1
ATOM 6694 O O . MET A 1 851 ? -49.997 -14.706 39.962 1.00 94.75 851 MET A O 1
ATOM 6698 N N . GLY A 1 852 ? -48.178 -16.028 39.881 1.00 92.81 852 GLY A N 1
ATOM 6699 C CA . GLY A 1 852 ? -48.757 -17.121 40.658 1.00 92.81 852 GLY A CA 1
ATOM 6700 C C . GLY A 1 852 ? -49.220 -16.675 42.044 1.00 92.81 852 GLY A C 1
ATOM 6701 O O . GLY A 1 852 ? -50.324 -17.017 42.465 1.00 92.81 852 GLY A O 1
ATOM 6702 N N . GLU A 1 853 ? -48.424 -15.856 42.734 1.00 91.75 853 GLU A N 1
ATOM 6703 C CA . GLU A 1 853 ? -48.819 -15.265 44.015 1.00 91.75 853 GLU A CA 1
ATOM 6704 C C . GLU A 1 853 ? -50.030 -14.328 43.888 1.00 91.75 853 GLU A C 1
ATOM 6706 O O . GLU A 1 853 ? -50.968 -14.416 44.686 1.00 91.75 853 GLU A O 1
ATOM 6711 N N . GLY A 1 854 ? -50.046 -13.475 42.861 1.00 90.94 854 GLY A N 1
ATOM 6712 C CA . GLY A 1 854 ? -51.173 -12.590 42.563 1.00 90.94 854 GLY A CA 1
ATOM 6713 C C . GLY A 1 854 ? -52.475 -13.349 42.294 1.00 90.94 854 GLY A C 1
ATOM 6714 O O . GLY A 1 854 ? -53.519 -12.995 42.843 1.00 90.94 854 GLY A O 1
ATOM 6715 N N . LEU A 1 855 ? -52.414 -14.438 41.524 1.00 91.62 855 LEU A N 1
ATOM 6716 C CA . LEU A 1 855 ? -53.563 -15.300 41.224 1.00 91.62 855 LEU A CA 1
ATOM 6717 C C . LEU A 1 855 ? -54.074 -16.044 42.467 1.00 91.62 855 LEU A C 1
ATOM 6719 O O . LEU A 1 855 ? -55.286 -16.136 42.673 1.00 91.62 855 LEU A O 1
ATOM 6723 N N . ILE A 1 856 ? -53.176 -16.521 43.339 1.00 88.62 856 ILE A N 1
ATOM 6724 C CA . ILE A 1 856 ? -53.539 -17.109 44.641 1.00 88.62 856 ILE A CA 1
ATOM 6725 C C . ILE A 1 856 ? -54.276 -16.074 45.506 1.00 88.62 856 ILE A C 1
ATOM 6727 O O . ILE A 1 856 ? -55.317 -16.379 46.098 1.00 88.62 856 ILE A O 1
ATOM 6731 N N . ALA A 1 857 ? -53.773 -14.836 45.550 1.00 87.12 857 ALA A N 1
ATOM 6732 C CA . ALA A 1 857 ? -54.403 -13.744 46.284 1.00 87.12 857 ALA A CA 1
ATOM 6733 C C . ALA A 1 857 ? -55.783 -13.364 45.705 1.00 87.12 857 ALA A C 1
ATOM 6735 O O . ALA A 1 857 ? -56.731 -13.200 46.476 1.00 87.12 857 ALA A O 1
ATOM 6736 N N . GLN A 1 858 ? -55.941 -13.313 44.374 1.00 87.12 858 GLN A N 1
ATOM 6737 C CA . GLN A 1 858 ? -57.248 -13.120 43.720 1.00 87.12 858 GLN A CA 1
ATOM 6738 C C . GLN A 1 858 ? -58.229 -14.258 44.017 1.00 87.12 858 GLN A C 1
ATOM 6740 O O . GLN A 1 858 ? -59.407 -14.024 44.282 1.00 87.12 858 GLN A O 1
ATOM 6745 N N . ALA A 1 859 ? -57.763 -15.506 43.995 1.00 86.19 859 ALA A N 1
ATOM 6746 C CA . ALA A 1 859 ? -58.609 -16.653 44.297 1.00 86.19 859 ALA A CA 1
ATOM 6747 C C . ALA A 1 859 ? -59.134 -16.613 45.740 1.00 86.19 859 ALA A C 1
ATOM 6749 O O . ALA A 1 859 ? -60.234 -17.087 46.003 1.00 86.19 859 ALA A O 1
ATOM 6750 N N . LYS A 1 860 ? -58.374 -16.024 46.673 1.00 79.38 860 LYS A N 1
ATOM 6751 C CA . LYS A 1 860 ? -58.787 -15.841 48.071 1.00 79.38 860 LYS A CA 1
ATOM 6752 C C . LYS A 1 860 ? -59.850 -14.747 48.244 1.00 79.38 860 LYS A C 1
ATOM 6754 O O . LYS A 1 860 ? -60.662 -14.847 49.164 1.00 79.38 860 LYS A O 1
ATOM 6759 N N . SER A 1 861 ? -59.858 -13.713 47.398 1.00 75.25 861 SER A N 1
ATOM 6760 C CA . SER A 1 861 ? -60.872 -12.647 47.446 1.00 75.25 861 SER A CA 1
ATOM 6761 C C . SER A 1 861 ? -62.191 -13.034 46.760 1.00 75.25 861 SER A C 1
ATOM 6763 O O . SER A 1 861 ? -63.234 -12.460 47.079 1.00 75.25 861 SER A O 1
ATOM 6765 N N . LYS A 1 862 ? -62.190 -14.051 45.884 1.00 75.44 862 LYS A N 1
ATOM 6766 C CA . LYS A 1 862 ? -63.390 -14.595 45.219 1.00 75.44 862 LYS A CA 1
ATOM 6767 C C . LYS A 1 862 ? -63.947 -15.822 45.973 1.00 75.44 862 LYS A C 1
ATOM 6769 O O . LYS A 1 862 ? -63.203 -16.666 46.456 1.00 75.44 862 LYS A O 1
ATOM 6774 N N . LYS A 1 863 ? -65.279 -15.945 46.094 1.00 64.19 863 LYS A N 1
ATOM 6775 C CA . LYS A 1 863 ? -65.951 -17.096 46.748 1.00 64.19 863 LYS A CA 1
ATOM 6776 C C . LYS A 1 863 ? -66.469 -18.116 45.723 1.00 64.19 863 LYS A C 1
ATOM 6778 O O . LYS A 1 863 ? -66.946 -17.736 44.656 1.00 64.19 863 LYS A O 1
ATOM 6783 N N . GLY A 1 864 ? -66.465 -19.402 46.089 1.00 66.19 864 GLY A N 1
ATOM 6784 C CA . GLY A 1 864 ? -67.138 -20.479 45.347 1.00 66.19 864 GLY A CA 1
ATOM 6785 C C . GLY A 1 864 ? -66.456 -20.874 44.029 1.00 66.19 864 GLY A C 1
ATOM 6786 O O . GLY A 1 864 ? -65.231 -20.888 43.936 1.00 66.19 864 GLY A O 1
ATOM 6787 N N . LEU A 1 865 ? -67.254 -21.195 43.003 1.00 65.69 865 LEU A N 1
ATOM 6788 C CA . LEU A 1 865 ? -66.788 -21.727 41.708 1.00 65.69 865 LEU A CA 1
ATOM 6789 C C . LEU A 1 865 ? -65.804 -20.803 40.962 1.00 65.69 865 LEU A C 1
ATOM 6791 O O . LEU A 1 865 ? -64.984 -21.286 40.185 1.00 65.69 865 LEU A O 1
ATOM 6795 N N . ASN A 1 866 ? -65.827 -19.498 41.246 1.00 74.81 866 ASN A N 1
ATOM 6796 C CA . ASN A 1 866 ? -64.988 -18.494 40.583 1.00 74.81 866 ASN A CA 1
ATOM 6797 C C . ASN A 1 866 ? -63.513 -18.513 41.031 1.00 74.81 866 ASN A C 1
ATOM 6799 O O . ASN A 1 866 ? -62.681 -17.878 40.389 1.00 74.81 866 ASN A O 1
ATOM 6803 N N . ALA A 1 867 ? -63.174 -19.226 42.112 1.00 79.44 867 ALA A N 1
ATOM 6804 C CA . ALA A 1 867 ? -61.792 -19.367 42.575 1.00 79.44 867 ALA A CA 1
ATOM 6805 C C . ALA A 1 867 ? -61.027 -20.490 41.843 1.00 79.44 867 ALA A C 1
ATOM 6807 O O . ALA A 1 867 ? -59.806 -20.421 41.718 1.00 79.44 867 ALA A O 1
ATOM 6808 N N . HIS A 1 868 ? -61.722 -21.518 41.335 1.00 82.88 868 HIS A N 1
ATOM 6809 C CA . HIS A 1 868 ? -61.078 -22.695 40.735 1.00 82.88 868 HIS A CA 1
ATOM 6810 C C . HIS A 1 868 ? -60.239 -22.396 39.479 1.00 82.88 868 HIS A C 1
ATOM 6812 O O . HIS A 1 868 ? -59.112 -22.892 39.424 1.00 82.88 868 HIS A O 1
ATOM 6818 N N . PRO A 1 869 ? -60.707 -21.591 38.499 1.00 88.06 869 PRO A N 1
ATOM 6819 C CA . PRO A 1 869 ? -59.906 -21.267 37.316 1.00 88.06 869 PRO A CA 1
ATOM 6820 C C . PRO A 1 869 ? -58.603 -20.535 37.665 1.00 88.06 869 PRO A C 1
ATOM 6822 O O . PRO A 1 869 ? -57.546 -20.901 37.162 1.00 88.06 869 PRO A O 1
ATOM 6825 N N . LEU A 1 870 ? -58.662 -19.580 38.601 1.00 88.88 870 LEU A N 1
ATOM 6826 C CA . LEU A 1 870 ? -57.499 -18.805 39.052 1.00 88.88 870 LEU A CA 1
ATOM 6827 C C . LEU A 1 870 ? -56.450 -19.685 39.743 1.00 88.88 870 LEU A C 1
ATOM 6829 O O . LEU A 1 870 ? -55.256 -19.522 39.517 1.00 88.88 870 LEU A O 1
ATOM 6833 N N . LEU A 1 871 ? -56.880 -20.652 40.561 1.00 88.44 871 LEU A N 1
ATOM 6834 C CA . LEU A 1 871 ? -55.967 -21.599 41.216 1.00 88.44 871 LEU A CA 1
ATOM 6835 C C . LEU A 1 871 ? -55.332 -22.580 40.217 1.00 88.44 871 LEU A C 1
ATOM 6837 O O . LEU A 1 871 ? -54.184 -22.987 40.405 1.00 88.44 871 LEU A O 1
ATOM 6841 N N . ALA A 1 872 ? -56.055 -22.960 39.158 1.00 90.19 872 ALA A N 1
ATOM 6842 C CA . ALA A 1 872 ? -55.516 -23.794 38.085 1.00 90.19 872 ALA A CA 1
ATOM 6843 C C . ALA A 1 872 ? -54.469 -23.036 37.253 1.00 90.19 872 ALA A C 1
ATOM 6845 O O . ALA A 1 872 ? -53.396 -23.576 36.982 1.00 90.19 872 ALA A O 1
ATOM 6846 N N . GLU A 1 873 ? -54.746 -21.776 36.917 1.00 93.19 873 GLU A N 1
ATOM 6847 C CA . GLU A 1 873 ? -53.800 -20.892 36.236 1.00 93.19 873 GLU A CA 1
ATOM 6848 C C . GLU A 1 873 ? -52.556 -20.631 37.096 1.00 93.19 873 GLU A C 1
ATOM 6850 O O . GLU A 1 873 ? -51.436 -20.826 36.623 1.00 93.19 873 GLU A O 1
ATOM 6855 N N . ALA A 1 874 ? -52.743 -20.325 38.389 1.00 93.12 874 ALA A N 1
ATOM 6856 C CA . ALA A 1 874 ? -51.655 -20.154 39.353 1.00 93.12 874 ALA A CA 1
ATOM 6857 C C . ALA A 1 874 ? -50.737 -21.383 39.389 1.00 93.12 874 ALA A C 1
ATOM 6859 O O . ALA A 1 874 ? -49.514 -21.251 39.377 1.00 93.12 874 ALA A O 1
ATOM 6860 N N . LYS A 1 875 ? -51.315 -22.594 39.385 1.00 93.94 875 LYS A N 1
ATOM 6861 C CA . LYS A 1 875 ? -50.542 -23.841 39.322 1.00 93.94 875 LYS A CA 1
ATOM 6862 C C . LYS A 1 875 ? -49.676 -23.901 38.063 1.00 93.94 875 LYS A C 1
ATOM 6864 O O . LYS A 1 875 ? -48.498 -24.225 38.172 1.00 93.94 875 LYS A O 1
ATOM 6869 N N . GLY A 1 876 ? -50.251 -23.593 36.900 1.00 93.38 876 GLY A N 1
ATOM 6870 C CA . GLY A 1 876 ? -49.557 -23.650 35.613 1.00 93.38 876 GLY A CA 1
ATOM 6871 C C . GLY A 1 876 ? -48.383 -22.676 35.529 1.00 93.38 876 GLY A C 1
ATOM 6872 O O . GLY A 1 876 ? -47.276 -23.087 35.184 1.00 93.38 876 GLY A O 1
ATOM 6873 N N . VAL A 1 877 ? -48.585 -21.405 35.898 1.00 94.50 877 VAL A N 1
ATOM 6874 C CA . VAL A 1 877 ? -47.504 -20.399 35.857 1.00 94.50 877 VAL A CA 1
ATOM 6875 C C . VAL A 1 877 ? -46.398 -20.704 36.866 1.00 94.50 877 VAL A C 1
ATOM 6877 O O . VAL A 1 877 ? -45.220 -20.573 36.543 1.00 94.50 877 VAL A O 1
ATOM 6880 N N . LEU A 1 878 ? -46.743 -21.199 38.058 1.00 94.19 878 LEU A N 1
ATOM 6881 C CA . LEU A 1 878 ? -45.753 -21.576 39.065 1.00 94.19 878 LEU A CA 1
ATOM 6882 C C . LEU A 1 878 ? -44.954 -22.829 38.679 1.00 94.19 878 LEU A C 1
ATOM 6884 O O . LEU A 1 878 ? -43.764 -22.908 38.979 1.00 94.19 878 LEU A O 1
ATOM 6888 N N . GLN A 1 879 ? -45.579 -23.800 38.004 1.00 93.50 879 GLN A N 1
ATOM 6889 C CA . GLN A 1 879 ? -44.867 -24.950 37.439 1.00 93.50 879 GLN A CA 1
ATOM 6890 C C . GLN A 1 879 ? -43.893 -24.510 36.344 1.00 93.50 879 GLN A C 1
ATOM 6892 O O . GLN A 1 879 ? -42.734 -24.909 36.385 1.00 93.50 879 GLN A O 1
ATOM 6897 N N . LYS A 1 880 ? -44.312 -23.608 35.447 1.00 92.00 880 LYS A N 1
ATOM 6898 C CA . LYS A 1 880 ? -43.408 -23.000 34.458 1.00 92.00 880 LYS A CA 1
ATOM 6899 C C . LYS A 1 880 ? -42.251 -22.239 35.111 1.00 92.00 880 LYS A C 1
ATOM 6901 O O . LYS A 1 880 ? -41.136 -22.288 34.600 1.00 92.00 880 LYS A O 1
ATOM 6906 N N . ALA A 1 881 ? -42.482 -21.534 36.223 1.00 92.75 881 ALA A N 1
ATOM 6907 C CA . ALA A 1 881 ? -41.402 -20.874 36.963 1.00 92.75 881 ALA A CA 1
ATOM 6908 C C . ALA A 1 881 ? -40.358 -21.904 37.426 1.00 92.75 881 ALA A C 1
ATOM 6910 O O . ALA A 1 881 ? -39.165 -21.743 37.181 1.00 92.75 881 ALA A O 1
ATOM 6911 N N . GLU A 1 882 ? -40.822 -23.002 38.021 1.00 91.25 882 GLU A N 1
ATOM 6912 C CA . GLU A 1 882 ? -39.980 -24.082 38.532 1.00 91.25 882 GLU A CA 1
ATOM 6913 C C . GLU A 1 882 ? -39.225 -24.849 37.432 1.00 91.25 882 GLU A C 1
ATOM 6915 O O . GLU A 1 882 ? -38.070 -25.222 37.631 1.00 91.25 882 GLU A O 1
ATOM 6920 N N . GLU A 1 883 ? -39.857 -25.075 36.277 1.00 89.88 883 GLU A N 1
ATOM 6921 C CA . GLU A 1 883 ? -39.230 -25.688 35.098 1.00 89.88 883 GLU A CA 1
ATOM 6922 C C . GLU A 1 883 ? -38.097 -24.815 34.544 1.00 89.88 883 GLU A C 1
ATOM 6924 O O . GLU A 1 883 ? -37.038 -25.331 34.186 1.00 89.88 883 GLU A O 1
ATOM 6929 N N . ASN A 1 884 ? -38.297 -23.494 34.517 1.00 85.94 884 ASN A N 1
ATOM 6930 C CA . ASN A 1 884 ? -37.299 -22.540 34.034 1.00 85.94 884 ASN A CA 1
ATOM 6931 C C . ASN A 1 884 ? -36.167 -22.298 35.044 1.00 85.94 884 ASN A C 1
ATOM 6933 O O . ASN A 1 884 ? -35.006 -22.164 34.659 1.00 85.94 884 ASN A O 1
ATOM 6937 N N . GLN A 1 885 ? -36.490 -22.228 36.336 1.00 87.56 885 GLN A N 1
ATOM 6938 C CA . GLN A 1 885 ? -35.517 -22.080 37.413 1.00 87.56 885 GLN A CA 1
ATOM 6939 C C . GLN A 1 885 ? -35.973 -22.871 38.648 1.00 87.56 885 GLN A C 1
ATOM 6941 O O . GLN A 1 885 ? -36.831 -22.390 39.400 1.00 87.56 885 GLN A O 1
ATOM 6946 N N . PRO A 1 886 ? -35.376 -24.051 38.902 1.00 88.38 886 PRO A N 1
ATOM 6947 C CA . PRO A 1 886 ? -35.700 -24.859 40.071 1.00 88.38 886 PRO A CA 1
ATOM 6948 C C . PRO A 1 886 ? -35.532 -24.082 41.383 1.00 88.38 886 PRO A C 1
ATOM 6950 O O . PRO A 1 886 ? -34.514 -23.424 41.602 1.00 88.38 886 PRO A O 1
ATOM 6953 N N . GLY A 1 887 ? -36.547 -24.141 42.244 1.00 86.38 887 GLY A N 1
ATOM 6954 C CA . GLY A 1 887 ? -36.655 -23.379 43.488 1.00 86.38 887 GLY A CA 1
ATOM 6955 C C . GLY A 1 887 ? -37.376 -22.029 43.366 1.00 86.38 887 GLY A C 1
ATOM 6956 O O . GLY A 1 887 ? -37.723 -21.446 44.390 1.00 86.38 887 GLY A O 1
ATOM 6957 N N . SER A 1 888 ? -37.646 -21.517 42.162 1.00 88.44 888 SER A N 1
ATOM 6958 C CA . SER A 1 888 ? -38.261 -20.187 42.001 1.00 88.44 888 SER A CA 1
ATOM 6959 C C . SER A 1 888 ? -39.762 -20.150 42.322 1.00 88.44 888 SER A C 1
ATOM 6961 O O . SER A 1 888 ? -40.247 -19.125 42.797 1.00 88.44 888 SER A O 1
ATOM 6963 N N . GLY A 1 889 ? -40.490 -21.253 42.100 1.00 90.25 889 GLY A N 1
ATOM 6964 C CA . GLY A 1 889 ? -41.942 -21.346 42.307 1.00 90.25 889 GLY A CA 1
ATOM 6965 C C . GLY A 1 889 ? -42.361 -22.246 43.474 1.00 90.25 889 GLY A C 1
ATOM 6966 O O . GLY A 1 889 ? -43.514 -22.193 43.913 1.00 90.25 889 GLY A O 1
ATOM 6967 N N . CYS A 1 890 ? -41.444 -23.066 44.004 1.00 92.06 890 CYS A N 1
ATOM 6968 C CA . CYS A 1 890 ? -41.743 -24.120 44.981 1.00 92.06 890 CYS A CA 1
ATOM 6969 C C . CYS A 1 890 ? -42.521 -23.625 46.216 1.00 92.06 890 CYS A C 1
ATOM 6971 O O . CYS A 1 890 ? -43.434 -24.303 46.686 1.00 92.06 890 CYS A O 1
ATOM 6973 N N . TYR A 1 891 ? -42.217 -22.429 46.733 1.00 91.44 891 TYR A N 1
ATOM 6974 C CA . TYR A 1 891 ? -42.851 -21.933 47.955 1.00 91.44 891 TYR A CA 1
ATOM 6975 C C . TYR A 1 891 ? -44.308 -21.534 47.713 1.00 91.44 891 TYR A C 1
ATOM 6977 O O . TYR A 1 891 ? -45.206 -21.917 48.466 1.00 91.44 891 TYR A O 1
ATOM 6985 N N . ASN A 1 892 ? -44.568 -20.827 46.614 1.00 92.69 892 ASN A N 1
ATOM 6986 C CA . ASN A 1 892 ? -45.923 -20.459 46.225 1.00 92.69 892 ASN A CA 1
ATOM 6987 C C . ASN A 1 892 ? -46.731 -21.685 45.762 1.00 92.69 892 ASN A C 1
ATOM 6989 O O . ASN A 1 892 ? -47.931 -21.747 46.024 1.00 92.69 892 ASN A O 1
ATOM 6993 N N . LEU A 1 893 ? -46.087 -22.721 45.205 1.00 93.31 893 LEU A N 1
ATOM 6994 C CA . LEU A 1 893 ? -46.719 -24.027 44.965 1.00 93.31 893 LEU A CA 1
ATOM 6995 C C . LEU A 1 893 ? -47.112 -24.722 46.270 1.00 93.31 893 LEU A C 1
ATOM 6997 O O . LEU A 1 893 ? -48.210 -25.272 46.354 1.00 93.31 893 LEU A O 1
ATOM 7001 N N . ALA A 1 894 ? -46.273 -24.665 47.307 1.00 91.31 894 ALA A N 1
ATOM 7002 C CA . ALA A 1 894 ? -46.627 -25.183 48.625 1.00 91.31 894 ALA A CA 1
ATOM 7003 C C . ALA A 1 894 ? -47.829 -24.440 49.227 1.00 91.31 894 ALA A C 1
ATOM 7005 O O . ALA A 1 894 ? -48.766 -25.084 49.705 1.00 91.31 894 ALA A O 1
ATOM 7006 N N . ARG A 1 895 ? -47.846 -23.100 49.148 1.00 90.50 895 ARG A N 1
ATOM 7007 C CA . ARG A 1 895 ? -48.984 -22.266 49.586 1.00 90.50 895 ARG A CA 1
ATOM 7008 C C . ARG A 1 895 ? -50.263 -22.617 48.826 1.00 90.50 895 ARG A C 1
ATOM 7010 O O . ARG A 1 895 ? -51.306 -22.809 49.446 1.00 90.50 895 ARG A O 1
ATOM 7017 N N . LEU A 1 896 ? -50.172 -22.789 47.506 1.00 91.06 896 LEU A N 1
ATOM 7018 C CA . LEU A 1 896 ? -51.286 -23.209 46.657 1.00 91.06 896 LEU A CA 1
ATOM 7019 C C . LEU A 1 896 ? -51.844 -24.580 47.072 1.00 91.06 896 LEU A C 1
ATOM 7021 O O . LEU A 1 896 ? -53.055 -24.733 47.219 1.00 91.06 896 LEU A O 1
ATOM 7025 N N . GLN A 1 897 ? -50.979 -25.577 47.295 1.00 91.12 897 GLN A N 1
ATOM 7026 C CA . GLN A 1 897 ? -51.414 -26.907 47.744 1.00 91.12 897 GLN A CA 1
ATOM 7027 C C . GLN A 1 897 ? -52.042 -26.867 49.141 1.00 91.12 897 GLN A C 1
ATOM 7029 O O . GLN A 1 897 ? -53.040 -27.546 49.379 1.00 91.12 897 GLN A O 1
ATOM 7034 N N . ALA A 1 898 ? -51.503 -26.045 50.045 1.00 86.88 898 ALA A N 1
ATOM 7035 C CA . ALA A 1 898 ? -52.077 -25.842 51.370 1.00 86.88 898 ALA A CA 1
ATOM 7036 C C . ALA A 1 898 ? -53.482 -25.216 51.298 1.00 86.88 898 ALA A C 1
ATOM 7038 O O . ALA A 1 898 ? -54.393 -25.683 51.978 1.00 86.88 898 ALA A O 1
ATOM 7039 N N . GLN A 1 899 ? -53.693 -24.231 50.416 1.00 84.88 899 GLN A N 1
ATOM 7040 C CA . GLN A 1 899 ? -55.012 -23.632 50.174 1.00 84.88 899 GLN A CA 1
ATOM 7041 C C . GLN A 1 899 ? -56.028 -24.633 49.599 1.00 84.88 899 GLN A C 1
ATOM 7043 O O . GLN A 1 899 ? -57.214 -24.544 49.906 1.00 84.88 899 GLN A O 1
ATOM 7048 N N . LEU A 1 900 ? -55.570 -25.604 48.806 1.00 86.81 900 LEU A N 1
ATOM 7049 C CA . LEU A 1 900 ? -56.387 -26.699 48.268 1.00 86.81 900 LEU A CA 1
ATOM 7050 C C . LEU A 1 900 ? -56.583 -27.868 49.255 1.00 86.81 900 LEU A C 1
ATOM 7052 O O . LEU A 1 900 ? -57.137 -28.895 48.869 1.00 86.81 900 LEU A O 1
ATOM 7056 N N . ALA A 1 901 ? -56.114 -27.740 50.503 1.00 85.50 901 ALA A N 1
ATOM 7057 C CA . ALA A 1 901 ? -56.110 -28.798 51.516 1.00 85.50 901 ALA A CA 1
ATOM 7058 C C . ALA A 1 901 ? -55.386 -30.098 51.085 1.00 85.50 901 ALA A C 1
ATOM 7060 O O . ALA A 1 901 ? -55.664 -31.177 51.607 1.00 85.50 901 ALA A O 1
ATOM 7061 N N . ASN A 1 902 ? -54.421 -30.008 50.160 1.00 89.25 902 ASN A N 1
ATOM 7062 C CA . ASN A 1 902 ? -53.584 -31.130 49.735 1.00 89.25 902 ASN A CA 1
ATOM 7063 C C . ASN A 1 902 ? -52.291 -31.191 50.565 1.00 89.25 902 ASN A C 1
ATOM 7065 O O . ASN A 1 902 ? -51.259 -30.617 50.201 1.00 89.25 902 ASN A O 1
ATOM 7069 N N . GLU A 1 903 ? -52.341 -31.910 51.687 1.00 85.56 903 GLU A N 1
ATOM 7070 C CA . GLU A 1 903 ? -51.213 -32.027 52.620 1.00 85.56 903 GLU A CA 1
ATOM 7071 C C . GLU A 1 903 ? -49.983 -32.701 51.987 1.00 85.56 903 GLU A C 1
ATOM 7073 O O . GLU A 1 903 ? -48.850 -32.255 52.185 1.00 85.56 903 GLU A O 1
ATOM 7078 N N . THR A 1 904 ? -50.190 -33.742 51.174 1.00 88.62 904 THR A N 1
ATOM 7079 C CA . THR A 1 904 ? -49.100 -34.488 50.526 1.00 88.62 904 THR A CA 1
ATOM 7080 C C . THR A 1 904 ? -48.353 -33.613 49.524 1.00 88.62 904 THR A C 1
ATOM 7082 O O . THR A 1 904 ? -47.121 -33.586 49.531 1.00 88.62 904 THR A O 1
ATOM 7085 N N . GLY A 1 905 ? -49.089 -32.852 48.709 1.00 89.56 905 GLY A N 1
ATOM 7086 C CA . GLY A 1 905 ? -48.510 -31.892 47.769 1.00 89.56 905 GLY A CA 1
ATOM 7087 C C . GLY A 1 905 ? -47.792 -30.738 48.473 1.00 89.56 905 GLY A C 1
ATOM 7088 O O . GLY A 1 905 ? -46.687 -30.374 48.078 1.00 89.56 905 GLY A O 1
ATOM 7089 N N . CYS A 1 906 ? -48.375 -30.195 49.547 1.00 90.25 906 CYS A N 1
ATOM 7090 C CA . CYS A 1 906 ? -47.749 -29.141 50.352 1.00 90.25 906 CYS A CA 1
ATOM 7091 C C . CYS A 1 906 ? -46.380 -29.587 50.898 1.00 90.25 906 CYS A C 1
ATOM 7093 O O . CYS A 1 906 ? -45.379 -28.888 50.727 1.00 90.25 906 CYS A O 1
ATOM 7095 N N . ARG A 1 907 ? -46.307 -30.799 51.467 1.00 91.38 907 ARG A N 1
ATOM 7096 C CA . ARG A 1 907 ? -45.056 -31.381 51.971 1.00 91.38 907 ARG A CA 1
ATOM 7097 C C . ARG A 1 907 ? -43.989 -31.530 50.884 1.00 91.38 907 ARG A C 1
ATOM 7099 O O . ARG A 1 907 ? -42.832 -31.202 51.135 1.00 91.38 907 ARG A O 1
ATOM 7106 N N . GLN A 1 908 ? -44.357 -32.030 49.703 1.00 92.88 908 GLN A N 1
ATOM 7107 C CA . GLN A 1 908 ? -43.420 -32.228 48.588 1.00 92.88 908 GLN A CA 1
ATOM 7108 C C . GLN A 1 908 ? -42.771 -30.911 48.150 1.00 92.88 908 GLN A C 1
ATOM 7110 O O . GLN A 1 908 ? -41.552 -30.837 48.012 1.00 92.88 908 GLN A O 1
ATOM 7115 N N . TRP A 1 909 ? -43.569 -29.854 47.990 1.00 93.50 909 TRP A N 1
ATOM 7116 C CA . TRP A 1 909 ? -43.058 -28.558 47.549 1.00 93.50 909 TRP A CA 1
ATOM 7117 C C . TRP A 1 909 ? -42.210 -27.851 48.611 1.00 93.50 909 TRP A C 1
ATOM 7119 O O . TRP A 1 909 ? -41.177 -27.278 48.269 1.00 93.50 909 TRP A O 1
ATOM 7129 N N . LEU A 1 910 ? -42.560 -27.952 49.899 1.00 90.75 910 LEU A N 1
ATOM 7130 C CA . LEU A 1 910 ? -41.709 -27.424 50.974 1.00 90.75 910 LEU A CA 1
ATOM 7131 C C . LEU A 1 910 ? -40.376 -28.185 51.092 1.00 90.75 910 LEU A C 1
ATOM 7133 O O . LEU A 1 910 ? -39.335 -27.569 51.321 1.00 90.75 910 LEU A O 1
ATOM 7137 N N . GLN A 1 911 ? -40.380 -29.506 50.888 1.00 89.44 911 GLN A N 1
ATOM 7138 C CA . GLN A 1 911 ? -39.148 -30.298 50.822 1.00 89.44 911 GLN A CA 1
ATOM 7139 C C . GLN A 1 911 ? -38.271 -29.857 49.643 1.00 89.44 911 GLN A C 1
ATOM 7141 O O . GLN A 1 911 ? -37.069 -29.665 49.808 1.00 89.44 911 GLN A O 1
ATOM 7146 N N . ARG A 1 912 ? -38.878 -29.602 48.484 1.00 91.19 912 ARG A N 1
ATOM 7147 C CA . ARG A 1 912 ? -38.175 -29.085 47.309 1.00 91.19 912 ARG A CA 1
ATOM 7148 C C . ARG A 1 912 ? -37.571 -27.698 47.542 1.00 91.19 912 ARG A C 1
ATOM 7150 O O . ARG A 1 912 ? -36.445 -27.440 47.128 1.00 91.19 912 ARG A O 1
ATOM 7157 N N . CYS A 1 913 ? -38.251 -26.825 48.286 1.00 89.69 913 CYS A N 1
ATOM 7158 C CA . CYS A 1 913 ? -37.650 -25.556 48.699 1.00 89.69 913 CYS A CA 1
ATOM 7159 C C . CYS A 1 913 ? -36.422 -25.749 49.600 1.00 89.69 913 CYS A C 1
ATOM 7161 O O . CYS A 1 913 ? -35.466 -24.978 49.511 1.00 89.69 913 CYS A O 1
ATOM 7163 N N . LYS A 1 914 ? -36.409 -26.789 50.442 1.00 87.62 914 LYS A N 1
ATOM 7164 C CA . LYS A 1 914 ? -35.239 -27.142 51.258 1.00 87.62 914 LYS A CA 1
ATOM 7165 C C . LYS A 1 914 ? -34.077 -27.650 50.401 1.00 87.62 914 LYS A C 1
ATOM 7167 O O . LYS A 1 914 ? -32.946 -27.230 50.628 1.00 87.62 914 LYS A O 1
ATOM 7172 N N . GLU A 1 915 ? -34.356 -28.498 49.412 1.00 87.62 915 GLU A N 1
ATOM 7173 C CA . GLU A 1 915 ? -33.365 -29.025 48.456 1.00 87.62 915 GLU A CA 1
ATOM 7174 C C . GLU A 1 915 ? -32.685 -27.914 47.646 1.00 87.62 915 GLU A C 1
ATOM 7176 O O . GLU A 1 915 ? -31.480 -27.969 47.420 1.00 87.62 915 GLU A O 1
ATOM 7181 N N . HIS A 1 916 ? -33.435 -26.877 47.269 1.00 85.94 916 HIS A N 1
ATOM 7182 C CA . HIS A 1 916 ? -32.914 -25.728 46.524 1.00 85.94 916 HIS A CA 1
ATOM 7183 C C . HIS A 1 916 ? -32.426 -24.568 47.410 1.00 85.94 916 HIS A C 1
ATOM 7185 O O . HIS A 1 916 ? -32.114 -23.502 46.889 1.00 85.94 916 HIS A O 1
ATOM 7191 N N . HIS A 1 917 ? -32.332 -24.752 48.733 1.00 84.06 917 HIS A N 1
ATOM 7192 C CA . HIS A 1 917 ? -31.886 -23.724 49.689 1.00 84.06 917 HIS A CA 1
ATOM 7193 C C . HIS A 1 917 ? -32.702 -22.413 49.662 1.00 84.06 917 HIS A C 1
ATOM 7195 O O . HIS A 1 917 ? -32.178 -21.339 49.949 1.00 84.06 917 HIS A O 1
ATOM 7201 N N . VAL A 1 918 ? -33.998 -22.506 49.354 1.00 86.62 918 VAL A N 1
ATOM 7202 C CA . VAL A 1 918 ? -34.949 -21.377 49.266 1.00 86.62 918 VAL A CA 1
ATOM 7203 C C . VAL A 1 918 ? -36.111 -21.501 50.260 1.00 86.62 918 VAL A C 1
ATOM 7205 O O . VAL A 1 918 ? -37.093 -20.768 50.174 1.00 86.62 918 VAL A O 1
ATOM 7208 N N . LEU A 1 919 ? -36.034 -22.445 51.204 1.00 88.06 919 LEU A N 1
ATOM 7209 C CA . LEU A 1 919 ? -37.036 -22.600 52.258 1.00 88.06 919 LEU A CA 1
ATOM 7210 C C . LEU A 1 919 ? -37.066 -21.334 53.140 1.00 88.06 919 LEU A C 1
ATOM 7212 O O . LEU A 1 919 ? -36.020 -20.973 53.684 1.00 88.06 919 LEU A O 1
ATOM 7216 N N . PRO A 1 920 ? -38.228 -20.674 53.314 1.00 85.69 920 PRO A N 1
ATOM 7217 C CA . PRO A 1 920 ? -38.312 -19.476 54.144 1.00 85.69 920 PRO A CA 1
ATOM 7218 C C . PRO A 1 920 ? -37.947 -19.728 55.604 1.00 85.69 920 PRO A C 1
ATOM 7220 O O . PRO A 1 920 ? -38.081 -20.840 56.116 1.00 85.69 920 PRO A O 1
ATOM 7223 N N . GLU A 1 921 ? -37.521 -18.664 56.286 1.00 80.81 921 GLU A N 1
ATOM 7224 C CA . GLU A 1 921 ? -37.182 -18.725 57.705 1.00 80.81 921 GLU A CA 1
ATOM 7225 C C . GLU A 1 921 ? -38.382 -19.168 58.555 1.00 80.81 921 GLU A C 1
ATOM 7227 O O . GLU A 1 921 ? -39.547 -18.921 58.222 1.00 80.81 921 GLU A O 1
ATOM 7232 N N . LEU A 1 922 ? -38.082 -19.806 59.690 1.00 80.12 922 LEU A N 1
ATOM 7233 C CA . LEU A 1 922 ? -39.075 -20.384 60.599 1.00 80.12 922 LEU A CA 1
ATOM 7234 C C . LEU A 1 922 ? -40.168 -19.378 60.989 1.00 80.12 922 LEU A C 1
ATOM 7236 O O . LEU A 1 922 ? -41.337 -19.740 61.095 1.00 80.12 922 LEU A O 1
ATOM 7240 N N . GLU A 1 923 ? -39.806 -18.110 61.171 1.00 79.50 923 GLU A N 1
ATOM 7241 C CA . GLU A 1 923 ? -40.750 -17.052 61.516 1.00 79.50 923 GLU A CA 1
ATOM 7242 C C . GLU A 1 923 ? -41.797 -16.812 60.416 1.00 79.50 923 GLU A C 1
ATOM 7244 O O . GLU A 1 923 ? -42.984 -16.667 60.711 1.00 79.50 923 GLU A O 1
ATOM 7249 N N . VAL A 1 924 ? -41.386 -16.839 59.145 1.00 81.38 924 VAL A N 1
ATOM 7250 C CA . VAL A 1 924 ? -42.279 -16.664 57.988 1.00 81.38 924 VAL A CA 1
ATOM 7251 C C . VAL A 1 924 ? -43.213 -17.863 57.856 1.00 81.38 924 VAL A C 1
ATOM 7253 O O . VAL A 1 924 ? -44.427 -17.696 57.728 1.00 81.38 924 VAL A O 1
ATOM 7256 N N . LEU A 1 925 ? -42.663 -19.075 57.967 1.00 83.00 925 LEU A N 1
ATOM 7257 C CA . LEU A 1 925 ? -43.439 -20.316 57.930 1.00 83.00 925 LEU A CA 1
ATOM 7258 C C . LEU A 1 925 ? -44.463 -20.389 59.073 1.00 83.00 925 LEU A C 1
ATOM 7260 O O . LEU A 1 925 ? -45.581 -20.866 58.871 1.00 83.00 925 LEU A O 1
ATOM 7264 N N . ASN A 1 926 ? -44.113 -19.873 60.255 1.00 79.25 926 ASN A N 1
ATOM 7265 C CA . ASN A 1 926 ? -44.999 -19.838 61.417 1.00 79.25 926 ASN A CA 1
ATOM 7266 C C . ASN A 1 926 ? -46.094 -18.768 61.326 1.00 79.25 926 ASN A C 1
ATOM 7268 O O . ASN A 1 926 ? -47.165 -18.951 61.906 1.00 79.25 926 ASN A O 1
ATOM 7272 N N . LYS A 1 927 ? -45.855 -17.667 60.606 1.00 81.00 927 LYS A N 1
ATOM 7273 C CA . LYS A 1 927 ? -46.849 -16.605 60.380 1.00 81.00 927 LYS A CA 1
ATOM 7274 C C . LYS A 1 927 ? -47.801 -16.909 59.218 1.00 81.00 927 LYS A C 1
ATOM 7276 O O . LYS A 1 927 ? -48.887 -16.336 59.170 1.00 81.00 927 LYS A O 1
ATOM 7281 N N . GLU A 1 928 ? -47.445 -17.814 58.304 1.00 83.31 928 GLU A N 1
ATOM 7282 C CA . GLU A 1 928 ? -48.283 -18.156 57.148 1.00 83.31 928 GLU A CA 1
ATOM 7283 C C . GLU A 1 928 ? -49.555 -18.911 57.569 1.00 83.31 928 GLU A C 1
ATOM 7285 O O . GLU A 1 928 ? -49.536 -20.057 58.035 1.00 83.31 928 GLU A O 1
ATOM 7290 N N . ILE A 1 929 ? -50.698 -18.253 57.379 1.00 81.12 929 ILE A N 1
ATOM 7291 C CA . ILE A 1 929 ? -52.025 -18.736 57.770 1.00 81.12 929 ILE A CA 1
ATOM 7292 C C . ILE A 1 929 ? -52.377 -20.021 57.012 1.00 81.12 929 ILE A C 1
ATOM 7294 O O . ILE A 1 929 ? -52.981 -20.924 57.593 1.00 81.12 929 ILE A O 1
ATOM 7298 N N . LEU A 1 930 ? -51.964 -20.153 55.747 1.00 82.69 930 LEU A N 1
ATOM 7299 C CA . LEU A 1 930 ? -52.266 -21.342 54.940 1.00 82.69 930 LEU A CA 1
ATOM 7300 C C . LEU A 1 930 ? -51.644 -22.625 55.511 1.00 82.69 930 LEU A C 1
ATOM 7302 O O . LEU A 1 930 ? -52.195 -23.706 55.331 1.00 82.69 930 LEU A O 1
ATOM 7306 N N . PHE A 1 931 ? -50.548 -22.519 56.265 1.00 85.81 931 PHE A N 1
ATOM 7307 C CA . PHE A 1 931 ? -49.896 -23.673 56.885 1.00 85.81 931 PHE A CA 1
ATOM 7308 C C . PHE A 1 931 ? -50.427 -24.012 58.280 1.00 85.81 931 PHE A C 1
ATOM 7310 O O . PHE A 1 931 ? -49.867 -24.888 58.929 1.00 85.81 931 PHE A O 1
ATOM 7317 N N . THR A 1 932 ? -51.496 -23.368 58.764 1.00 82.12 932 THR A N 1
ATOM 7318 C CA . THR A 1 932 ? -52.026 -23.607 60.124 1.00 82.12 932 THR A CA 1
ATOM 7319 C C . THR A 1 932 ? -52.324 -25.089 60.386 1.00 82.12 932 THR A C 1
ATOM 7321 O O . THR A 1 932 ? -51.958 -25.604 61.437 1.00 82.12 932 THR A O 1
ATOM 7324 N N . SER A 1 933 ? -52.914 -25.802 59.421 1.00 78.19 933 SER A N 1
ATOM 7325 C CA . SER A 1 933 ? -53.185 -27.245 59.530 1.00 78.19 933 SER A CA 1
ATOM 7326 C C . SER A 1 933 ? -51.915 -28.102 59.460 1.00 78.19 933 SER A C 1
ATOM 7328 O O . SER A 1 933 ? -51.790 -29.088 60.183 1.00 78.19 933 SER A O 1
ATOM 7330 N N . ALA A 1 934 ? -50.949 -27.713 58.624 1.00 80.31 934 ALA A N 1
ATOM 7331 C CA . ALA A 1 934 ? -49.684 -28.422 58.451 1.00 80.31 934 ALA A CA 1
ATOM 7332 C C . ALA A 1 934 ? -48.744 -28.258 59.657 1.00 80.31 934 ALA A C 1
ATOM 7334 O O . ALA A 1 934 ? -48.013 -29.192 59.984 1.00 80.31 934 ALA A O 1
ATOM 7335 N N . ARG A 1 935 ? -48.779 -27.108 60.344 1.00 83.75 935 ARG A N 1
ATOM 7336 C CA . ARG A 1 935 ? -47.874 -26.746 61.451 1.00 83.75 935 ARG A CA 1
ATOM 7337 C C . ARG A 1 935 ? -47.879 -27.735 62.612 1.00 83.75 935 ARG A C 1
ATOM 7339 O O . ARG A 1 935 ? -46.839 -27.960 63.227 1.00 83.75 935 ARG A O 1
ATOM 7346 N N . GLU A 1 936 ? -49.019 -28.362 62.889 1.00 79.75 936 GLU A N 1
ATOM 7347 C CA . GLU A 1 936 ? -49.123 -29.325 63.987 1.00 79.75 936 GLU A CA 1
ATOM 7348 C C . GLU A 1 936 ? -48.618 -30.728 63.638 1.00 79.75 936 GLU A C 1
ATOM 7350 O O . GLU A 1 936 ? -48.335 -31.529 64.537 1.00 79.75 936 GLU A O 1
ATOM 7355 N N . SER A 1 937 ? -48.429 -31.012 62.349 1.00 84.94 937 SER A N 1
ATOM 7356 C CA . SER A 1 937 ? -47.958 -32.306 61.869 1.00 84.94 937 SER A CA 1
ATOM 7357 C C . SER A 1 937 ? -46.496 -32.579 62.259 1.00 84.94 937 SER A C 1
ATOM 7359 O O . SER A 1 937 ? -45.637 -31.691 62.286 1.00 84.94 937 SER A O 1
ATOM 7361 N N . LYS A 1 938 ? -46.172 -33.857 62.504 1.00 84.19 938 LYS A N 1
ATOM 7362 C CA . LYS A 1 938 ? -44.786 -34.293 62.759 1.00 84.19 938 LYS A CA 1
ATOM 7363 C C . LYS A 1 938 ? -43.849 -33.980 61.591 1.00 84.19 938 LYS A C 1
ATOM 7365 O O . LYS A 1 938 ? -42.688 -33.664 61.819 1.00 84.19 938 LYS A O 1
ATOM 7370 N N . TRP A 1 939 ? -44.324 -34.081 60.348 1.00 87.38 939 TRP A N 1
ATOM 7371 C CA . TRP A 1 939 ? -43.471 -33.857 59.180 1.00 87.38 939 TRP A CA 1
ATOM 7372 C C . TRP A 1 939 ? -43.080 -32.386 59.039 1.00 87.38 939 TRP A C 1
ATOM 7374 O O . TRP A 1 939 ? -41.932 -32.116 58.698 1.00 87.38 939 TRP A O 1
ATOM 7384 N N . PHE A 1 940 ? -43.993 -31.452 59.331 1.00 86.06 940 PHE A N 1
ATOM 7385 C CA . PHE A 1 940 ? -43.702 -30.024 59.251 1.00 86.06 940 PHE A CA 1
ATOM 7386 C C . PHE A 1 940 ? -42.698 -29.646 60.333 1.00 86.06 940 PHE A C 1
ATOM 7388 O O . PHE A 1 940 ? -41.660 -29.078 60.014 1.00 86.06 940 PHE A O 1
ATOM 7395 N N . LYS A 1 941 ? -42.930 -30.087 61.580 1.00 84.25 941 LYS A N 1
ATOM 7396 C CA . LYS A 1 941 ? -41.986 -29.913 62.698 1.00 84.25 941 LYS A CA 1
ATOM 7397 C C . LYS A 1 941 ? -40.592 -30.456 62.346 1.00 84.25 941 LYS A C 1
ATOM 7399 O O . LYS A 1 941 ? -39.623 -29.729 62.505 1.00 84.25 941 LYS A O 1
ATOM 7404 N N . ASN A 1 942 ? -40.495 -31.653 61.758 1.00 83.00 942 ASN A N 1
ATOM 7405 C CA . ASN A 1 942 ? -39.218 -32.238 61.319 1.00 83.00 942 ASN A CA 1
ATOM 7406 C C . ASN A 1 942 ? -38.548 -31.488 60.152 1.00 83.00 942 ASN A C 1
ATOM 7408 O O . ASN A 1 942 ? -37.321 -31.468 60.049 1.00 83.00 942 ASN A O 1
ATOM 7412 N N . LEU A 1 943 ? -39.331 -30.900 59.242 1.00 82.50 943 LEU A N 1
ATOM 7413 C CA . LEU A 1 943 ? -38.799 -30.137 58.114 1.00 82.50 943 LEU A CA 1
ATOM 7414 C C . LEU A 1 943 ? -38.044 -28.895 58.607 1.00 82.50 943 LEU A C 1
ATOM 7416 O O . LEU A 1 943 ? -36.941 -28.634 58.113 1.00 82.50 943 LEU A O 1
ATOM 7420 N N . VAL A 1 944 ? -38.627 -28.190 59.587 1.00 76.69 944 VAL A N 1
ATOM 7421 C CA . VAL A 1 944 ? -38.079 -26.954 60.164 1.00 76.69 944 VAL A CA 1
ATOM 7422 C C . VAL A 1 944 ? -37.145 -27.154 61.370 1.00 76.69 944 VAL A C 1
ATOM 7424 O O . VAL A 1 944 ? -36.401 -26.235 61.688 1.00 76.69 944 VAL A O 1
ATOM 7427 N N . SER A 1 945 ? -37.125 -28.325 62.023 1.00 65.56 945 SER A N 1
ATOM 7428 C CA . SER A 1 945 ? -36.290 -28.594 63.214 1.00 65.56 945 SER A CA 1
ATOM 7429 C C . SER A 1 945 ? -34.884 -29.138 62.930 1.00 65.56 945 SER A C 1
ATOM 7431 O O . SER A 1 945 ? -34.152 -29.437 63.869 1.00 65.56 945 SER A O 1
ATOM 7433 N N . ALA A 1 946 ? -34.502 -29.344 61.670 1.00 50.09 946 ALA A N 1
ATOM 7434 C CA . ALA A 1 946 ? -33.157 -29.818 61.350 1.00 50.09 946 ALA A CA 1
ATOM 7435 C C . ALA A 1 946 ? -32.165 -28.644 61.419 1.00 50.09 946 ALA A C 1
ATOM 7437 O O . ALA A 1 946 ? -32.157 -27.798 60.524 1.00 50.09 946 ALA A O 1
ATOM 7438 N N . GLU A 1 947 ? -31.359 -28.601 62.483 1.00 40.31 947 GLU A N 1
ATOM 7439 C CA . GLU A 1 947 ? -30.227 -27.680 62.631 1.00 40.31 947 GLU A CA 1
ATOM 7440 C C . GLU A 1 947 ? -29.281 -27.726 61.410 1.00 40.31 947 GLU A C 1
ATOM 7442 O O . GLU A 1 947 ? -29.161 -28.769 60.754 1.00 40.31 947 GLU A O 1
ATOM 7447 N N . PRO A 1 948 ? -28.586 -26.616 61.092 1.00 36.09 948 PRO A N 1
ATOM 7448 C CA . PRO A 1 948 ? -27.555 -26.624 60.064 1.00 36.09 948 PRO A CA 1
ATOM 7449 C C . PRO A 1 948 ? -26.418 -27.585 60.458 1.00 36.09 948 PRO A C 1
ATOM 7451 O O . PRO A 1 948 ? -26.133 -27.725 61.649 1.00 36.09 948 PRO A O 1
ATOM 7454 N N . PRO A 1 949 ? -25.723 -28.225 59.496 1.00 32.56 949 PRO A N 1
ATOM 7455 C CA . PRO A 1 949 ? -24.604 -29.103 59.816 1.00 32.56 949 PRO A CA 1
ATOM 7456 C C . PRO A 1 949 ? -23.540 -28.328 60.599 1.00 32.56 949 PRO A C 1
ATOM 7458 O O . PRO A 1 949 ? -23.031 -27.311 60.117 1.00 32.56 949 PRO A O 1
ATOM 7461 N N . GLN A 1 950 ? -23.192 -28.811 61.793 1.00 35.22 950 GLN A N 1
ATOM 7462 C CA . GLN A 1 950 ? -22.036 -28.308 62.526 1.00 35.22 950 GLN A CA 1
ATOM 7463 C C . GLN A 1 950 ? -20.761 -28.532 61.700 1.00 35.22 950 GLN A C 1
ATOM 7465 O O . GLN A 1 950 ? -20.600 -29.530 60.998 1.00 35.22 950 GLN A O 1
ATOM 7470 N N . GLU A 1 951 ? -19.825 -27.594 61.818 1.00 37.97 951 GLU A N 1
ATOM 7471 C CA . GLU A 1 951 ? -18.567 -27.470 61.065 1.00 37.97 951 GLU A CA 1
ATOM 7472 C C . GLU A 1 951 ? -17.609 -28.685 61.142 1.00 37.97 951 GLU A C 1
ATOM 7474 O O . GLU A 1 951 ? -16.541 -28.676 60.529 1.00 37.97 951 GLU A O 1
ATOM 7479 N N . GLN A 1 952 ? -17.971 -29.749 61.862 1.00 34.25 952 GLN A N 1
ATOM 7480 C CA . GLN A 1 952 ? -17.147 -30.943 62.054 1.00 34.25 952 GLN A CA 1
ATOM 7481 C C . GLN A 1 952 ? -17.317 -32.013 60.960 1.00 34.25 952 GLN A C 1
ATOM 7483 O O . GLN A 1 952 ? -16.366 -32.757 60.710 1.00 34.25 952 GLN A O 1
ATOM 7488 N N . ASP A 1 953 ? -18.436 -32.050 60.227 1.00 37.16 953 ASP A N 1
ATOM 7489 C CA . ASP A 1 953 ? -18.673 -33.110 59.227 1.00 37.16 953 ASP A CA 1
ATOM 7490 C C . ASP A 1 953 ? -18.038 -32.844 57.848 1.00 37.16 953 ASP A C 1
ATOM 7492 O O . ASP A 1 953 ? -17.764 -33.782 57.096 1.00 37.16 953 ASP A O 1
ATOM 7496 N N . LYS A 1 954 ? -17.636 -31.599 57.546 1.00 36.88 954 LYS A N 1
ATOM 7497 C CA . LYS A 1 954 ? -16.886 -31.276 56.310 1.00 36.88 954 LYS A CA 1
ATOM 7498 C C . LYS A 1 954 ? -15.483 -31.893 56.255 1.00 36.88 954 LYS A C 1
ATOM 7500 O O . LYS A 1 954 ? -14.898 -31.974 55.177 1.00 36.88 954 LYS A O 1
ATOM 7505 N N . LYS A 1 955 ? -14.931 -32.353 57.385 1.00 38.22 955 LYS A N 1
ATOM 7506 C CA . LYS A 1 955 ? -13.617 -33.019 57.417 1.00 38.22 955 LYS A CA 1
ATOM 7507 C C . LYS A 1 955 ? -13.661 -34.506 57.056 1.00 38.22 955 LYS A C 1
ATOM 7509 O O . LYS A 1 955 ? -12.608 -35.056 56.753 1.00 38.22 955 LYS A O 1
ATOM 7514 N N . LYS A 1 956 ? -14.830 -35.159 57.056 1.00 35.69 956 LYS A N 1
ATOM 7515 C CA . LYS A 1 956 ? -14.933 -36.592 56.713 1.00 35.69 956 LYS A CA 1
ATOM 7516 C C . LYS A 1 956 ? -15.241 -36.850 55.237 1.00 35.69 956 LYS A C 1
ATOM 7518 O O . LYS A 1 956 ? -14.773 -37.847 54.698 1.00 35.69 956 LYS A O 1
ATOM 7523 N N . GLU A 1 957 ? -15.924 -35.934 54.552 1.00 34.53 957 GLU A N 1
ATOM 7524 C CA . GLU A 1 957 ? -16.196 -36.070 53.110 1.00 34.53 957 GLU A CA 1
ATOM 7525 C C . GLU A 1 957 ? -15.009 -35.673 52.217 1.00 34.53 957 GLU A C 1
ATOM 7527 O O . GLU A 1 957 ? -14.841 -36.234 51.137 1.00 34.53 957 GLU A O 1
ATOM 7532 N N . ALA A 1 958 ? -14.114 -34.799 52.694 1.00 37.75 958 ALA A N 1
ATOM 7533 C CA . ALA A 1 958 ? -12.885 -34.435 51.981 1.00 37.75 958 ALA A CA 1
ATOM 7534 C C . ALA A 1 958 ? -11.817 -35.553 51.954 1.00 37.75 958 ALA A C 1
ATOM 7536 O O . ALA A 1 958 ? -10.818 -35.419 51.258 1.00 37.75 958 ALA A O 1
ATOM 7537 N N . ALA A 1 959 ? -12.016 -36.657 52.687 1.00 36.72 959 ALA A N 1
ATOM 7538 C CA . ALA A 1 959 ? -11.045 -37.749 52.804 1.00 36.72 959 ALA A CA 1
ATOM 7539 C C . ALA A 1 959 ? -11.398 -39.013 51.988 1.00 36.72 959 ALA A C 1
ATOM 7541 O O . ALA A 1 959 ? -10.691 -40.010 52.097 1.00 36.72 959 ALA A O 1
ATOM 7542 N N . SER A 1 960 ? -12.476 -39.013 51.187 1.00 37.03 960 SER A N 1
ATOM 7543 C CA . SER A 1 960 ? -12.954 -40.230 50.491 1.00 37.03 960 SER A CA 1
ATOM 7544 C C . SER A 1 960 ? -13.087 -40.127 48.964 1.00 37.03 960 SER A C 1
ATOM 7546 O O . SER A 1 960 ? -13.582 -41.058 48.331 1.00 37.03 960 SER A O 1
ATOM 7548 N N . LYS A 1 961 ? -12.591 -39.052 48.336 1.00 38.34 961 LYS A N 1
ATOM 7549 C CA . LYS A 1 961 ? -12.498 -38.948 46.868 1.00 38.34 961 LYS A CA 1
ATOM 7550 C C . LYS A 1 961 ? -11.133 -38.439 46.410 1.00 38.34 961 LYS A C 1
ATOM 7552 O O . LYS A 1 961 ? -11.022 -37.353 45.862 1.00 38.34 961 LYS A O 1
ATOM 7557 N N . GLU A 1 962 ? -10.109 -39.266 46.576 1.00 33.28 962 GLU A N 1
ATOM 7558 C CA . GLU A 1 962 ? -8.909 -39.197 45.740 1.00 33.28 962 GLU A CA 1
ATOM 7559 C C . GLU A 1 962 ? -8.479 -40.609 45.350 1.00 33.28 962 GLU A C 1
ATOM 7561 O O . GLU A 1 962 ? -8.119 -41.386 46.222 1.00 33.28 962 GLU A O 1
ATOM 7566 N N . MET A 1 963 ? -8.530 -40.919 44.049 1.00 27.72 963 MET A N 1
ATOM 7567 C CA . MET A 1 963 ? -7.695 -41.881 43.303 1.00 27.72 963 MET A CA 1
ATOM 7568 C C . MET A 1 963 ? -8.041 -41.757 41.795 1.00 27.72 963 MET A C 1
ATOM 7570 O O . MET A 1 963 ? -9.200 -41.500 41.474 1.00 27.72 963 MET A O 1
ATOM 7574 N N . PRO A 1 964 ? -7.142 -42.081 40.845 1.00 37.59 964 PRO A N 1
ATOM 7575 C CA . PRO A 1 964 ? -5.763 -41.615 40.694 1.00 37.59 964 PRO A CA 1
ATOM 7576 C C . PRO A 1 964 ? -5.522 -41.027 39.277 1.00 37.59 964 PRO A C 1
ATOM 7578 O O . PRO A 1 964 ? -6.088 -41.499 38.292 1.00 37.59 964 PRO A O 1
ATOM 7581 N N . VAL A 1 965 ? -4.626 -40.044 39.133 1.00 30.97 965 VAL A N 1
ATOM 7582 C CA . VAL A 1 965 ? -4.118 -39.627 37.809 1.00 30.97 965 VAL A CA 1
ATOM 7583 C C . VAL A 1 965 ? -2.771 -40.301 37.565 1.00 30.97 965 VAL A C 1
ATOM 7585 O O . VAL A 1 965 ? -1.822 -40.118 38.326 1.00 30.97 965 VAL A O 1
ATOM 7588 N N . ALA A 1 966 ? -2.719 -41.113 36.508 1.00 30.02 966 ALA A N 1
ATOM 7589 C CA . ALA A 1 966 ? -1.521 -41.768 36.005 1.00 30.02 966 ALA A CA 1
ATOM 7590 C C . ALA A 1 966 ? -0.605 -40.780 35.259 1.00 30.02 966 ALA A C 1
ATOM 7592 O O . ALA A 1 966 ? -1.054 -39.816 34.642 1.00 30.02 966 ALA A O 1
ATOM 7593 N N . ALA A 1 967 ? 0.694 -41.054 35.345 1.00 28.70 967 ALA A N 1
ATOM 7594 C CA . ALA A 1 967 ? 1.807 -40.205 34.945 1.00 28.70 967 ALA A CA 1
ATOM 7595 C C . ALA A 1 967 ? 2.186 -40.279 33.454 1.00 28.70 967 ALA A C 1
ATOM 7597 O O . ALA A 1 967 ? 2.112 -41.349 32.858 1.00 28.70 967 ALA A O 1
ATOM 7598 N N . ALA A 1 968 ? 2.727 -39.170 32.926 1.00 28.20 968 ALA A N 1
ATOM 7599 C CA . ALA A 1 968 ? 3.905 -39.063 32.039 1.00 28.20 968 ALA A CA 1
ATOM 7600 C C . ALA A 1 968 ? 4.092 -37.571 31.651 1.00 28.20 968 ALA A C 1
ATOM 7602 O O . ALA A 1 968 ? 3.118 -36.929 31.292 1.00 28.20 968 ALA A O 1
ATOM 7603 N N . GLY A 1 969 ? 5.257 -36.918 31.692 1.00 26.73 969 GLY A N 1
ATOM 7604 C CA . GLY A 1 969 ? 6.607 -37.353 32.014 1.00 26.73 969 GLY A CA 1
ATOM 7605 C C . GLY A 1 969 ? 7.550 -36.163 32.300 1.00 26.73 969 GLY A C 1
ATOM 7606 O O . GLY A 1 969 ? 7.357 -35.059 31.804 1.00 26.73 969 GLY A O 1
ATOM 7607 N N . LYS A 1 970 ? 8.514 -36.454 33.184 1.00 28.84 970 LYS A N 1
ATOM 7608 C CA . LYS A 1 970 ? 9.901 -35.966 33.361 1.00 28.84 970 LYS A CA 1
ATOM 7609 C C . LYS A 1 970 ? 10.372 -34.745 32.549 1.00 28.84 970 LYS A C 1
ATOM 7611 O O . LYS A 1 970 ? 10.373 -34.820 31.331 1.00 28.84 970 LYS A O 1
ATOM 7616 N N . GLU A 1 971 ? 10.987 -33.767 33.232 1.00 27.98 971 GLU A N 1
ATOM 7617 C CA . GLU A 1 971 ? 12.459 -33.562 33.270 1.00 27.98 971 GLU A CA 1
ATOM 7618 C C . GLU A 1 971 ? 12.875 -32.451 34.285 1.00 27.98 971 GLU A C 1
ATOM 7620 O O . GLU A 1 971 ? 11.980 -31.876 34.903 1.00 27.98 971 GLU A O 1
ATOM 7625 N N . PRO A 1 972 ? 14.168 -32.260 34.652 1.00 32.84 972 PRO A N 1
ATOM 7626 C CA . PRO A 1 972 ? 14.639 -32.543 36.009 1.00 32.84 972 PRO A CA 1
ATOM 7627 C C . PRO A 1 972 ? 15.048 -31.326 36.863 1.00 32.84 972 PRO A C 1
ATOM 7629 O O . PRO A 1 972 ? 15.215 -30.199 36.406 1.00 32.84 972 PRO A O 1
ATOM 7632 N N . ALA A 1 973 ? 15.229 -31.626 38.151 1.00 27.67 973 ALA A N 1
ATOM 7633 C CA . ALA A 1 973 ? 15.559 -30.735 39.255 1.00 27.67 973 ALA A CA 1
ATOM 7634 C C . ALA A 1 973 ? 16.990 -30.162 39.228 1.00 27.67 973 ALA A C 1
ATOM 7636 O O . ALA A 1 973 ? 17.951 -30.859 38.908 1.00 27.67 973 ALA A O 1
ATOM 7637 N N . LEU A 1 974 ? 17.122 -28.923 39.714 1.00 29.80 974 LEU A N 1
ATOM 7638 C CA . LEU A 1 974 ? 18.368 -28.330 40.209 1.00 29.80 974 LEU A CA 1
ATOM 7639 C C . LEU A 1 974 ? 18.341 -28.306 41.752 1.00 29.80 974 LEU A C 1
ATOM 7641 O O . LEU A 1 974 ? 17.293 -27.998 42.328 1.00 29.80 974 LEU A O 1
ATOM 7645 N N . PRO A 1 975 ? 19.453 -28.628 42.440 1.00 34.75 975 PRO A N 1
ATOM 7646 C CA . PRO A 1 975 ? 19.482 -28.738 43.889 1.00 34.75 975 PRO A CA 1
ATOM 7647 C C . PRO A 1 975 ? 19.726 -27.383 44.559 1.00 34.75 975 PRO A C 1
ATOM 7649 O O . PRO A 1 975 ? 20.555 -26.578 44.143 1.00 34.75 975 PRO A O 1
ATOM 7652 N N . SER A 1 976 ? 19.038 -27.178 45.675 1.00 32.44 976 SER A N 1
ATOM 7653 C CA . SER A 1 976 ? 19.402 -26.206 46.700 1.00 32.44 976 SER A CA 1
ATOM 7654 C C . SER A 1 976 ? 20.702 -26.617 47.396 1.00 32.44 976 SER A C 1
ATOM 7656 O O . SER A 1 976 ? 20.776 -27.761 47.851 1.00 32.44 976 SER A O 1
ATOM 7658 N N . LYS A 1 977 ? 21.635 -25.678 47.606 1.00 33.38 977 LYS A N 1
ATOM 7659 C CA . LYS A 1 977 ? 22.195 -25.369 48.938 1.00 33.38 977 LYS A CA 1
ATOM 7660 C C . LYS A 1 977 ? 23.275 -24.278 48.918 1.00 33.38 977 LYS A C 1
ATOM 7662 O O . LYS A 1 977 ? 24.103 -24.220 48.024 1.00 33.38 977 LYS A O 1
ATOM 7667 N N . GLU A 1 978 ? 23.252 -23.531 50.023 1.00 29.67 978 GLU A N 1
ATOM 7668 C CA . GLU A 1 978 ? 24.391 -22.931 50.735 1.00 29.67 978 GLU A CA 1
ATOM 7669 C C . GLU A 1 978 ? 24.966 -21.578 50.269 1.00 29.67 978 GLU A C 1
ATOM 7671 O O . GLU A 1 978 ? 25.702 -21.446 49.300 1.00 29.67 978 GLU A O 1
ATOM 7676 N N . ASN A 1 979 ? 24.682 -20.566 51.101 1.00 34.12 979 ASN A N 1
ATOM 7677 C CA . ASN A 1 979 ? 25.547 -19.410 51.362 1.00 34.12 979 ASN A CA 1
ATOM 7678 C C . ASN A 1 979 ? 26.952 -19.874 51.799 1.00 34.12 979 ASN A C 1
ATOM 7680 O O . ASN A 1 979 ? 27.044 -20.820 52.584 1.00 34.12 979 ASN A O 1
ATOM 7684 N N . PRO A 1 980 ? 28.025 -19.136 51.451 1.00 36.47 980 PRO A N 1
ATOM 7685 C CA . PRO A 1 980 ? 28.538 -18.156 52.418 1.00 36.47 980 PRO A CA 1
ATOM 7686 C C . PRO A 1 980 ? 29.119 -16.860 51.808 1.00 36.47 980 PRO A C 1
ATOM 7688 O O . PRO A 1 980 ? 29.821 -16.885 50.811 1.00 36.47 980 PRO A O 1
ATOM 7691 N N . LYS A 1 981 ? 28.818 -15.747 52.497 1.00 33.38 981 LYS A N 1
ATOM 7692 C CA . LYS A 1 981 ? 29.616 -14.547 52.863 1.00 33.38 981 LYS A CA 1
ATOM 7693 C C . LYS A 1 981 ? 30.789 -13.995 51.992 1.00 33.38 981 LYS A C 1
ATOM 7695 O O . LYS A 1 981 ? 31.436 -14.705 51.243 1.00 33.38 981 LYS A O 1
ATOM 7700 N N . PRO A 1 982 ? 31.102 -12.686 52.156 1.00 59.09 982 PRO A N 1
ATOM 7701 C CA . PRO A 1 982 ? 31.732 -11.832 51.143 1.00 59.09 982 PRO A CA 1
ATOM 7702 C C . PRO A 1 982 ? 33.245 -11.631 51.339 1.00 59.09 982 PRO A C 1
ATOM 7704 O O . PRO A 1 982 ? 33.709 -11.641 52.476 1.00 59.09 982 PRO A O 1
ATOM 7707 N N . ALA A 1 983 ? 33.980 -11.301 50.267 1.00 31.23 983 ALA A N 1
ATOM 7708 C CA . ALA A 1 983 ? 35.166 -10.430 50.310 1.00 31.23 983 ALA A CA 1
ATOM 7709 C C . ALA A 1 983 ? 35.693 -10.062 48.904 1.00 31.23 983 ALA A C 1
ATOM 7711 O O . ALA A 1 983 ? 36.023 -10.938 48.118 1.00 31.23 983 ALA A O 1
ATOM 7712 N N . LYS A 1 984 ? 35.791 -8.744 48.670 1.00 36.06 984 LYS A N 1
ATOM 7713 C CA . LYS A 1 984 ? 36.869 -7.975 48.008 1.00 36.06 984 LYS A CA 1
ATOM 7714 C C . LYS A 1 984 ? 37.698 -8.631 46.883 1.00 36.06 984 LYS A C 1
ATOM 7716 O O . LYS A 1 984 ? 38.541 -9.475 47.170 1.00 36.06 984 LYS A O 1
ATOM 7721 N N . ALA A 1 985 ? 37.645 -8.027 45.695 1.00 37.84 985 ALA A N 1
ATOM 7722 C CA . ALA A 1 985 ? 38.719 -7.199 45.120 1.00 37.84 985 ALA A CA 1
ATOM 7723 C C . ALA A 1 985 ? 38.127 -6.329 44.005 1.00 37.84 985 ALA A C 1
ATOM 7725 O O . ALA A 1 985 ? 37.326 -6.884 43.220 1.00 37.84 985 ALA A O 1
#

Secondary structure (DSSP, 8-state):
--HHHHHHHHHHHHHHHHHTT--EEEEE-GGGGTTTTPPPHHHHHHHHHHH-HHHHHH-SS-SHHHHHHTS-HHHHHHHHHHHHHH----HHHHHHHHHHHTTSEEEEEE---S-HHHHHHHHTT--PEEEETTT---S-GGGS-SSEEEESS-SSTT------HHHHTTGGGSS-EEEES----TT-HHHHHHHT-S--TT-EEEEEESSPPPPHHHHHHHTTSTT-EEEEES-HHHHHHHHHHHTTPPPPHHHH-HHHHHHHHHTTSPP-BPTT-SSS-BTTHHHHHHHHHHHHHHT-TTS-GGG-S--GGGTT---HHHHHHHHHHHHHHHTT-HHHHHTTHHHHHHS--HHHHHHHHHHHHHHHHHHHHHHHT--HHHHHHHHHHHHHHHHHHHHH-TT-HHHHHHHHHHHHHHHHHT-S---HHHHHHHHHHHHHHHHH-TT-HHHHHHHHHHHHHHHHHS-HHHHHHHHHHHHHHHHHHHHHSTT-HHHHHHHHHHHHHHHHH--HHHHHHHHHHHHHHHHHHHHH-TT-HHHHHHHHHHHHHHHTTS-THHHHHHHHHHHHHHHHHHHH-TT-HHHHHHHHHHHHHHHHH--SHHHHHHHHHHHHHHHHHHHH-TT-THHHHHHHHHHHHHHHT--THHHHHHHHHHHHHHHHHHHH-TT-HHHHHHHHHHHHHHHHH--THHHHHHHHHHHHHHHHHHHH-TT-HHHHHHHHHHHHHHHTT--HHHHHHHHHHHHHHHHHHHHH-TT-HHHHHHHHHHHHHHHHH--STTHHHHHHHHHHHHHHHHHH-TT-HHHHHHHHHHHHHHHHTS-TTTSHHHHHHHHHHHHHHHHHSTT-HHHHHHHHHHHHHHHHHS-GGGGHHHHHHHHHHHHHHHHHSTTSSHHHHHHHHHHTT-HHHHHHHHHHHHHTT-PPPHHHHHH-GGGHHHHTSHHHHHHH--PPPPTTTHHHHTTS----PPP-----PPPP---------

Sequence (985 aa):
MKFSSVINQFIDHLVESKIAKRGGTLLMGDECSLRAGMPTAQEWIQAIKTSYPQAYNHASPKNLKNCVAELTASQKAGIFETHLQQSKVGWAHWCAALLMKEGYISRVYTTCPDPLLERACTLVDVFPTVYDCTVGTITKPDLIPSKAIIHLNGQMLGATPGPLDGVFSGAGRYGPWLILGYNPDPQDPVYEQIAWLDQIHKGLLWVFSGSRPPAGFIQDQMFNKASNQYAHAEDPDTFLVSMIRMMKMGSPDLISYPFTFLGQWLKKVASYPAPGHKEGLNISDISIRQAQVAIQQYEGSERGGEIGEDDEAAGGVDDPDLLKAIQAARTGLMAGNPQKIIEQHKQYEETPSIQLGHLLNWAYQVEGDTALEEAEKLSGQQALEKFRTAQAHYEMALSIRPDSPQTFFKVGQLMVQQAGVLSDHTSPQILEQTAEQFQKALELNPDLFEARYGLGMVLTELAGKKLDQESDTLYESAAREFQEGLRIHPNHPDAAYGAGHMLYIQARRKKGAEAVRLYTQAVEMLKIALKGNSGRVEAILEMGQSLFILSKTKKGDDADRFLMMAEEKFQQAVQIDVAHAEAQFGWADVLMERASLKNDEMSDRLFNKAFEKYQEVLKLKPDMHRINFRWGVGQYNLAQKKSGKEAVDLLKQAAAKFKRGLERNPKSLEILTRLGRVYFELGNLHKGSNGETLYSQAMNHFFDVIKLQPKNFEALSQVGNVYYHLSMNKEGREAENLLNSAIEKYQDALRIKADYSRAIVLWGNTLFRLASLKEDGTSEKLYDQAEKKYEQALKIHPNDITALINFGSILLKRAGNLKADQAGDLLEKAVQSFQSAIEIQENNPQALNMMGEGLIAQAKSKKGLNAHPLLAEAKGVLQKAEENQPGSGCYNLARLQAQLANETGCRQWLQRCKEHHVLPELEVLNKEILFTSARESKWFKNLVSAEPPQEQDKKKEAASKEMPVAAAGKEPALPSKENPKPAKA

Foldseek 3Di:
DPFVVLLVLQVVLLVVLLVVLLAEEEEAEPLLQVQQQDDDFVVQLVLLCVPPVPLCVPFPPSGSLSSVVSDDQVRQVVSRVVRLVVGHQALLLLLVLLCCVSRSHQHYEYCALHCSNCVNVVLLVHHAAEAFQQVDDQQDCVPRGSHYYYNQQYNTRNRRGDDCCNVLVCVLVRTEYEYFHDQDDPPRPVVVSVLPPPHRHQEYEYEDADDDDHDPVCCVRRVVDPRYYYYYDNHSSRVSVVSCVVVVHDRRCCVLPVLLVVLVVLVVDDFDAQPPDDPQDGLSVLVNLVSQLCCVVPVHPVPDCVSPPDPCSNVPDSPPVVSVLLNQLSVCSVVVHLVSLCVSVVVCVVPPDPSSLVSNLVSLQVQLVVLQVVLVVDADPSSVVSLVRSVVSLVSSCVSPVLALVSLLSNLVSLVVVLVRVPPDPDLVSLVVSLVSLVSSCVSPVLPLSSLLSNLVSLQVSLVVDDDPSSLVSLVSSLVSLVSSCVNVVLDLSSLQSNLVSLLVNLVVDDDPSSLVSLVSSLVSLVSNCVVPVLPLVSLLSNLVSLLVNLVVDDAPSSLVSLVSSLVSLVSSCVNPVLPLSSLLSNLLSLLVNLLRDLDPSSVVSLVVSLVSLVSSCVSPVLPLVSLVSNLVSLQSVLVSDDDPSSLVSLVSSLVSLVSSCVNVVLPLSSLQSNLVSLQVNLVNDDDPSSVVSLVSSLVSLVSSCVSPVLPLVSLLSNLVSLQVVLVNDADPSSLVSLVSSLVSLVSSCVSPVLPLSSLLSNLVSLLVNLVRDPDPCSVVSLVVSLVSLVSSCVSPVQPLSSLQSNLVSLLVVLVVDDLVPSQVSLVSSLVSLVSSCVSPVQDLSSLQSNLVSLQSNLVSDDDPVSVVSLVSSLVSLVSSCVSPNLSNLQSQLLSCLVVVNLVSNLVSLVSNVVVVNRDAPVVCVPDPSCPVVCVDPSNCVSRVDDDDDPPCVVVVVPPDDDDDDDDDDDDDDDD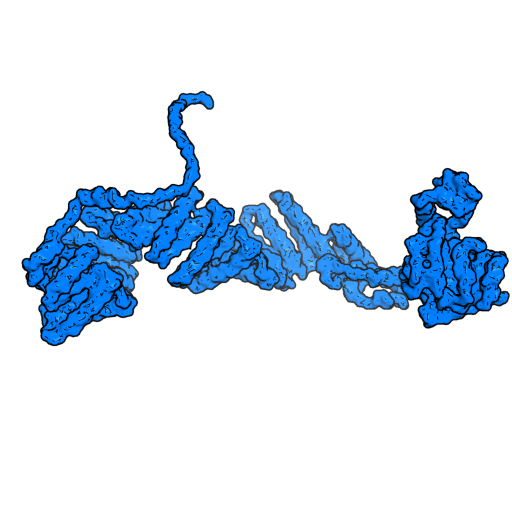DDDDDDDDD